Protein AF-A0A1G1Z174-F1 (afdb_monomer_lite)

Radius of gyration: 40.94 Å; chains: 1; bounding box: 89×93×145 Å

Sequence (845 aa):
MRTKINNAKGFTMIELLIVLGILALVSTMIVLIINPTQLVAQARDATRISDLRRIDTAIQLNKNSLDETLTDNTAANIVYVSLPDTNSILTDNCGTNGEYPLPTLTTGWQYRCVTSSANLRKIDGNGWIPIVFTSVTTNPLLSLPVDPINTAAGGYYIYTQSGLATALQSNKYISEIASTDGGNQDDYFETAPIVWIAGGGGGTARYWIGGTGTWNATDTTHWSASSGGAPGASVPTSLDNVFVDTNSGFGAGGTLSIPVNVSSRDFTSSVGAAYVIDMTSGWVDIWGSLKYESGITQVNNQTEFDFNATRPVTIDFGGNAGGIAYIYLFGYQGTYTLLSDVYLTKDLYSENGTLDLNGFNWTSVDFDFDAWVDVPNRQPIIYLRGGTVNVKFFDIHPESKTGLHPIIYAGTSLIKLSNTSGLPVSPYMSGADGTYYNLWIAETGTSNSNIFINGDNTYNNVRVAGGLTVTWDYGGTTYLDSLTLEGSPGNLVTFNAGVNTFNRDLMDNYTIIGSELVSNGGFTGNANGWALGTGWVYNNNALDHGGSINGDATQTVAVQDGKMYLISIEGVAYTSGNYVAVIPGIGYSYYSGTGVKRMIETVTGGNTQLQVRAYNFTGTFVGTIDNVSVKEVKVNPHTFVKSSGTVSVSYVDLTHNHATGGAAFYASQSIDGGDNDGWIFDSGSAHWDKVNDVEADPGDGNATYVYTSSLTEQKDAYQLTNHTTETGTINLVTVHAWGKGDGCAKVYLRLVTSEYGGSSTSCGGDTAWNIHPQESTNNKPGTFDLWDWAAIDNLQVGVGIYKNGAVEMKITKVYVVVTYNTSQTLILYPNGVGDYTNISSQFPP

Structure (mmCIF, N/CA/C/O backbone):
data_AF-A0A1G1Z174-F1
#
_entry.id   AF-A0A1G1Z174-F1
#
loop_
_atom_site.group_PDB
_atom_site.id
_atom_site.type_symbol
_atom_site.label_atom_id
_atom_site.label_alt_id
_atom_site.label_comp_id
_atom_site.label_asym_id
_atom_site.label_entity_id
_atom_site.label_seq_id
_atom_site.pdbx_PDB_ins_code
_atom_site.Cartn_x
_atom_site.Cartn_y
_atom_site.Cartn_z
_atom_site.occupancy
_atom_site.B_iso_or_equiv
_atom_site.auth_seq_id
_atom_site.auth_comp_id
_atom_site.auth_asym_id
_atom_site.auth_atom_id
_atom_site.pdbx_PDB_model_num
ATOM 1 N N . MET A 1 1 ? -40.658 -56.954 -73.533 1.00 42.38 1 MET A N 1
ATOM 2 C CA . MET A 1 1 ? -39.784 -56.320 -72.521 1.00 42.38 1 MET A CA 1
ATOM 3 C C . MET A 1 1 ? -38.750 -55.468 -73.244 1.00 42.38 1 MET A C 1
ATOM 5 O O . MET A 1 1 ? -37.962 -56.029 -73.989 1.00 42.38 1 MET A O 1
ATOM 9 N N . ARG A 1 2 ? -38.785 -54.136 -73.108 1.00 41.28 2 ARG A N 1
ATOM 10 C CA . ARG A 1 2 ? -37.704 -53.249 -73.579 1.00 41.28 2 ARG A CA 1
ATOM 11 C C . ARG A 1 2 ? -36.912 -52.795 -72.357 1.00 41.28 2 ARG A C 1
ATOM 13 O O . ARG A 1 2 ? -37.441 -52.074 -71.518 1.00 41.28 2 ARG A O 1
ATOM 20 N N . THR A 1 3 ? -35.684 -53.274 -72.243 1.00 49.69 3 THR A N 1
ATOM 21 C CA . THR A 1 3 ? -34.762 -52.987 -71.143 1.00 49.69 3 THR A CA 1
ATOM 22 C C . THR A 1 3 ? -34.191 -51.576 -71.321 1.00 49.69 3 THR A C 1
ATOM 24 O O . THR A 1 3 ? -33.627 -51.269 -72.369 1.00 49.69 3 THR A O 1
ATOM 27 N N . LYS A 1 4 ? -34.369 -50.699 -70.323 1.00 51.53 4 LYS A N 1
ATOM 28 C CA . LYS A 1 4 ? -33.725 -49.376 -70.263 1.00 51.53 4 LYS A CA 1
ATOM 29 C C . LYS A 1 4 ? -32.222 -49.567 -70.032 1.00 51.53 4 LYS A C 1
ATOM 31 O O . LYS A 1 4 ? -31.834 -50.075 -68.986 1.00 51.53 4 LYS A O 1
ATOM 36 N N . ILE A 1 5 ? -31.392 -49.141 -70.983 1.00 59.59 5 ILE A N 1
ATOM 37 C CA . ILE A 1 5 ? -29.954 -48.950 -70.767 1.00 59.59 5 ILE A CA 1
ATOM 38 C C . ILE A 1 5 ? -29.789 -47.560 -70.143 1.00 59.59 5 ILE A C 1
ATOM 40 O O . ILE A 1 5 ? -30.125 -46.553 -70.765 1.00 59.59 5 ILE A O 1
ATOM 44 N N . ASN A 1 6 ? -29.337 -47.506 -68.890 1.00 57.69 6 ASN A N 1
ATOM 45 C CA . ASN A 1 6 ? -28.990 -46.252 -68.227 1.00 57.69 6 ASN A CA 1
ATOM 46 C C . ASN A 1 6 ? -27.697 -45.712 -68.856 1.00 57.69 6 ASN A C 1
ATOM 48 O O . ASN A 1 6 ? -26.645 -46.333 -68.726 1.00 57.69 6 ASN A O 1
ATOM 52 N N . ASN A 1 7 ? -27.773 -44.563 -69.533 1.00 60.09 7 ASN A N 1
ATOM 53 C CA . ASN A 1 7 ? -26.592 -43.832 -69.992 1.00 60.09 7 ASN A CA 1
ATOM 54 C C . ASN A 1 7 ? -25.784 -43.380 -68.768 1.00 60.09 7 ASN A C 1
ATOM 56 O O . ASN A 1 7 ? -26.170 -42.428 -68.086 1.00 60.09 7 ASN A O 1
ATOM 60 N N . ALA A 1 8 ? -24.669 -44.056 -68.490 1.00 62.75 8 ALA A N 1
ATOM 61 C CA . ALA A 1 8 ? -23.659 -43.552 -67.573 1.00 62.75 8 ALA A CA 1
ATOM 62 C C . ALA A 1 8 ? -23.089 -42.260 -68.178 1.00 62.75 8 ALA A C 1
ATOM 64 O O . ALA A 1 8 ? -22.399 -42.290 -69.196 1.00 62.75 8 ALA A O 1
ATOM 65 N N . LYS A 1 9 ? -23.452 -41.113 -67.598 1.00 64.56 9 LYS A N 1
ATOM 66 C CA . LYS A 1 9 ? -22.912 -39.805 -67.977 1.00 64.56 9 LYS A CA 1
ATOM 67 C C . LYS A 1 9 ? -21.433 -39.772 -67.579 1.00 64.56 9 LYS A C 1
ATOM 69 O O . LYS A 1 9 ? -21.120 -39.559 -66.413 1.00 64.56 9 LYS A O 1
ATOM 74 N N . GLY A 1 10 ? -20.543 -40.058 -68.524 1.00 69.00 10 GLY A N 1
ATOM 75 C CA . GLY A 1 10 ? -19.107 -39.835 -68.360 1.00 69.00 10 GLY A CA 1
ATOM 76 C C . GLY A 1 10 ? -18.783 -38.346 -68.477 1.00 69.00 10 GLY A C 1
ATOM 77 O O . GLY A 1 10 ? -19.408 -37.647 -69.274 1.00 69.00 10 GLY A O 1
ATOM 78 N N . PHE A 1 11 ? -17.823 -37.872 -67.682 1.00 70.31 11 PHE A N 1
ATOM 79 C CA . PHE A 1 11 ? -17.304 -36.508 -67.781 1.00 70.31 11 PHE A CA 1
ATOM 80 C C . PHE A 1 11 ? -16.663 -36.280 -69.151 1.00 70.31 11 PHE A C 1
ATOM 82 O O . PHE A 1 11 ? -15.944 -37.140 -69.668 1.00 70.31 11 PHE A O 1
ATOM 89 N N . THR A 1 12 ? -16.911 -35.117 -69.743 1.00 84.94 12 THR A N 1
ATOM 90 C CA . THR A 1 12 ? -16.244 -34.715 -70.981 1.00 84.94 12 THR A CA 1
ATOM 91 C C . THR A 1 12 ? -14.789 -34.333 -70.693 1.00 84.94 12 THR A C 1
ATOM 93 O O . THR A 1 12 ? -14.452 -33.831 -69.620 1.00 84.94 12 THR A O 1
ATOM 96 N N . MET A 1 13 ? -13.898 -34.542 -71.668 1.00 81.44 13 MET A N 1
ATOM 97 C CA . MET A 1 13 ? -12.480 -34.160 -71.545 1.00 81.44 13 MET A CA 1
ATOM 98 C C . MET A 1 13 ? -12.294 -32.666 -71.232 1.00 81.44 13 MET A C 1
ATOM 100 O O . MET A 1 13 ? -11.347 -32.294 -70.543 1.00 81.44 13 MET A O 1
ATOM 104 N N . ILE A 1 14 ? -13.212 -31.813 -71.701 1.00 87.69 14 ILE A N 1
ATOM 105 C CA . ILE A 1 14 ? -13.163 -30.374 -71.437 1.00 87.69 14 ILE A CA 1
ATOM 106 C C . ILE A 1 14 ? -13.586 -30.021 -70.008 1.00 87.69 14 ILE A C 1
ATOM 108 O O . ILE A 1 14 ? -12.951 -29.170 -69.393 1.00 87.69 14 ILE A O 1
ATOM 112 N N . GLU A 1 15 ? -14.578 -30.711 -69.435 1.00 86.50 15 GLU A N 1
ATOM 113 C CA . GLU A 1 15 ? -14.941 -30.544 -68.021 1.00 86.50 15 GLU A CA 1
ATOM 114 C C . GLU A 1 15 ? -13.778 -30.944 -67.107 1.00 86.50 15 GLU A C 1
ATOM 116 O O . GLU A 1 15 ? -13.471 -30.221 -66.162 1.00 86.50 15 GLU A O 1
ATOM 121 N N . LEU A 1 16 ? -13.069 -32.034 -67.422 1.00 88.62 16 LEU A N 1
ATOM 122 C CA . LEU A 1 16 ? -11.899 -32.458 -66.648 1.00 88.62 16 LEU A CA 1
ATOM 123 C C . LEU A 1 16 ? -10.767 -31.416 -66.700 1.00 88.62 16 LEU A C 1
ATOM 125 O O . LEU A 1 16 ? -10.164 -31.109 -65.674 1.00 88.62 16 LEU A O 1
ATOM 129 N N . LEU A 1 17 ? -10.501 -30.838 -67.875 1.00 88.25 17 LEU A N 1
ATOM 130 C CA . LEU A 1 17 ? -9.477 -29.801 -68.043 1.00 88.25 17 LEU A CA 1
ATOM 131 C C . LEU A 1 17 ? -9.823 -28.507 -67.298 1.00 88.25 17 LEU A C 1
ATOM 133 O O . LEU A 1 17 ? -8.950 -27.925 -66.657 1.00 88.25 17 LEU A O 1
ATOM 137 N N . ILE A 1 18 ? -11.086 -28.078 -67.343 1.00 91.94 18 ILE A N 1
ATOM 138 C CA . ILE A 1 18 ? -11.544 -26.888 -66.614 1.00 91.94 18 ILE A CA 1
ATOM 139 C C . ILE A 1 18 ? -11.430 -27.116 -65.104 1.00 91.94 18 ILE A C 1
ATOM 141 O O . ILE A 1 18 ? -10.914 -26.252 -64.397 1.00 91.94 18 ILE A O 1
ATOM 145 N N . VAL A 1 19 ? -11.844 -28.285 -64.605 1.00 93.12 19 VAL A N 1
ATOM 146 C CA . VAL A 1 19 ? -11.750 -28.621 -63.175 1.00 93.12 19 VAL A CA 1
ATOM 147 C C . VAL A 1 19 ? -10.296 -28.637 -62.708 1.00 93.12 19 VAL A C 1
ATOM 149 O O . VAL A 1 19 ? -9.988 -28.041 -61.680 1.00 93.12 19 VAL A O 1
ATOM 152 N N . LEU A 1 20 ? -9.382 -29.245 -63.468 1.00 91.00 20 LEU A N 1
ATOM 153 C CA . LEU A 1 20 ? -7.957 -29.249 -63.126 1.00 91.00 20 LEU A CA 1
ATOM 154 C C . LEU A 1 20 ? -7.339 -27.844 -63.179 1.00 91.00 20 LEU A C 1
ATOM 156 O O . LEU A 1 20 ? -6.530 -27.508 -62.316 1.00 91.00 20 LEU A O 1
ATOM 160 N N . GLY A 1 21 ? -7.752 -27.006 -64.134 1.00 92.69 21 GLY A N 1
ATOM 161 C CA . GLY A 1 21 ? -7.325 -25.607 -64.211 1.00 92.69 21 GLY A CA 1
ATOM 162 C C . GLY A 1 21 ? -7.786 -24.779 -63.008 1.00 92.69 21 GLY A C 1
ATOM 163 O O . GLY A 1 21 ? -6.991 -24.044 -62.424 1.00 92.69 21 GLY A O 1
ATOM 164 N N . ILE A 1 22 ? -9.046 -24.942 -62.591 1.00 93.50 22 ILE A N 1
ATOM 165 C CA . ILE A 1 22 ? -9.590 -24.274 -61.399 1.00 93.50 22 ILE A CA 1
ATOM 166 C C . ILE A 1 22 ? -8.895 -24.787 -60.135 1.00 93.50 22 ILE A C 1
ATOM 168 O O . ILE A 1 22 ? -8.503 -23.980 -59.299 1.00 93.50 22 ILE A O 1
ATOM 172 N N . LEU A 1 23 ? -8.693 -26.102 -59.997 1.00 91.19 23 LEU A N 1
ATOM 173 C CA . LEU A 1 23 ? -8.004 -26.680 -58.839 1.00 91.19 23 LEU A CA 1
ATOM 174 C C . LEU A 1 23 ? -6.558 -26.190 -58.729 1.00 91.19 23 LEU A C 1
ATOM 176 O O . LEU A 1 23 ? -6.138 -25.824 -57.637 1.00 91.19 23 LEU A O 1
ATOM 180 N N . ALA A 1 24 ? -5.816 -26.109 -59.838 1.00 90.44 24 ALA A N 1
ATOM 181 C CA . ALA A 1 24 ? -4.460 -25.562 -59.834 1.00 90.44 24 ALA A CA 1
ATOM 182 C C . ALA A 1 24 ? -4.442 -24.095 -59.373 1.00 90.44 24 ALA A C 1
ATOM 184 O O . ALA A 1 24 ? -3.633 -23.723 -58.523 1.00 90.44 24 ALA A O 1
ATOM 185 N N . LEU A 1 25 ? -5.376 -23.277 -59.869 1.00 90.50 25 LEU A N 1
ATOM 186 C CA . LEU A 1 25 ? -5.491 -21.870 -59.488 1.00 90.50 25 LEU A CA 1
ATOM 187 C C . LEU A 1 25 ? -5.859 -21.714 -58.006 1.00 90.50 25 LEU A C 1
ATOM 189 O O . LEU A 1 25 ? -5.171 -21.005 -57.271 1.00 90.50 25 LEU A O 1
ATOM 193 N N . VAL A 1 26 ? -6.878 -22.437 -57.540 1.00 89.38 26 VAL A N 1
ATOM 194 C CA . VAL A 1 26 ? -7.309 -22.416 -56.135 1.00 89.38 26 VAL A CA 1
ATOM 195 C C . VAL A 1 26 ? -6.194 -22.917 -55.213 1.00 89.38 26 VAL A C 1
ATOM 197 O O . VAL A 1 26 ? -5.922 -22.279 -54.201 1.00 89.38 26 VAL A O 1
ATOM 200 N N . SER A 1 27 ? -5.475 -23.984 -55.574 1.00 84.06 27 SER A N 1
ATOM 201 C CA . SER A 1 27 ? -4.330 -24.467 -54.793 1.00 84.06 27 SER A CA 1
ATOM 202 C C . SER A 1 27 ? -3.202 -23.436 -54.701 1.00 84.06 27 SER A C 1
ATOM 204 O O . SER A 1 27 ? -2.651 -23.252 -53.618 1.00 84.06 27 SER A O 1
ATOM 206 N N . THR A 1 28 ? -2.882 -22.716 -55.784 1.00 83.69 28 THR A N 1
ATOM 207 C CA . THR A 1 28 ? -1.868 -21.644 -55.722 1.00 83.69 28 THR A CA 1
ATOM 208 C C . THR A 1 28 ? -2.313 -20.463 -54.858 1.00 83.69 28 THR A C 1
ATOM 210 O O . THR A 1 28 ? -1.513 -19.957 -54.072 1.00 83.69 28 THR A O 1
ATOM 213 N N . MET A 1 29 ? -3.592 -20.068 -54.922 1.00 79.56 29 MET A N 1
ATOM 214 C CA . MET A 1 29 ? -4.142 -19.014 -54.061 1.00 79.56 29 MET A CA 1
ATOM 215 C C . MET A 1 29 ? -4.128 -19.419 -52.584 1.00 79.56 29 MET A C 1
ATOM 217 O O . MET A 1 29 ? -3.751 -18.615 -51.737 1.00 79.56 29 MET A O 1
ATOM 221 N N . ILE A 1 30 ? -4.481 -20.668 -52.268 1.00 80.06 30 ILE A N 1
ATOM 222 C CA . ILE A 1 30 ? -4.476 -21.176 -50.890 1.00 80.06 30 ILE A CA 1
ATOM 223 C C . ILE A 1 30 ? -3.061 -21.153 -50.298 1.00 80.06 30 ILE A C 1
ATOM 225 O O . ILE A 1 30 ? -2.890 -20.713 -49.165 1.00 80.06 30 ILE A O 1
ATOM 229 N N . VAL A 1 31 ? -2.034 -21.565 -51.050 1.00 72.81 31 VAL A N 1
ATOM 230 C CA . VAL A 1 31 ? -0.638 -21.542 -50.569 1.00 72.81 31 VAL A CA 1
ATOM 231 C C . VAL A 1 31 ? -0.146 -20.111 -50.314 1.00 72.81 31 VAL A C 1
ATOM 233 O O . VAL A 1 31 ? 0.561 -19.880 -49.334 1.00 72.81 31 VAL A O 1
ATOM 236 N N . LEU A 1 32 ? -0.554 -19.147 -51.147 1.00 68.44 32 LEU A N 1
ATOM 237 C CA . LEU A 1 32 ? -0.238 -17.726 -50.953 1.00 68.44 32 LEU A CA 1
ATOM 238 C C . LEU A 1 32 ? -0.945 -17.130 -49.725 1.00 68.44 32 LEU A C 1
ATOM 240 O O . LEU A 1 32 ? -0.342 -16.337 -49.009 1.00 68.44 32 LEU A O 1
ATOM 244 N N . ILE A 1 33 ? -2.194 -17.529 -49.463 1.00 69.25 33 ILE A N 1
ATOM 245 C CA . ILE A 1 33 ? -2.977 -17.064 -48.306 1.00 69.25 33 ILE A CA 1
ATOM 246 C C . ILE A 1 33 ? -2.462 -17.680 -46.995 1.00 69.25 33 ILE A C 1
ATOM 248 O O . ILE A 1 33 ? -2.413 -16.998 -45.976 1.00 69.25 33 ILE A O 1
ATOM 252 N N . ILE A 1 34 ? -2.075 -18.960 -47.006 1.00 70.31 34 ILE A N 1
ATOM 253 C CA . ILE A 1 34 ? -1.697 -19.708 -45.793 1.00 70.31 34 ILE A CA 1
ATOM 254 C C . ILE A 1 34 ? -0.239 -19.463 -45.367 1.00 70.31 34 ILE A C 1
ATOM 256 O O . ILE A 1 34 ? 0.099 -19.752 -44.223 1.00 70.31 34 ILE A O 1
ATOM 260 N N . ASN A 1 35 ? 0.617 -18.921 -46.243 1.00 78.00 35 ASN A N 1
ATOM 261 C CA . ASN A 1 35 ? 2.030 -18.609 -45.979 1.00 78.00 35 ASN A CA 1
ATOM 262 C C . ASN A 1 35 ? 2.719 -19.646 -45.051 1.00 78.00 35 ASN A C 1
ATOM 264 O O . ASN A 1 35 ? 3.028 -19.355 -43.892 1.00 78.00 35 ASN A O 1
ATOM 268 N N . PRO A 1 36 ? 2.924 -20.893 -45.523 1.00 82.19 36 PRO A N 1
ATOM 269 C CA . PRO A 1 36 ? 3.311 -22.025 -44.675 1.00 82.19 36 PRO A CA 1
ATOM 270 C C . PRO A 1 36 ? 4.632 -21.815 -43.922 1.00 82.19 36 PRO A C 1
ATOM 272 O O . PRO A 1 36 ? 4.828 -22.392 -42.854 1.00 82.19 36 PRO A O 1
ATOM 275 N N . THR A 1 37 ? 5.526 -20.966 -44.435 1.00 82.88 37 THR A N 1
ATOM 276 C CA . THR A 1 37 ? 6.770 -20.596 -43.749 1.00 82.88 37 THR A CA 1
ATOM 277 C C . THR A 1 37 ? 6.498 -19.810 -42.466 1.00 82.88 37 THR A C 1
ATOM 279 O O . THR A 1 37 ? 7.139 -20.079 -41.452 1.00 82.88 37 THR A O 1
ATOM 282 N N . GLN A 1 38 ? 5.507 -18.912 -42.468 1.00 87.94 38 GLN A N 1
ATOM 283 C CA . GLN A 1 38 ? 5.085 -18.167 -41.280 1.00 87.94 38 GLN A CA 1
ATOM 284 C C . GLN A 1 38 ? 4.401 -19.067 -40.250 1.00 87.94 38 GLN A C 1
ATOM 286 O O . GLN A 1 38 ? 4.653 -18.905 -39.063 1.00 87.94 38 GLN A O 1
ATOM 291 N N . LEU A 1 39 ? 3.600 -20.055 -40.666 1.00 88.69 39 LEU A N 1
ATOM 292 C CA . LEU A 1 39 ? 2.980 -21.000 -39.724 1.00 88.69 39 LEU A CA 1
ATOM 293 C C . LEU A 1 39 ? 4.011 -21.886 -39.014 1.00 88.69 39 LEU A C 1
ATOM 295 O O . LEU A 1 39 ? 3.916 -22.106 -37.808 1.00 88.69 39 LEU A O 1
ATOM 299 N N . VAL A 1 40 ? 5.021 -22.371 -39.744 1.00 90.50 40 VAL A N 1
ATOM 300 C CA . VAL A 1 40 ? 6.120 -23.136 -39.136 1.00 90.50 40 VAL A CA 1
ATOM 301 C C . VAL A 1 40 ? 6.952 -22.244 -38.210 1.00 90.50 40 VAL A C 1
ATOM 303 O O . VAL A 1 40 ? 7.316 -22.684 -37.121 1.00 90.50 40 VAL A O 1
ATOM 306 N N . ALA A 1 41 ? 7.213 -20.991 -38.599 1.00 90.50 41 ALA A N 1
ATOM 307 C CA . ALA A 1 41 ? 7.888 -20.022 -37.736 1.00 90.50 41 ALA A CA 1
ATOM 308 C C . ALA A 1 41 ? 7.087 -19.746 -36.451 1.00 90.50 41 ALA A C 1
ATOM 310 O O . ALA A 1 41 ? 7.658 -19.796 -35.369 1.00 90.50 41 ALA A O 1
ATOM 311 N N . GLN A 1 42 ? 5.763 -19.583 -36.546 1.00 93.12 42 GLN A N 1
ATOM 312 C CA . GLN A 1 42 ? 4.883 -19.386 -35.390 1.00 93.12 42 GLN A CA 1
ATOM 313 C C . GLN A 1 42 ? 4.922 -20.565 -34.411 1.00 93.12 42 GLN A C 1
ATOM 315 O O . GLN A 1 42 ? 5.010 -20.359 -33.205 1.00 93.12 42 GLN A O 1
ATOM 320 N N . ALA A 1 43 ? 4.889 -21.806 -34.908 1.00 93.56 43 ALA A N 1
ATOM 321 C CA . ALA A 1 43 ? 4.976 -22.987 -34.047 1.00 93.56 43 ALA A CA 1
ATOM 322 C C . ALA A 1 43 ? 6.322 -23.067 -33.301 1.00 93.56 43 ALA A C 1
ATOM 324 O O . ALA A 1 43 ? 6.365 -23.459 -32.130 1.00 93.56 43 ALA A O 1
ATOM 325 N N . ARG A 1 44 ? 7.419 -22.673 -33.964 1.00 94.44 44 ARG A N 1
ATOM 326 C CA . ARG A 1 44 ? 8.742 -22.590 -33.332 1.00 94.44 44 ARG A CA 1
ATOM 327 C C . ARG A 1 44 ? 8.779 -21.482 -32.287 1.00 94.44 44 ARG A C 1
ATOM 329 O O . ARG A 1 44 ? 9.096 -21.784 -31.145 1.00 94.44 44 ARG A O 1
ATOM 336 N N . ASP A 1 45 ? 8.379 -20.262 -32.633 1.00 95.38 45 ASP A N 1
ATOM 337 C CA . ASP A 1 45 ? 8.368 -19.112 -31.718 1.00 95.38 45 ASP A CA 1
ATOM 338 C C . ASP A 1 45 ? 7.512 -19.373 -30.468 1.00 95.38 45 ASP A C 1
ATOM 340 O O . ASP A 1 45 ? 7.948 -19.100 -29.352 1.00 95.38 45 ASP A O 1
ATOM 344 N N . ALA A 1 46 ? 6.344 -20.009 -30.615 1.00 94.31 46 ALA A N 1
ATOM 345 C CA . ALA A 1 46 ? 5.522 -20.430 -29.479 1.00 94.31 46 ALA A CA 1
ATOM 346 C C . ALA A 1 46 ? 6.267 -21.393 -28.533 1.00 94.31 46 ALA A C 1
ATOM 348 O O . ALA A 1 46 ? 6.142 -21.295 -27.310 1.00 94.31 46 ALA A O 1
ATOM 349 N N . THR A 1 47 ? 7.065 -22.307 -29.097 1.00 96.19 47 THR A N 1
ATOM 350 C CA . THR A 1 47 ? 7.916 -23.224 -28.324 1.00 96.19 47 THR A CA 1
ATOM 351 C C . THR A 1 47 ? 9.036 -22.456 -27.619 1.00 96.19 47 THR A C 1
ATOM 353 O O . THR A 1 47 ? 9.220 -22.644 -26.420 1.00 96.19 47 THR A O 1
ATOM 356 N N . ARG A 1 48 ? 9.707 -21.525 -28.316 1.00 96.38 48 ARG A N 1
ATOM 357 C CA . ARG A 1 48 ? 10.760 -20.658 -27.752 1.00 96.38 48 ARG A CA 1
ATOM 358 C C . ARG A 1 48 ? 10.278 -19.878 -26.534 1.00 96.38 48 ARG A C 1
ATOM 360 O O . ARG A 1 48 ? 10.897 -19.936 -25.476 1.00 96.38 48 ARG A O 1
ATOM 367 N N . ILE A 1 49 ? 9.139 -19.201 -26.667 1.00 92.06 49 ILE A N 1
ATOM 368 C CA . ILE A 1 49 ? 8.535 -18.399 -25.595 1.00 92.06 49 ILE A CA 1
ATOM 369 C C . ILE A 1 49 ? 8.164 -19.289 -24.400 1.00 92.06 49 ILE A C 1
ATOM 371 O O . ILE A 1 49 ? 8.442 -18.944 -23.250 1.00 92.06 49 ILE A O 1
ATOM 375 N N . SER A 1 50 ? 7.555 -20.454 -24.654 1.00 94.12 50 SER A N 1
ATOM 376 C CA . SER A 1 50 ? 7.208 -21.403 -23.590 1.00 94.12 50 SER A CA 1
ATOM 377 C C . SER A 1 50 ? 8.443 -21.942 -22.867 1.00 94.12 50 SER A C 1
ATOM 379 O O . SER A 1 50 ? 8.391 -22.138 -21.653 1.00 94.12 50 SER A O 1
ATOM 381 N N . ASP A 1 51 ? 9.523 -22.224 -23.592 1.00 96.12 51 ASP A N 1
ATOM 382 C CA . ASP A 1 51 ? 10.768 -22.726 -23.017 1.00 96.12 51 ASP A CA 1
ATOM 383 C C . ASP A 1 51 ? 11.430 -21.664 -22.133 1.00 96.12 51 ASP A C 1
ATOM 385 O O . ASP A 1 51 ? 11.773 -21.958 -20.986 1.00 96.12 51 ASP A O 1
ATOM 389 N N . LEU A 1 52 ? 11.530 -20.418 -22.612 1.00 94.50 52 LEU A N 1
ATOM 390 C CA . LEU A 1 52 ? 12.121 -19.316 -21.848 1.00 94.50 52 LEU A CA 1
ATOM 391 C C . LEU A 1 52 ? 11.344 -19.016 -20.562 1.00 94.50 52 LEU A C 1
ATOM 393 O O . LEU A 1 52 ? 11.958 -18.910 -19.506 1.00 94.50 52 LEU A O 1
ATOM 397 N N . ARG A 1 53 ? 10.004 -18.980 -20.601 1.00 90.12 53 ARG A N 1
ATOM 398 C CA . ARG A 1 53 ? 9.181 -18.775 -19.389 1.00 90.12 53 ARG A CA 1
ATOM 399 C C . ARG A 1 53 ? 9.372 -19.877 -18.344 1.00 90.12 53 ARG A C 1
ATOM 401 O O . ARG A 1 53 ? 9.350 -19.606 -17.143 1.00 90.12 53 ARG A O 1
ATOM 408 N N . ARG A 1 54 ? 9.560 -21.128 -18.783 1.00 91.88 54 ARG A N 1
ATOM 409 C CA . ARG A 1 54 ? 9.838 -22.258 -17.879 1.00 91.88 54 ARG A CA 1
ATOM 410 C C . ARG A 1 54 ? 11.214 -22.146 -17.239 1.00 91.88 54 ARG A C 1
ATOM 412 O O . ARG A 1 54 ? 11.337 -22.433 -16.051 1.00 91.88 54 ARG A O 1
ATOM 419 N N . ILE A 1 55 ? 12.223 -21.739 -18.011 1.00 92.69 55 ILE A N 1
ATOM 420 C CA . ILE A 1 55 ? 13.565 -21.491 -17.478 1.00 92.69 55 ILE A CA 1
ATOM 421 C C . ILE A 1 55 ? 13.518 -20.345 -16.467 1.00 92.69 55 ILE A C 1
ATOM 423 O O . ILE A 1 55 ? 14.010 -20.517 -15.357 1.00 92.69 55 ILE A O 1
ATOM 427 N N . ASP A 1 56 ? 12.893 -19.221 -16.819 1.00 89.25 56 ASP A N 1
ATOM 428 C CA . ASP A 1 56 ? 12.787 -18.050 -15.945 1.00 89.25 56 ASP A CA 1
ATOM 429 C C . ASP A 1 56 ? 12.138 -18.416 -14.603 1.00 89.25 56 ASP A C 1
ATOM 431 O O . ASP A 1 56 ? 12.725 -18.209 -13.544 1.00 89.25 56 ASP A O 1
ATOM 435 N N . THR A 1 57 ? 11.002 -19.118 -14.643 1.00 87.00 57 THR A N 1
ATOM 436 C CA . THR A 1 57 ? 10.332 -19.622 -13.432 1.00 87.00 57 THR A CA 1
ATOM 437 C C . THR A 1 57 ? 11.259 -20.499 -12.583 1.00 87.00 57 THR A C 1
ATOM 439 O O . THR A 1 57 ? 11.304 -20.352 -11.363 1.00 87.00 57 THR A O 1
ATOM 442 N N . ALA A 1 58 ? 12.021 -21.407 -13.203 1.00 88.00 58 ALA A N 1
ATOM 443 C CA . ALA A 1 58 ? 12.954 -22.271 -12.482 1.00 88.00 58 ALA A CA 1
ATOM 444 C C . ALA A 1 58 ? 14.095 -21.484 -11.821 1.00 88.00 58 ALA A C 1
ATOM 446 O O . ALA A 1 58 ? 14.491 -21.814 -10.704 1.00 88.00 58 ALA A O 1
ATOM 447 N N . ILE A 1 59 ? 14.601 -20.440 -12.484 1.00 86.50 59 ILE A N 1
ATOM 448 C CA . ILE A 1 59 ? 15.629 -19.546 -11.937 1.00 86.50 59 ILE A CA 1
ATOM 449 C C . ILE A 1 59 ? 15.071 -18.762 -10.750 1.00 86.50 59 ILE A C 1
ATOM 451 O O . ILE A 1 59 ? 15.716 -18.716 -9.706 1.00 86.50 59 ILE A O 1
ATOM 455 N N . GLN A 1 60 ? 13.869 -18.193 -10.867 1.00 83.81 60 GLN A N 1
ATOM 456 C CA . GLN A 1 60 ? 13.244 -17.438 -9.775 1.00 83.81 60 GLN A CA 1
ATOM 457 C C . GLN A 1 60 ? 12.976 -18.323 -8.551 1.00 83.81 60 GLN A C 1
ATOM 459 O O . GLN A 1 60 ? 13.267 -17.933 -7.423 1.00 83.81 60 GLN A O 1
ATOM 464 N N . LEU A 1 61 ? 12.491 -19.551 -8.756 1.00 81.62 61 LEU A N 1
ATOM 465 C CA . LEU A 1 61 ? 12.313 -20.519 -7.669 1.00 81.62 61 LEU A CA 1
ATOM 466 C C . LEU A 1 61 ? 13.642 -20.911 -7.012 1.00 81.62 61 LEU A C 1
ATOM 468 O O . LEU A 1 61 ? 13.688 -21.090 -5.798 1.00 81.62 61 LEU A O 1
ATOM 472 N N . ASN A 1 62 ? 14.717 -21.027 -7.796 1.00 77.69 62 ASN A N 1
ATOM 473 C CA . ASN A 1 62 ? 16.057 -21.281 -7.273 1.00 77.69 62 ASN A CA 1
ATOM 474 C C . ASN A 1 62 ? 16.553 -20.104 -6.420 1.00 77.69 62 ASN A C 1
ATOM 476 O O . ASN A 1 62 ? 16.951 -20.319 -5.282 1.00 77.69 62 ASN A O 1
ATOM 480 N N . LYS A 1 63 ? 16.426 -18.862 -6.906 1.00 73.56 63 LYS A N 1
ATOM 481 C CA . LYS A 1 63 ? 16.821 -17.647 -6.169 1.00 73.56 63 LYS A CA 1
ATOM 482 C C . LYS A 1 63 ? 16.041 -17.434 -4.866 1.00 73.56 63 LYS A C 1
ATOM 484 O O . LYS A 1 63 ? 16.593 -16.900 -3.914 1.00 73.56 63 LYS A O 1
ATOM 489 N N . ASN A 1 64 ? 14.778 -17.857 -4.820 1.00 72.12 64 ASN A N 1
ATOM 490 C CA . ASN A 1 64 ? 13.892 -17.657 -3.668 1.00 72.12 64 ASN A CA 1
ATOM 491 C C . ASN A 1 64 ? 13.949 -18.789 -2.623 1.00 72.12 64 ASN A C 1
ATOM 493 O O . ASN A 1 64 ? 13.215 -18.752 -1.636 1.00 72.12 64 ASN A O 1
ATOM 497 N N . SER A 1 65 ? 14.767 -19.821 -2.833 1.00 66.94 65 SER A N 1
ATOM 498 C CA . SER A 1 65 ? 14.885 -20.945 -1.902 1.00 66.94 65 SER A CA 1
ATOM 499 C C . SER A 1 65 ? 15.832 -20.607 -0.742 1.00 66.94 65 SER A C 1
ATOM 501 O O . SER A 1 65 ? 16.926 -20.098 -0.956 1.00 66.94 65 SER A O 1
ATOM 503 N N . LEU A 1 66 ? 15.438 -20.945 0.493 1.00 55.62 66 LEU A N 1
ATOM 504 C CA . LEU A 1 66 ? 16.236 -20.763 1.722 1.00 55.62 66 LEU A CA 1
ATOM 505 C C . LEU A 1 66 ? 17.384 -21.788 1.873 1.00 55.62 66 LEU A C 1
ATOM 507 O O . LEU A 1 66 ? 17.948 -21.941 2.954 1.00 55.62 66 LEU A O 1
ATOM 511 N N . ASP A 1 67 ? 17.697 -22.541 0.819 1.00 59.53 67 ASP A N 1
ATOM 512 C CA . ASP A 1 67 ? 18.731 -23.574 0.835 1.00 59.53 67 ASP A CA 1
ATOM 513 C C . ASP A 1 67 ? 20.114 -22.955 0.570 1.00 59.53 67 ASP A C 1
ATOM 515 O O . ASP A 1 67 ? 20.465 -22.618 -0.559 1.00 59.53 67 ASP A O 1
ATOM 519 N N . GLU A 1 68 ? 20.923 -22.830 1.623 1.00 56.28 68 GLU A N 1
ATOM 520 C CA . GLU A 1 68 ? 22.289 -22.288 1.564 1.00 56.28 68 GLU A CA 1
ATOM 521 C C . GLU A 1 68 ? 23.268 -23.151 0.735 1.00 56.28 68 GLU A C 1
ATOM 523 O O . GLU A 1 68 ? 24.401 -22.735 0.491 1.00 56.28 68 GLU A O 1
ATOM 528 N N . THR A 1 69 ? 22.864 -24.346 0.280 1.00 56.25 69 THR A N 1
ATOM 529 C CA . THR A 1 69 ? 23.686 -25.213 -0.587 1.00 56.25 69 THR A CA 1
ATOM 530 C C . THR A 1 69 ? 23.540 -24.916 -2.085 1.00 56.25 69 THR A C 1
ATOM 532 O O . THR A 1 69 ? 24.216 -25.536 -2.916 1.00 56.25 69 THR A O 1
ATOM 535 N N . LEU A 1 70 ? 22.692 -23.949 -2.450 1.00 64.69 70 LEU A N 1
ATOM 536 C CA . LEU A 1 70 ? 22.513 -23.494 -3.825 1.00 64.69 70 LEU A CA 1
ATOM 537 C C . LEU A 1 70 ? 23.777 -22.821 -4.365 1.00 64.69 70 LEU A C 1
ATOM 539 O O . LEU A 1 70 ? 24.296 -21.865 -3.797 1.00 64.69 70 LEU A O 1
ATOM 543 N N . THR A 1 71 ? 24.267 -23.321 -5.500 1.00 61.97 71 THR A N 1
ATOM 544 C CA . THR A 1 71 ? 25.422 -22.753 -6.205 1.00 61.97 71 THR A CA 1
ATOM 545 C C . THR A 1 71 ? 24.975 -22.149 -7.532 1.00 61.97 71 THR A C 1
ATOM 547 O O . THR A 1 71 ? 24.601 -22.859 -8.469 1.00 61.97 71 THR A O 1
ATOM 550 N N . ASP A 1 72 ? 25.019 -20.818 -7.606 1.00 72.75 72 ASP A N 1
ATOM 551 C CA . ASP A 1 72 ? 24.943 -20.060 -8.853 1.00 72.75 72 ASP A CA 1
ATOM 552 C C . ASP A 1 72 ? 26.377 -19.825 -9.355 1.00 72.75 72 ASP A C 1
ATOM 554 O O . ASP A 1 72 ? 27.124 -19.022 -8.796 1.00 72.75 72 ASP A O 1
ATOM 558 N N . ASN A 1 73 ? 26.784 -20.559 -10.395 1.00 72.75 73 ASN A N 1
ATOM 559 C CA . ASN A 1 73 ? 28.119 -20.434 -10.989 1.00 72.75 73 ASN A CA 1
ATOM 560 C C . ASN A 1 73 ? 28.141 -19.440 -12.163 1.00 72.75 73 ASN A C 1
ATOM 562 O O . ASN A 1 73 ? 29.037 -19.489 -13.016 1.00 72.75 73 ASN A O 1
ATOM 566 N N . THR A 1 74 ? 27.144 -18.558 -12.260 1.00 79.88 74 THR A N 1
ATOM 567 C CA . THR A 1 74 ? 27.109 -17.522 -13.290 1.00 79.88 74 THR A CA 1
ATOM 568 C C . THR A 1 74 ? 28.134 -16.431 -13.006 1.00 79.88 74 THR A C 1
ATOM 570 O O . THR A 1 74 ? 28.501 -16.148 -11.870 1.00 79.88 74 THR A O 1
ATOM 573 N N . ALA A 1 75 ? 28.616 -15.798 -14.072 1.00 81.06 75 ALA A N 1
ATOM 574 C CA . ALA A 1 75 ? 29.601 -14.731 -13.990 1.00 81.06 75 ALA A CA 1
ATOM 575 C C . ALA A 1 75 ? 29.036 -13.481 -14.662 1.00 81.06 75 ALA A C 1
ATOM 577 O O . ALA A 1 75 ? 28.337 -13.588 -15.675 1.00 81.06 75 ALA A O 1
ATOM 578 N N . ALA A 1 76 ? 29.367 -12.314 -14.111 1.00 82.62 76 ALA A N 1
ATOM 579 C CA . ALA A 1 76 ? 29.017 -11.034 -14.709 1.00 82.62 76 ALA A CA 1
ATOM 580 C C . ALA A 1 76 ? 29.630 -10.906 -16.113 1.00 82.62 76 ALA A C 1
ATOM 582 O O . ALA A 1 76 ? 30.720 -11.418 -16.378 1.00 82.62 76 ALA A O 1
ATOM 583 N N . ASN A 1 77 ? 28.932 -10.200 -17.003 1.00 85.19 77 ASN A N 1
ATOM 584 C CA . ASN A 1 77 ? 29.352 -9.914 -18.380 1.00 85.19 77 ASN A CA 1
ATOM 585 C C . ASN A 1 77 ? 29.613 -11.158 -19.259 1.00 85.19 77 ASN A C 1
ATOM 587 O O . ASN A 1 77 ? 30.344 -11.083 -20.249 1.00 85.19 77 ASN A O 1
ATOM 591 N N . ILE A 1 78 ? 29.009 -12.304 -18.927 1.00 88.12 78 ILE A N 1
ATOM 592 C CA . ILE A 1 78 ? 29.038 -13.511 -19.759 1.00 88.12 78 ILE A CA 1
ATOM 593 C C . ILE A 1 78 ? 27.660 -13.764 -20.379 1.00 88.12 78 ILE A C 1
ATOM 595 O O . ILE A 1 78 ? 26.649 -13.787 -19.677 1.00 88.12 78 ILE A O 1
ATOM 599 N N . VAL A 1 79 ? 27.644 -14.000 -21.692 1.00 89.88 79 VAL A N 1
ATOM 600 C CA . VAL A 1 79 ? 26.470 -14.398 -22.475 1.00 89.88 79 VAL A CA 1
ATOM 601 C C . VAL A 1 79 ? 26.505 -15.905 -22.698 1.00 89.88 79 VAL A C 1
ATOM 603 O O . VAL A 1 79 ? 27.214 -16.406 -23.571 1.00 89.88 79 VAL A O 1
ATOM 606 N N . TYR A 1 80 ? 25.747 -16.635 -21.888 1.00 92.56 80 TYR A N 1
ATOM 607 C CA . TYR A 1 80 ? 25.569 -18.072 -22.035 1.00 92.56 80 TYR A CA 1
ATOM 608 C C . TYR A 1 80 ? 24.600 -18.350 -23.178 1.00 92.56 80 TYR A C 1
ATOM 610 O O . TYR A 1 80 ? 23.509 -17.782 -23.209 1.00 92.56 80 TYR A O 1
ATOM 618 N N . VAL A 1 81 ? 24.966 -19.224 -24.111 1.00 92.56 81 VAL A N 1
ATOM 619 C CA . VAL A 1 81 ? 24.094 -19.568 -25.242 1.00 92.56 81 VAL A CA 1
ATOM 620 C C . VAL A 1 81 ? 23.885 -21.072 -25.343 1.00 92.56 81 VAL A C 1
ATOM 622 O O . VAL A 1 81 ? 24.766 -21.869 -25.021 1.00 92.56 81 VAL A O 1
ATOM 625 N N . SER A 1 82 ? 22.713 -21.481 -25.826 1.00 94.50 82 SER A N 1
ATOM 626 C CA . SER A 1 82 ? 22.326 -22.891 -25.941 1.00 94.50 82 SER A CA 1
ATOM 627 C C . SER A 1 82 ? 22.995 -23.636 -27.103 1.00 94.50 82 SER A C 1
ATOM 629 O O . SER A 1 82 ? 22.495 -24.674 -27.538 1.00 94.50 82 SER A O 1
ATOM 631 N N . LEU A 1 83 ? 24.116 -23.138 -27.620 1.00 91.00 83 LEU A N 1
ATOM 632 C CA . LEU A 1 83 ? 24.904 -23.790 -28.662 1.00 91.00 83 LEU A CA 1
ATOM 633 C C . LEU A 1 83 ? 26.043 -24.601 -28.019 1.00 91.00 83 LEU A C 1
ATOM 635 O O . LEU A 1 83 ? 26.600 -24.184 -27.002 1.00 91.00 83 LEU A O 1
ATOM 639 N N . PRO A 1 84 ? 26.392 -25.780 -28.561 1.00 88.56 84 PRO A N 1
ATOM 640 C CA . PRO A 1 84 ? 27.599 -26.472 -28.142 1.00 88.56 84 PRO A CA 1
ATOM 641 C C . PRO A 1 84 ? 28.826 -25.761 -28.718 1.00 88.56 84 PRO A C 1
ATOM 643 O O . PRO A 1 84 ? 28.814 -25.321 -29.870 1.00 88.56 84 PRO A O 1
ATOM 646 N N . ASP A 1 85 ? 29.889 -25.709 -27.928 1.00 84.62 85 ASP A N 1
ATOM 647 C CA . ASP A 1 85 ? 31.223 -25.432 -28.441 1.00 84.62 85 ASP A CA 1
ATOM 648 C C . ASP A 1 85 ? 31.699 -26.683 -29.198 1.00 84.62 85 ASP A C 1
ATOM 650 O O . ASP A 1 85 ? 31.777 -27.790 -28.652 1.00 84.62 85 ASP A O 1
ATOM 654 N N . THR A 1 86 ? 31.888 -26.518 -30.503 1.00 76.12 86 THR A N 1
ATOM 655 C CA . THR A 1 86 ? 32.336 -27.554 -31.438 1.00 76.12 86 THR A CA 1
ATOM 656 C C . THR A 1 86 ? 33.805 -27.395 -31.812 1.00 76.12 86 THR A C 1
ATOM 658 O O . THR A 1 86 ? 34.348 -28.228 -32.548 1.00 76.12 86 THR A O 1
ATOM 661 N N . ASN A 1 87 ? 34.462 -26.358 -31.294 1.00 70.06 87 ASN A N 1
ATOM 662 C CA . ASN A 1 87 ? 35.882 -26.144 -31.460 1.00 70.06 87 ASN A CA 1
ATOM 663 C C . ASN A 1 87 ? 36.648 -26.838 -30.307 1.00 70.06 87 ASN A C 1
ATOM 665 O O . ASN A 1 87 ? 36.128 -27.111 -29.231 1.00 70.06 87 ASN A O 1
ATOM 669 N N . SER A 1 88 ? 37.904 -27.224 -30.541 1.00 62.72 88 SER A N 1
ATOM 670 C CA . SER A 1 88 ? 38.751 -27.841 -29.504 1.00 62.72 88 SER A CA 1
ATOM 671 C C . SER A 1 88 ? 39.648 -26.818 -28.797 1.00 62.72 88 SER A C 1
ATOM 673 O O . SER A 1 88 ? 40.680 -27.183 -28.226 1.00 62.72 88 SER A O 1
ATOM 675 N N . ILE A 1 89 ? 39.327 -25.530 -28.913 1.00 63.88 89 ILE A N 1
ATOM 676 C CA . ILE A 1 89 ? 40.125 -24.419 -28.411 1.00 63.88 89 ILE A CA 1
ATOM 677 C C . ILE A 1 89 ? 39.499 -23.987 -27.086 1.00 63.88 89 ILE A C 1
ATOM 679 O O . ILE A 1 89 ? 38.539 -23.237 -27.052 1.00 63.88 89 ILE A O 1
ATOM 683 N N . LEU A 1 90 ? 40.098 -24.405 -25.968 1.00 58.28 90 LEU A N 1
ATOM 684 C CA . LEU A 1 90 ? 39.616 -24.108 -24.604 1.00 58.28 90 LEU A CA 1
ATOM 685 C C . LEU A 1 90 ? 39.461 -22.606 -24.272 1.00 58.28 90 LEU A C 1
ATOM 687 O O . LEU A 1 90 ? 38.948 -22.264 -23.211 1.00 58.28 90 LEU A O 1
ATOM 691 N N . THR A 1 91 ? 39.950 -21.713 -25.133 1.00 57.94 91 THR A N 1
ATOM 692 C CA . THR A 1 91 ? 39.826 -20.255 -25.000 1.00 57.94 91 THR A CA 1
ATOM 693 C C . THR A 1 91 ? 38.772 -19.647 -25.923 1.00 57.94 91 THR A C 1
ATOM 695 O O . THR A 1 91 ? 38.560 -18.440 -25.858 1.00 57.94 91 THR A O 1
ATOM 698 N N . ASP A 1 92 ? 38.156 -20.434 -26.806 1.00 63.72 92 ASP A N 1
ATOM 699 C CA . ASP A 1 92 ? 37.184 -19.959 -27.783 1.00 63.72 92 ASP A CA 1
ATOM 700 C C . ASP A 1 92 ? 35.778 -20.387 -27.380 1.00 63.72 92 ASP A C 1
ATOM 702 O O . ASP A 1 92 ? 35.265 -21.440 -27.732 1.00 63.72 92 ASP A O 1
ATOM 706 N N . ASN A 1 93 ? 35.156 -19.526 -26.590 1.00 73.62 93 ASN A N 1
ATOM 707 C CA . ASN A 1 93 ? 33.831 -19.728 -26.038 1.00 73.62 93 ASN A CA 1
ATOM 708 C C . ASN A 1 93 ? 32.748 -19.361 -27.072 1.00 73.62 93 ASN A C 1
ATOM 710 O O . ASN A 1 93 ? 31.988 -18.417 -26.859 1.00 73.62 93 ASN A O 1
ATOM 714 N N . CYS A 1 94 ? 32.730 -20.064 -28.208 1.00 75.88 94 CYS A N 1
ATOM 715 C CA . CYS A 1 94 ? 31.751 -19.985 -29.302 1.00 75.88 94 CYS A CA 1
ATOM 716 C C . CYS A 1 94 ? 31.504 -18.633 -30.000 1.00 75.88 94 CYS A C 1
ATOM 718 O O . CYS A 1 94 ? 30.635 -18.550 -30.869 1.00 75.88 94 CYS A O 1
ATOM 720 N N . GLY A 1 95 ? 32.276 -17.584 -29.695 1.00 63.50 95 GLY A N 1
ATOM 721 C CA . GLY A 1 95 ? 32.079 -16.257 -30.296 1.00 63.50 95 GLY A CA 1
ATOM 722 C C . GLY A 1 95 ? 33.336 -15.422 -30.553 1.00 63.50 95 GLY A C 1
ATOM 723 O O . GLY A 1 95 ? 33.219 -14.340 -31.121 1.00 63.50 95 GLY A O 1
ATOM 724 N N . THR A 1 96 ? 34.534 -15.883 -30.182 1.00 58.34 96 THR A N 1
ATOM 725 C CA . THR A 1 96 ? 35.761 -15.059 -30.251 1.00 58.34 96 THR A CA 1
ATOM 726 C C . THR A 1 96 ? 36.583 -15.270 -31.521 1.00 58.34 96 THR A C 1
ATOM 728 O O . THR A 1 96 ? 37.217 -14.316 -31.967 1.00 58.34 96 THR A O 1
ATOM 731 N N . ASN A 1 97 ? 36.531 -16.453 -32.154 1.00 58.22 97 ASN A N 1
ATOM 732 C CA . ASN A 1 97 ? 37.196 -16.698 -33.450 1.00 58.22 97 ASN A CA 1
ATOM 733 C C . ASN A 1 97 ? 36.238 -17.037 -34.607 1.00 58.22 97 ASN A C 1
ATOM 735 O O . ASN A 1 97 ? 36.655 -17.628 -35.603 1.00 58.22 97 ASN A O 1
ATOM 739 N N . GLY A 1 98 ? 34.963 -16.646 -34.511 1.00 60.38 98 GLY A N 1
ATOM 740 C CA . GLY A 1 98 ? 34.011 -16.789 -35.618 1.00 60.38 98 GLY A CA 1
ATOM 741 C C . GLY A 1 98 ? 33.476 -18.208 -35.837 1.00 60.38 98 GLY A C 1
ATOM 742 O O . GLY A 1 98 ? 33.119 -18.541 -36.965 1.00 60.38 98 GLY A O 1
ATOM 743 N N . GLU A 1 99 ? 33.400 -19.036 -34.786 1.00 77.06 99 GLU A N 1
ATOM 744 C CA . GLU A 1 99 ? 32.740 -20.353 -34.845 1.00 77.06 99 GLU A CA 1
ATOM 745 C C . GLU A 1 99 ? 31.283 -20.234 -35.318 1.00 77.06 99 GLU A C 1
ATOM 747 O O . GLU A 1 99 ? 30.827 -20.991 -36.177 1.00 77.06 99 GLU A O 1
ATOM 752 N N . TYR A 1 100 ? 30.577 -19.226 -34.807 1.00 82.06 100 TYR A N 1
ATOM 753 C CA . TYR A 1 100 ? 29.215 -18.892 -35.190 1.00 82.06 100 TYR A CA 1
ATOM 754 C C . TYR A 1 100 ? 29.097 -17.398 -35.533 1.00 82.06 100 TYR A C 1
ATOM 756 O O . TYR A 1 100 ? 29.791 -16.573 -34.933 1.00 82.06 100 TYR A O 1
ATOM 764 N N . PRO A 1 101 ? 28.200 -17.014 -36.463 1.00 80.19 101 PRO A N 1
ATOM 765 C CA . PRO A 1 101 ? 27.894 -15.617 -36.770 1.00 80.19 101 PRO A CA 1
ATOM 766 C C . PRO A 1 101 ? 27.005 -14.992 -35.676 1.00 80.19 101 PRO A C 1
ATOM 768 O O . PRO A 1 101 ? 25.849 -14.659 -35.928 1.00 80.19 101 PRO A O 1
ATOM 771 N N . LEU A 1 102 ? 27.516 -14.891 -34.446 1.00 82.75 102 LEU A N 1
ATOM 772 C CA . LEU A 1 102 ? 26.794 -14.306 -33.310 1.00 82.75 102 LEU A CA 1
ATOM 773 C C . LEU A 1 102 ? 26.851 -12.766 -33.337 1.00 82.75 102 LEU A C 1
ATOM 775 O O . LEU A 1 102 ? 27.807 -12.207 -33.883 1.00 82.75 102 LEU A O 1
ATOM 779 N N . PRO A 1 103 ? 25.866 -12.068 -32.733 1.00 80.38 103 PRO A N 1
ATOM 780 C CA . PRO A 1 103 ? 25.881 -10.612 -32.616 1.00 80.38 103 PRO A CA 1
ATOM 781 C C . PRO A 1 103 ? 27.164 -10.075 -31.975 1.00 80.38 103 PRO A C 1
ATOM 783 O O . PRO A 1 103 ? 27.685 -10.661 -31.020 1.00 80.38 103 PRO A O 1
ATOM 786 N N . THR A 1 104 ? 27.641 -8.932 -32.473 1.00 78.94 104 THR A N 1
ATOM 787 C CA . THR A 1 104 ? 28.797 -8.232 -31.904 1.00 78.94 104 THR A CA 1
ATOM 788 C C . THR A 1 104 ? 28.482 -7.757 -30.491 1.00 78.94 104 THR A C 1
ATOM 790 O O . THR A 1 104 ? 27.522 -7.014 -30.277 1.00 78.94 104 THR A O 1
ATOM 793 N N . LEU A 1 105 ? 29.322 -8.162 -29.541 1.00 78.44 105 LEU A N 1
ATOM 794 C CA . LEU A 1 105 ? 29.161 -7.807 -28.139 1.00 78.44 105 LEU A CA 1
ATOM 795 C C . LEU A 1 105 ? 29.631 -6.377 -27.840 1.00 78.44 105 LEU A C 1
ATOM 797 O O . LEU A 1 105 ? 30.620 -5.906 -28.410 1.00 78.44 105 LEU A O 1
ATOM 801 N N . THR A 1 106 ? 28.967 -5.703 -26.901 1.00 76.12 106 THR A N 1
ATOM 802 C CA . THR A 1 106 ? 29.490 -4.479 -26.269 1.00 76.12 106 THR A CA 1
ATOM 803 C C . THR A 1 106 ? 30.804 -4.759 -25.528 1.00 76.12 106 THR A C 1
ATOM 805 O O . THR A 1 106 ? 31.045 -5.858 -25.024 1.00 76.12 106 THR A O 1
ATOM 808 N N . THR A 1 107 ? 31.683 -3.753 -25.448 1.00 76.81 107 THR A N 1
ATOM 809 C CA . THR A 1 107 ? 33.005 -3.876 -24.811 1.00 76.81 107 THR A CA 1
ATOM 810 C C . THR A 1 107 ? 32.902 -4.449 -23.394 1.00 76.81 107 THR A C 1
ATOM 812 O O . THR A 1 107 ? 32.197 -3.902 -22.552 1.00 76.81 107 THR A O 1
ATOM 815 N N . GLY A 1 108 ? 33.644 -5.528 -23.120 1.00 77.06 108 GLY A N 1
ATOM 816 C CA . GLY A 1 108 ? 33.699 -6.182 -21.806 1.00 77.06 108 GLY A CA 1
ATOM 817 C C . GLY A 1 108 ? 32.822 -7.430 -21.665 1.00 77.06 108 GLY A C 1
ATOM 818 O O . GLY A 1 108 ? 33.023 -8.179 -20.711 1.00 77.06 108 GLY A O 1
ATOM 819 N N . TRP A 1 109 ? 31.917 -7.691 -22.613 1.00 84.00 109 TRP A N 1
ATOM 820 C CA . TRP A 1 109 ? 31.113 -8.915 -22.654 1.00 84.00 109 TRP A CA 1
ATOM 821 C C . TRP A 1 109 ? 31.807 -10.044 -23.423 1.00 84.00 109 TRP A C 1
ATOM 823 O O . TRP A 1 109 ? 32.561 -9.801 -24.368 1.00 84.00 109 TRP A O 1
ATOM 833 N N . GLN A 1 110 ? 31.539 -11.293 -23.032 1.00 85.81 110 GLN A N 1
ATOM 834 C CA . GLN A 1 110 ? 32.043 -12.492 -23.713 1.00 85.81 110 GLN A CA 1
ATOM 835 C C . GLN A 1 110 ? 30.956 -13.562 -23.835 1.00 85.81 110 GLN A C 1
ATOM 837 O O . GLN A 1 110 ? 30.150 -13.733 -22.924 1.00 85.81 110 GLN A O 1
ATOM 842 N N . TYR A 1 111 ? 30.960 -14.323 -24.929 1.00 88.00 111 TYR A N 1
ATOM 843 C CA . TYR A 1 111 ? 30.104 -15.504 -25.057 1.00 88.00 111 TYR A CA 1
ATOM 844 C C . TYR A 1 111 ? 30.626 -16.676 -24.217 1.00 88.00 111 TYR A C 1
ATOM 846 O O . TYR A 1 111 ? 31.808 -16.727 -23.863 1.00 88.00 111 TYR A O 1
ATOM 854 N N . ARG A 1 112 ? 29.729 -17.614 -23.885 1.00 88.25 112 ARG A N 1
ATOM 855 C CA . ARG A 1 112 ? 30.043 -18.919 -23.295 1.00 88.25 112 ARG A CA 1
ATOM 856 C C . ARG A 1 112 ? 29.096 -20.008 -23.783 1.00 88.25 112 ARG A C 1
ATOM 858 O O . ARG A 1 112 ? 27.880 -19.874 -23.700 1.00 88.25 112 ARG A O 1
ATOM 865 N N . CYS A 1 113 ? 29.688 -21.111 -24.229 1.00 88.81 113 CYS A N 1
ATOM 866 C CA . CYS A 1 113 ? 28.997 -22.323 -24.646 1.00 88.81 113 CYS A CA 1
ATOM 867 C C . CYS A 1 113 ? 29.463 -23.525 -23.829 1.00 88.81 113 CYS A C 1
ATOM 869 O O . CYS A 1 113 ? 30.502 -23.495 -23.168 1.00 88.81 113 CYS A O 1
ATOM 871 N N . VAL A 1 114 ? 28.693 -24.609 -23.896 1.00 88.56 114 VAL A N 1
ATOM 872 C CA . VAL A 1 114 ? 29.066 -25.878 -23.265 1.00 88.56 114 VAL A CA 1
ATOM 873 C C . VAL A 1 114 ? 30.000 -26.649 -24.189 1.00 88.56 114 VAL A C 1
ATOM 875 O O . VAL A 1 114 ? 29.645 -26.926 -25.331 1.00 88.56 114 VAL A O 1
ATOM 878 N N . THR A 1 115 ? 31.143 -27.087 -23.665 1.00 79.75 115 THR A N 1
ATOM 879 C CA . THR A 1 115 ? 32.195 -27.838 -24.385 1.00 79.75 115 THR A CA 1
ATOM 880 C C . THR A 1 115 ? 31.781 -29.225 -24.889 1.00 79.75 115 THR A C 1
ATOM 882 O O . THR A 1 115 ? 32.534 -29.898 -25.586 1.00 79.75 115 THR A O 1
ATOM 885 N N . SER A 1 116 ? 30.593 -29.706 -24.516 1.00 79.50 116 SER A N 1
ATOM 886 C CA . SER A 1 116 ? 30.059 -30.992 -24.956 1.00 79.50 116 SER A CA 1
ATOM 887 C C . SER A 1 116 ? 28.552 -30.920 -25.155 1.00 79.50 116 SER A C 1
ATOM 889 O O . SER A 1 116 ? 27.800 -30.579 -24.238 1.00 79.50 116 SER A O 1
ATOM 891 N N . SER A 1 117 ? 28.091 -31.352 -26.329 1.00 82.75 117 SER A N 1
ATOM 892 C CA . SER A 1 117 ? 26.664 -31.474 -26.649 1.00 82.75 117 SER A CA 1
ATOM 893 C C . SER A 1 117 ? 25.913 -32.416 -25.698 1.00 82.75 117 SER A C 1
ATOM 895 O O . SER A 1 117 ? 24.714 -32.243 -25.490 1.00 82.75 117 SER A O 1
ATOM 897 N N . ALA A 1 118 ? 26.611 -33.362 -25.058 1.00 85.62 118 ALA A N 1
ATOM 898 C CA . ALA A 1 118 ? 26.033 -34.260 -24.057 1.00 85.62 118 ALA A CA 1
ATOM 899 C C . ALA A 1 118 ? 25.674 -33.551 -22.739 1.00 85.62 118 ALA A C 1
ATOM 901 O O . ALA A 1 118 ? 24.816 -34.027 -21.996 1.00 85.62 118 ALA A O 1
ATOM 902 N N . ASN A 1 119 ? 26.324 -32.424 -22.439 1.00 89.50 119 ASN A N 1
ATOM 903 C CA . ASN A 1 119 ? 26.069 -31.646 -21.230 1.00 89.50 119 ASN A CA 1
ATOM 904 C C . ASN A 1 119 ? 25.032 -30.539 -21.451 1.00 89.50 119 ASN A C 1
ATOM 906 O O . ASN A 1 119 ? 24.429 -30.093 -20.484 1.00 89.50 119 ASN A O 1
ATOM 910 N N . LEU A 1 120 ? 24.767 -30.150 -22.703 1.00 91.31 120 LEU A N 1
ATOM 911 C CA . LEU A 1 120 ? 23.950 -28.990 -23.070 1.00 91.31 120 LEU A CA 1
ATOM 912 C C . LEU A 1 120 ? 22.631 -28.895 -22.285 1.00 91.31 120 LEU A C 1
ATOM 914 O O . LEU A 1 120 ? 22.308 -27.844 -21.748 1.00 91.31 120 LEU A O 1
ATOM 918 N N . ARG A 1 121 ? 21.900 -30.009 -22.162 1.00 94.75 121 ARG A N 1
ATOM 919 C CA . ARG A 1 121 ? 20.568 -30.060 -21.535 1.00 94.75 121 ARG A CA 1
ATOM 920 C C . ARG A 1 121 ? 20.568 -30.399 -20.034 1.00 94.75 121 ARG A C 1
ATOM 922 O O . ARG A 1 121 ? 19.495 -30.605 -19.464 1.00 94.75 121 ARG A O 1
ATOM 929 N N . LYS A 1 122 ? 21.730 -30.524 -19.389 1.00 94.25 122 LYS A N 1
ATOM 930 C CA . LYS A 1 122 ? 21.810 -30.888 -17.965 1.00 94.25 122 LYS A CA 1
ATOM 931 C C . LYS A 1 122 ? 21.322 -29.758 -17.060 1.00 94.25 122 LYS A C 1
ATOM 933 O O . LYS A 1 122 ? 21.416 -28.594 -17.414 1.00 94.25 122 LYS A O 1
ATOM 938 N N . ILE A 1 123 ? 20.824 -30.127 -15.882 1.00 92.31 123 ILE A N 1
ATOM 939 C CA . ILE A 1 123 ? 20.299 -29.211 -14.853 1.00 92.31 123 ILE A CA 1
ATOM 940 C C . ILE A 1 123 ? 21.117 -29.263 -13.547 1.00 92.31 123 ILE A C 1
ATOM 942 O O . ILE A 1 123 ? 20.668 -28.797 -12.505 1.00 92.31 123 ILE A O 1
ATOM 946 N N . ASP A 1 124 ? 22.309 -29.860 -13.601 1.00 89.56 124 ASP A N 1
ATOM 947 C CA . ASP A 1 124 ? 23.209 -30.133 -12.471 1.00 89.56 124 ASP A CA 1
ATOM 948 C C . ASP A 1 124 ? 24.333 -29.086 -12.330 1.00 89.56 124 ASP A C 1
ATOM 950 O O . ASP A 1 124 ? 25.367 -29.362 -11.727 1.00 89.56 124 ASP A O 1
ATOM 954 N N . GLY A 1 125 ? 24.166 -27.906 -12.938 1.00 88.75 125 GLY A N 1
ATOM 955 C CA . GLY A 1 125 ? 25.192 -26.862 -13.019 1.00 88.75 125 GLY A CA 1
ATOM 956 C C . GLY A 1 125 ? 26.187 -27.014 -14.177 1.00 88.75 125 GLY A C 1
ATOM 957 O O . GLY A 1 125 ? 26.917 -26.068 -14.457 1.00 88.75 125 GLY A O 1
ATOM 958 N N . ASN A 1 126 ? 26.196 -28.145 -14.897 1.00 89.81 126 ASN A N 1
ATOM 959 C CA . ASN A 1 126 ? 27.061 -28.350 -16.073 1.00 89.81 126 ASN A CA 1
ATOM 960 C C . ASN A 1 126 ? 26.350 -28.090 -17.415 1.00 89.81 126 ASN A C 1
ATOM 962 O O . ASN A 1 126 ? 26.905 -28.391 -18.475 1.00 89.81 126 ASN A O 1
ATOM 966 N N . GLY A 1 127 ? 25.104 -27.613 -17.373 1.00 92.31 127 GLY A N 1
ATOM 967 C CA . GLY A 1 127 ? 24.304 -27.271 -18.546 1.00 92.31 127 GLY A CA 1
ATOM 968 C C . GLY A 1 127 ? 24.734 -25.974 -19.226 1.00 92.31 127 GLY A C 1
ATOM 969 O O . GLY A 1 127 ? 25.682 -25.316 -18.801 1.00 92.31 127 GLY A O 1
ATOM 970 N N . TRP A 1 128 ? 24.007 -25.575 -20.279 1.00 92.69 128 TRP A N 1
ATOM 971 C CA . TRP A 1 128 ? 24.249 -24.276 -20.928 1.00 92.69 128 TRP A CA 1
ATOM 972 C C . TRP A 1 128 ? 23.919 -23.086 -20.024 1.00 92.69 128 TRP A C 1
ATOM 974 O O . TRP A 1 128 ? 24.476 -22.011 -20.209 1.00 92.69 128 TRP A O 1
ATOM 984 N N . ILE A 1 129 ? 23.103 -23.311 -18.993 1.00 93.38 129 ILE A N 1
ATOM 985 C CA . ILE A 1 129 ? 22.941 -22.418 -17.847 1.00 93.38 129 ILE A CA 1
ATOM 986 C C . ILE A 1 129 ? 23.679 -23.048 -16.655 1.00 93.38 129 ILE A C 1
ATOM 988 O O . ILE A 1 129 ? 23.311 -24.157 -16.251 1.00 93.38 129 ILE A O 1
ATOM 992 N N . PRO A 1 130 ? 24.688 -22.380 -16.065 1.00 91.44 130 PRO A N 1
ATOM 993 C CA . PRO A 1 130 ? 25.511 -22.947 -14.997 1.00 91.44 130 PRO A CA 1
ATOM 994 C C . PRO A 1 130 ? 24.861 -22.774 -13.610 1.00 91.44 130 PRO A C 1
ATOM 996 O O . PRO A 1 130 ? 25.485 -22.287 -12.669 1.00 91.44 130 PRO A O 1
ATOM 999 N N . ILE A 1 131 ? 23.589 -23.161 -13.493 1.00 88.69 131 ILE A N 1
ATOM 1000 C CA . ILE A 1 131 ? 22.812 -23.153 -12.245 1.00 88.69 131 ILE A CA 1
ATOM 1001 C C . ILE A 1 131 ? 22.438 -24.596 -11.901 1.00 88.69 131 ILE A C 1
ATOM 1003 O O . ILE A 1 131 ? 22.047 -25.380 -12.774 1.00 88.69 131 ILE A O 1
ATOM 1007 N N . VAL A 1 132 ? 22.564 -24.959 -10.625 1.00 89.25 132 VAL A N 1
ATOM 1008 C CA . VAL A 1 132 ? 22.123 -26.264 -10.118 1.00 89.25 132 VAL A CA 1
ATOM 1009 C C . VAL A 1 132 ? 20.625 -26.192 -9.810 1.00 89.25 132 VAL A C 1
ATOM 1011 O O . VAL A 1 132 ? 20.227 -25.680 -8.769 1.00 89.25 132 VAL A O 1
ATOM 1014 N N . PHE A 1 133 ? 19.777 -26.704 -10.707 1.00 87.31 133 PHE A N 1
ATOM 1015 C CA . PHE A 1 133 ? 18.317 -26.709 -10.516 1.00 87.31 133 PHE A CA 1
ATOM 1016 C C . PHE A 1 133 ? 17.800 -27.965 -9.791 1.00 87.31 133 PHE A C 1
ATOM 1018 O O . PHE A 1 133 ? 16.634 -28.024 -9.407 1.00 87.31 133 PHE A O 1
ATOM 1025 N N . THR A 1 134 ? 18.636 -28.992 -9.601 1.00 85.88 134 THR A N 1
ATOM 1026 C CA . THR A 1 134 ? 18.251 -30.259 -8.940 1.00 85.88 134 THR A CA 1
ATOM 1027 C C . THR A 1 134 ? 18.016 -30.142 -7.433 1.00 85.88 134 THR A C 1
ATOM 1029 O O . THR A 1 134 ? 17.485 -31.066 -6.828 1.00 85.88 134 THR A O 1
ATOM 1032 N N . SER A 1 135 ? 18.437 -29.040 -6.824 1.00 73.06 135 SER A N 1
ATOM 1033 C CA . SER A 1 135 ? 18.313 -28.741 -5.393 1.00 73.06 135 SER A CA 1
ATOM 1034 C C . SER A 1 135 ? 16.929 -28.217 -4.990 1.00 73.06 135 SER A C 1
ATOM 1036 O O . SER A 1 135 ? 16.570 -28.282 -3.821 1.00 73.06 135 SER A O 1
ATOM 1038 N N . VAL A 1 136 ? 16.120 -27.731 -5.939 1.00 75.44 136 VAL A N 1
ATOM 1039 C CA . VAL A 1 136 ? 14.789 -27.166 -5.661 1.00 75.44 136 VAL A CA 1
ATOM 1040 C C . VAL A 1 136 ? 13.718 -28.249 -5.803 1.00 75.44 136 VAL A C 1
ATOM 1042 O O . VAL A 1 136 ? 13.520 -28.804 -6.885 1.00 75.44 136 VAL A O 1
ATOM 1045 N N . THR A 1 137 ? 12.980 -28.526 -4.726 1.00 72.88 137 THR A N 1
ATOM 1046 C CA . THR A 1 137 ? 11.960 -29.594 -4.675 1.00 72.88 137 THR A CA 1
ATOM 1047 C C . THR A 1 137 ? 10.764 -29.363 -5.610 1.00 72.88 137 THR A C 1
ATOM 1049 O O . THR A 1 137 ? 10.122 -30.328 -6.019 1.00 72.88 137 THR A O 1
ATOM 1052 N N . THR A 1 138 ? 10.484 -28.114 -5.996 1.00 79.44 138 THR A N 1
ATOM 1053 C CA . THR A 1 138 ? 9.393 -27.705 -6.905 1.00 79.44 138 THR A CA 1
ATOM 1054 C C . THR A 1 138 ? 9.873 -27.270 -8.301 1.00 79.44 138 THR A C 1
ATOM 1056 O O . THR A 1 138 ? 9.162 -26.558 -9.009 1.00 79.44 138 THR A O 1
ATOM 1059 N N . ASN A 1 139 ? 11.071 -27.690 -8.730 1.00 80.94 139 ASN A N 1
ATOM 1060 C CA . ASN A 1 139 ? 11.649 -27.307 -10.024 1.00 80.94 139 ASN A CA 1
ATOM 1061 C C . ASN A 1 139 ? 10.783 -27.762 -11.231 1.00 80.94 139 ASN A C 1
ATOM 1063 O O . ASN A 1 139 ? 10.543 -28.963 -11.391 1.00 80.94 139 ASN A O 1
ATOM 1067 N N . PRO A 1 140 ? 10.367 -26.849 -12.136 1.00 85.44 140 PRO A N 1
ATOM 1068 C CA . PRO A 1 140 ? 9.572 -27.193 -13.318 1.00 85.44 140 PRO A CA 1
ATOM 1069 C C . PRO A 1 140 ? 10.386 -27.803 -14.480 1.00 85.44 140 PRO A C 1
ATOM 1071 O O . PRO A 1 140 ? 9.798 -28.208 -15.487 1.00 85.44 140 PRO A O 1
ATOM 1074 N N . LEU A 1 141 ? 11.721 -27.862 -14.391 1.00 90.38 141 LEU A N 1
ATOM 1075 C CA . LEU A 1 141 ? 12.600 -28.367 -15.452 1.00 90.38 141 LEU A CA 1
ATOM 1076 C C . LEU A 1 141 ? 13.002 -29.832 -15.239 1.00 90.38 141 LEU A C 1
ATOM 1078 O O . LEU A 1 141 ? 13.665 -30.175 -14.266 1.00 90.38 141 LEU A O 1
ATOM 1082 N N . LEU A 1 142 ? 12.711 -30.679 -16.231 1.00 89.38 142 LEU A N 1
ATOM 1083 C CA . LEU A 1 142 ? 13.266 -32.041 -16.329 1.00 89.38 142 LEU A CA 1
ATOM 1084 C C . LEU A 1 142 ? 14.610 -32.083 -17.082 1.00 89.38 142 LEU A C 1
ATOM 1086 O O . LEU A 1 142 ? 15.382 -33.029 -16.949 1.00 89.38 142 LEU A O 1
ATOM 1090 N N . SER A 1 143 ? 14.878 -31.063 -17.896 1.00 94.44 143 SER A N 1
ATOM 1091 C CA . SER A 1 143 ? 16.124 -30.831 -18.631 1.00 94.44 143 SER A CA 1
ATOM 1092 C C . SER A 1 143 ? 16.139 -29.382 -19.114 1.00 94.44 143 SER A C 1
ATOM 1094 O O . SER A 1 143 ? 15.061 -28.843 -19.380 1.00 94.44 143 SER A O 1
ATOM 1096 N N . LEU A 1 144 ? 17.311 -28.775 -19.314 1.00 96.06 144 LEU A N 1
ATOM 1097 C CA . LEU A 1 144 ? 17.381 -27.469 -19.967 1.00 96.06 144 LEU A CA 1
ATOM 1098 C C . LEU A 1 144 ? 16.865 -27.588 -21.413 1.00 96.06 144 LEU A C 1
ATOM 1100 O O . LEU A 1 144 ? 17.339 -28.448 -22.171 1.00 96.06 144 LEU A O 1
ATOM 1104 N N . PRO A 1 145 ? 15.886 -26.764 -21.817 1.00 96.44 145 PRO A N 1
ATOM 1105 C CA . PRO A 1 145 ? 15.426 -26.759 -23.191 1.00 96.44 145 PRO A CA 1
ATOM 1106 C C . PRO A 1 145 ? 16.492 -26.122 -24.093 1.00 96.44 145 PRO A C 1
ATOM 1108 O O . PRO A 1 145 ? 17.328 -25.333 -23.647 1.00 96.44 145 PRO A O 1
ATOM 1111 N N . VAL A 1 146 ? 16.466 -26.495 -25.371 1.00 95.19 146 VAL A N 1
ATOM 1112 C CA . VAL A 1 146 ? 17.186 -25.801 -26.445 1.00 95.19 146 VAL A CA 1
ATOM 1113 C C . VAL A 1 146 ? 16.244 -25.649 -27.626 1.00 95.19 146 VAL A C 1
ATOM 1115 O O . VAL A 1 146 ? 15.302 -26.439 -27.752 1.00 95.19 146 VAL A O 1
ATOM 1118 N N . ASP A 1 147 ? 16.519 -24.661 -28.471 1.00 94.62 147 ASP A N 1
ATOM 1119 C CA . ASP A 1 147 ? 15.705 -24.346 -29.641 1.00 94.62 147 ASP A CA 1
ATOM 1120 C C . ASP A 1 147 ? 15.422 -25.592 -30.516 1.00 94.62 147 ASP A C 1
ATOM 1122 O O . ASP A 1 147 ? 16.284 -26.467 -30.642 1.00 94.62 147 ASP A O 1
ATOM 1126 N N . PRO A 1 148 ? 14.244 -25.705 -31.159 1.00 90.00 148 PRO A N 1
ATOM 1127 C CA . PRO A 1 148 ? 13.939 -26.841 -32.031 1.00 90.00 148 PRO A CA 1
ATOM 1128 C C . PRO A 1 148 ? 14.934 -27.076 -33.184 1.00 90.00 148 PRO A C 1
ATOM 1130 O O . PRO A 1 148 ? 15.056 -28.209 -33.650 1.00 90.00 148 PRO A O 1
ATOM 1133 N N . ILE A 1 149 ? 15.625 -26.036 -33.661 1.00 91.38 149 ILE A N 1
ATOM 1134 C CA . ILE A 1 149 ? 16.696 -26.124 -34.665 1.00 91.38 149 ILE A CA 1
ATOM 1135 C C . ILE A 1 149 ? 18.071 -26.067 -33.988 1.00 91.38 149 ILE A C 1
ATOM 1137 O O . ILE A 1 149 ? 18.965 -26.815 -34.376 1.00 91.38 149 ILE A O 1
ATOM 1141 N N . ASN A 1 150 ? 18.231 -25.187 -32.996 1.00 91.75 150 ASN A N 1
ATOM 1142 C CA . ASN A 1 150 ? 19.450 -24.966 -32.211 1.00 91.75 150 ASN A CA 1
ATOM 1143 C C . ASN A 1 150 ? 20.720 -24.805 -33.058 1.00 91.75 150 ASN A C 1
ATOM 1145 O O . ASN A 1 150 ? 21.685 -25.561 -32.938 1.00 91.75 150 ASN A O 1
ATOM 1149 N N . THR A 1 151 ? 20.701 -23.807 -33.939 1.00 88.56 151 THR A N 1
ATOM 1150 C CA . THR A 1 151 ? 21.852 -23.402 -34.760 1.00 88.56 151 THR A CA 1
ATOM 1151 C C . THR A 1 151 ? 21.926 -21.881 -34.800 1.00 88.56 151 THR A C 1
ATOM 1153 O O . THR A 1 151 ? 20.898 -21.219 -34.681 1.00 88.56 151 THR A O 1
ATOM 1156 N N . ALA A 1 152 ? 23.105 -21.308 -35.045 1.00 80.75 152 ALA A N 1
ATOM 1157 C CA . ALA A 1 152 ? 23.270 -19.852 -35.079 1.00 80.75 152 ALA A CA 1
ATOM 1158 C C . ALA A 1 152 ? 22.316 -19.140 -36.064 1.00 80.75 152 ALA A C 1
ATOM 1160 O O . ALA A 1 152 ? 21.782 -18.087 -35.745 1.00 80.75 152 ALA A O 1
ATOM 1161 N N . ALA A 1 153 ? 22.041 -19.740 -37.230 1.00 79.69 153 ALA A N 1
ATOM 1162 C CA . ALA A 1 153 ? 21.092 -19.197 -38.211 1.00 79.69 153 ALA A CA 1
ATOM 1163 C C . ALA A 1 153 ? 19.632 -19.633 -37.970 1.00 79.69 153 ALA A C 1
ATOM 1165 O O . ALA A 1 153 ? 18.696 -18.977 -38.421 1.00 79.69 153 ALA A O 1
ATOM 1166 N N . GLY A 1 154 ? 19.425 -20.775 -37.309 1.00 79.12 154 GLY A N 1
ATOM 1167 C CA . GLY A 1 154 ? 18.106 -21.360 -37.078 1.00 79.12 154 GLY A CA 1
ATOM 1168 C C . GLY A 1 154 ? 17.422 -20.886 -35.799 1.00 79.12 154 GLY A C 1
ATOM 1169 O O . GLY A 1 154 ? 16.199 -20.984 -35.730 1.00 79.12 154 GLY A O 1
ATOM 1170 N N . GLY A 1 155 ? 18.181 -20.348 -34.844 1.00 88.56 155 GLY A N 1
ATOM 1171 C CA . GLY A 1 155 ? 17.739 -19.900 -33.524 1.00 88.56 155 GLY A CA 1
ATOM 1172 C C . GLY A 1 155 ? 18.420 -20.669 -32.391 1.00 88.56 155 GLY A C 1
ATOM 1173 O O . GLY A 1 155 ? 18.810 -21.827 -32.552 1.00 88.56 155 GLY A O 1
ATOM 1174 N N . TYR A 1 156 ? 18.575 -19.997 -31.255 1.00 93.56 156 TYR A N 1
ATOM 1175 C CA . TYR A 1 156 ? 19.163 -20.503 -30.015 1.00 93.56 156 TYR A CA 1
ATOM 1176 C C . TYR A 1 156 ? 18.634 -19.680 -28.829 1.00 93.56 156 TYR A C 1
ATOM 1178 O O . TYR A 1 156 ? 18.027 -18.619 -29.017 1.00 93.56 156 TYR A O 1
ATOM 1186 N N . TYR A 1 157 ? 18.834 -20.181 -27.613 1.00 96.06 157 TYR A N 1
ATOM 1187 C CA . TYR A 1 157 ? 18.488 -19.492 -26.372 1.00 96.06 157 TYR A CA 1
ATOM 1188 C C . TYR A 1 157 ? 19.715 -18.839 -25.761 1.00 96.06 157 TYR A C 1
ATOM 1190 O O . TYR A 1 157 ? 20.840 -19.315 -25.923 1.00 96.06 157 TYR A O 1
ATOM 1198 N N . ILE A 1 158 ? 19.472 -17.736 -25.069 1.00 92.81 158 ILE A N 1
ATOM 1199 C CA . ILE A 1 158 ? 20.493 -16.878 -24.486 1.00 92.81 158 ILE A CA 1
ATOM 1200 C C . ILE A 1 158 ? 20.150 -16.670 -23.023 1.00 92.81 158 ILE A C 1
ATOM 1202 O O . ILE A 1 158 ? 18.981 -16.507 -22.687 1.00 92.81 158 ILE A O 1
ATOM 1206 N N . TYR A 1 159 ? 21.168 -16.666 -22.173 1.00 93.38 159 TYR A N 1
ATOM 1207 C CA . TYR A 1 159 ? 21.064 -16.372 -20.757 1.00 93.38 159 TYR A CA 1
ATOM 1208 C C . TYR A 1 159 ? 22.227 -15.488 -20.305 1.00 93.38 159 TYR A C 1
ATOM 1210 O O . TYR A 1 159 ? 23.389 -15.708 -20.647 1.00 93.38 159 TYR A O 1
ATOM 1218 N N . THR A 1 160 ? 21.908 -14.499 -19.486 1.00 89.31 160 THR A N 1
ATOM 1219 C CA . THR A 1 160 ? 22.851 -13.666 -18.738 1.00 89.31 160 THR A CA 1
ATOM 1220 C C . THR A 1 160 ? 22.339 -13.542 -17.306 1.00 89.31 160 THR A C 1
ATOM 1222 O O . THR A 1 160 ? 21.177 -13.841 -17.046 1.00 89.31 160 THR A O 1
ATOM 1225 N N . GLN A 1 161 ? 23.149 -13.029 -16.376 1.00 82.12 161 GLN A N 1
ATOM 1226 C CA . GLN A 1 161 ? 22.647 -12.710 -15.028 1.00 82.12 161 GLN A CA 1
ATOM 1227 C C . GLN A 1 161 ? 21.450 -11.743 -15.040 1.00 82.12 161 GLN A C 1
ATOM 1229 O O . GLN A 1 161 ? 20.656 -11.748 -14.101 1.00 82.12 161 GLN A O 1
ATOM 1234 N N . SER A 1 162 ? 21.316 -10.943 -16.103 1.00 73.31 162 SER A N 1
ATOM 1235 C CA . SER A 1 162 ? 20.240 -9.970 -16.280 1.00 73.31 162 SER A CA 1
ATOM 1236 C C . SER A 1 162 ? 18.951 -10.580 -16.832 1.00 73.31 162 SER A C 1
ATOM 1238 O O . SER A 1 162 ? 17.889 -10.040 -16.560 1.00 73.31 162 SER A O 1
ATOM 1240 N N . GLY A 1 163 ? 19.008 -11.688 -17.580 1.00 84.12 163 GLY A N 1
ATOM 1241 C CA . GLY A 1 163 ? 17.812 -12.288 -18.176 1.00 84.12 163 GLY A CA 1
ATOM 1242 C C . GLY A 1 163 ? 18.078 -13.258 -19.325 1.00 84.12 163 GLY A C 1
ATOM 1243 O O . GLY A 1 163 ? 19.227 -13.547 -19.679 1.00 84.12 163 GLY A O 1
ATOM 1244 N N . LEU A 1 164 ? 16.985 -13.766 -19.894 1.00 91.69 164 LEU A N 1
ATOM 1245 C CA . LEU A 1 164 ? 16.930 -14.706 -21.010 1.00 91.69 164 LEU A CA 1
ATOM 1246 C C . LEU A 1 164 ? 16.495 -13.998 -22.293 1.00 91.69 164 LEU A C 1
ATOM 1248 O O . LEU A 1 164 ? 15.696 -13.066 -22.242 1.00 91.69 164 LEU A O 1
ATOM 1252 N N . ALA A 1 165 ? 16.964 -14.483 -23.443 1.00 91.94 165 ALA A N 1
ATOM 1253 C CA . ALA A 1 165 ? 16.502 -13.981 -24.732 1.00 91.94 165 ALA A CA 1
ATOM 1254 C C . ALA A 1 165 ? 16.546 -15.021 -25.860 1.00 91.94 165 ALA A C 1
ATOM 1256 O O . ALA A 1 165 ? 17.292 -16.005 -25.801 1.00 91.94 165 ALA A O 1
ATOM 1257 N N . THR A 1 166 ? 15.756 -14.801 -26.913 1.00 93.44 166 THR A N 1
ATOM 1258 C CA . THR A 1 166 ? 15.811 -15.577 -28.162 1.00 93.44 166 THR A CA 1
ATOM 1259 C C . THR A 1 166 ? 15.205 -14.806 -29.333 1.00 93.44 166 THR A C 1
ATOM 1261 O O . THR A 1 166 ? 14.159 -14.187 -29.184 1.00 93.44 166 THR A O 1
ATOM 1264 N N . ALA A 1 167 ? 15.830 -14.857 -30.510 1.00 90.38 167 ALA A N 1
ATOM 1265 C CA . ALA A 1 167 ? 15.283 -14.223 -31.709 1.00 90.38 167 ALA A CA 1
ATOM 1266 C C . ALA A 1 167 ? 13.998 -14.934 -32.169 1.00 90.38 167 ALA A C 1
ATOM 1268 O O . ALA A 1 167 ? 13.956 -16.168 -32.255 1.00 90.38 167 ALA A O 1
ATOM 1269 N N . LEU A 1 168 ? 12.962 -14.177 -32.516 1.00 91.38 168 LEU A N 1
ATOM 1270 C CA . LEU A 1 168 ? 11.722 -14.685 -33.102 1.00 91.38 168 LEU A CA 1
ATOM 1271 C C . LEU A 1 168 ? 11.796 -14.626 -34.632 1.00 91.38 168 LEU A C 1
ATOM 1273 O O . LEU A 1 168 ? 12.557 -13.858 -35.214 1.00 91.38 168 LEU A O 1
ATOM 1277 N N . GLN A 1 169 ? 11.049 -15.495 -35.313 1.00 90.31 169 GLN A N 1
ATOM 1278 C CA . GLN A 1 169 ? 11.130 -15.640 -36.776 1.00 90.31 169 GLN A CA 1
ATOM 1279 C C . GLN A 1 169 ? 9.837 -15.303 -37.506 1.00 90.31 169 GLN A C 1
ATOM 1281 O O . GLN A 1 169 ? 9.849 -15.073 -38.717 1.00 90.31 169 GLN A O 1
ATOM 1286 N N . SER A 1 170 ? 8.707 -15.350 -36.812 1.00 90.69 170 SER A N 1
ATOM 1287 C CA . SER A 1 170 ? 7.412 -15.054 -37.397 1.00 90.69 170 SER A CA 1
ATOM 1288 C C . SER A 1 170 ? 7.053 -13.594 -37.200 1.00 90.69 170 SER A C 1
ATOM 1290 O O . SER A 1 170 ? 7.180 -13.043 -36.109 1.00 90.69 170 SER A O 1
ATOM 1292 N N . ASN A 1 171 ? 6.498 -12.989 -38.247 1.00 85.81 171 ASN A N 1
ATOM 1293 C CA . ASN A 1 171 ? 6.065 -11.596 -38.194 1.00 85.81 171 ASN A CA 1
ATOM 1294 C C . ASN A 1 171 ? 5.035 -11.389 -37.079 1.00 85.81 171 ASN A C 1
ATOM 1296 O O . ASN A 1 171 ? 5.058 -10.357 -36.428 1.00 85.81 171 ASN A O 1
ATOM 1300 N N . LYS A 1 172 ? 4.177 -12.394 -36.843 1.00 86.25 172 LYS A N 1
ATOM 1301 C CA . LYS A 1 172 ? 3.164 -12.377 -35.787 1.00 86.25 172 LYS A CA 1
ATOM 1302 C C . LYS A 1 172 ? 3.793 -12.235 -34.401 1.00 86.25 172 LYS A C 1
ATOM 1304 O O . LYS A 1 172 ? 3.460 -11.304 -33.686 1.00 86.25 172 LYS A O 1
ATOM 1309 N N . TYR A 1 173 ? 4.676 -13.157 -34.013 1.00 84.88 173 TYR A N 1
ATOM 1310 C CA . TYR A 1 173 ? 5.258 -13.133 -32.672 1.00 84.88 173 TYR A CA 1
ATOM 1311 C C . TYR A 1 173 ? 6.246 -11.975 -32.495 1.00 84.88 173 TYR A C 1
ATOM 1313 O O . TYR A 1 173 ? 6.336 -11.437 -31.399 1.00 84.88 173 TYR A O 1
ATOM 1321 N N . ILE A 1 174 ? 6.906 -11.526 -33.564 1.00 81.81 174 ILE A N 1
ATOM 1322 C CA . ILE A 1 174 ? 7.689 -10.283 -33.557 1.00 81.81 174 ILE A CA 1
ATOM 1323 C C . ILE A 1 174 ? 6.783 -9.079 -33.229 1.00 81.81 174 ILE A C 1
ATOM 1325 O O . ILE A 1 174 ? 7.066 -8.323 -32.308 1.00 81.81 174 ILE A O 1
ATOM 1329 N N . SER A 1 175 ? 5.651 -8.928 -33.926 1.00 72.62 175 SER A N 1
ATOM 1330 C CA . SER A 1 175 ? 4.756 -7.773 -33.751 1.00 72.62 175 SER A CA 1
ATOM 1331 C C . SER A 1 175 ? 3.816 -7.838 -32.544 1.00 72.62 175 SER A C 1
ATOM 1333 O O . SER A 1 175 ? 3.192 -6.836 -32.215 1.00 72.62 175 SER A O 1
ATOM 1335 N N . GLU A 1 176 ? 3.605 -9.023 -31.968 1.00 78.56 176 GLU A N 1
ATOM 1336 C CA . GLU A 1 176 ? 2.649 -9.236 -30.871 1.00 78.56 176 GLU A CA 1
ATOM 1337 C C . GLU A 1 176 ? 3.312 -9.638 -29.552 1.00 78.56 176 GLU A C 1
ATOM 1339 O O . GLU A 1 176 ? 2.654 -9.531 -28.526 1.00 78.56 176 GLU A O 1
ATOM 1344 N N . ILE A 1 177 ? 4.547 -10.159 -29.569 1.00 75.62 177 ILE A N 1
ATOM 1345 C CA . ILE A 1 177 ? 5.250 -10.623 -28.364 1.00 75.62 177 ILE A CA 1
ATOM 1346 C C . ILE A 1 177 ? 6.601 -9.928 -28.192 1.00 75.62 177 ILE A C 1
ATOM 1348 O O . ILE A 1 177 ? 6.783 -9.325 -27.144 1.00 75.62 177 ILE A O 1
ATOM 1352 N N . ALA A 1 178 ? 7.515 -9.964 -29.172 1.00 75.25 178 ALA A N 1
ATOM 1353 C CA . ALA A 1 178 ? 8.825 -9.293 -29.059 1.00 75.25 178 ALA A CA 1
ATOM 1354 C C . ALA A 1 178 ? 8.671 -7.782 -28.844 1.00 75.25 178 ALA A C 1
ATOM 1356 O O . ALA A 1 178 ? 9.242 -7.195 -27.940 1.00 75.25 178 ALA A O 1
ATOM 1357 N N . SER A 1 179 ? 7.776 -7.135 -29.592 1.00 62.41 179 SER A N 1
ATOM 1358 C CA . SER A 1 179 ? 7.484 -5.711 -29.388 1.00 62.41 179 SER A CA 1
ATOM 1359 C C . SER A 1 179 ? 6.791 -5.387 -28.053 1.00 62.41 179 SER A C 1
ATOM 1361 O O . SER A 1 179 ? 6.514 -4.215 -27.786 1.00 62.41 179 SER A O 1
ATOM 1363 N N . THR A 1 180 ? 6.431 -6.399 -27.256 1.00 58.84 180 THR A N 1
ATOM 1364 C CA . THR A 1 180 ? 5.692 -6.279 -25.993 1.00 58.84 180 THR A CA 1
ATOM 1365 C C . THR A 1 180 ? 6.248 -7.174 -24.882 1.00 58.84 180 THR A C 1
ATOM 1367 O O . THR A 1 180 ? 5.476 -7.636 -24.042 1.00 58.84 180 THR A O 1
ATOM 1370 N N . ASP A 1 181 ? 7.546 -7.459 -24.849 1.00 60.31 181 ASP A N 1
ATOM 1371 C CA . ASP A 1 181 ? 8.140 -8.379 -23.867 1.00 60.31 181 ASP A CA 1
ATOM 1372 C C . ASP A 1 181 ? 8.955 -7.710 -22.749 1.00 60.31 181 ASP A C 1
ATOM 1374 O O . ASP A 1 181 ? 9.258 -8.366 -21.756 1.00 60.31 181 ASP A O 1
ATOM 1378 N N . GLY A 1 182 ? 9.252 -6.412 -22.854 1.00 54.78 182 GLY A N 1
ATOM 1379 C CA . GLY A 1 182 ? 10.059 -5.684 -21.858 1.00 54.78 182 GLY A CA 1
ATOM 1380 C C . GLY A 1 182 ? 11.510 -5.498 -22.241 1.00 54.78 182 GLY A C 1
ATOM 1381 O O . GLY A 1 182 ? 12.263 -4.869 -21.496 1.00 54.78 182 GLY A O 1
ATOM 1382 N N . GLY A 1 183 ? 11.887 -6.044 -23.387 1.00 64.56 183 GLY A N 1
ATOM 1383 C CA . GLY A 1 183 ? 13.194 -5.949 -23.978 1.00 64.56 183 GLY A CA 1
ATOM 1384 C C . GLY A 1 183 ? 13.413 -4.700 -24.823 1.00 64.56 183 GLY A C 1
ATOM 1385 O O . GLY A 1 183 ? 12.540 -3.840 -24.970 1.00 64.56 183 GLY A O 1
ATOM 1386 N N . ASN A 1 184 ? 14.626 -4.572 -25.354 1.00 67.88 184 ASN A N 1
ATOM 1387 C CA . ASN A 1 184 ? 15.020 -3.444 -26.197 1.00 67.88 184 ASN A CA 1
ATOM 1388 C C . ASN A 1 184 ? 15.281 -3.839 -27.659 1.00 67.88 184 ASN A C 1
ATOM 1390 O O . ASN A 1 184 ? 15.702 -2.987 -28.443 1.00 67.88 184 ASN A O 1
ATOM 1394 N N . GLN A 1 185 ? 15.027 -5.089 -28.046 1.00 74.50 185 GLN A N 1
ATOM 1395 C CA . GLN A 1 185 ? 15.162 -5.583 -29.413 1.00 74.50 185 GLN A CA 1
ATOM 1396 C C . GLN A 1 185 ? 13.794 -5.946 -29.988 1.00 74.50 185 GLN A C 1
ATOM 1398 O O . GLN A 1 185 ? 13.088 -6.807 -29.481 1.00 74.50 185 GLN A O 1
ATOM 1403 N N . ASP A 1 186 ? 13.438 -5.336 -31.118 1.00 74.56 186 ASP A N 1
ATOM 1404 C CA . ASP A 1 186 ? 12.108 -5.525 -31.711 1.00 74.56 186 ASP A CA 1
ATOM 1405 C C . ASP A 1 186 ? 11.885 -6.948 -32.276 1.00 74.56 186 ASP A C 1
ATOM 1407 O O . ASP A 1 186 ? 10.752 -7.305 -32.592 1.00 74.56 186 ASP A O 1
ATOM 1411 N N . ASP A 1 187 ? 12.939 -7.756 -32.440 1.00 82.88 187 ASP A N 1
ATOM 1412 C CA . ASP A 1 187 ? 12.909 -9.105 -33.017 1.00 82.88 187 ASP A CA 1
ATOM 1413 C C . ASP A 1 187 ? 13.298 -10.231 -32.042 1.00 82.88 187 ASP A C 1
ATOM 1415 O O . ASP A 1 187 ? 13.348 -11.396 -32.452 1.00 82.88 187 ASP A O 1
ATOM 1419 N N . TYR A 1 188 ? 13.527 -9.934 -30.759 1.00 86.94 188 TYR A N 1
ATOM 1420 C CA . TYR A 1 188 ? 13.796 -10.946 -29.730 1.00 86.94 188 TYR A CA 1
ATOM 1421 C C . TYR A 1 188 ? 12.621 -11.056 -28.773 1.00 86.94 188 TYR A C 1
ATOM 1423 O O . TYR A 1 188 ? 11.953 -10.076 -28.517 1.00 86.94 188 TYR A O 1
ATOM 1431 N N . PHE A 1 189 ? 12.374 -12.258 -28.250 1.00 87.81 189 PHE A N 1
ATOM 1432 C CA . PHE A 1 189 ? 11.674 -12.410 -26.983 1.00 87.81 189 PHE A CA 1
ATOM 1433 C C . PHE A 1 189 ? 12.700 -12.321 -25.850 1.00 87.81 189 PHE A C 1
ATOM 1435 O O . PHE A 1 189 ? 13.612 -13.153 -25.801 1.00 87.81 189 PHE A O 1
ATOM 1442 N N . GLU A 1 190 ? 12.547 -11.355 -24.959 1.00 85.81 190 GLU A N 1
ATOM 1443 C CA . GLU A 1 190 ? 13.446 -10.986 -23.871 1.00 85.81 190 GLU A CA 1
ATOM 1444 C C . GLU A 1 190 ? 12.707 -11.056 -22.525 1.00 85.81 190 GLU A C 1
ATOM 1446 O O . GLU A 1 190 ? 11.561 -10.637 -22.404 1.00 85.81 190 GLU A O 1
ATOM 1451 N N . THR A 1 191 ? 13.356 -11.577 -21.481 1.00 81.25 191 THR A N 1
ATOM 1452 C CA . THR A 1 191 ? 12.839 -11.467 -20.099 1.00 81.25 191 THR A CA 1
ATOM 1453 C C . THR A 1 191 ? 13.415 -10.259 -19.356 1.00 81.25 191 THR A C 1
ATOM 1455 O O . THR A 1 191 ? 13.012 -9.984 -18.230 1.00 81.25 191 THR A O 1
ATOM 1458 N N . ALA A 1 192 ? 14.389 -9.576 -19.964 1.00 70.69 192 ALA A N 1
ATOM 1459 C CA . ALA A 1 192 ? 14.978 -8.316 -19.526 1.00 70.69 192 ALA A CA 1
ATOM 1460 C C . ALA A 1 192 ? 15.730 -7.664 -20.705 1.00 70.69 192 ALA A C 1
ATOM 1462 O O . ALA A 1 192 ? 16.216 -8.403 -21.567 1.00 70.69 192 ALA A O 1
ATOM 1463 N N . PRO A 1 193 ? 15.905 -6.327 -20.727 1.00 71.06 193 PRO A N 1
ATOM 1464 C CA . PRO A 1 193 ? 16.604 -5.636 -21.811 1.00 71.06 193 PRO A CA 1
ATOM 1465 C C . PRO A 1 193 ? 18.007 -6.182 -22.112 1.00 71.06 193 PRO A C 1
ATOM 1467 O O . PRO A 1 193 ? 18.859 -6.299 -21.221 1.00 71.06 193 PRO A O 1
ATOM 1470 N N . ILE A 1 194 ? 18.293 -6.444 -23.390 1.00 73.00 194 ILE A N 1
ATOM 1471 C CA . ILE A 1 194 ? 19.619 -6.850 -23.858 1.00 73.00 194 ILE A CA 1
ATOM 1472 C C . ILE A 1 194 ? 20.605 -5.668 -23.811 1.00 73.00 194 ILE A C 1
ATOM 1474 O O . ILE A 1 194 ? 20.571 -4.737 -24.612 1.00 73.00 194 ILE A O 1
ATOM 1478 N N . VAL A 1 195 ? 21.565 -5.733 -22.888 1.00 70.81 195 VAL A N 1
ATOM 1479 C CA . VAL A 1 195 ? 22.659 -4.744 -22.750 1.00 70.81 195 VAL A CA 1
ATOM 1480 C C . VAL A 1 195 ? 23.966 -5.162 -23.440 1.00 70.81 195 VAL A C 1
ATOM 1482 O O . VAL A 1 195 ? 24.920 -4.384 -23.520 1.00 70.81 195 VAL A O 1
ATOM 1485 N N . TRP A 1 196 ? 24.024 -6.405 -23.919 1.00 72.50 196 TRP A N 1
ATOM 1486 C CA . TRP A 1 196 ? 25.217 -7.036 -24.486 1.00 72.50 196 TRP A CA 1
ATOM 1487 C C . TRP A 1 196 ? 25.317 -6.903 -26.017 1.00 72.50 196 TRP A C 1
ATOM 1489 O O . TRP A 1 196 ? 26.353 -7.251 -26.574 1.00 72.50 196 TRP A O 1
ATOM 1499 N N . ILE A 1 197 ? 24.293 -6.362 -26.695 1.00 70.06 197 ILE A N 1
ATOM 1500 C CA . ILE A 1 197 ? 24.331 -5.997 -28.124 1.00 70.06 197 ILE A CA 1
ATOM 1501 C C . ILE A 1 197 ? 24.538 -4.485 -28.256 1.00 70.06 197 ILE A C 1
ATOM 1503 O O . ILE A 1 197 ? 23.837 -3.691 -27.629 1.00 70.06 197 ILE A O 1
ATOM 1507 N N . ALA A 1 198 ? 25.488 -4.069 -29.096 1.00 54.31 198 ALA A N 1
ATOM 1508 C CA . ALA A 1 198 ? 25.689 -2.657 -29.409 1.00 54.31 198 ALA A CA 1
ATOM 1509 C C . ALA A 1 198 ? 24.615 -2.148 -30.393 1.00 54.31 198 ALA A C 1
ATOM 1511 O O . ALA A 1 198 ? 24.663 -2.471 -31.577 1.00 54.31 198 ALA A O 1
ATOM 1512 N N . GLY A 1 199 ? 23.692 -1.315 -29.894 1.00 56.44 199 GLY A N 1
ATOM 1513 C CA . GLY A 1 199 ? 22.650 -0.630 -30.670 1.00 56.44 199 GLY A CA 1
ATOM 1514 C C . GLY A 1 199 ? 21.413 -1.496 -30.920 1.00 56.44 199 GLY A C 1
ATOM 1515 O O . GLY A 1 199 ? 21.439 -2.371 -31.777 1.00 56.44 199 GLY A O 1
ATOM 1516 N N . GLY A 1 200 ? 20.319 -1.229 -30.204 1.00 43.66 200 GLY A N 1
ATOM 1517 C CA . GLY A 1 200 ? 19.052 -1.927 -30.410 1.00 43.66 200 GLY A CA 1
ATOM 1518 C C . GLY A 1 200 ? 17.837 -1.122 -29.969 1.00 43.66 200 GLY A C 1
ATOM 1519 O O . GLY A 1 200 ? 17.922 -0.324 -29.037 1.00 43.66 200 GLY A O 1
ATOM 1520 N N . GLY A 1 201 ? 16.751 -1.323 -30.713 1.00 47.47 201 GLY A N 1
ATOM 1521 C CA . GLY A 1 201 ? 15.442 -0.690 -30.568 1.00 47.47 201 GLY A CA 1
ATOM 1522 C C . GLY A 1 201 ? 15.132 0.178 -31.785 1.00 47.47 201 GLY A C 1
ATOM 1523 O O . GLY A 1 201 ? 15.808 1.180 -31.999 1.00 47.47 201 GLY A O 1
ATOM 1524 N N . GLY A 1 202 ? 14.127 -0.182 -32.594 1.00 55.59 202 GLY A N 1
ATOM 1525 C CA . GLY A 1 202 ? 13.787 0.421 -33.896 1.00 55.59 202 GLY A CA 1
ATOM 1526 C C . GLY A 1 202 ? 13.315 1.881 -33.891 1.00 55.59 202 GLY A C 1
ATOM 1527 O O . GLY A 1 202 ? 12.631 2.307 -34.819 1.00 55.59 202 GLY A O 1
ATOM 1528 N N . GLY A 1 203 ? 13.646 2.650 -32.853 1.00 62.22 203 GLY A N 1
ATOM 1529 C CA . GLY A 1 203 ? 13.574 4.105 -32.852 1.00 62.22 203 GLY A CA 1
ATOM 1530 C C . GLY A 1 203 ? 14.851 4.714 -33.427 1.00 62.22 203 GLY A C 1
ATOM 1531 O O . GLY A 1 203 ? 15.945 4.164 -33.290 1.00 62.22 203 GLY A O 1
ATOM 1532 N N . THR A 1 204 ? 14.743 5.867 -34.087 1.00 80.44 204 THR A N 1
ATOM 1533 C CA . THR A 1 204 ? 15.942 6.529 -34.622 1.00 80.44 204 THR A CA 1
ATOM 1534 C C . THR A 1 204 ? 16.748 7.120 -33.465 1.00 80.44 204 THR A C 1
ATOM 1536 O O . THR A 1 204 ? 16.198 7.825 -32.625 1.00 80.44 204 THR A O 1
ATOM 1539 N N . ALA A 1 205 ? 18.054 6.866 -33.414 1.00 83.44 205 ALA A N 1
ATOM 1540 C CA . ALA A 1 205 ? 18.903 7.358 -32.333 1.00 83.44 205 ALA A CA 1
ATOM 1541 C C . ALA A 1 205 ? 19.119 8.883 -32.394 1.00 83.44 205 ALA A C 1
ATOM 1543 O O . ALA A 1 205 ? 19.326 9.462 -33.469 1.00 83.44 205 ALA A O 1
ATOM 1544 N N . ARG A 1 206 ? 19.091 9.533 -31.230 1.00 92.06 206 ARG A N 1
ATOM 1545 C CA . ARG A 1 206 ? 19.411 10.946 -31.010 1.00 92.06 206 ARG A CA 1
ATOM 1546 C C . ARG A 1 206 ? 20.374 11.066 -29.843 1.00 92.06 206 ARG A C 1
ATOM 1548 O O . ARG A 1 206 ? 20.041 10.729 -28.714 1.00 92.06 206 ARG A O 1
ATOM 1555 N N . TYR A 1 207 ? 21.569 11.554 -30.137 1.00 91.31 207 TYR A N 1
ATOM 1556 C CA . TYR A 1 207 ? 22.640 11.726 -29.166 1.00 91.31 207 TYR A CA 1
ATOM 1557 C C . TYR A 1 207 ? 22.738 13.191 -28.771 1.00 91.31 207 TYR A C 1
ATOM 1559 O O . TYR A 1 207 ? 22.873 14.051 -29.648 1.00 91.31 207 TYR A O 1
ATOM 1567 N N . TRP A 1 208 ? 22.690 13.463 -27.469 1.00 94.88 208 TRP A N 1
ATOM 1568 C CA . TRP A 1 208 ? 23.008 14.780 -26.936 1.00 94.88 208 TRP A CA 1
ATOM 1569 C C . TRP A 1 208 ? 24.489 15.087 -27.166 1.00 94.88 208 TRP A C 1
ATOM 1571 O O . TRP A 1 208 ? 25.334 14.210 -26.978 1.00 94.88 208 TRP A O 1
ATOM 1581 N N . ILE A 1 209 ? 24.820 16.318 -27.550 1.00 93.44 209 ILE A N 1
ATOM 1582 C CA . ILE A 1 209 ? 26.193 16.796 -27.770 1.00 93.44 209 ILE A CA 1
ATOM 1583 C C . ILE A 1 209 ? 26.368 18.235 -27.269 1.00 93.44 209 ILE A C 1
ATOM 1585 O O . ILE A 1 209 ? 25.404 18.977 -27.114 1.00 93.44 209 ILE A O 1
ATOM 1589 N N . GLY A 1 210 ? 27.615 18.665 -27.062 1.00 90.56 210 GLY A N 1
ATOM 1590 C CA . GLY A 1 210 ? 27.942 20.060 -26.728 1.00 90.56 210 GLY A CA 1
ATOM 1591 C C . GLY A 1 210 ? 27.907 20.415 -25.235 1.00 90.56 210 GLY A C 1
ATOM 1592 O O . GLY A 1 210 ? 28.133 21.573 -24.897 1.00 90.56 210 GLY A O 1
ATOM 1593 N N . GLY A 1 211 ? 27.695 19.440 -24.347 1.00 91.81 211 GLY A N 1
ATOM 1594 C CA . GLY A 1 211 ? 27.709 19.623 -22.895 1.00 91.81 211 GLY A CA 1
ATOM 1595 C C . GLY A 1 211 ? 26.466 20.332 -22.370 1.00 91.81 211 GLY A C 1
ATOM 1596 O O . GLY A 1 211 ? 25.353 19.993 -22.761 1.00 91.81 211 GLY A O 1
ATOM 1597 N N . THR A 1 212 ? 26.652 21.293 -21.461 1.00 92.88 212 THR A N 1
ATOM 1598 C CA . THR A 1 212 ? 25.549 22.078 -20.885 1.00 92.88 212 THR A CA 1
ATOM 1599 C C . THR A 1 212 ? 24.708 22.735 -21.977 1.00 92.88 212 THR A C 1
ATOM 1601 O O . THR A 1 212 ? 25.249 23.419 -22.847 1.00 92.88 212 THR A O 1
ATOM 1604 N N . GLY A 1 213 ? 23.388 22.581 -21.894 1.00 93.06 213 GLY A N 1
ATOM 1605 C CA . GLY A 1 213 ? 22.467 23.134 -22.880 1.00 93.06 213 GLY A CA 1
ATOM 1606 C C . GLY A 1 213 ? 21.003 22.886 -22.534 1.00 93.06 213 GLY A C 1
ATOM 1607 O O . GLY A 1 213 ? 20.673 22.403 -21.449 1.00 93.06 213 GLY A O 1
ATOM 1608 N N . THR A 1 214 ? 20.121 23.244 -23.463 1.00 93.94 214 THR A N 1
ATOM 1609 C CA . THR A 1 214 ? 18.670 23.212 -23.261 1.00 93.94 214 THR A CA 1
ATOM 1610 C C . THR A 1 214 ? 18.005 22.238 -24.223 1.00 93.94 214 THR A C 1
ATOM 1612 O O . THR A 1 214 ? 18.041 22.439 -25.434 1.00 93.94 214 THR A O 1
ATOM 1615 N N . TRP A 1 215 ? 17.347 21.209 -23.696 1.00 94.38 215 TRP A N 1
ATOM 1616 C CA . TRP A 1 215 ? 16.445 20.378 -24.479 1.00 94.38 215 TRP A CA 1
ATOM 1617 C C . TRP A 1 215 ? 15.073 21.048 -24.519 1.00 94.38 215 TRP A C 1
ATOM 1619 O O . TRP A 1 215 ? 14.339 21.093 -23.537 1.00 94.38 215 TRP A O 1
ATOM 1629 N N . ASN A 1 216 ? 14.734 21.605 -25.678 1.00 90.56 216 ASN A N 1
ATOM 1630 C CA . ASN A 1 216 ? 13.408 22.143 -25.965 1.00 90.56 216 ASN A CA 1
ATOM 1631 C C . ASN A 1 216 ? 12.869 21.563 -27.282 1.00 90.56 216 ASN A C 1
ATOM 1633 O O . ASN A 1 216 ? 13.567 20.833 -27.981 1.00 90.56 216 ASN A O 1
ATOM 1637 N N . ALA A 1 217 ? 11.640 21.929 -27.646 1.00 85.50 217 ALA A N 1
ATOM 1638 C CA . ALA A 1 217 ? 10.945 21.392 -28.817 1.00 85.50 217 ALA A CA 1
ATOM 1639 C C . ALA A 1 217 ? 11.545 21.781 -30.189 1.00 85.50 217 ALA A C 1
ATOM 1641 O O . ALA A 1 217 ? 11.110 21.255 -31.211 1.00 85.50 217 ALA A O 1
ATOM 1642 N N . THR A 1 218 ? 12.499 22.718 -30.253 1.00 87.06 218 THR A N 1
ATOM 1643 C CA . THR A 1 218 ? 12.974 23.307 -31.524 1.00 87.06 218 THR A CA 1
ATOM 1644 C C . THR A 1 218 ? 14.489 23.313 -31.718 1.00 87.06 218 THR A C 1
ATOM 1646 O O . THR A 1 218 ? 14.949 23.448 -32.851 1.00 87.06 218 THR A O 1
ATOM 1649 N N . ASP A 1 219 ? 15.274 23.185 -30.651 1.00 89.50 219 ASP A N 1
ATOM 1650 C CA . ASP A 1 219 ? 16.727 23.310 -30.718 1.00 89.50 219 ASP A CA 1
ATOM 1651 C C . ASP A 1 219 ? 17.388 22.029 -31.235 1.00 89.50 219 ASP A C 1
ATOM 1653 O O . ASP A 1 219 ? 17.461 21.022 -30.538 1.00 89.50 219 ASP A O 1
ATOM 1657 N N . THR A 1 220 ? 17.910 22.080 -32.460 1.00 93.56 220 THR A N 1
ATOM 1658 C CA . THR A 1 220 ? 18.645 20.981 -33.106 1.00 93.56 220 THR A CA 1
ATOM 1659 C C . THR A 1 220 ? 20.162 21.059 -32.900 1.00 93.56 220 THR A C 1
ATOM 1661 O O . THR A 1 220 ? 20.899 20.226 -33.429 1.00 93.56 220 THR A O 1
ATOM 1664 N N . THR A 1 221 ? 20.668 22.083 -32.207 1.00 94.12 221 THR A N 1
ATOM 1665 C CA . THR A 1 221 ? 22.115 22.339 -32.086 1.00 94.12 221 THR A CA 1
ATOM 1666 C C . THR A 1 221 ? 22.812 21.393 -31.112 1.00 94.12 221 THR A C 1
ATOM 1668 O O . THR A 1 221 ? 24.003 21.137 -31.268 1.00 94.12 221 THR A O 1
ATOM 1671 N N . HIS A 1 222 ? 22.062 20.811 -30.176 1.00 94.94 222 HIS A N 1
ATOM 1672 C CA . HIS A 1 222 ? 22.548 19.824 -29.214 1.00 94.94 222 HIS A CA 1
ATOM 1673 C C . HIS A 1 222 ? 22.239 18.369 -29.606 1.00 94.94 222 HIS A C 1
ATOM 1675 O O . HIS A 1 222 ? 22.520 17.464 -28.827 1.00 94.94 222 HIS A O 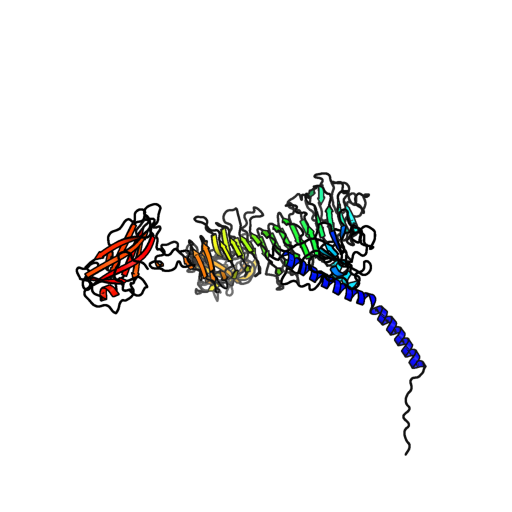1
ATOM 1681 N N . TRP A 1 223 ? 21.707 18.113 -30.810 1.00 96.38 223 TRP A N 1
ATOM 1682 C CA . TRP A 1 223 ? 21.342 16.764 -31.262 1.00 96.38 223 TRP A CA 1
ATOM 1683 C C . TRP A 1 223 ? 22.176 16.285 -32.451 1.00 96.38 223 TRP A C 1
ATOM 1685 O O . TRP A 1 223 ? 22.304 16.977 -33.465 1.00 96.38 223 TRP A O 1
ATOM 1695 N N . SER A 1 224 ? 22.671 15.050 -32.352 1.00 93.38 224 SER A N 1
ATOM 1696 C CA . SER A 1 224 ? 23.401 14.330 -33.400 1.00 93.38 224 SER A CA 1
ATOM 1697 C C . SER A 1 224 ? 22.757 12.968 -33.699 1.00 93.38 224 SER A C 1
ATOM 1699 O O . SER A 1 224 ? 22.149 12.344 -32.831 1.00 93.38 224 SER A O 1
ATOM 1701 N N . ALA A 1 225 ? 22.910 12.481 -34.934 1.00 85.44 225 ALA A N 1
ATOM 1702 C CA . ALA A 1 225 ? 22.470 11.141 -35.346 1.00 85.44 225 ALA A CA 1
ATOM 1703 C C . ALA A 1 225 ? 23.446 10.025 -34.912 1.00 85.44 225 ALA A C 1
ATOM 1705 O O . ALA A 1 225 ? 23.150 8.842 -35.062 1.00 85.44 225 ALA A O 1
ATOM 1706 N N . SER A 1 226 ? 24.614 10.396 -34.383 1.00 85.12 226 SER A N 1
ATOM 1707 C CA . SER A 1 226 ? 25.631 9.482 -33.855 1.00 85.12 226 SER A CA 1
ATOM 1708 C C . SER A 1 226 ? 26.325 10.075 -32.626 1.00 85.12 226 SER A C 1
ATOM 1710 O O . SER A 1 226 ? 26.501 11.294 -32.548 1.00 85.12 226 SER A O 1
ATOM 1712 N N . SER A 1 227 ? 26.784 9.226 -31.705 1.00 86.19 227 SER A N 1
ATOM 1713 C CA . SER A 1 227 ? 27.564 9.632 -30.524 1.00 86.19 227 SER A CA 1
ATOM 1714 C C . SER A 1 227 ? 28.747 10.539 -30.903 1.00 86.19 227 SER A C 1
ATOM 1716 O O . SER A 1 227 ? 29.516 10.203 -31.807 1.00 86.19 227 SER A O 1
ATOM 1718 N N . GLY A 1 228 ? 28.853 11.718 -30.274 1.00 82.81 228 GLY A N 1
ATOM 1719 C CA . GLY A 1 228 ? 29.902 12.720 -30.542 1.00 82.81 228 GLY A CA 1
ATOM 1720 C C . GLY A 1 228 ? 29.927 13.313 -31.962 1.00 82.81 228 GLY A C 1
ATOM 1721 O O . GLY A 1 228 ? 30.917 13.934 -32.350 1.00 82.81 228 GLY A O 1
ATOM 1722 N N . GLY A 1 229 ? 28.882 13.079 -32.762 1.00 85.88 229 GLY A N 1
ATOM 1723 C CA . GLY A 1 229 ? 28.798 13.512 -34.158 1.00 85.88 229 GLY A CA 1
ATOM 1724 C C . GLY A 1 229 ? 28.520 15.008 -34.343 1.00 85.88 229 GLY A C 1
ATOM 1725 O O . GLY A 1 229 ? 28.545 15.800 -33.406 1.00 85.88 229 GLY A O 1
ATOM 1726 N N . ALA A 1 230 ? 28.266 15.405 -35.591 1.00 90.50 230 ALA A N 1
ATOM 1727 C CA . ALA A 1 230 ? 27.942 16.790 -35.924 1.00 90.50 230 ALA A CA 1
ATOM 1728 C C . ALA A 1 230 ? 26.517 17.175 -35.464 1.00 90.50 230 ALA A C 1
ATOM 1730 O O . ALA A 1 230 ? 25.616 16.334 -35.525 1.00 90.50 230 ALA A O 1
ATOM 1731 N N . PRO A 1 231 ? 26.289 18.442 -35.068 1.00 94.62 231 PRO A N 1
ATOM 1732 C CA . PRO A 1 231 ? 24.959 18.933 -34.713 1.00 94.62 231 PRO A CA 1
ATOM 1733 C C . PRO A 1 231 ? 24.024 19.000 -35.923 1.00 94.62 231 PRO A C 1
ATOM 1735 O O . PRO A 1 231 ? 24.475 19.134 -37.065 1.00 94.62 231 PRO A O 1
ATOM 1738 N N . GLY A 1 232 ? 22.716 18.984 -35.663 1.00 90.38 232 GLY A N 1
ATOM 1739 C CA . GLY A 1 232 ? 21.674 19.176 -36.675 1.00 90.38 232 GLY A CA 1
ATOM 1740 C C . GLY A 1 232 ? 20.732 17.989 -36.874 1.00 90.38 232 GLY A C 1
ATOM 1741 O O . GLY A 1 232 ? 19.952 18.001 -37.828 1.00 90.38 232 GLY A O 1
ATOM 1742 N N . ALA A 1 233 ? 20.773 16.974 -36.006 1.00 92.88 233 ALA A N 1
ATOM 1743 C CA . ALA A 1 233 ? 19.702 15.983 -35.967 1.00 92.88 233 ALA A CA 1
ATOM 1744 C C . ALA A 1 233 ? 18.401 16.617 -35.447 1.00 92.88 233 ALA A C 1
ATOM 1746 O O . ALA A 1 233 ? 18.417 17.639 -34.759 1.00 92.88 233 ALA A O 1
ATOM 1747 N N . SER A 1 234 ? 17.257 16.019 -35.789 1.00 93.38 234 SER A N 1
ATOM 1748 C CA . SER A 1 234 ? 15.967 16.508 -35.294 1.00 93.38 234 SER A CA 1
ATOM 1749 C C . SER A 1 234 ? 15.883 16.374 -33.775 1.00 93.38 234 SER A C 1
ATOM 1751 O O . SER A 1 234 ? 16.438 15.429 -33.212 1.00 93.38 234 SER A O 1
ATOM 1753 N N . VAL A 1 235 ? 15.118 17.257 -33.132 1.00 95.31 235 VAL A N 1
ATOM 1754 C CA . VAL A 1 235 ? 14.715 17.066 -31.733 1.00 95.31 235 VAL A CA 1
ATOM 1755 C C . VAL A 1 235 ? 14.007 15.703 -31.597 1.00 95.31 235 VAL A C 1
ATOM 1757 O O . VAL A 1 235 ? 13.252 15.341 -32.510 1.00 95.31 235 VAL A O 1
ATOM 1760 N N . PRO A 1 236 ? 14.275 14.925 -30.531 1.00 95.38 236 PRO A N 1
ATOM 1761 C CA . PRO A 1 236 ? 13.627 13.639 -30.304 1.00 95.38 236 PRO A CA 1
ATOM 1762 C C . PRO A 1 236 ? 12.105 13.749 -30.179 1.00 95.38 236 PRO A C 1
ATOM 1764 O O . PRO A 1 236 ? 11.574 14.732 -29.660 1.00 95.38 236 PRO A O 1
ATOM 1767 N N . THR A 1 237 ? 11.421 12.709 -30.645 1.00 93.19 237 THR A N 1
ATOM 1768 C CA . THR A 1 237 ? 9.981 12.492 -30.472 1.00 93.19 237 THR A CA 1
ATOM 1769 C C . THR A 1 237 ? 9.729 11.188 -29.707 1.00 93.19 237 THR A C 1
ATOM 1771 O O . THR A 1 237 ? 10.663 10.458 -29.379 1.00 93.19 237 THR A O 1
ATOM 1774 N N . SER A 1 238 ? 8.461 10.828 -29.488 1.00 90.62 238 SER A N 1
ATOM 1775 C CA . SER A 1 238 ? 8.054 9.539 -28.900 1.00 90.62 238 SER A CA 1
ATOM 1776 C C . SER A 1 238 ? 8.519 8.294 -29.674 1.00 90.62 238 SER A C 1
ATOM 1778 O O . SER A 1 238 ? 8.394 7.177 -29.178 1.00 90.62 238 SER A O 1
ATOM 1780 N N . LEU A 1 239 ? 9.043 8.464 -30.894 1.00 85.19 239 LEU A N 1
ATOM 1781 C CA . LEU A 1 239 ? 9.574 7.387 -31.733 1.00 85.19 239 LEU A CA 1
ATOM 1782 C C . LEU A 1 239 ? 11.107 7.315 -31.736 1.00 85.19 239 LEU A C 1
ATOM 1784 O O . LEU A 1 239 ? 11.661 6.368 -32.293 1.00 85.19 239 LEU A O 1
ATOM 1788 N N . ASP A 1 240 ? 11.799 8.302 -31.166 1.00 87.75 240 ASP A N 1
ATOM 1789 C CA . ASP A 1 240 ? 13.256 8.413 -31.221 1.00 87.75 240 ASP A CA 1
ATOM 1790 C C . ASP A 1 240 ? 13.892 8.019 -29.884 1.00 87.75 240 ASP A C 1
ATOM 1792 O O . ASP A 1 240 ? 13.407 8.390 -28.815 1.00 87.75 240 ASP A O 1
ATOM 1796 N N . ASN A 1 241 ? 15.009 7.297 -29.946 1.00 86.06 241 ASN A N 1
ATOM 1797 C CA . ASN A 1 241 ? 15.769 6.905 -28.761 1.00 86.06 241 ASN A CA 1
ATOM 1798 C C . ASN A 1 241 ? 16.755 8.012 -28.392 1.00 86.06 241 ASN A C 1
ATOM 1800 O O . ASN A 1 241 ? 17.529 8.457 -29.241 1.00 86.06 241 ASN A O 1
ATOM 1804 N N . VAL A 1 242 ? 16.746 8.433 -27.133 1.00 92.75 242 VAL A N 1
ATOM 1805 C CA . VAL A 1 242 ? 17.593 9.495 -26.597 1.00 92.75 242 VAL A CA 1
ATOM 1806 C C . VAL A 1 242 ? 18.781 8.899 -25.864 1.00 92.75 242 VAL A C 1
ATOM 1808 O O . VAL A 1 242 ? 18.631 8.065 -24.972 1.00 92.75 242 VAL A O 1
ATOM 1811 N N . PHE A 1 243 ? 19.968 9.375 -26.227 1.00 89.31 243 PHE A N 1
ATOM 1812 C CA . PHE A 1 243 ? 21.234 8.972 -25.641 1.00 89.31 243 PHE A CA 1
ATOM 1813 C C . PHE A 1 243 ? 21.987 10.189 -25.114 1.00 89.31 243 PHE A C 1
ATOM 1815 O O . PHE A 1 243 ? 22.270 11.134 -25.854 1.00 89.31 243 PHE A O 1
ATOM 1822 N N . VAL A 1 244 ? 22.349 10.133 -23.838 1.00 90.00 244 VAL A N 1
ATOM 1823 C CA . VAL A 1 244 ? 23.284 11.057 -23.195 1.00 90.00 244 VAL A CA 1
ATOM 1824 C C . VAL A 1 244 ? 24.483 10.223 -22.752 1.00 90.00 244 VAL A C 1
ATOM 1826 O O . VAL A 1 244 ? 24.392 9.462 -21.798 1.00 90.00 244 VAL A O 1
ATOM 1829 N N . ASP A 1 245 ? 25.588 10.273 -23.489 1.00 86.56 245 ASP A N 1
ATOM 1830 C CA . ASP A 1 245 ? 26.716 9.350 -23.328 1.00 86.56 245 ASP A CA 1
ATOM 1831 C C . ASP A 1 245 ? 28.045 10.067 -23.048 1.00 86.56 245 ASP A C 1
ATOM 1833 O O . ASP A 1 245 ? 28.103 11.284 -22.870 1.00 86.56 245 ASP A O 1
ATOM 1837 N N . THR A 1 246 ? 29.142 9.309 -22.975 1.00 86.38 246 THR A N 1
ATOM 1838 C CA . THR A 1 246 ? 30.485 9.836 -22.672 1.00 86.38 246 THR A CA 1
ATOM 1839 C C . THR A 1 246 ? 30.947 10.924 -23.652 1.00 86.38 246 THR A C 1
ATOM 1841 O O . THR A 1 246 ? 31.789 11.751 -23.299 1.00 86.38 246 THR A O 1
ATOM 1844 N N . ASN A 1 247 ? 30.389 10.966 -24.867 1.00 86.38 247 ASN A N 1
ATOM 1845 C CA . ASN A 1 247 ? 30.698 11.957 -25.897 1.00 86.38 247 ASN A CA 1
ATOM 1846 C C . ASN A 1 247 ? 29.694 13.121 -25.930 1.00 86.38 247 ASN A C 1
ATOM 1848 O O . ASN A 1 247 ? 29.825 14.018 -26.767 1.00 86.38 247 ASN A O 1
ATOM 1852 N N . SER A 1 248 ? 28.727 13.158 -25.010 1.00 90.69 248 SER A N 1
ATOM 1853 C CA . SER A 1 248 ? 27.772 14.260 -24.889 1.00 90.69 248 SER A CA 1
ATOM 1854 C C . SER A 1 248 ? 28.398 15.570 -24.413 1.00 90.69 248 SER A C 1
ATOM 1856 O O . SER A 1 248 ? 27.789 16.628 -24.559 1.00 90.69 248 SER A O 1
ATOM 1858 N N . GLY A 1 249 ? 29.635 15.532 -23.909 1.00 87.44 249 GLY A N 1
ATOM 1859 C CA . GLY A 1 249 ? 30.427 16.722 -23.590 1.00 87.44 249 GLY A CA 1
ATOM 1860 C C . GLY A 1 249 ? 30.129 17.341 -22.224 1.00 87.44 249 GLY A C 1
ATOM 1861 O O . GLY A 1 249 ? 30.525 18.480 -21.976 1.00 87.44 249 GLY A O 1
ATOM 1862 N N . PHE A 1 250 ? 29.436 16.625 -21.333 1.00 85.62 250 PHE A N 1
ATOM 1863 C CA . PHE A 1 250 ? 29.237 17.074 -19.958 1.00 85.62 250 PHE A CA 1
ATOM 1864 C C . PHE A 1 250 ? 30.550 16.977 -19.166 1.00 85.62 250 PHE A C 1
ATOM 1866 O O . PHE A 1 250 ? 31.174 15.921 -19.085 1.00 85.62 250 PHE A O 1
ATOM 1873 N N . GLY A 1 251 ? 30.979 18.095 -18.576 1.00 71.06 251 GLY A N 1
ATOM 1874 C CA . GLY A 1 251 ? 31.959 18.087 -17.487 1.00 71.06 251 GLY A CA 1
ATOM 1875 C C . GLY A 1 251 ? 31.285 17.775 -16.147 1.00 71.06 251 GLY A C 1
ATOM 1876 O O . GLY A 1 251 ? 30.058 17.761 -16.063 1.00 71.06 251 GLY A O 1
ATOM 1877 N N . ALA A 1 252 ? 32.072 17.577 -15.084 1.00 69.62 252 ALA A N 1
ATOM 1878 C CA . ALA A 1 252 ? 31.534 17.398 -13.733 1.00 69.62 252 ALA A CA 1
ATOM 1879 C C . ALA A 1 252 ? 30.616 18.579 -13.355 1.00 69.62 252 ALA A C 1
ATOM 1881 O O . ALA A 1 252 ? 31.077 19.721 -13.290 1.00 69.62 252 ALA A O 1
ATOM 1882 N N . GLY A 1 253 ? 29.327 18.303 -13.130 1.00 70.62 253 GLY A N 1
ATOM 1883 C CA . GLY A 1 253 ? 28.322 19.321 -12.802 1.00 70.62 253 GLY A CA 1
ATOM 1884 C C . GLY A 1 253 ? 27.763 20.113 -13.992 1.00 70.62 253 GLY A C 1
ATOM 1885 O O . GLY A 1 253 ? 27.185 21.176 -13.779 1.00 70.62 253 GLY A O 1
ATOM 1886 N N . GLY A 1 254 ? 27.928 19.639 -15.235 1.00 88.00 254 GLY A N 1
ATOM 1887 C CA . GLY A 1 254 ? 27.202 20.194 -16.385 1.00 88.00 254 GLY A CA 1
ATOM 1888 C C . GLY A 1 254 ? 25.680 20.029 -16.246 1.00 88.00 254 GLY A C 1
ATOM 1889 O O . GLY A 1 254 ? 25.225 19.209 -15.453 1.00 88.00 254 GLY A O 1
ATOM 1890 N N . THR A 1 255 ? 24.888 20.804 -16.993 1.00 91.06 255 THR A N 1
ATOM 1891 C CA . THR A 1 255 ? 23.422 20.855 -16.816 1.00 91.06 255 THR A CA 1
ATOM 1892 C C . THR A 1 255 ? 22.674 20.619 -18.124 1.00 91.06 255 THR A C 1
ATOM 1894 O O . THR A 1 255 ? 22.904 21.323 -19.107 1.00 91.06 255 THR A O 1
ATOM 1897 N N . LEU A 1 256 ? 21.752 19.659 -18.119 1.00 92.19 256 LEU A N 1
ATOM 1898 C CA . LEU A 1 256 ? 20.730 19.465 -19.143 1.00 92.19 256 LEU A CA 1
ATOM 1899 C C . LEU A 1 256 ? 19.436 20.140 -18.674 1.00 92.19 256 LEU A C 1
ATOM 1901 O O . LEU A 1 256 ? 18.780 19.647 -17.761 1.00 92.19 256 LEU A O 1
ATOM 1905 N N . SER A 1 257 ? 19.082 21.275 -19.274 1.00 92.50 257 SER A N 1
ATOM 1906 C CA . SER A 1 257 ? 17.887 22.043 -18.902 1.00 92.50 257 SER A CA 1
ATOM 1907 C C . SER A 1 257 ? 16.687 21.674 -19.777 1.00 92.50 257 SER A C 1
ATOM 1909 O O . SER A 1 257 ? 16.801 21.682 -21.003 1.00 92.50 257 SER A O 1
ATOM 1911 N N . ILE A 1 258 ? 15.539 21.388 -19.161 1.00 92.56 258 ILE A N 1
ATOM 1912 C CA . ILE A 1 258 ? 14.275 21.006 -19.812 1.00 92.56 258 ILE A CA 1
ATOM 1913 C C . ILE A 1 258 ? 13.176 21.987 -19.349 1.00 92.56 258 ILE A C 1
ATOM 1915 O O . ILE A 1 258 ? 12.502 21.764 -18.342 1.00 92.56 258 ILE A O 1
ATOM 1919 N N . PRO A 1 259 ? 13.012 23.135 -20.034 1.00 91.44 259 PRO A N 1
ATOM 1920 C CA . PRO A 1 259 ? 12.051 24.172 -19.645 1.00 91.44 259 PRO A CA 1
ATOM 1921 C C . PRO A 1 259 ? 10.638 23.942 -20.206 1.00 91.44 259 PRO A C 1
ATOM 1923 O O . PRO A 1 259 ? 9.703 24.651 -19.839 1.00 91.44 259 PRO A O 1
ATOM 1926 N N . VAL A 1 260 ? 10.481 22.997 -21.131 1.00 92.44 260 VAL A N 1
ATOM 1927 C CA . VAL A 1 260 ? 9.217 22.641 -21.787 1.00 92.44 260 VAL A CA 1
ATOM 1928 C C . VAL A 1 260 ? 9.120 21.128 -21.880 1.00 92.44 260 VAL A C 1
ATOM 1930 O O . VAL A 1 260 ? 10.132 20.446 -21.745 1.00 92.44 260 VAL A O 1
ATOM 1933 N N . ASN A 1 261 ? 7.929 20.617 -22.157 1.00 93.88 261 ASN A N 1
ATOM 1934 C CA . ASN A 1 261 ? 7.712 19.183 -22.297 1.00 93.88 261 ASN A CA 1
ATOM 1935 C C . ASN A 1 261 ? 8.495 18.644 -23.491 1.00 93.88 261 ASN A C 1
ATOM 1937 O O . ASN A 1 261 ? 8.503 19.249 -24.572 1.00 93.88 261 ASN A O 1
ATOM 1941 N N . VAL A 1 262 ? 9.136 17.503 -23.289 1.00 94.81 262 VAL A N 1
ATOM 1942 C CA . VAL A 1 262 ? 9.928 16.808 -24.304 1.00 94.81 262 VAL A CA 1
ATOM 1943 C C . VAL A 1 262 ? 9.592 15.327 -24.283 1.00 94.81 262 VAL A C 1
ATOM 1945 O O . VAL A 1 262 ? 9.115 14.812 -23.278 1.00 94.81 262 VAL A O 1
ATOM 1948 N N . SER A 1 263 ? 9.842 14.628 -25.387 1.00 95.25 263 SER A N 1
ATOM 1949 C CA . SER A 1 263 ? 9.458 13.222 -25.510 1.00 95.25 263 SER A CA 1
ATOM 1950 C C . SER A 1 263 ? 10.606 12.356 -26.007 1.00 95.25 263 SER A C 1
ATOM 1952 O O . SER A 1 263 ? 11.457 12.803 -26.777 1.00 95.25 263 SER A O 1
ATOM 1954 N N . SER A 1 264 ? 10.585 11.090 -25.606 1.00 93.31 264 SER A N 1
ATOM 1955 C CA . SER A 1 264 ? 11.481 10.043 -26.096 1.00 93.31 264 SER A CA 1
ATOM 1956 C C . SER A 1 264 ? 10.736 8.717 -26.231 1.00 93.31 264 SER A C 1
ATOM 1958 O O . SER A 1 264 ? 9.731 8.488 -25.552 1.00 93.31 264 SER A O 1
ATOM 1960 N N . ARG A 1 265 ? 11.232 7.833 -27.104 1.00 89.81 265 ARG A N 1
ATOM 1961 C CA . ARG A 1 265 ? 10.935 6.400 -27.019 1.00 89.81 265 ARG A CA 1
ATOM 1962 C C . ARG A 1 265 ? 11.652 5.855 -25.787 1.00 89.81 265 ARG A C 1
ATOM 1964 O O . ARG A 1 265 ? 11.039 5.764 -24.734 1.00 89.81 265 ARG A O 1
ATOM 1971 N N . ASP A 1 266 ? 12.947 5.585 -25.905 1.00 87.12 266 ASP A N 1
ATOM 1972 C CA . ASP A 1 266 ? 13.804 5.204 -24.783 1.00 87.12 266 ASP A CA 1
ATOM 1973 C C . ASP A 1 266 ? 14.710 6.380 -24.396 1.00 87.12 266 ASP A C 1
ATOM 1975 O O . ASP A 1 266 ? 15.186 7.101 -25.275 1.00 87.12 266 ASP A O 1
ATOM 1979 N N . PHE A 1 267 ? 15.003 6.555 -23.106 1.00 91.38 267 PHE A N 1
ATOM 1980 C CA . PHE A 1 267 ? 15.982 7.536 -22.629 1.00 91.38 267 PHE A CA 1
ATOM 1981 C C . PHE A 1 267 ? 17.088 6.818 -21.859 1.00 91.38 267 PHE A C 1
ATOM 1983 O O . PHE A 1 267 ? 16.891 6.338 -20.747 1.00 91.38 267 PHE A O 1
ATOM 1990 N N . THR A 1 268 ? 18.274 6.757 -22.463 1.00 89.00 268 THR A N 1
ATOM 1991 C CA . THR A 1 268 ? 19.478 6.189 -21.856 1.00 89.00 268 THR A CA 1
ATOM 1992 C C . THR A 1 268 ? 20.519 7.265 -21.557 1.00 89.00 268 THR A C 1
ATOM 1994 O O . THR A 1 268 ? 20.910 8.032 -22.436 1.00 89.00 268 THR A O 1
ATOM 1997 N N . SER A 1 269 ? 21.031 7.266 -20.329 1.00 87.12 269 SER A N 1
ATOM 1998 C CA . SER A 1 269 ? 22.184 8.051 -19.905 1.00 87.12 269 SER A CA 1
ATOM 1999 C C . SER A 1 269 ? 23.329 7.148 -19.440 1.00 87.12 269 SER A C 1
ATOM 2001 O O . SER A 1 269 ? 23.152 6.329 -18.540 1.00 87.12 269 SER A O 1
ATOM 2003 N N . SER A 1 270 ? 24.508 7.321 -20.036 1.00 81.19 270 SER A N 1
ATOM 2004 C CA . SER A 1 270 ? 25.739 6.563 -19.778 1.00 81.19 270 SER A CA 1
ATOM 2005 C C . SER A 1 270 ? 26.987 7.429 -20.031 1.00 81.19 270 SER A C 1
ATOM 2007 O O . SER A 1 270 ? 27.830 7.099 -20.873 1.00 81.19 270 SER A O 1
ATOM 2009 N N . VAL A 1 271 ? 27.066 8.595 -19.390 1.00 73.56 271 VAL A N 1
ATOM 2010 C CA . VAL A 1 271 ? 28.140 9.593 -19.538 1.00 73.56 271 VAL A CA 1
ATOM 2011 C C . VAL A 1 271 ? 29.416 9.178 -18.807 1.00 73.56 271 VAL A C 1
ATOM 2013 O O . VAL A 1 271 ? 30.505 9.636 -19.153 1.00 73.56 271 VAL A O 1
ATOM 2016 N N . GLY A 1 272 ? 29.314 8.308 -17.802 1.00 69.12 272 GLY A N 1
ATOM 2017 C CA . GLY A 1 272 ? 30.408 7.969 -16.898 1.00 69.12 272 GLY A CA 1
ATOM 2018 C C . GLY A 1 272 ? 30.825 9.137 -15.995 1.00 69.12 272 GLY A C 1
ATOM 2019 O O . GLY A 1 272 ? 31.926 9.107 -15.440 1.00 69.12 272 GLY A O 1
ATOM 2020 N N . ALA A 1 273 ? 29.989 10.177 -15.866 1.00 68.12 273 ALA A N 1
ATOM 2021 C CA . ALA A 1 273 ? 30.262 11.376 -15.074 1.00 68.12 273 ALA A CA 1
ATOM 2022 C C . ALA A 1 273 ? 28.970 12.010 -14.530 1.00 68.12 273 ALA A C 1
ATOM 2024 O O . ALA A 1 273 ? 27.942 12.028 -15.197 1.00 68.12 273 ALA A O 1
ATOM 2025 N N . ALA A 1 274 ? 29.043 12.591 -13.328 1.00 80.75 274 ALA A N 1
ATOM 2026 C CA . ALA A 1 274 ? 27.909 13.255 -12.690 1.00 80.75 274 ALA A CA 1
ATOM 2027 C C . ALA A 1 274 ? 27.532 14.569 -13.400 1.00 80.75 274 ALA A C 1
ATOM 2029 O O . ALA A 1 274 ? 28.364 15.478 -13.533 1.00 80.75 274 ALA A O 1
ATOM 2030 N N . TYR A 1 275 ? 26.263 14.688 -13.790 1.00 86.94 275 TYR A N 1
ATOM 2031 C CA . TYR A 1 275 ? 25.665 15.899 -14.351 1.00 86.94 275 TYR A CA 1
ATOM 2032 C C . TYR A 1 275 ? 24.264 16.131 -13.770 1.00 86.94 275 TYR A C 1
ATOM 2034 O O . TYR A 1 275 ? 23.694 15.277 -13.089 1.00 86.94 275 TYR A O 1
ATOM 2042 N N . VAL A 1 276 ? 23.742 17.330 -13.998 1.00 88.81 276 VAL A N 1
ATOM 2043 C CA . VAL A 1 276 ? 22.458 17.788 -13.481 1.00 88.81 276 VAL A CA 1
ATOM 2044 C C . VAL A 1 276 ? 21.411 17.747 -14.585 1.00 88.81 276 VAL A C 1
ATOM 2046 O O . VAL A 1 276 ? 21.662 18.245 -15.682 1.00 88.81 276 VAL A O 1
ATOM 2049 N N . ILE A 1 277 ? 20.230 17.222 -14.281 1.00 89.31 277 ILE A N 1
ATOM 2050 C CA . ILE A 1 277 ? 19.030 17.432 -15.092 1.00 89.31 277 ILE A CA 1
ATOM 2051 C C . ILE A 1 277 ? 18.154 18.448 -14.351 1.00 89.31 277 ILE A C 1
ATOM 2053 O O . ILE A 1 277 ? 17.893 18.313 -13.156 1.00 89.31 277 ILE A O 1
ATOM 2057 N N . ASP A 1 278 ? 17.786 19.515 -15.053 1.00 89.88 278 ASP A N 1
ATOM 2058 C CA . ASP A 1 278 ? 17.070 20.669 -14.512 1.00 89.88 278 ASP A CA 1
ATOM 2059 C C . ASP A 1 278 ? 15.717 20.820 -15.217 1.00 89.88 278 ASP A C 1
ATOM 2061 O O . ASP A 1 278 ? 15.644 21.307 -16.349 1.00 89.88 278 ASP A O 1
ATOM 2065 N N . MET A 1 279 ? 14.650 20.397 -14.536 1.00 88.56 279 MET A N 1
ATOM 2066 C CA . MET A 1 279 ? 13.265 20.465 -15.007 1.00 88.56 279 MET A CA 1
ATOM 2067 C C . MET A 1 279 ? 12.504 21.535 -14.212 1.00 88.56 279 MET A C 1
ATOM 2069 O O . MET A 1 279 ? 11.894 21.262 -13.181 1.00 88.56 279 MET A O 1
ATOM 2073 N N . THR A 1 280 ? 12.606 22.801 -14.624 1.00 74.81 280 THR A N 1
ATOM 2074 C CA . THR A 1 280 ? 11.967 23.927 -13.905 1.00 74.81 280 THR A CA 1
ATOM 2075 C C . THR A 1 280 ? 10.474 24.062 -14.187 1.00 74.81 280 THR A C 1
ATOM 2077 O O . THR A 1 280 ? 9.743 24.522 -13.315 1.00 74.81 280 THR A O 1
ATOM 2080 N N . SER A 1 281 ? 10.035 23.726 -15.402 1.00 81.88 281 SER A N 1
ATOM 2081 C CA . SER A 1 281 ? 8.635 23.874 -15.837 1.00 81.88 281 SER A CA 1
ATOM 2082 C C . SER A 1 281 ? 8.176 22.870 -16.897 1.00 81.88 281 SER A C 1
ATOM 2084 O O . SER A 1 281 ? 7.015 22.919 -17.295 1.00 81.88 281 SER A O 1
ATOM 2086 N N . GLY A 1 282 ? 9.070 22.012 -17.392 1.00 86.75 282 GLY A N 1
ATOM 2087 C CA . GLY A 1 282 ? 8.750 20.954 -18.348 1.00 86.75 282 GLY A CA 1
ATOM 2088 C C . GLY A 1 282 ? 8.863 19.570 -17.718 1.00 86.75 282 GLY A C 1
ATOM 2089 O O . GLY A 1 282 ? 9.518 19.413 -16.690 1.00 86.75 282 GLY A O 1
ATOM 2090 N N . TRP A 1 283 ? 8.266 18.581 -18.373 1.00 91.94 283 TRP A N 1
ATOM 2091 C CA . TRP A 1 283 ? 8.357 17.163 -18.021 1.00 91.94 283 TRP A CA 1
ATOM 2092 C C . TRP A 1 283 ? 8.868 16.323 -19.194 1.00 91.94 283 TRP A C 1
ATOM 2094 O O . TRP A 1 283 ? 8.985 16.811 -20.326 1.00 91.94 283 TRP A O 1
ATOM 2104 N N . VAL A 1 284 ? 9.206 15.061 -18.925 1.00 93.38 284 VAL A N 1
ATOM 2105 C CA . VAL A 1 284 ? 9.675 14.122 -19.952 1.00 93.38 284 VAL A CA 1
ATOM 2106 C C . VAL A 1 284 ? 8.648 13.018 -20.169 1.00 93.38 284 VAL A C 1
ATOM 2108 O O . VAL A 1 284 ? 8.442 12.178 -19.296 1.00 93.38 284 VAL A O 1
ATOM 2111 N N . ASP A 1 285 ? 8.073 12.974 -21.371 1.00 95.25 285 ASP A N 1
ATOM 2112 C CA . ASP A 1 285 ? 7.270 11.846 -21.836 1.00 95.25 285 ASP A CA 1
ATOM 2113 C C . ASP A 1 285 ? 8.181 10.696 -22.284 1.00 95.25 285 ASP A C 1
ATOM 2115 O O . ASP A 1 285 ? 8.976 10.831 -23.226 1.00 95.25 285 ASP A O 1
ATOM 2119 N N . ILE A 1 286 ? 8.032 9.533 -21.659 1.00 93.62 286 ILE A N 1
ATOM 2120 C CA . ILE A 1 286 ? 8.799 8.325 -21.971 1.00 93.62 286 ILE A CA 1
ATOM 2121 C C . ILE A 1 286 ? 7.846 7.241 -22.470 1.00 93.62 286 ILE A C 1
ATOM 2123 O O . ILE A 1 286 ? 6.989 6.743 -21.742 1.00 93.62 286 ILE A O 1
ATOM 2127 N N . TRP A 1 287 ? 7.997 6.856 -23.736 1.00 91.06 287 TRP A N 1
ATOM 2128 C CA . TRP A 1 287 ? 7.148 5.852 -24.398 1.00 91.06 287 TRP A CA 1
ATOM 2129 C C . TRP A 1 287 ? 7.744 4.436 -24.369 1.00 91.06 287 TRP A C 1
ATOM 2131 O O . TRP A 1 287 ? 7.169 3.490 -24.913 1.00 91.06 287 TRP A O 1
ATOM 2141 N N . GLY A 1 288 ? 8.910 4.306 -23.752 1.00 87.00 288 GLY A N 1
ATOM 2142 C CA . GLY A 1 288 ? 9.760 3.131 -23.696 1.00 87.00 288 GLY A CA 1
ATOM 2143 C C . GLY A 1 288 ? 10.461 3.036 -22.340 1.00 87.00 288 GLY A C 1
ATOM 2144 O O . GLY A 1 288 ? 9.864 3.328 -21.304 1.00 87.00 288 GLY A O 1
ATOM 2145 N N . SER A 1 289 ? 11.721 2.618 -22.344 1.00 87.44 289 SER A N 1
ATOM 2146 C CA . SER A 1 289 ? 12.513 2.402 -21.133 1.00 87.44 289 SER A CA 1
ATOM 2147 C C . SER A 1 289 ? 13.328 3.634 -20.736 1.00 87.44 289 SER A C 1
ATOM 2149 O O . SER A 1 289 ? 13.898 4.332 -21.579 1.00 87.44 289 SER A O 1
ATOM 2151 N N . LEU A 1 290 ? 13.447 3.855 -19.427 1.00 91.00 290 LEU A N 1
ATOM 2152 C CA . LEU A 1 290 ? 14.360 4.826 -18.832 1.00 91.00 290 LEU A CA 1
ATOM 2153 C C . LEU A 1 290 ? 15.555 4.097 -18.223 1.00 91.00 290 LEU A C 1
ATOM 2155 O O . LEU A 1 290 ? 15.378 3.172 -17.429 1.00 91.00 290 LEU A O 1
ATOM 2159 N N . LYS A 1 291 ? 16.765 4.547 -18.558 1.00 88.12 291 LYS A N 1
ATOM 2160 C CA . LYS A 1 291 ? 18.000 4.078 -17.939 1.00 88.12 291 LYS A CA 1
ATOM 2161 C C . LYS A 1 291 ? 18.940 5.222 -17.620 1.00 88.12 291 LYS A C 1
ATOM 2163 O O . LYS A 1 291 ? 19.511 5.831 -18.521 1.00 88.12 291 LYS A O 1
ATOM 2168 N N . TYR A 1 292 ? 19.168 5.446 -16.339 1.00 87.12 292 TYR A N 1
ATOM 2169 C CA . TYR A 1 292 ? 20.160 6.370 -15.817 1.00 87.12 292 TYR A CA 1
ATOM 2170 C C . TYR A 1 292 ? 21.357 5.637 -15.228 1.00 87.12 292 TYR A C 1
ATOM 2172 O O . TYR A 1 292 ? 21.279 4.496 -14.785 1.00 87.12 292 TYR A O 1
ATOM 2180 N N . GLU A 1 293 ? 22.486 6.331 -15.211 1.00 79.56 293 GLU A N 1
ATOM 2181 C CA . GLU A 1 293 ? 23.651 5.930 -14.437 1.00 79.56 293 GLU A CA 1
ATOM 2182 C C . GLU A 1 293 ? 23.660 6.630 -13.076 1.00 79.56 293 GLU A C 1
ATOM 2184 O O . GLU A 1 293 ? 23.025 7.670 -12.879 1.00 79.56 293 GLU A O 1
ATOM 2189 N N . SER A 1 294 ? 24.418 6.082 -12.131 1.00 79.81 294 SER A N 1
ATOM 2190 C CA . SER A 1 294 ? 24.636 6.717 -10.833 1.00 79.81 294 SER A CA 1
ATOM 2191 C C . SER A 1 294 ? 25.333 8.074 -10.981 1.00 79.81 294 SER A C 1
ATOM 2193 O O . SER A 1 294 ? 26.291 8.197 -11.746 1.00 79.81 294 SER A O 1
ATOM 2195 N N . GLY A 1 295 ? 24.935 9.060 -10.182 1.00 78.19 295 GLY A N 1
ATOM 2196 C CA . GLY A 1 295 ? 25.525 10.400 -10.153 1.00 78.19 295 GLY A CA 1
ATOM 2197 C C . GLY A 1 295 ? 24.738 11.464 -10.923 1.00 78.19 295 GLY A C 1
ATOM 2198 O O . GLY A 1 295 ? 25.159 12.621 -10.928 1.00 78.19 295 GLY A O 1
ATOM 2199 N N . ILE A 1 296 ? 23.603 11.115 -11.536 1.00 84.69 296 ILE A N 1
ATOM 2200 C CA . ILE A 1 296 ? 22.683 12.098 -12.120 1.00 84.69 296 ILE A CA 1
ATOM 2201 C C . ILE A 1 296 ? 21.913 12.767 -10.987 1.00 84.69 296 ILE A C 1
ATOM 2203 O O . ILE A 1 296 ? 21.214 12.113 -10.216 1.00 84.69 296 ILE A O 1
ATOM 2207 N N . THR A 1 297 ? 22.045 14.087 -10.884 1.00 85.44 297 THR A N 1
ATOM 2208 C CA . THR A 1 297 ? 21.320 14.879 -9.887 1.00 85.44 297 THR A CA 1
ATOM 2209 C C . THR A 1 297 ? 20.150 15.581 -10.555 1.00 85.44 297 THR A C 1
ATOM 2211 O O . THR A 1 297 ? 20.344 16.352 -11.490 1.00 85.44 297 THR A O 1
ATOM 2214 N N . GLN A 1 298 ? 18.940 15.347 -10.062 1.00 82.31 298 GLN A N 1
ATOM 2215 C CA . GLN A 1 298 ? 17.768 16.118 -10.462 1.00 82.31 298 GLN A CA 1
ATOM 2216 C C . GLN A 1 298 ? 17.670 17.346 -9.561 1.00 82.31 298 GLN A C 1
ATOM 2218 O O . GLN A 1 298 ? 17.674 17.222 -8.332 1.00 82.31 298 GLN A O 1
ATOM 2223 N N . VAL A 1 299 ? 17.633 18.534 -10.156 1.00 71.00 299 VAL A N 1
ATOM 2224 C CA . VAL A 1 299 ? 17.411 19.775 -9.408 1.00 71.00 299 VAL A CA 1
ATOM 2225 C C . VAL A 1 299 ? 15.964 20.209 -9.591 1.00 71.00 299 VAL A C 1
ATOM 2227 O O . VAL A 1 299 ? 15.417 20.082 -10.682 1.00 71.00 299 VAL A O 1
ATOM 2230 N N . ASN A 1 300 ? 15.387 20.749 -8.510 1.00 67.19 300 ASN A N 1
ATOM 2231 C CA . ASN A 1 300 ? 14.031 21.304 -8.371 1.00 67.19 300 ASN A CA 1
ATOM 2232 C C . ASN A 1 300 ? 12.967 20.310 -7.873 1.00 67.19 300 ASN A C 1
ATOM 2234 O O . ASN A 1 300 ? 12.867 19.178 -8.325 1.00 67.19 300 ASN A O 1
ATOM 2238 N N . ASN A 1 301 ? 12.079 20.782 -6.991 1.00 67.75 301 ASN A N 1
ATOM 2239 C CA . ASN A 1 301 ? 10.950 20.005 -6.447 1.00 67.75 301 ASN A CA 1
ATOM 2240 C C . ASN A 1 301 ? 9.761 19.896 -7.437 1.00 67.75 301 ASN A C 1
ATOM 2242 O O . ASN A 1 301 ? 8.598 19.887 -7.013 1.00 67.75 301 ASN A O 1
ATOM 2246 N N . GLN A 1 302 ? 10.039 19.905 -8.747 1.00 78.50 302 GLN A N 1
ATOM 2247 C CA . GLN A 1 302 ? 9.042 19.862 -9.831 1.00 78.50 302 GLN A CA 1
ATOM 2248 C C . GLN A 1 302 ? 9.378 18.882 -10.968 1.00 78.50 302 GLN A C 1
ATOM 2250 O O . GLN A 1 302 ? 8.585 18.763 -11.888 1.00 78.50 302 GLN A O 1
ATOM 2255 N N . THR A 1 303 ? 10.501 18.163 -10.907 1.00 87.56 303 THR A N 1
ATOM 2256 C CA . THR A 1 303 ? 10.874 17.149 -11.907 1.00 87.56 303 THR A CA 1
ATOM 2257 C C . THR A 1 303 ? 9.780 16.092 -12.080 1.00 87.56 303 THR A C 1
ATOM 2259 O O . THR A 1 303 ? 9.386 15.455 -11.102 1.00 87.56 303 THR A O 1
ATOM 2262 N N . GLU A 1 304 ? 9.333 15.870 -13.312 1.00 91.75 304 GLU A N 1
ATOM 2263 C CA . GLU A 1 304 ? 8.184 15.019 -13.634 1.00 91.75 304 GLU A CA 1
ATOM 2264 C C . GLU A 1 304 ? 8.492 14.106 -14.828 1.00 91.75 304 GLU A C 1
ATOM 2266 O O . GLU A 1 304 ? 9.059 14.541 -15.838 1.00 91.75 304 GLU A O 1
ATOM 2271 N N . PHE A 1 305 ? 8.136 12.828 -14.681 1.00 93.25 305 PHE A N 1
ATOM 2272 C CA . PHE A 1 305 ? 8.264 11.808 -15.719 1.00 93.25 305 PHE A CA 1
ATOM 2273 C C . PHE A 1 305 ? 6.915 11.153 -16.007 1.00 93.25 305 PHE A C 1
ATOM 2275 O O . PHE A 1 305 ? 6.323 10.532 -15.121 1.00 93.25 305 PHE A O 1
ATOM 2282 N N . ASP A 1 306 ? 6.516 11.205 -17.276 1.00 94.19 306 ASP A N 1
ATOM 2283 C CA . ASP A 1 306 ? 5.256 10.659 -17.765 1.00 94.19 306 ASP A CA 1
ATOM 2284 C C . ASP A 1 306 ? 5.529 9.410 -18.595 1.00 94.19 306 ASP A C 1
ATOM 2286 O O . ASP A 1 306 ? 5.957 9.464 -19.755 1.00 94.19 306 ASP A O 1
ATOM 2290 N N . PHE A 1 307 ? 5.273 8.247 -18.009 1.00 93.88 307 PHE A N 1
ATOM 2291 C CA . PHE A 1 307 ? 5.477 6.979 -18.684 1.00 93.88 307 PHE A CA 1
ATOM 2292 C C . PHE A 1 307 ? 4.224 6.572 -19.464 1.00 93.88 307 PHE A C 1
ATOM 2294 O O . PHE A 1 307 ? 3.194 6.186 -18.908 1.00 93.88 307 PHE A O 1
ATOM 2301 N N . ASN A 1 308 ? 4.342 6.579 -20.788 1.00 91.75 308 ASN A N 1
ATOM 2302 C CA . ASN A 1 308 ? 3.256 6.364 -21.748 1.00 91.75 308 ASN A CA 1
ATOM 2303 C C . ASN A 1 308 ? 3.369 5.025 -22.505 1.00 91.75 308 ASN A C 1
ATOM 2305 O O . ASN A 1 308 ? 2.685 4.803 -23.505 1.00 91.75 308 ASN A O 1
ATOM 2309 N N . ALA A 1 309 ? 4.254 4.129 -22.063 1.00 85.69 309 ALA A N 1
ATOM 2310 C CA . ALA A 1 309 ? 4.503 2.860 -22.738 1.00 85.69 309 ALA A CA 1
ATOM 2311 C C . ALA A 1 309 ? 3.247 1.974 -22.820 1.00 85.69 309 ALA A C 1
ATOM 2313 O O . ALA A 1 309 ? 2.567 1.744 -21.831 1.00 85.69 309 ALA A O 1
ATOM 2314 N N . THR A 1 310 ? 2.968 1.405 -23.993 1.00 82.31 310 THR A N 1
ATOM 2315 C CA . THR A 1 310 ? 1.890 0.408 -24.201 1.00 82.31 310 THR A CA 1
ATOM 2316 C C . THR A 1 310 ? 2.441 -1.013 -24.338 1.00 82.31 310 THR A C 1
ATOM 2318 O O . THR A 1 310 ? 1.818 -1.895 -24.927 1.00 82.31 310 THR A O 1
ATOM 2321 N N . ARG A 1 311 ? 3.680 -1.194 -23.891 1.00 73.88 311 ARG A N 1
ATOM 2322 C CA . ARG A 1 311 ? 4.449 -2.433 -23.883 1.00 73.88 311 ARG A CA 1
ATOM 2323 C C . ARG A 1 311 ? 5.160 -2.525 -22.534 1.00 73.88 311 ARG A C 1
ATOM 2325 O O . ARG A 1 311 ? 5.263 -1.503 -21.852 1.00 73.88 311 ARG A O 1
ATOM 2332 N N . PRO A 1 312 ? 5.676 -3.691 -22.138 1.00 75.31 312 PRO A N 1
ATOM 2333 C CA . PRO A 1 312 ? 6.571 -3.751 -21.009 1.00 75.31 312 PRO A CA 1
ATOM 2334 C C . PRO A 1 312 ? 7.846 -2.949 -21.298 1.00 75.31 312 PRO A C 1
ATOM 2336 O O . PRO A 1 312 ? 8.335 -2.926 -22.430 1.00 75.31 312 PRO A O 1
ATOM 2339 N N . VAL A 1 313 ? 8.335 -2.255 -20.279 1.00 78.56 313 VAL A N 1
ATOM 2340 C CA . VAL A 1 313 ? 9.485 -1.350 -20.285 1.00 78.56 313 VAL A CA 1
ATOM 2341 C C . VAL A 1 313 ? 10.141 -1.372 -18.909 1.00 78.56 313 VAL A C 1
ATOM 2343 O O . VAL A 1 313 ? 9.560 -1.850 -17.931 1.00 78.56 313 VAL A O 1
ATOM 2346 N N . THR A 1 314 ? 11.347 -0.823 -18.816 1.00 85.31 314 THR A N 1
ATOM 2347 C CA . THR A 1 314 ? 12.084 -0.744 -17.554 1.00 85.31 314 THR A CA 1
ATOM 2348 C C . THR A 1 314 ? 12.280 0.687 -17.092 1.00 85.31 314 THR A C 1
ATOM 2350 O O . THR A 1 314 ? 12.508 1.583 -17.907 1.00 85.31 314 THR A O 1
ATOM 2353 N N . ILE A 1 315 ? 12.263 0.880 -15.776 1.00 91.00 315 ILE A N 1
ATOM 2354 C CA . ILE A 1 315 ? 12.597 2.144 -15.124 1.00 91.00 315 ILE A CA 1
ATOM 2355 C C . ILE A 1 315 ? 13.830 1.911 -14.251 1.00 91.00 315 ILE A C 1
ATOM 2357 O O . ILE A 1 315 ? 13.787 1.164 -13.273 1.00 91.00 315 ILE A O 1
ATOM 2361 N N . ASP A 1 316 ? 14.935 2.546 -14.624 1.00 89.94 316 ASP A N 1
ATOM 2362 C CA . ASP A 1 316 ? 16.197 2.518 -13.892 1.00 89.94 316 ASP A CA 1
ATOM 2363 C C . ASP A 1 316 ? 16.679 3.953 -13.679 1.00 89.94 316 ASP A C 1
ATOM 2365 O O . ASP A 1 316 ? 17.134 4.616 -14.613 1.00 89.94 316 ASP A O 1
ATOM 2369 N N . PHE A 1 317 ? 16.581 4.441 -12.443 1.00 88.31 317 PHE A N 1
ATOM 2370 C CA . PHE A 1 317 ? 17.123 5.743 -12.057 1.00 88.31 317 PHE A CA 1
ATOM 2371 C C . PHE A 1 317 ? 18.584 5.645 -11.601 1.00 88.31 317 PHE A C 1
ATOM 2373 O O . PHE A 1 317 ? 19.108 6.616 -11.060 1.00 88.31 317 PHE A O 1
ATOM 2380 N N . GLY A 1 318 ? 19.268 4.513 -11.793 1.00 82.12 318 GLY A N 1
ATOM 2381 C CA . GLY A 1 318 ? 20.696 4.350 -11.510 1.00 82.12 318 GLY A CA 1
ATOM 2382 C C . GLY A 1 318 ? 21.051 4.428 -10.023 1.00 82.12 318 GLY A C 1
ATOM 2383 O O . GLY A 1 318 ? 22.181 4.779 -9.680 1.00 82.12 318 GLY A O 1
ATOM 2384 N N . GLY A 1 319 ? 20.083 4.171 -9.135 1.00 77.38 319 GLY A N 1
ATOM 2385 C CA . GLY A 1 319 ? 20.234 4.330 -7.683 1.00 77.38 319 GLY A CA 1
ATOM 2386 C C . GLY A 1 319 ? 20.368 5.787 -7.220 1.00 77.38 319 GLY A C 1
ATOM 2387 O O . GLY A 1 319 ? 20.828 6.036 -6.105 1.00 77.38 319 GLY A O 1
ATOM 2388 N N . ASN A 1 320 ? 20.007 6.759 -8.066 1.00 79.31 320 ASN A N 1
ATOM 2389 C CA . ASN A 1 320 ? 20.037 8.172 -7.701 1.00 79.31 320 ASN A CA 1
ATOM 2390 C C . ASN A 1 320 ? 18.928 8.488 -6.686 1.00 79.31 320 ASN A C 1
ATOM 2392 O O . ASN A 1 320 ? 17.748 8.238 -6.930 1.00 79.31 320 ASN A O 1
ATOM 2396 N N . ALA A 1 321 ? 19.314 9.055 -5.543 1.00 67.50 321 ALA A N 1
ATOM 2397 C CA . ALA A 1 321 ? 18.382 9.432 -4.490 1.00 67.50 321 ALA A CA 1
ATOM 2398 C C . ALA A 1 321 ? 17.892 10.879 -4.666 1.00 67.50 321 ALA A C 1
ATOM 2400 O O . ALA A 1 321 ? 18.682 11.821 -4.600 1.00 67.50 321 ALA A O 1
ATOM 2401 N N . GLY A 1 322 ? 16.573 11.047 -4.796 1.00 70.88 322 GLY A N 1
ATOM 2402 C CA . GLY A 1 322 ? 15.874 12.326 -4.656 1.00 70.88 322 GLY A CA 1
ATOM 2403 C C . GLY A 1 322 ? 15.879 13.237 -5.891 1.00 70.88 322 GLY A C 1
ATOM 2404 O O . GLY A 1 322 ? 16.460 12.937 -6.929 1.00 70.88 322 GLY A O 1
ATOM 2405 N N . GLY A 1 323 ? 15.172 14.366 -5.773 1.00 77.00 323 GLY A N 1
ATOM 2406 C CA . GLY A 1 323 ? 15.059 15.396 -6.816 1.00 77.00 323 GLY A CA 1
ATOM 2407 C C . GLY A 1 323 ? 14.014 15.121 -7.905 1.00 77.00 323 GLY A C 1
ATOM 2408 O O . GLY A 1 323 ? 13.708 16.017 -8.687 1.00 77.00 323 GLY A O 1
ATOM 2409 N N . ILE A 1 324 ? 13.423 13.924 -7.933 1.00 87.25 324 ILE A N 1
ATOM 2410 C CA . ILE A 1 324 ? 12.243 13.619 -8.750 1.00 87.25 324 ILE A CA 1
ATOM 2411 C C . ILE A 1 324 ? 11.005 14.005 -7.938 1.00 87.25 324 ILE A C 1
ATOM 2413 O O . ILE A 1 324 ? 10.895 13.634 -6.769 1.00 87.25 324 ILE A O 1
ATOM 2417 N N . ALA A 1 325 ? 10.101 14.802 -8.499 1.00 89.50 325 ALA A N 1
ATOM 2418 C CA . ALA A 1 325 ? 8.868 15.195 -7.827 1.00 89.50 325 ALA A CA 1
ATOM 2419 C C . ALA A 1 325 ? 7.759 14.188 -8.102 1.00 89.50 325 ALA A C 1
ATOM 2421 O O . ALA A 1 325 ? 7.248 13.610 -7.147 1.00 89.50 325 ALA A O 1
ATOM 2422 N N . TYR A 1 326 ? 7.453 13.951 -9.375 1.00 91.25 326 TYR A N 1
ATOM 2423 C CA . TYR A 1 326 ? 6.308 13.152 -9.793 1.00 91.25 326 TYR A CA 1
ATOM 2424 C C . TYR A 1 326 ? 6.699 12.050 -10.772 1.00 91.25 326 TYR A C 1
ATOM 2426 O O . TYR A 1 326 ? 7.577 12.235 -11.622 1.00 91.25 326 TYR A O 1
ATOM 2434 N N . ILE A 1 327 ? 6.008 10.918 -10.666 1.00 93.62 327 ILE A N 1
ATOM 2435 C CA . ILE A 1 327 ? 5.940 9.909 -11.723 1.00 93.62 327 ILE A CA 1
ATOM 2436 C C . ILE A 1 327 ? 4.470 9.665 -12.042 1.00 93.62 327 ILE A C 1
ATOM 2438 O O . ILE A 1 327 ? 3.693 9.348 -11.141 1.00 93.62 327 ILE A O 1
ATOM 2442 N N . TYR A 1 328 ? 4.127 9.746 -13.324 1.00 93.00 328 TYR A N 1
ATOM 2443 C CA . TYR A 1 328 ? 2.823 9.348 -13.832 1.00 93.00 328 TYR A CA 1
ATOM 2444 C C . TYR A 1 328 ? 2.939 8.105 -14.711 1.00 93.00 328 TYR A C 1
ATOM 2446 O O . TYR A 1 328 ? 3.792 8.021 -15.599 1.00 93.00 328 TYR A O 1
ATOM 2454 N N . LEU A 1 329 ? 2.058 7.133 -14.483 1.00 92.00 329 LEU A N 1
ATOM 2455 C CA . LEU A 1 329 ? 1.943 5.916 -15.287 1.00 92.00 329 LEU A CA 1
ATOM 2456 C C . LEU A 1 329 ? 0.620 5.948 -16.070 1.00 92.00 329 LEU A C 1
ATOM 2458 O O . LEU A 1 329 ? -0.437 5.572 -15.555 1.00 92.00 329 LEU A O 1
ATOM 2462 N N . PHE A 1 330 ? 0.680 6.410 -17.323 1.00 85.56 330 PHE A N 1
ATOM 2463 C CA . PHE A 1 330 ? -0.496 6.613 -18.185 1.00 85.56 330 PHE A CA 1
ATOM 2464 C C . PHE A 1 330 ? -0.674 5.544 -19.269 1.00 85.56 330 PHE A C 1
ATOM 2466 O O . PHE A 1 330 ? -1.743 5.440 -19.881 1.00 85.56 330 PHE A O 1
ATOM 2473 N N . GLY A 1 331 ? 0.362 4.751 -19.537 1.00 80.88 331 GLY A N 1
ATOM 2474 C CA . GLY A 1 331 ? 0.386 3.791 -20.632 1.00 80.88 331 GLY A CA 1
ATOM 2475 C C . GLY A 1 331 ? -0.634 2.666 -20.472 1.00 80.88 331 GLY A C 1
ATOM 2476 O O . GLY A 1 331 ? -0.556 1.820 -19.580 1.00 80.88 331 GLY A O 1
ATOM 2477 N N . TYR A 1 332 ? -1.606 2.626 -21.383 1.00 73.00 332 TYR A N 1
ATOM 2478 C CA . TYR A 1 332 ? -2.607 1.565 -21.410 1.00 73.00 332 TYR A CA 1
ATOM 2479 C C . TYR A 1 332 ? -1.938 0.218 -21.723 1.00 73.00 332 TYR A C 1
ATOM 2481 O O . TYR A 1 332 ? -1.300 0.076 -22.765 1.00 73.00 332 TYR A O 1
ATOM 2489 N N . GLN A 1 333 ? -2.087 -0.764 -20.824 1.00 71.25 333 GLN A N 1
ATOM 2490 C CA . GLN A 1 333 ? -1.418 -2.080 -20.878 1.00 71.25 333 GLN A CA 1
ATOM 2491 C C . GLN A 1 333 ? 0.120 -2.041 -20.804 1.00 71.25 333 GLN A C 1
ATOM 2493 O O . GLN A 1 333 ? 0.761 -3.075 -20.990 1.00 71.25 333 GLN A O 1
ATOM 2498 N N . GLY A 1 334 ? 0.719 -0.882 -20.513 1.00 73.19 334 GLY A N 1
ATOM 2499 C CA . GLY A 1 334 ? 2.145 -0.791 -20.219 1.00 73.19 334 GLY A CA 1
ATOM 2500 C C . GLY A 1 334 ? 2.501 -1.612 -18.990 1.00 73.19 334 GLY A C 1
ATOM 2501 O O . GLY A 1 334 ? 1.713 -1.675 -18.049 1.00 73.19 334 GLY A O 1
ATOM 2502 N N . THR A 1 335 ? 3.686 -2.215 -18.986 1.00 83.44 335 THR A N 1
ATOM 2503 C CA . THR A 1 335 ? 4.255 -2.828 -17.779 1.00 83.44 335 THR A CA 1
ATOM 2504 C C . THR A 1 335 ? 5.557 -2.117 -17.453 1.00 83.44 335 THR A C 1
ATOM 2506 O O . THR A 1 335 ? 6.444 -2.051 -18.291 1.00 83.44 335 THR A O 1
ATOM 2509 N N . TYR A 1 336 ? 5.684 -1.589 -16.247 1.00 90.19 336 TYR A N 1
ATOM 2510 C CA . TYR A 1 336 ? 6.817 -0.796 -15.797 1.00 90.19 336 TYR A CA 1
ATOM 2511 C C . TYR A 1 336 ? 7.584 -1.592 -14.750 1.00 90.19 336 TYR A C 1
ATOM 2513 O O . TYR A 1 336 ? 7.143 -1.701 -13.607 1.00 90.19 336 TYR A O 1
ATOM 2521 N N . THR A 1 337 ? 8.714 -2.173 -15.144 1.00 88.81 337 THR A N 1
ATOM 2522 C CA . THR A 1 337 ? 9.548 -2.986 -14.251 1.00 88.81 337 THR A CA 1
ATOM 2523 C C . THR A 1 337 ? 10.698 -2.153 -13.703 1.00 88.81 337 THR A C 1
ATOM 2525 O O . THR A 1 337 ? 11.503 -1.616 -14.469 1.00 88.81 337 THR A O 1
ATOM 2528 N N . LEU A 1 338 ? 10.813 -2.064 -12.380 1.00 90.25 338 LEU A N 1
ATOM 2529 C CA . LEU A 1 338 ? 11.931 -1.364 -11.754 1.00 90.25 338 LEU A CA 1
ATOM 2530 C C . LEU A 1 338 ? 13.228 -2.172 -11.849 1.00 90.25 338 LEU A C 1
ATOM 2532 O O . LEU A 1 338 ? 13.238 -3.396 -11.694 1.00 90.25 338 LEU A O 1
ATOM 2536 N N . LEU A 1 339 ? 14.337 -1.469 -12.074 1.00 85.69 339 LEU A N 1
ATOM 2537 C CA . LEU A 1 339 ? 15.697 -2.019 -11.996 1.00 85.69 339 LEU A CA 1
ATOM 2538 C C . LEU A 1 339 ? 16.564 -1.322 -10.936 1.00 85.69 339 LEU A C 1
ATOM 2540 O O . LEU A 1 339 ? 17.726 -1.684 -10.750 1.00 85.69 339 LEU A O 1
ATOM 2544 N N . SER A 1 340 ? 16.004 -0.333 -10.240 1.00 87.62 340 SER A N 1
ATOM 2545 C CA . SER A 1 340 ? 16.637 0.366 -9.129 1.00 87.62 340 SER A CA 1
ATOM 2546 C C . SER A 1 340 ? 15.587 0.842 -8.131 1.00 87.62 340 SER A C 1
ATOM 2548 O O . SER A 1 340 ? 14.413 0.979 -8.476 1.00 87.62 340 SER A O 1
ATOM 2550 N N . ASP A 1 341 ? 16.029 1.185 -6.922 1.00 91.75 341 ASP A N 1
ATOM 2551 C CA . ASP A 1 341 ? 15.194 1.904 -5.959 1.00 91.75 341 ASP A CA 1
ATOM 2552 C C . ASP A 1 341 ? 14.733 3.257 -6.538 1.00 91.75 341 ASP A C 1
ATOM 2554 O O . ASP A 1 341 ? 15.456 3.895 -7.316 1.00 91.75 341 ASP A O 1
ATOM 2558 N N . VAL A 1 342 ? 13.528 3.687 -6.154 1.00 92.31 342 VAL A N 1
ATOM 2559 C CA . VAL A 1 342 ? 12.896 4.942 -6.593 1.00 92.31 342 VAL A CA 1
ATOM 2560 C C . VAL A 1 342 ? 12.672 5.856 -5.393 1.00 92.31 342 VAL A C 1
ATOM 2562 O O . VAL A 1 342 ? 12.148 5.430 -4.363 1.00 92.31 342 VAL A O 1
ATOM 2565 N N . TYR A 1 343 ? 13.032 7.133 -5.544 1.00 91.06 343 TYR A N 1
ATOM 2566 C CA . TYR A 1 343 ? 12.881 8.157 -4.511 1.00 91.06 343 TYR A CA 1
ATOM 2567 C C . TYR A 1 343 ? 12.209 9.406 -5.080 1.00 91.06 343 TYR A C 1
ATOM 2569 O O . TYR A 1 343 ? 12.838 10.181 -5.806 1.00 91.06 343 TYR A O 1
ATOM 2577 N N . LEU A 1 344 ? 10.952 9.622 -4.705 1.00 90.69 344 LEU A N 1
ATOM 2578 C CA . LEU A 1 344 ? 10.170 10.799 -5.053 1.00 90.69 344 LEU A CA 1
ATOM 2579 C C . LEU A 1 344 ? 10.062 11.750 -3.865 1.00 90.69 344 LEU A C 1
ATOM 2581 O O . LEU A 1 344 ? 9.903 11.352 -2.713 1.00 90.69 344 LEU A O 1
ATOM 2585 N N . THR A 1 345 ? 10.135 13.039 -4.171 1.00 88.81 345 THR A N 1
ATOM 2586 C CA . THR A 1 345 ? 9.889 14.132 -3.223 1.00 88.81 345 THR A CA 1
ATOM 2587 C C . THR A 1 345 ? 8.403 14.462 -3.092 1.00 88.81 345 THR A C 1
ATOM 2589 O O . THR A 1 345 ? 8.027 15.171 -2.158 1.00 88.81 345 THR A O 1
ATOM 2592 N N . LYS A 1 346 ? 7.576 13.963 -4.021 1.00 90.19 346 LYS A N 1
ATOM 2593 C CA . LYS A 1 346 ? 6.115 14.026 -3.999 1.00 90.19 346 LYS A CA 1
ATOM 2594 C C . LYS A 1 346 ? 5.545 12.669 -4.413 1.00 90.19 346 LYS A C 1
ATOM 2596 O O . LYS A 1 346 ? 5.863 11.694 -3.744 1.00 90.19 346 LYS A O 1
ATOM 2601 N N . ASP A 1 347 ? 4.771 12.568 -5.483 1.00 91.25 347 ASP A N 1
ATOM 2602 C CA . ASP A 1 347 ? 3.754 11.523 -5.603 1.00 91.25 347 ASP A CA 1
ATOM 2603 C C . ASP A 1 347 ? 3.996 10.590 -6.794 1.00 91.25 347 ASP A C 1
ATOM 2605 O O . ASP A 1 347 ? 4.553 10.985 -7.825 1.00 91.25 347 ASP A O 1
ATOM 2609 N N . LEU A 1 348 ? 3.540 9.349 -6.644 1.00 93.56 348 LEU A N 1
ATOM 2610 C CA . LEU A 1 348 ? 3.236 8.455 -7.755 1.00 93.56 348 LEU A CA 1
ATOM 2611 C C . LEU A 1 348 ? 1.748 8.562 -8.072 1.00 93.56 348 LEU A C 1
ATOM 2613 O O . LEU A 1 348 ? 0.949 8.419 -7.154 1.00 93.56 348 LEU A O 1
ATOM 2617 N N . TYR A 1 349 ? 1.409 8.683 -9.353 1.00 90.81 349 TYR A N 1
ATOM 2618 C CA . TYR A 1 349 ? 0.042 8.517 -9.838 1.00 90.81 349 TYR A CA 1
ATOM 2619 C C . TYR A 1 349 ? -0.012 7.455 -10.937 1.00 90.81 349 TYR A C 1
ATOM 2621 O O . TYR A 1 349 ? 0.760 7.489 -11.903 1.00 90.81 349 TYR A O 1
ATOM 2629 N N . SER A 1 350 ? -0.946 6.515 -10.827 1.00 88.06 350 SER A N 1
ATOM 2630 C CA . SER A 1 350 ? -1.187 5.516 -11.868 1.00 88.06 350 SER A CA 1
ATOM 2631 C C . SER A 1 350 ? -2.671 5.277 -12.089 1.00 88.06 350 SER A C 1
ATOM 2633 O O . SER A 1 350 ? -3.386 4.806 -11.213 1.00 88.06 350 SER A O 1
ATOM 2635 N N . GLU A 1 351 ? -3.111 5.525 -13.321 1.00 77.56 351 GLU A N 1
ATOM 2636 C CA . GLU A 1 351 ? -4.496 5.281 -13.732 1.00 77.56 351 GLU A CA 1
ATOM 2637 C C . GLU A 1 351 ? -4.641 3.986 -14.543 1.00 77.56 351 GLU A C 1
ATOM 2639 O O . GLU A 1 351 ? -5.755 3.520 -14.779 1.00 77.56 351 GLU A O 1
ATOM 2644 N N . ASN A 1 352 ? -3.531 3.437 -15.052 1.00 78.38 352 ASN A N 1
ATOM 2645 C CA . ASN A 1 352 ? -3.480 2.273 -15.938 1.00 78.38 352 ASN A CA 1
ATOM 2646 C C . ASN A 1 352 ? -2.115 1.584 -15.909 1.00 78.38 352 ASN A C 1
ATOM 2648 O O . ASN A 1 352 ? -1.112 2.141 -15.468 1.00 78.38 352 ASN A O 1
ATOM 2652 N N . GLY A 1 353 ? -2.086 0.393 -16.507 1.00 82.75 353 GLY A N 1
ATOM 2653 C CA . GLY A 1 353 ? -0.864 -0.369 -16.708 1.00 82.75 353 GLY A CA 1
ATOM 2654 C C . GLY A 1 353 ? -0.520 -1.228 -15.498 1.00 82.75 353 GLY A C 1
ATOM 2655 O O . GLY A 1 353 ? -1.327 -1.424 -14.592 1.00 82.75 353 GLY A O 1
ATOM 2656 N N . THR A 1 354 ? 0.674 -1.797 -15.530 1.00 86.88 354 THR A N 1
ATOM 2657 C CA . THR A 1 354 ? 1.204 -2.677 -14.496 1.00 86.88 354 THR A CA 1
ATOM 2658 C C . THR A 1 354 ? 2.487 -2.071 -13.949 1.00 86.88 354 THR A C 1
ATOM 2660 O O . THR A 1 354 ? 3.420 -1.871 -14.716 1.00 86.88 354 THR A O 1
ATOM 2663 N N . LEU A 1 355 ? 2.577 -1.821 -12.647 1.00 93.25 355 LEU A N 1
ATOM 2664 C CA . LEU A 1 355 ? 3.839 -1.503 -11.977 1.00 93.25 355 LEU A CA 1
ATOM 2665 C C . LEU A 1 355 ? 4.403 -2.773 -11.330 1.00 93.25 355 LEU A C 1
ATOM 2667 O O . LEU A 1 355 ? 3.738 -3.386 -10.497 1.00 93.25 355 LEU A O 1
ATOM 2671 N N . ASP A 1 356 ? 5.626 -3.166 -11.681 1.00 90.75 356 ASP A N 1
ATOM 2672 C CA . ASP A 1 356 ? 6.361 -4.244 -11.011 1.00 90.75 356 ASP A CA 1
ATOM 2673 C C . ASP A 1 356 ? 7.591 -3.681 -10.304 1.00 90.75 356 ASP A C 1
ATOM 2675 O O . ASP A 1 356 ? 8.567 -3.276 -10.941 1.00 90.75 356 ASP A O 1
ATOM 2679 N N . LEU A 1 357 ? 7.557 -3.681 -8.968 1.00 91.50 357 LEU A N 1
ATOM 2680 C CA . LEU A 1 357 ? 8.680 -3.211 -8.161 1.00 91.50 357 LEU A CA 1
ATOM 2681 C C . LEU A 1 357 ? 9.907 -4.113 -8.296 1.00 91.50 357 LEU A C 1
ATOM 2683 O O . LEU A 1 357 ? 10.999 -3.690 -7.936 1.00 91.50 357 LEU A O 1
ATOM 2687 N N . ASN A 1 358 ? 9.752 -5.353 -8.776 1.00 88.44 358 ASN A N 1
ATOM 2688 C CA . ASN A 1 358 ? 10.859 -6.277 -9.036 1.00 88.44 358 ASN A CA 1
ATOM 2689 C C . ASN A 1 358 ? 11.804 -6.481 -7.825 1.00 88.44 358 ASN A C 1
ATOM 2691 O O . ASN A 1 358 ? 12.986 -6.776 -7.972 1.00 88.44 358 ASN A O 1
ATOM 2695 N N . GLY A 1 359 ? 11.278 -6.307 -6.607 1.00 84.19 359 GLY A N 1
ATOM 2696 C CA . GLY A 1 359 ? 12.031 -6.408 -5.352 1.00 84.19 359 GLY A CA 1
ATOM 2697 C C . GLY A 1 359 ? 12.766 -5.134 -4.914 1.00 84.19 359 GLY A C 1
ATOM 2698 O O . GLY A 1 359 ? 13.357 -5.146 -3.838 1.00 84.19 359 GLY A O 1
ATOM 2699 N N . PHE A 1 360 ? 12.710 -4.051 -5.690 1.00 89.69 360 PHE A N 1
ATOM 2700 C CA . PHE A 1 360 ? 13.281 -2.750 -5.333 1.00 89.69 360 PHE A CA 1
ATOM 2701 C C . PHE A 1 360 ? 12.371 -1.948 -4.400 1.00 89.69 360 PHE A C 1
ATOM 2703 O O . PHE A 1 360 ? 11.165 -2.191 -4.301 1.00 89.69 360 PHE A O 1
ATOM 2710 N N . ASN A 1 361 ? 12.964 -0.982 -3.701 1.00 94.12 361 ASN A N 1
ATOM 2711 C CA . ASN A 1 361 ? 12.247 -0.109 -2.784 1.00 94.12 361 ASN A CA 1
ATOM 2712 C C . ASN A 1 361 ? 11.646 1.093 -3.511 1.00 94.12 361 ASN A C 1
ATOM 2714 O O . ASN A 1 361 ? 12.256 1.685 -4.402 1.00 94.12 361 ASN A O 1
ATOM 2718 N N . TRP A 1 362 ? 10.472 1.503 -3.047 1.00 94.69 362 TRP A N 1
ATOM 2719 C CA . TRP A 1 362 ? 9.809 2.727 -3.461 1.00 94.69 362 TRP A CA 1
ATOM 2720 C C . TRP A 1 362 ? 9.712 3.684 -2.280 1.00 94.69 362 TRP A C 1
ATOM 2722 O O . TRP A 1 362 ? 9.282 3.292 -1.198 1.00 94.69 362 TRP A O 1
ATOM 2732 N N . THR A 1 363 ? 10.083 4.946 -2.468 1.00 93.75 363 THR A N 1
ATOM 2733 C CA . THR A 1 363 ? 9.827 6.013 -1.497 1.00 93.75 363 THR A CA 1
ATOM 2734 C C . THR A 1 363 ? 9.142 7.185 -2.182 1.00 93.75 363 THR A C 1
ATOM 2736 O O . THR A 1 363 ? 9.678 7.713 -3.150 1.00 93.75 363 THR A O 1
ATOM 2739 N N . SER A 1 364 ? 7.992 7.612 -1.667 1.00 92.06 364 SER A N 1
ATOM 2740 C CA . SER A 1 364 ? 7.255 8.791 -2.141 1.00 92.06 364 SER A CA 1
ATOM 2741 C C . SER A 1 364 ? 6.447 9.420 -1.001 1.00 92.06 364 SER A C 1
ATOM 2743 O O . SER A 1 364 ? 6.450 8.937 0.133 1.00 92.06 364 SER A O 1
ATOM 2745 N N . VAL A 1 365 ? 5.804 10.550 -1.259 1.00 91.00 365 VAL A N 1
ATOM 2746 C CA . VAL A 1 365 ? 4.791 11.137 -0.378 1.00 91.00 365 VAL A CA 1
ATOM 2747 C C . VAL A 1 365 ? 3.506 10.354 -0.530 1.00 91.00 365 VAL A C 1
ATOM 2749 O O . VAL A 1 365 ? 3.084 9.724 0.438 1.00 91.00 365 VAL A O 1
ATOM 2752 N N . ASP A 1 366 ? 2.971 10.329 -1.743 1.00 90.12 366 ASP A N 1
ATOM 2753 C CA . ASP A 1 366 ? 1.802 9.536 -2.094 1.00 90.12 366 ASP A CA 1
ATOM 2754 C C . ASP A 1 366 ? 2.159 8.361 -3.011 1.00 90.12 366 ASP A C 1
ATOM 2756 O O . ASP A 1 366 ? 3.092 8.437 -3.826 1.00 90.12 366 ASP A O 1
ATOM 2760 N N . PHE A 1 367 ? 1.436 7.262 -2.847 1.00 92.88 367 PHE A N 1
ATOM 2761 C CA . PHE A 1 367 ? 1.458 6.090 -3.711 1.00 92.88 367 PHE A CA 1
ATOM 2762 C C . PHE A 1 367 ? 0.023 5.826 -4.141 1.00 92.88 367 PHE A C 1
ATOM 2764 O O . PHE A 1 367 ? -0.668 4.996 -3.548 1.00 92.88 367 PHE A O 1
ATOM 2771 N N . ASP A 1 368 ? -0.396 6.593 -5.146 1.00 89.44 368 ASP A N 1
ATOM 2772 C CA . ASP A 1 368 ? -1.786 6.724 -5.558 1.00 8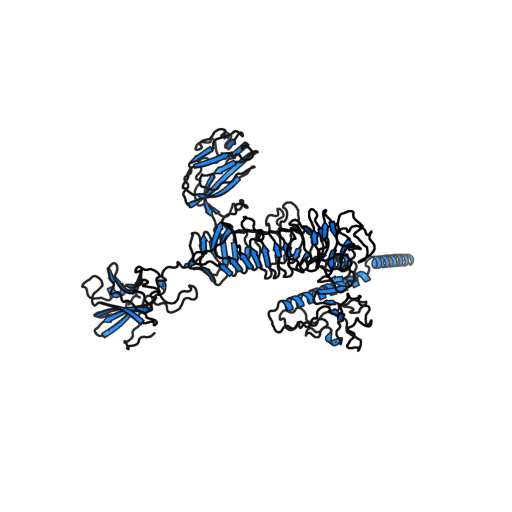9.44 368 ASP A CA 1
ATOM 2773 C C . ASP A 1 368 ? -2.061 5.928 -6.839 1.00 89.44 368 ASP A C 1
ATOM 2775 O O . ASP A 1 368 ? -1.439 6.108 -7.897 1.00 89.44 368 ASP A O 1
ATOM 2779 N N . PHE A 1 369 ? -3.023 5.021 -6.717 1.00 85.38 369 PHE A N 1
ATOM 2780 C CA . PHE A 1 369 ? -3.617 4.272 -7.807 1.00 85.38 369 PHE A CA 1
ATOM 2781 C C . PHE A 1 369 ? -5.107 4.603 -7.901 1.00 85.38 369 PHE A C 1
ATOM 2783 O O . PHE A 1 369 ? -5.970 3.817 -7.487 1.00 85.38 369 PHE A O 1
ATOM 2790 N N . ASP A 1 370 ? -5.398 5.766 -8.484 1.00 73.31 370 ASP A N 1
ATOM 2791 C CA . ASP A 1 370 ? -6.751 6.220 -8.782 1.00 73.31 370 ASP A CA 1
ATOM 2792 C C . ASP A 1 370 ? -7.200 5.807 -10.195 1.00 73.31 370 ASP A C 1
ATOM 2794 O O . ASP A 1 370 ? -6.618 6.173 -11.220 1.00 73.31 370 ASP A O 1
ATOM 2798 N N . ALA A 1 371 ? -8.311 5.077 -10.273 1.00 57.25 371 ALA A N 1
ATOM 2799 C CA . ALA A 1 371 ? -9.047 4.916 -11.517 1.00 57.25 371 ALA A CA 1
ATOM 2800 C C . ALA A 1 371 ? -10.042 6.079 -11.645 1.00 57.25 371 ALA A C 1
ATOM 2802 O O . ALA A 1 371 ? -11.222 5.907 -11.332 1.00 57.25 371 ALA A O 1
ATOM 2803 N N . TRP A 1 372 ? -9.576 7.241 -12.133 1.00 54.19 372 TRP A N 1
ATOM 2804 C CA . TRP A 1 372 ? -10.411 8.441 -12.296 1.00 54.19 372 TRP A CA 1
ATOM 2805 C C . TRP A 1 372 ? -11.814 8.107 -12.832 1.00 54.19 372 TRP A C 1
ATOM 2807 O O . TRP A 1 372 ? -11.992 7.451 -13.867 1.00 54.19 372 TRP A O 1
ATOM 2817 N N . VAL A 1 373 ? -12.804 8.617 -12.102 1.00 49.19 373 VAL A N 1
ATOM 2818 C CA . VAL A 1 373 ? -14.181 8.121 -11.918 1.00 49.19 373 VAL A CA 1
ATOM 2819 C C . VAL A 1 373 ? -15.063 8.021 -13.182 1.00 49.19 373 VAL A C 1
ATOM 2821 O O . VAL A 1 373 ? -16.215 7.593 -13.096 1.00 49.19 373 VAL A O 1
ATOM 2824 N N . ASP A 1 374 ? -14.568 8.367 -14.371 1.00 53.47 374 ASP A N 1
ATOM 2825 C CA . ASP A 1 374 ? -15.386 8.491 -15.587 1.00 53.47 374 ASP A CA 1
ATOM 2826 C C . ASP A 1 374 ? -14.815 7.771 -16.833 1.00 53.47 374 ASP A C 1
ATOM 2828 O O . ASP A 1 374 ? -15.366 7.926 -17.929 1.00 53.47 374 ASP A O 1
ATOM 2832 N N . VAL A 1 375 ? -13.762 6.945 -16.704 1.00 53.75 375 VAL A N 1
ATOM 2833 C CA . VAL A 1 375 ? -13.181 6.213 -17.853 1.00 53.75 375 VAL A CA 1
ATOM 2834 C C . VAL A 1 375 ? -13.394 4.690 -17.744 1.00 53.75 375 VAL A C 1
ATOM 2836 O O . VAL A 1 375 ? -12.804 4.046 -16.879 1.00 53.75 375 VAL A O 1
ATOM 2839 N N . PRO A 1 376 ? -14.201 4.067 -18.630 1.00 56.66 376 PRO A N 1
ATOM 2840 C CA . PRO A 1 376 ? -14.405 2.616 -18.645 1.00 56.66 376 PRO A CA 1
ATOM 2841 C C . PRO A 1 376 ? -13.105 1.822 -18.864 1.00 56.66 376 PRO A C 1
ATOM 2843 O O . PRO A 1 376 ? -12.284 2.204 -19.696 1.00 56.66 376 PRO A O 1
ATOM 2846 N N . ASN A 1 377 ? -12.985 0.654 -18.218 1.00 63.69 377 ASN A N 1
ATOM 2847 C CA . ASN A 1 377 ? -11.940 -0.365 -18.441 1.00 63.69 377 ASN A CA 1
ATOM 2848 C C . ASN A 1 377 ? -10.510 0.002 -17.997 1.00 63.69 377 ASN A C 1
ATOM 2850 O O . ASN A 1 377 ? -9.544 -0.477 -18.602 1.00 63.69 377 ASN A O 1
ATOM 2854 N N . ARG A 1 378 ? -10.365 0.822 -16.953 1.00 71.81 378 ARG A N 1
ATOM 2855 C CA . ARG A 1 378 ? -9.076 1.083 -16.303 1.00 71.81 378 ARG A CA 1
ATOM 2856 C C . ARG A 1 378 ? -8.944 0.234 -15.041 1.00 71.81 378 ARG A C 1
ATOM 2858 O O . ARG A 1 378 ? -9.783 0.321 -14.153 1.00 71.81 378 ARG A O 1
ATOM 2865 N N . GLN A 1 379 ? -7.929 -0.624 -14.998 1.00 77.88 379 GLN A N 1
ATOM 2866 C CA . GLN A 1 379 ? -7.633 -1.479 -13.850 1.00 77.88 379 GLN A CA 1
ATOM 2867 C C . GLN A 1 379 ? -6.112 -1.616 -13.724 1.00 77.88 379 GLN A C 1
ATOM 2869 O O . GLN A 1 379 ? -5.528 -2.472 -14.396 1.00 77.88 379 GLN A O 1
ATOM 2874 N N . PRO A 1 380 ? -5.449 -0.750 -12.943 1.00 84.75 380 PRO A N 1
ATOM 2875 C CA . PRO A 1 380 ? -4.014 -0.857 -12.771 1.00 84.75 380 PRO A CA 1
ATOM 2876 C C . PRO A 1 380 ? -3.651 -2.107 -11.956 1.00 84.75 380 PRO A C 1
ATOM 2878 O O . PRO A 1 380 ? -4.426 -2.578 -11.119 1.00 84.75 380 PRO A O 1
ATOM 2881 N N . ILE A 1 381 ? -2.472 -2.663 -12.229 1.00 85.00 381 ILE A N 1
ATOM 2882 C CA . ILE A 1 381 ? -1.942 -3.864 -11.573 1.00 85.00 381 ILE A CA 1
ATOM 2883 C C . ILE A 1 381 ? -0.622 -3.513 -10.885 1.00 85.00 381 ILE A C 1
ATOM 2885 O O . ILE A 1 381 ? 0.219 -2.831 -11.462 1.00 85.00 381 ILE A O 1
ATOM 2889 N N . ILE A 1 382 ? -0.409 -4.005 -9.668 1.00 90.69 382 ILE A N 1
ATOM 2890 C CA . ILE A 1 382 ? 0.785 -3.703 -8.874 1.00 90.69 382 ILE A CA 1
ATOM 2891 C C . ILE A 1 382 ? 1.404 -5.003 -8.365 1.00 90.69 382 ILE A C 1
ATOM 2893 O O . ILE A 1 382 ? 0.750 -5.779 -7.670 1.00 90.69 382 ILE A O 1
ATOM 2897 N N . TYR A 1 383 ? 2.683 -5.228 -8.659 1.00 89.81 383 TYR A N 1
ATOM 2898 C CA . TYR A 1 383 ? 3.491 -6.289 -8.060 1.00 89.81 383 TYR A CA 1
ATOM 2899 C C . TYR A 1 383 ? 4.486 -5.679 -7.069 1.00 89.81 383 TYR A C 1
ATOM 2901 O O . TYR A 1 383 ? 5.491 -5.093 -7.467 1.00 89.81 383 TYR A O 1
ATOM 2909 N N . LEU A 1 384 ? 4.233 -5.852 -5.767 1.00 89.50 384 LEU A N 1
ATOM 2910 C CA . LEU A 1 384 ? 5.114 -5.333 -4.710 1.00 89.50 384 LEU A CA 1
ATOM 2911 C C . LEU A 1 384 ? 6.348 -6.222 -4.469 1.00 89.50 384 LEU A C 1
ATOM 2913 O O . LEU A 1 384 ? 7.388 -5.748 -4.009 1.00 89.50 384 LEU A O 1
ATOM 2917 N N . ARG A 1 385 ? 6.258 -7.513 -4.823 1.00 88.88 385 ARG A N 1
ATOM 2918 C CA . ARG A 1 385 ? 7.351 -8.499 -4.709 1.00 88.88 385 ARG A CA 1
ATOM 2919 C C . ARG A 1 385 ? 7.914 -8.545 -3.278 1.00 88.88 385 ARG A C 1
ATOM 2921 O O . ARG A 1 385 ? 7.155 -8.776 -2.349 1.00 88.88 385 ARG A O 1
ATOM 2928 N N . GLY A 1 386 ? 9.226 -8.397 -3.097 1.00 82.31 386 GLY A N 1
ATOM 2929 C CA . GLY A 1 386 ? 9.881 -8.304 -1.786 1.00 82.31 386 GLY A CA 1
ATOM 2930 C C . GLY A 1 386 ? 10.312 -6.883 -1.403 1.00 82.31 386 GLY A C 1
ATOM 2931 O O . GLY A 1 386 ? 11.053 -6.731 -0.436 1.00 82.31 386 GLY A O 1
ATOM 2932 N N . GLY A 1 387 ? 9.904 -5.863 -2.167 1.00 85.12 387 GLY A N 1
ATOM 2933 C CA . GLY A 1 387 ? 10.330 -4.477 -1.963 1.00 85.12 387 GLY A CA 1
ATOM 2934 C C . GLY A 1 387 ? 9.652 -3.799 -0.769 1.00 85.12 387 GLY A C 1
ATOM 2935 O O . GLY A 1 387 ? 8.603 -4.243 -0.289 1.00 85.12 387 GLY A O 1
ATOM 2936 N N . THR A 1 388 ? 10.240 -2.697 -0.296 1.00 95.25 388 THR A N 1
ATOM 2937 C CA . THR A 1 388 ? 9.607 -1.803 0.688 1.00 95.25 388 THR A CA 1
ATOM 2938 C C . THR A 1 388 ? 8.984 -0.594 -0.005 1.00 95.25 388 THR A C 1
ATOM 2940 O O . THR A 1 388 ? 9.687 0.140 -0.693 1.00 95.25 388 THR A O 1
ATOM 2943 N N . VAL A 1 389 ? 7.695 -0.346 0.229 1.00 96.50 389 VAL A N 1
ATOM 2944 C CA . VAL A 1 389 ? 6.994 0.891 -0.147 1.00 96.50 389 VAL A CA 1
ATOM 2945 C C . VAL A 1 389 ? 6.942 1.799 1.077 1.00 96.50 389 VAL A C 1
ATOM 2947 O O . VAL A 1 389 ? 6.179 1.547 2.004 1.00 96.50 389 VAL A O 1
ATOM 2950 N N . ASN A 1 390 ? 7.791 2.823 1.116 1.00 94.31 390 ASN A N 1
ATOM 2951 C CA . ASN A 1 390 ? 7.889 3.784 2.209 1.00 94.31 390 ASN A CA 1
ATOM 2952 C C . ASN A 1 390 ? 7.215 5.105 1.832 1.00 94.31 390 ASN A C 1
ATOM 2954 O O . ASN A 1 390 ? 7.765 5.886 1.054 1.00 94.31 390 ASN A O 1
ATOM 2958 N N . VAL A 1 391 ? 6.031 5.347 2.378 1.00 93.00 391 VAL A N 1
ATOM 2959 C CA . VAL A 1 391 ? 5.136 6.409 1.913 1.00 93.00 391 VAL A CA 1
ATOM 2960 C C . VAL A 1 391 ? 4.465 7.112 3.075 1.00 93.00 391 VAL A C 1
ATOM 2962 O O . VAL A 1 391 ? 4.449 6.598 4.194 1.00 93.00 391 VAL A O 1
ATOM 2965 N N . LYS A 1 392 ? 3.901 8.288 2.818 1.00 88.56 392 LYS A N 1
ATOM 2966 C CA . LYS A 1 392 ? 3.033 8.960 3.780 1.00 88.56 392 LYS A CA 1
ATOM 2967 C C . LYS A 1 392 ? 1.568 8.599 3.557 1.00 88.56 392 LYS A C 1
ATOM 2969 O O . LYS A 1 392 ? 0.851 8.371 4.528 1.00 88.56 392 LYS A O 1
ATOM 2974 N N . PHE A 1 393 ? 1.160 8.542 2.299 1.00 88.56 393 PHE A N 1
ATOM 2975 C CA . PHE A 1 393 ? -0.173 8.155 1.865 1.00 88.56 393 PHE A CA 1
ATOM 2976 C C . PHE A 1 393 ? -0.056 6.915 0.978 1.00 88.56 393 PHE A C 1
ATOM 2978 O O . PHE A 1 393 ? 0.888 6.794 0.192 1.00 88.56 393 PHE A O 1
ATOM 2985 N N . PHE A 1 394 ? -0.946 5.950 1.195 1.00 90.88 394 PHE A N 1
ATOM 2986 C CA . PHE A 1 394 ? -1.037 4.740 0.386 1.00 90.88 394 PHE A CA 1
ATOM 2987 C C . PHE A 1 394 ? -2.481 4.584 -0.068 1.00 90.88 394 PHE A C 1
ATOM 2989 O O . PHE A 1 394 ? -3.325 4.109 0.701 1.00 90.88 394 PHE A O 1
ATOM 2996 N N . ASP A 1 395 ? -2.742 4.978 -1.310 1.00 86.62 395 ASP A N 1
ATOM 2997 C CA . ASP A 1 395 ? -4.093 5.217 -1.789 1.00 86.62 395 ASP A CA 1
ATOM 2998 C C . ASP A 1 395 ? -4.445 4.307 -2.944 1.00 86.62 395 ASP A C 1
ATOM 3000 O O . ASP A 1 395 ? -4.001 4.449 -4.080 1.00 86.62 395 ASP A O 1
ATOM 3004 N N . ILE A 1 396 ? -5.286 3.334 -2.618 1.00 84.25 396 ILE A N 1
ATOM 3005 C CA . ILE A 1 396 ? -5.940 2.469 -3.578 1.00 84.25 396 ILE A CA 1
ATOM 3006 C C . ILE A 1 396 ? -7.415 2.841 -3.522 1.00 84.25 396 ILE A C 1
ATOM 3008 O O . ILE A 1 396 ? -8.087 2.609 -2.512 1.00 84.25 396 ILE A O 1
ATOM 3012 N N . HIS A 1 397 ? -7.916 3.474 -4.581 1.00 72.06 397 HIS A N 1
ATOM 3013 C CA . HIS A 1 397 ? -9.301 3.927 -4.625 1.00 72.06 397 HIS A CA 1
ATOM 3014 C C . HIS A 1 397 ? -10.239 2.781 -5.042 1.00 72.06 397 HIS A C 1
ATOM 3016 O O . HIS A 1 397 ? -10.130 2.263 -6.159 1.00 72.06 397 HIS A O 1
ATOM 3022 N N . PRO A 1 398 ? -11.198 2.373 -4.186 1.00 55.34 398 PRO A N 1
ATOM 3023 C CA . PRO A 1 398 ? -12.169 1.346 -4.547 1.00 55.34 398 PRO A CA 1
ATOM 3024 C C . PRO A 1 398 ? -13.289 1.897 -5.449 1.00 55.34 398 PRO A C 1
ATOM 3026 O O . PRO A 1 398 ? -13.927 1.148 -6.177 1.00 55.34 398 PRO A O 1
ATOM 3029 N N . GLU A 1 399 ? -13.559 3.198 -5.471 1.00 55.16 399 GLU A N 1
ATOM 3030 C CA . GLU A 1 399 ? -14.783 3.734 -6.083 1.00 55.16 399 GLU A CA 1
ATOM 3031 C C . GLU A 1 399 ? -14.671 4.031 -7.588 1.00 55.16 399 GLU A C 1
ATOM 3033 O O . GLU A 1 399 ? -14.949 5.142 -8.039 1.00 55.16 399 GLU A O 1
ATOM 3038 N N . SER A 1 400 ? -14.352 3.034 -8.421 1.00 53.38 400 SER A N 1
ATOM 3039 C CA . SER A 1 400 ? -14.678 3.188 -9.843 1.00 53.38 400 SER A CA 1
ATOM 3040 C C . SER A 1 400 ? -16.184 2.958 -10.032 1.00 53.38 400 SER A C 1
ATOM 3042 O O . SER A 1 400 ? -16.719 1.900 -9.693 1.00 53.38 400 SER A O 1
ATOM 3044 N N . LYS A 1 401 ? -16.899 3.901 -10.669 1.00 48.66 401 LYS A N 1
ATOM 3045 C CA . LYS A 1 401 ? -18.306 3.707 -11.113 1.00 48.66 401 LYS A CA 1
ATOM 3046 C C . LYS A 1 401 ? -18.488 2.490 -12.038 1.00 48.66 401 LYS A C 1
ATOM 3048 O O . LYS A 1 401 ? -19.611 2.146 -12.403 1.00 48.66 401 LYS A O 1
ATOM 3053 N N . THR A 1 402 ? -17.384 1.874 -12.460 1.00 51.97 402 THR A N 1
ATOM 3054 C CA . THR A 1 402 ? -17.320 0.726 -13.363 1.00 51.97 402 THR A CA 1
ATOM 3055 C C . THR A 1 402 ? -17.238 -0.619 -12.632 1.00 51.97 402 THR A C 1
ATOM 3057 O O . THR A 1 402 ? -17.422 -1.650 -13.276 1.00 51.97 402 THR A O 1
ATOM 3060 N N . GLY A 1 403 ? -17.003 -0.623 -11.310 1.00 58.09 403 GLY A N 1
ATOM 3061 C CA . GLY A 1 403 ? -16.872 -1.839 -10.495 1.00 58.09 403 GLY A CA 1
ATOM 3062 C C . GLY A 1 403 ? -15.547 -2.594 -10.674 1.00 58.09 403 GLY A C 1
ATOM 3063 O O . GLY A 1 403 ? -15.456 -3.759 -10.295 1.00 58.09 403 GLY A O 1
ATOM 3064 N N . LEU A 1 404 ? -14.539 -1.967 -11.289 1.00 64.31 404 LEU A N 1
ATOM 3065 C CA . LEU A 1 404 ? -13.171 -2.488 -11.389 1.00 64.31 404 LEU A CA 1
ATOM 3066 C C . LEU A 1 404 ? -12.274 -1.772 -10.371 1.00 64.31 404 LEU A C 1
ATOM 3068 O O . LEU A 1 404 ? -12.308 -0.545 -10.297 1.00 64.31 404 LEU A O 1
ATOM 3072 N N . HIS A 1 405 ? -11.474 -2.533 -9.624 1.00 71.69 405 HIS A N 1
ATOM 3073 C CA . HIS A 1 405 ? -10.552 -2.035 -8.594 1.00 71.69 405 HIS A CA 1
ATOM 3074 C C . HIS A 1 405 ? -9.104 -2.388 -8.957 1.00 71.69 405 HIS A C 1
ATOM 3076 O O . HIS A 1 405 ? -8.903 -3.441 -9.579 1.00 71.69 405 HIS A O 1
ATOM 3082 N N . PRO A 1 406 ? -8.101 -1.575 -8.572 1.00 80.69 406 PRO A N 1
ATOM 3083 C CA . PRO A 1 406 ? -6.692 -1.933 -8.730 1.00 80.69 406 PRO A CA 1
ATOM 3084 C C . PRO A 1 406 ? -6.385 -3.345 -8.202 1.00 80.69 406 PRO A C 1
ATOM 3086 O O . PRO A 1 406 ? -6.902 -3.755 -7.164 1.00 80.69 406 PRO A O 1
ATOM 3089 N N . ILE A 1 407 ? -5.550 -4.107 -8.915 1.00 81.88 407 ILE A N 1
ATOM 3090 C CA . ILE A 1 407 ? -5.141 -5.460 -8.500 1.00 81.88 407 ILE A CA 1
ATOM 3091 C C . ILE A 1 407 ? -3.755 -5.392 -7.870 1.00 81.88 407 ILE A C 1
ATOM 3093 O O . ILE A 1 407 ? -2.812 -4.912 -8.495 1.00 81.88 407 ILE A O 1
ATOM 3097 N N . ILE A 1 408 ? -3.608 -5.951 -6.669 1.00 86.88 408 ILE A N 1
ATOM 3098 C CA . ILE A 1 408 ? -2.350 -5.918 -5.919 1.00 86.88 408 ILE A CA 1
ATOM 3099 C C . ILE A 1 408 ? -1.852 -7.336 -5.653 1.00 86.88 408 ILE A C 1
ATOM 3101 O O . ILE A 1 408 ? -2.565 -8.185 -5.120 1.00 86.88 408 ILE A O 1
ATOM 3105 N N . TYR A 1 409 ? -0.588 -7.575 -5.990 1.00 87.75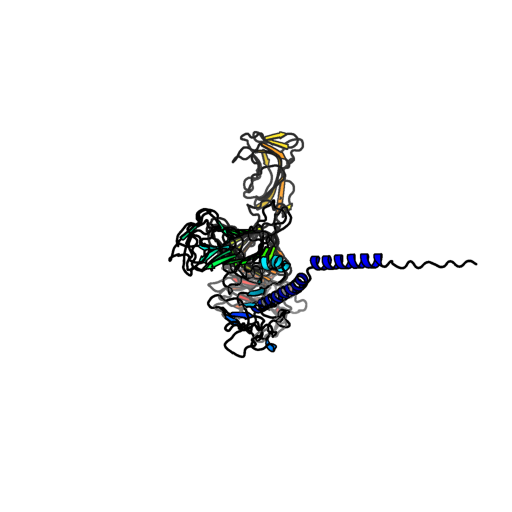 409 TYR A N 1
ATOM 3106 C CA . TYR A 1 409 ? 0.155 -8.785 -5.669 1.00 87.75 409 TYR A CA 1
ATOM 3107 C C . TYR A 1 409 ? 1.255 -8.451 -4.659 1.00 87.75 409 TYR A C 1
ATOM 3109 O O . TYR A 1 409 ? 2.342 -7.990 -5.021 1.00 87.75 409 TYR A O 1
ATOM 3117 N N . ALA A 1 410 ? 0.969 -8.702 -3.381 1.00 88.00 410 ALA A N 1
ATOM 3118 C CA . ALA A 1 410 ? 1.828 -8.283 -2.276 1.00 88.00 410 ALA A CA 1
ATOM 3119 C C . ALA A 1 410 ? 3.182 -9.005 -2.194 1.00 88.00 410 ALA A C 1
ATOM 3121 O O . ALA A 1 410 ? 4.159 -8.416 -1.749 1.00 88.00 410 ALA A O 1
ATOM 3122 N N . GLY A 1 411 ? 3.274 -10.272 -2.612 1.00 90.38 411 GLY A N 1
ATOM 3123 C CA . GLY A 1 411 ? 4.501 -11.054 -2.426 1.00 90.38 411 GLY A CA 1
ATOM 3124 C C . GLY A 1 411 ? 4.891 -11.147 -0.944 1.00 90.38 411 GLY A C 1
ATOM 3125 O O . GLY A 1 411 ? 4.079 -11.568 -0.127 1.00 90.38 411 GLY A O 1
ATOM 3126 N N . THR A 1 412 ? 6.120 -10.749 -0.611 1.00 91.56 412 THR A N 1
ATOM 3127 C CA . THR A 1 412 ? 6.640 -10.654 0.765 1.00 91.56 412 THR A CA 1
ATOM 3128 C C . THR A 1 412 ? 6.981 -9.208 1.150 1.00 91.56 412 THR A C 1
ATOM 3130 O O . THR A 1 412 ? 7.917 -8.973 1.918 1.00 91.56 412 THR A O 1
ATOM 3133 N N . SER A 1 413 ? 6.283 -8.232 0.566 1.00 94.56 413 SER A N 1
ATOM 3134 C CA . SER A 1 413 ? 6.609 -6.809 0.664 1.00 94.56 413 SER A CA 1
ATOM 3135 C C . SER A 1 413 ? 6.395 -6.205 2.056 1.00 94.56 413 SER A C 1
ATOM 3137 O O . SER A 1 413 ? 5.739 -6.776 2.935 1.00 94.56 413 SER A O 1
ATOM 3139 N N . LEU A 1 414 ? 6.917 -4.991 2.238 1.00 96.75 414 LEU A N 1
ATOM 3140 C CA . LEU A 1 414 ? 6.630 -4.137 3.388 1.00 96.75 414 LEU A CA 1
ATOM 3141 C C . LEU A 1 414 ? 6.035 -2.810 2.914 1.00 96.75 414 LEU A C 1
ATOM 3143 O O . LEU A 1 414 ? 6.699 -2.062 2.205 1.00 96.75 414 LEU A O 1
ATOM 3147 N N . ILE A 1 415 ? 4.822 -2.486 3.349 1.00 96.56 415 ILE A N 1
ATOM 3148 C CA . ILE A 1 415 ? 4.286 -1.124 3.277 1.00 96.56 415 ILE A CA 1
ATOM 3149 C C . ILE A 1 415 ? 4.652 -0.433 4.585 1.00 96.56 415 ILE A C 1
ATOM 3151 O O . ILE A 1 415 ? 4.315 -0.915 5.665 1.00 96.56 415 ILE A O 1
ATOM 3155 N N . LYS A 1 416 ? 5.367 0.683 4.502 1.00 94.88 416 LYS A N 1
ATOM 3156 C CA . LYS A 1 416 ? 5.786 1.482 5.647 1.00 94.88 416 LYS A CA 1
ATOM 3157 C C . LYS A 1 416 ? 5.162 2.869 5.551 1.00 94.88 416 LYS A C 1
ATOM 3159 O O . LYS A 1 416 ? 5.536 3.641 4.675 1.00 94.88 416 LYS A O 1
ATOM 3164 N N . LEU A 1 417 ? 4.268 3.190 6.483 1.00 92.00 417 LEU A N 1
ATOM 3165 C CA . LEU A 1 417 ? 3.701 4.530 6.621 1.00 92.00 417 LEU A CA 1
ATOM 3166 C C . LEU A 1 417 ? 4.626 5.384 7.496 1.00 92.00 417 LEU A C 1
ATOM 3168 O O . LEU A 1 417 ? 4.855 5.054 8.665 1.00 92.00 417 LEU A O 1
ATOM 3172 N N . SER A 1 418 ? 5.193 6.450 6.931 1.00 86.06 418 SER A N 1
ATOM 3173 C CA . SER A 1 418 ? 6.035 7.415 7.647 1.00 86.06 418 SER A CA 1
ATOM 3174 C C . SER A 1 418 ? 6.035 8.802 6.993 1.00 86.06 418 SER A C 1
ATOM 3176 O O . SER A 1 418 ? 5.703 8.955 5.820 1.00 86.06 418 SER A O 1
ATOM 3178 N N . ASN A 1 419 ? 6.439 9.830 7.741 1.00 77.56 419 ASN A N 1
ATOM 3179 C CA . ASN A 1 419 ? 6.459 11.208 7.263 1.00 77.56 419 ASN A CA 1
ATOM 3180 C C . ASN A 1 419 ? 7.576 11.451 6.243 1.00 77.56 419 ASN A C 1
ATOM 3182 O O . ASN A 1 419 ? 8.667 11.911 6.583 1.00 77.56 419 ASN A O 1
ATOM 3186 N N . THR A 1 420 ? 7.293 11.190 4.973 1.00 72.06 420 THR A N 1
ATOM 3187 C CA . THR A 1 420 ? 8.231 11.445 3.872 1.00 72.06 420 THR A CA 1
ATOM 3188 C C . THR A 1 420 ? 8.225 12.906 3.395 1.00 72.06 420 THR A C 1
ATOM 3190 O O . THR A 1 420 ? 9.184 13.330 2.756 1.00 72.06 420 THR A O 1
ATOM 3193 N N . SER A 1 421 ? 7.204 13.712 3.740 1.00 71.88 421 SER A N 1
ATOM 3194 C CA . SER A 1 421 ? 7.027 15.094 3.239 1.00 71.88 421 SER A CA 1
ATOM 3195 C C . SER A 1 421 ? 7.301 16.218 4.245 1.00 71.88 421 SER A C 1
ATOM 3197 O O . SER A 1 421 ? 7.406 17.379 3.849 1.00 71.88 421 SER A O 1
ATOM 3199 N N . GLY A 1 422 ? 7.351 15.928 5.550 1.00 66.00 422 GLY A N 1
ATOM 3200 C CA . GLY A 1 422 ? 7.442 16.948 6.607 1.00 66.00 422 GLY A CA 1
ATOM 3201 C C . GLY A 1 422 ? 6.193 17.839 6.757 1.00 66.00 422 GLY A C 1
ATOM 3202 O O . GLY A 1 422 ? 6.189 18.746 7.589 1.00 66.00 422 GLY A O 1
ATOM 3203 N N . LEU A 1 423 ? 5.128 17.596 5.978 1.00 68.00 423 LEU A N 1
ATOM 3204 C CA . LEU A 1 423 ? 3.853 18.321 6.058 1.00 68.00 423 LEU A CA 1
ATOM 3205 C C . LEU A 1 423 ? 3.058 17.935 7.326 1.00 68.00 423 LEU A C 1
ATOM 3207 O O . LEU A 1 423 ? 3.093 16.770 7.721 1.00 68.00 423 LEU A O 1
ATOM 3211 N N . PRO A 1 424 ? 2.272 18.843 7.936 1.00 66.19 424 PRO A N 1
ATOM 3212 C CA . PRO A 1 424 ? 1.489 18.565 9.146 1.00 66.19 424 PRO A CA 1
ATOM 3213 C C . PRO A 1 424 ? 0.128 17.907 8.833 1.00 66.19 424 PRO A C 1
ATOM 3215 O O . PRO A 1 424 ? -0.901 18.312 9.366 1.00 66.19 424 PRO A O 1
ATOM 3218 N N . VAL A 1 425 ? 0.108 16.938 7.917 1.00 69.88 425 VAL A N 1
ATOM 3219 C CA . VAL A 1 425 ? -1.075 16.127 7.578 1.00 69.88 425 VAL A CA 1
ATOM 3220 C C . VAL A 1 425 ? -0.814 14.698 8.039 1.00 69.88 425 VAL A C 1
ATOM 3222 O O . VAL A 1 425 ? 0.306 14.212 7.872 1.00 69.88 425 VAL A O 1
ATOM 3225 N N . SER A 1 426 ? -1.815 14.051 8.631 1.00 71.94 426 SER A N 1
ATOM 3226 C CA . SER A 1 426 ? -1.692 12.697 9.173 1.00 71.94 426 SER A CA 1
ATOM 3227 C C . SER A 1 426 ? -1.609 11.655 8.056 1.00 71.94 426 SER A C 1
ATOM 3229 O O . SER A 1 426 ? -2.422 11.736 7.138 1.00 71.94 426 SER A O 1
ATOM 3231 N N . PRO A 1 427 ? -0.669 10.693 8.121 1.00 78.44 427 PRO A N 1
ATOM 3232 C CA . PRO A 1 427 ? -0.640 9.545 7.215 1.00 78.44 427 PRO A CA 1
ATOM 3233 C C . PRO A 1 427 ? -1.984 8.807 7.175 1.00 78.44 427 PRO A C 1
ATOM 3235 O O . PRO A 1 427 ? -2.674 8.725 8.195 1.00 78.44 427 PRO A O 1
ATOM 3238 N N . TYR A 1 428 ? -2.328 8.223 6.031 1.00 83.69 428 TYR A N 1
ATOM 3239 C CA . TYR A 1 428 ? -3.455 7.298 5.923 1.00 83.69 428 TYR A CA 1
ATOM 3240 C C . TYR A 1 428 ? -3.202 6.223 4.863 1.00 83.69 428 TYR A C 1
ATOM 3242 O O . TYR A 1 428 ? -2.288 6.341 4.046 1.00 83.69 428 TYR A O 1
ATOM 3250 N N . MET A 1 429 ? -3.998 5.158 4.926 1.00 87.75 429 MET A N 1
ATOM 3251 C CA . MET A 1 429 ? -4.028 4.088 3.936 1.00 87.75 429 MET A CA 1
ATOM 3252 C C . MET A 1 429 ? -5.474 3.794 3.537 1.00 87.75 429 MET A C 1
ATOM 3254 O O . MET A 1 429 ? -6.296 3.464 4.396 1.00 87.75 429 MET A O 1
ATOM 3258 N N . SER A 1 430 ? -5.765 3.862 2.239 1.00 84.31 430 SER A N 1
ATOM 3259 C CA . SER A 1 430 ? -6.966 3.286 1.628 1.00 84.31 430 SER A CA 1
ATOM 3260 C C . SER A 1 430 ? -6.580 1.989 0.927 1.00 84.31 430 SER A C 1
ATOM 3262 O O . SER A 1 430 ? -5.961 2.019 -0.132 1.00 84.31 430 SER A O 1
ATOM 3264 N N . GLY A 1 431 ? -6.897 0.843 1.532 1.00 76.00 431 GLY A N 1
ATOM 3265 C CA . GLY A 1 431 ? -6.455 -0.456 1.020 1.00 76.00 431 GLY A CA 1
ATOM 3266 C C . GLY A 1 431 ? -7.393 -1.125 0.005 1.00 76.00 431 GLY A C 1
ATOM 3267 O O . GLY A 1 431 ? -7.037 -2.160 -0.550 1.00 76.00 431 GLY A O 1
ATOM 3268 N N . ALA A 1 432 ? -8.577 -0.552 -0.252 1.00 76.25 432 ALA A N 1
ATOM 3269 C CA . ALA A 1 432 ? -9.581 -1.089 -1.185 1.00 76.25 432 ALA A CA 1
ATOM 3270 C C . ALA A 1 432 ? -9.836 -2.605 -1.030 1.00 76.25 432 ALA A C 1
ATOM 3272 O O . ALA A 1 432 ? -9.879 -3.337 -2.020 1.00 76.25 432 ALA A O 1
ATOM 3273 N N . ASP A 1 433 ? -9.964 -3.073 0.213 1.00 83.44 433 ASP A N 1
ATOM 3274 C CA . ASP A 1 433 ? -10.211 -4.480 0.563 1.00 83.44 433 ASP A CA 1
ATOM 3275 C C . ASP A 1 433 ? -9.110 -5.441 0.051 1.00 83.44 433 ASP A C 1
ATOM 3277 O O . ASP A 1 433 ? -9.350 -6.580 -0.368 1.00 83.44 433 ASP A O 1
ATOM 3281 N N . GLY A 1 434 ? -7.867 -4.950 0.024 1.00 84.31 434 GLY A N 1
ATOM 3282 C CA . GLY A 1 434 ? -6.715 -5.616 -0.574 1.00 84.31 434 GLY A CA 1
ATOM 3283 C C . GLY A 1 434 ? -6.051 -6.678 0.310 1.00 84.31 434 GLY A C 1
ATOM 3284 O O . GLY A 1 434 ? -6.177 -6.711 1.535 1.00 84.31 434 GLY A O 1
ATOM 3285 N N . THR A 1 435 ? -5.264 -7.553 -0.324 1.00 90.75 435 THR A N 1
ATOM 3286 C CA . THR A 1 435 ? -4.345 -8.468 0.374 1.00 90.75 435 THR A CA 1
ATOM 3287 C C . THR A 1 435 ? -2.923 -7.929 0.313 1.00 90.75 435 THR A C 1
ATOM 3289 O O . THR A 1 435 ? -2.331 -7.824 -0.762 1.00 90.75 435 THR A O 1
ATOM 3292 N N . TYR A 1 436 ? -2.362 -7.654 1.482 1.00 93.75 436 TYR A N 1
ATOM 3293 C CA . TYR A 1 436 ? -1.026 -7.122 1.703 1.00 93.75 436 TYR A CA 1
ATOM 3294 C C . TYR A 1 436 ? -0.190 -8.096 2.537 1.00 93.75 436 TYR A C 1
ATOM 3296 O O . TYR A 1 436 ? -0.713 -9.003 3.182 1.00 93.75 436 TYR A O 1
ATOM 3304 N N . TYR A 1 437 ? 1.134 -7.926 2.526 1.00 94.81 437 TYR A N 1
ATOM 3305 C CA . TYR A 1 437 ? 2.021 -8.761 3.331 1.00 94.81 437 TYR A CA 1
ATOM 3306 C C . TYR A 1 437 ? 2.297 -8.109 4.688 1.00 94.81 437 TYR A C 1
ATOM 3308 O O . TYR A 1 437 ? 1.554 -8.350 5.635 1.00 94.81 437 TYR A O 1
ATOM 3316 N N . ASN A 1 438 ? 3.306 -7.247 4.809 1.00 97.06 438 ASN A N 1
ATOM 3317 C CA . ASN A 1 438 ? 3.572 -6.544 6.066 1.00 97.06 438 ASN A CA 1
ATOM 3318 C C . ASN A 1 438 ? 3.188 -5.064 5.968 1.00 97.06 438 ASN A C 1
ATOM 3320 O O . ASN A 1 438 ? 3.555 -4.396 5.002 1.00 97.06 438 ASN A O 1
ATOM 3324 N N . LEU A 1 439 ? 2.526 -4.546 7.002 1.00 96.69 439 LEU A N 1
ATOM 3325 C CA . LEU A 1 439 ? 2.291 -3.121 7.223 1.00 96.69 439 LEU A CA 1
ATOM 3326 C C . LEU A 1 439 ? 3.087 -2.666 8.450 1.00 96.69 439 LEU A C 1
ATOM 3328 O O . LEU A 1 439 ? 2.999 -3.278 9.513 1.00 96.69 439 LEU A O 1
ATOM 3332 N N . TRP A 1 440 ? 3.843 -1.577 8.328 1.00 95.69 440 TRP A N 1
ATOM 3333 C CA . TRP A 1 440 ? 4.511 -0.924 9.449 1.00 95.69 440 TRP A CA 1
ATOM 3334 C C . TRP A 1 440 ? 4.158 0.558 9.514 1.00 95.69 440 TRP A C 1
ATOM 3336 O O . TRP A 1 440 ? 4.558 1.358 8.673 1.00 95.69 440 TRP A O 1
ATOM 3346 N N . ILE A 1 441 ? 3.445 0.930 10.566 1.00 92.88 441 ILE A N 1
ATOM 3347 C CA . ILE A 1 441 ? 3.100 2.305 10.891 1.00 92.88 441 ILE A CA 1
ATOM 3348 C C . ILE A 1 441 ? 4.224 2.862 11.768 1.00 92.88 441 ILE A C 1
ATOM 3350 O O . ILE A 1 441 ? 4.313 2.567 12.962 1.00 92.88 441 ILE A O 1
ATOM 3354 N N . ALA A 1 442 ? 5.131 3.604 11.136 1.00 87.94 442 ALA A N 1
ATOM 3355 C CA . ALA A 1 442 ? 6.425 4.007 11.683 1.00 87.94 442 ALA A CA 1
ATOM 3356 C C . ALA A 1 442 ? 6.572 5.531 11.817 1.00 87.94 442 ALA A C 1
ATOM 3358 O O . ALA A 1 442 ? 7.696 6.028 11.860 1.00 87.94 442 ALA A O 1
ATOM 3359 N N . GLU A 1 443 ? 5.461 6.269 11.807 1.00 77.00 443 GLU A N 1
ATOM 3360 C CA . GLU A 1 443 ? 5.439 7.732 11.834 1.00 77.00 443 GLU A CA 1
ATOM 3361 C C . GLU A 1 443 ? 6.304 8.294 12.971 1.00 77.00 443 GLU A C 1
ATOM 3363 O O . GLU A 1 443 ? 6.148 7.935 14.136 1.00 77.00 443 GLU A O 1
ATOM 3368 N N . THR A 1 444 ? 7.220 9.207 12.643 1.00 61.84 444 THR A N 1
ATOM 3369 C CA . THR A 1 444 ? 8.041 9.911 13.633 1.00 61.84 444 THR A CA 1
ATOM 3370 C C . THR A 1 444 ? 7.983 11.407 13.363 1.00 61.84 444 THR A C 1
ATOM 3372 O O . THR A 1 444 ? 8.597 11.893 12.416 1.00 61.84 444 THR A O 1
ATOM 3375 N N . GLY A 1 445 ? 7.278 12.147 14.221 1.00 53.84 445 GLY A N 1
ATOM 3376 C CA . GLY A 1 445 ? 7.288 13.609 14.218 1.00 53.84 445 GLY A CA 1
ATOM 3377 C C . GLY A 1 445 ? 6.061 14.262 13.582 1.00 53.84 445 GLY A C 1
ATOM 3378 O O . GLY A 1 445 ? 6.052 14.600 12.405 1.00 53.84 445 GLY A O 1
ATOM 3379 N N . THR A 1 446 ? 5.045 14.531 14.401 1.00 49.31 446 THR A N 1
ATOM 3380 C CA . THR A 1 446 ? 4.504 15.863 14.745 1.00 49.31 446 THR A CA 1
ATOM 3381 C C . THR A 1 446 ? 3.262 15.675 15.627 1.00 49.31 446 THR A C 1
ATOM 3383 O O . THR A 1 446 ? 2.669 14.603 15.678 1.00 49.31 446 THR A O 1
ATOM 3386 N N . SER A 1 447 ? 2.912 16.702 16.399 1.00 47.03 447 SER A N 1
ATOM 3387 C CA . SER A 1 447 ? 1.779 16.718 17.334 1.00 47.03 447 SER A CA 1
ATOM 3388 C C . SER A 1 447 ? 0.449 16.340 16.666 1.00 47.03 447 SER A C 1
ATOM 3390 O O . SER A 1 447 ? 0.008 17.035 15.756 1.00 47.03 447 SER A O 1
ATOM 3392 N N . ASN A 1 448 ? -0.211 15.309 17.203 1.00 50.69 448 ASN A N 1
ATOM 3393 C CA . ASN A 1 448 ? -1.618 14.944 16.982 1.00 50.69 448 ASN A CA 1
ATOM 3394 C C . ASN A 1 448 ? -2.013 14.486 15.569 1.00 50.69 448 ASN A C 1
ATOM 3396 O O . ASN A 1 448 ? -3.009 14.967 15.032 1.00 50.69 448 ASN A O 1
ATOM 3400 N N . SER A 1 449 ? -1.294 13.529 14.982 1.00 62.00 449 SER A N 1
ATOM 3401 C CA . SER A 1 449 ? -1.757 12.891 13.748 1.00 62.00 449 SER A CA 1
ATOM 3402 C C . SER A 1 449 ? -2.392 11.537 14.024 1.00 62.00 449 SER A C 1
ATOM 3404 O O . SER A 1 449 ? -1.691 10.555 14.239 1.00 62.00 449 SER A O 1
ATOM 3406 N N . ASN A 1 450 ? -3.721 11.503 14.040 1.00 76.69 450 ASN A N 1
ATOM 3407 C CA . ASN A 1 450 ? -4.472 10.258 14.008 1.00 76.69 450 ASN A CA 1
ATOM 3408 C C . ASN A 1 450 ? -4.265 9.595 12.635 1.00 76.69 450 ASN A C 1
ATOM 3410 O O . ASN A 1 450 ? -4.653 10.174 11.622 1.00 76.69 450 ASN A O 1
ATOM 3414 N N . ILE A 1 451 ? -3.617 8.433 12.597 1.00 85.88 451 ILE A N 1
ATOM 3415 C CA . ILE A 1 451 ? -3.322 7.692 11.365 1.00 85.88 451 ILE A CA 1
ATOM 3416 C C . ILE A 1 451 ? -4.539 6.851 11.015 1.00 85.88 451 ILE A C 1
ATOM 3418 O O . ILE A 1 451 ? -4.984 6.067 11.848 1.00 85.88 451 ILE A O 1
ATOM 3422 N N . PHE A 1 452 ? -5.068 6.996 9.803 1.00 84.50 452 PHE A N 1
ATOM 3423 C CA . PHE A 1 452 ? -6.304 6.319 9.419 1.00 84.50 452 PHE A CA 1
ATOM 3424 C C . PHE A 1 452 ? -6.065 5.150 8.466 1.00 84.50 452 PHE A C 1
ATOM 3426 O O . PHE A 1 452 ? -5.362 5.316 7.471 1.00 84.50 452 PHE A O 1
ATOM 3433 N N . ILE A 1 453 ? -6.667 3.994 8.743 1.00 87.38 453 ILE A N 1
ATOM 3434 C CA . ILE A 1 453 ? -6.608 2.807 7.882 1.00 87.38 453 ILE A CA 1
ATOM 3435 C C . ILE A 1 453 ? -8.031 2.410 7.483 1.00 87.38 453 ILE A C 1
ATOM 3437 O O . ILE A 1 453 ? -8.904 2.298 8.340 1.00 87.38 453 ILE A O 1
ATOM 3441 N N . ASN A 1 454 ? -8.245 2.216 6.182 1.00 83.19 454 ASN A N 1
ATOM 3442 C CA . ASN A 1 454 ? -9.549 1.959 5.572 1.00 83.19 454 ASN A CA 1
ATOM 3443 C C . ASN A 1 454 ? -9.592 0.677 4.750 1.00 83.19 454 ASN A C 1
ATOM 3445 O O . ASN A 1 454 ? -8.636 0.382 4.021 1.00 83.19 454 ASN A O 1
ATOM 3449 N N . GLY A 1 455 ? -10.762 0.037 4.747 1.00 80.75 455 GLY A N 1
ATOM 3450 C CA . GLY A 1 455 ? -11.079 -1.122 3.920 1.00 80.75 455 GLY A CA 1
ATOM 3451 C C . GLY A 1 455 ? -10.854 -2.448 4.640 1.00 80.75 455 GLY A C 1
ATOM 3452 O O . GLY A 1 455 ? -10.084 -2.545 5.601 1.00 80.75 455 GLY A O 1
ATOM 3453 N N . ASP A 1 456 ? -11.503 -3.485 4.123 1.00 87.38 456 ASP A N 1
ATOM 3454 C CA . ASP A 1 456 ? -11.453 -4.850 4.634 1.00 87.38 456 ASP A CA 1
ATOM 3455 C C . ASP A 1 456 ? -10.153 -5.545 4.201 1.00 87.38 456 ASP A C 1
ATOM 3457 O O . ASP A 1 456 ? -10.110 -6.373 3.287 1.00 87.38 456 ASP A O 1
ATOM 3461 N N . ASN A 1 457 ? -9.045 -5.159 4.829 1.00 90.62 457 ASN A N 1
ATOM 3462 C CA . ASN A 1 457 ? -7.709 -5.542 4.388 1.00 90.62 457 ASN A CA 1
ATOM 3463 C C . ASN A 1 457 ? -7.208 -6.839 5.040 1.00 90.62 457 ASN A C 1
ATOM 3465 O O . ASN A 1 457 ? -7.491 -7.156 6.197 1.00 90.62 457 ASN A O 1
ATOM 3469 N N . THR A 1 458 ? -6.376 -7.579 4.307 1.00 94.38 458 THR A N 1
ATOM 3470 C CA . THR A 1 458 ? -5.663 -8.760 4.820 1.00 94.38 458 THR A CA 1
ATOM 3471 C C . THR A 1 458 ? -4.166 -8.489 4.922 1.00 94.38 458 THR A C 1
ATOM 3473 O O . THR A 1 458 ? -3.569 -8.008 3.963 1.00 94.38 458 THR A O 1
ATOM 3476 N N . TYR A 1 459 ? -3.546 -8.854 6.046 1.00 96.25 459 TYR A N 1
ATOM 3477 C CA . TYR A 1 459 ? -2.111 -8.717 6.302 1.00 96.25 459 TYR A CA 1
ATOM 3478 C C . TYR A 1 459 ? -1.500 -10.011 6.855 1.00 96.25 459 TYR A C 1
ATOM 3480 O O . TYR A 1 459 ? -2.135 -10.783 7.568 1.00 96.25 459 TYR A O 1
ATOM 3488 N N . ASN A 1 460 ? -0.212 -10.220 6.602 1.00 94.62 460 ASN A N 1
ATOM 3489 C CA . ASN A 1 460 ? 0.608 -11.147 7.380 1.00 94.62 460 ASN A CA 1
ATOM 3490 C C . ASN A 1 460 ? 0.956 -10.540 8.751 1.00 94.62 460 ASN A C 1
ATOM 3492 O O . ASN A 1 460 ? 0.723 -11.155 9.788 1.00 94.62 460 ASN A O 1
ATOM 3496 N N . ASN A 1 461 ? 1.477 -9.313 8.779 1.00 94.75 461 ASN A N 1
ATOM 3497 C CA . ASN A 1 461 ? 1.778 -8.611 10.029 1.00 94.75 461 ASN A CA 1
ATOM 3498 C C . ASN A 1 461 ? 1.382 -7.140 9.946 1.00 94.75 461 ASN A C 1
ATOM 3500 O O . ASN A 1 461 ? 1.696 -6.470 8.960 1.00 94.75 461 ASN A O 1
ATOM 3504 N N . VAL A 1 462 ? 0.792 -6.630 11.024 1.00 96.69 462 VAL A N 1
ATOM 3505 C CA . VAL A 1 462 ? 0.623 -5.194 11.260 1.00 96.69 462 VAL A CA 1
ATOM 3506 C C . VAL A 1 462 ? 1.509 -4.785 12.431 1.00 96.69 462 VAL A C 1
ATOM 3508 O O . VAL A 1 462 ? 1.363 -5.290 13.542 1.00 96.69 462 VAL A O 1
ATOM 3511 N N . ARG A 1 463 ? 2.430 -3.850 12.200 1.00 95.06 463 ARG A N 1
ATOM 3512 C CA . ARG A 1 463 ? 3.330 -3.296 13.216 1.00 95.06 463 ARG A CA 1
ATOM 3513 C C . ARG A 1 463 ? 3.053 -1.813 13.422 1.00 95.06 463 ARG A C 1
ATOM 3515 O O . ARG A 1 463 ? 2.987 -1.074 12.446 1.00 95.06 463 ARG A O 1
ATOM 3522 N N . VAL A 1 464 ? 2.977 -1.356 14.668 1.00 93.56 464 VAL A N 1
ATOM 3523 C CA . VAL A 1 464 ? 2.743 0.058 15.008 1.00 93.56 464 VAL A CA 1
ATOM 3524 C C . VAL A 1 464 ? 3.764 0.531 16.034 1.00 93.56 464 VAL A C 1
ATOM 3526 O O . VAL A 1 464 ? 3.927 -0.098 17.079 1.00 93.56 464 VAL A O 1
ATOM 3529 N N . ALA A 1 465 ? 4.443 1.639 15.737 1.00 91.00 465 ALA A N 1
ATOM 3530 C CA . ALA A 1 465 ? 5.383 2.265 16.660 1.00 91.00 465 ALA A CA 1
ATOM 3531 C C . ALA A 1 465 ? 4.672 2.867 17.891 1.00 91.00 465 ALA A C 1
ATOM 3533 O O . ALA A 1 465 ? 3.542 3.349 17.804 1.00 91.00 465 ALA A O 1
ATOM 3534 N N . GLY A 1 466 ? 5.344 2.858 19.045 1.00 89.38 466 GLY A N 1
ATOM 3535 C CA . GLY A 1 466 ? 4.813 3.388 20.305 1.00 89.38 466 GLY A CA 1
ATOM 3536 C C . GLY A 1 466 ? 4.530 4.889 20.267 1.00 89.38 466 GLY A C 1
ATOM 3537 O O . GLY A 1 466 ? 5.302 5.653 19.686 1.00 89.38 466 GLY A O 1
ATOM 3538 N N . GLY A 1 467 ? 3.469 5.330 20.948 1.00 87.00 467 GLY A N 1
ATOM 3539 C CA . GLY A 1 467 ? 3.076 6.743 21.016 1.00 87.00 467 GLY A CA 1
ATOM 3540 C C . GLY A 1 467 ? 2.194 7.217 19.862 1.00 87.00 467 GLY A C 1
ATOM 3541 O O . GLY A 1 467 ? 1.842 8.396 19.814 1.00 87.00 467 GLY A O 1
ATOM 3542 N N . LEU A 1 468 ? 1.854 6.330 18.924 1.00 88.19 468 LEU A N 1
ATOM 3543 C CA . LEU A 1 468 ? 0.997 6.649 17.787 1.00 88.19 468 LEU A CA 1
ATOM 3544 C C . LEU A 1 468 ? -0.477 6.421 18.105 1.00 88.19 468 LEU A C 1
ATOM 3546 O O . LEU A 1 468 ? -0.833 5.516 18.856 1.00 88.19 468 LEU A O 1
ATOM 3550 N N . THR A 1 469 ? -1.331 7.230 17.480 1.00 88.75 469 THR A N 1
ATOM 3551 C CA . THR A 1 469 ? -2.775 7.001 17.418 1.00 88.75 469 THR A CA 1
ATOM 3552 C C . THR A 1 469 ? -3.122 6.470 16.038 1.00 88.75 469 THR A C 1
ATOM 3554 O O . THR A 1 469 ? -2.899 7.163 15.047 1.00 88.75 469 THR A O 1
ATOM 3557 N N . VAL A 1 470 ? -3.647 5.249 15.984 1.00 90.31 470 VAL A N 1
ATOM 3558 C CA . VAL A 1 470 ? -4.117 4.592 14.763 1.00 90.31 470 VAL A CA 1
ATOM 3559 C C . VAL A 1 470 ? -5.611 4.344 14.899 1.00 90.31 470 VAL A C 1
ATOM 3561 O O . VAL A 1 470 ? -6.066 3.785 15.898 1.00 90.31 470 VAL A O 1
ATOM 3564 N N . THR A 1 471 ? -6.363 4.773 13.893 1.00 88.69 471 THR A N 1
ATOM 3565 C CA . THR A 1 471 ? -7.806 4.597 13.810 1.00 88.69 471 THR A CA 1
ATOM 3566 C C . THR A 1 471 ? -8.162 3.795 12.568 1.00 88.69 471 THR A C 1
ATOM 3568 O O . THR A 1 471 ? -7.763 4.147 11.460 1.00 88.69 471 THR A O 1
ATOM 3571 N N . TRP A 1 472 ? -8.938 2.741 12.767 1.00 89.25 472 TRP A N 1
ATOM 3572 C CA . TRP A 1 472 ? -9.523 1.929 11.708 1.00 89.25 472 TRP A CA 1
ATOM 3573 C C . TRP A 1 472 ? -10.960 2.367 11.435 1.00 89.25 472 TRP A C 1
ATOM 3575 O O . TRP A 1 472 ? -11.605 2.981 12.288 1.00 89.25 472 TRP A O 1
ATOM 3585 N N . ASP A 1 473 ? -11.482 2.058 10.260 1.00 84.44 473 ASP A N 1
ATOM 3586 C CA . ASP A 1 473 ? -12.875 2.316 9.919 1.00 84.44 473 ASP A CA 1
ATOM 3587 C C . ASP A 1 473 ? -13.856 1.519 10.787 1.00 84.44 473 ASP A C 1
ATOM 3589 O O . ASP A 1 473 ? -13.701 0.322 11.037 1.00 84.44 473 ASP A O 1
ATOM 3593 N N . TYR A 1 474 ? -14.920 2.186 11.240 1.00 84.38 474 TYR A N 1
ATOM 3594 C CA . TYR A 1 474 ? -16.029 1.494 11.898 1.00 84.38 474 TYR A CA 1
ATOM 3595 C C . TYR A 1 474 ? -16.634 0.425 10.992 1.00 84.38 474 TYR A C 1
ATOM 3597 O O . TYR A 1 474 ? -16.918 0.689 9.826 1.00 84.38 474 TYR A O 1
ATOM 3605 N N . GLY A 1 475 ? -16.902 -0.753 11.558 1.00 84.00 475 GLY A N 1
ATOM 3606 C CA . GLY A 1 475 ? -17.505 -1.896 10.872 1.00 84.00 475 GLY A CA 1
ATOM 3607 C C . GLY A 1 475 ? -16.625 -2.589 9.829 1.00 84.00 475 GLY A C 1
ATOM 3608 O O . GLY A 1 475 ? -17.077 -3.593 9.283 1.00 84.00 475 GLY A O 1
ATOM 3609 N N . GLY A 1 476 ? -15.410 -2.093 9.574 1.00 87.12 476 GLY A N 1
ATOM 3610 C CA . GLY A 1 476 ? -14.430 -2.763 8.724 1.00 87.12 476 GLY A CA 1
ATOM 3611 C C . GLY A 1 476 ? -13.863 -4.025 9.377 1.00 87.12 476 GLY A C 1
ATOM 3612 O O . GLY A 1 476 ? -14.026 -4.259 10.583 1.00 87.12 476 GLY A O 1
ATOM 3613 N N . THR A 1 477 ? -13.199 -4.851 8.576 1.00 91.88 477 THR A N 1
ATOM 3614 C CA . THR A 1 477 ? -12.598 -6.118 8.998 1.00 91.88 477 THR A CA 1
ATOM 3615 C C . THR A 1 477 ? -11.144 -6.229 8.559 1.00 91.88 477 THR A C 1
ATOM 3617 O O . THR A 1 477 ? -10.843 -6.310 7.374 1.00 91.88 477 THR A O 1
ATOM 3620 N N . THR A 1 478 ? -10.236 -6.373 9.520 1.00 95.25 478 THR A N 1
ATOM 3621 C CA . THR A 1 478 ? -8.829 -6.684 9.269 1.00 95.25 478 THR A CA 1
ATOM 3622 C C . THR A 1 478 ? -8.527 -8.149 9.549 1.00 95.25 478 THR A C 1
ATOM 3624 O O . THR A 1 478 ? -8.661 -8.632 10.677 1.00 95.25 478 THR A O 1
ATOM 3627 N N . TYR A 1 479 ? -8.030 -8.857 8.538 1.00 96.12 479 TYR A N 1
ATOM 3628 C CA . TYR A 1 479 ? -7.500 -10.213 8.688 1.00 96.12 479 TYR A CA 1
ATOM 3629 C C . TYR A 1 479 ? -5.992 -10.145 8.913 1.00 96.12 479 TYR A C 1
ATOM 3631 O O . TYR A 1 479 ? -5.285 -9.506 8.135 1.00 96.12 479 TYR A O 1
ATOM 3639 N N . LEU A 1 480 ? -5.479 -10.805 9.954 1.00 95.50 480 LEU A N 1
ATOM 3640 C CA . LEU A 1 480 ? -4.047 -10.786 10.259 1.00 95.50 480 LEU A CA 1
ATOM 3641 C C . LEU A 1 480 ? -3.500 -12.137 10.724 1.00 95.50 480 LEU A C 1
ATOM 3643 O O . LEU A 1 480 ? -4.202 -12.923 11.366 1.00 95.50 480 LEU A O 1
ATOM 3647 N N . ASP A 1 481 ? -2.220 -12.394 10.439 1.00 91.50 481 ASP A N 1
ATOM 3648 C CA . ASP A 1 481 ? -1.476 -13.471 11.101 1.00 91.50 481 ASP A CA 1
ATOM 3649 C C . ASP A 1 481 ? -0.777 -12.980 12.380 1.00 91.50 481 ASP A C 1
ATOM 3651 O O . ASP A 1 481 ? -0.760 -13.692 13.382 1.00 91.50 481 ASP A O 1
ATOM 3655 N N . SER A 1 482 ? -0.270 -11.749 12.406 1.00 90.00 482 SER A N 1
ATOM 3656 C CA . SER A 1 482 ? 0.367 -11.165 13.591 1.00 90.00 482 SER A CA 1
ATOM 3657 C C . SER A 1 482 ? 0.089 -9.666 13.741 1.00 90.00 482 SER A C 1
ATOM 3659 O O . SER A 1 482 ? -0.171 -8.956 12.769 1.00 90.00 482 SER A O 1
ATOM 3661 N N . LEU A 1 483 ? 0.110 -9.199 14.992 1.00 94.25 483 LEU A N 1
ATOM 3662 C CA . LEU A 1 483 ? -0.062 -7.799 15.375 1.00 94.25 483 LEU A CA 1
ATOM 3663 C C . LEU A 1 483 ? 1.032 -7.437 16.382 1.00 94.25 483 LEU A C 1
ATOM 3665 O O . LEU A 1 483 ? 1.138 -8.059 17.437 1.00 94.25 483 LEU A O 1
ATOM 3669 N N . THR A 1 484 ? 1.848 -6.440 16.053 1.00 92.56 484 THR A N 1
ATOM 3670 C CA . THR A 1 484 ? 2.971 -5.978 16.878 1.00 92.56 484 THR A CA 1
ATOM 3671 C C . THR A 1 484 ? 2.779 -4.510 17.244 1.00 92.56 484 THR A C 1
ATOM 3673 O O . THR A 1 484 ? 2.956 -3.632 16.403 1.00 92.56 484 THR A O 1
ATOM 3676 N N . LEU A 1 485 ? 2.452 -4.222 18.502 1.00 91.56 485 LEU A N 1
ATOM 3677 C CA . LEU A 1 485 ? 2.276 -2.853 18.999 1.00 91.56 485 LEU A CA 1
ATOM 3678 C C . LEU A 1 485 ? 3.422 -2.497 19.950 1.00 91.56 485 LEU A C 1
ATOM 3680 O O . LEU A 1 485 ? 3.628 -3.165 20.960 1.00 91.56 485 LEU A O 1
ATOM 3684 N N . GLU A 1 486 ? 4.183 -1.454 19.625 1.00 89.50 486 GLU A N 1
ATOM 3685 C CA . GLU A 1 486 ? 5.424 -1.092 20.329 1.00 89.50 486 GLU A CA 1
ATOM 3686 C C . GLU A 1 486 ? 5.197 -0.080 21.458 1.00 89.50 486 GLU A C 1
ATOM 3688 O O . GLU A 1 486 ? 5.986 0.847 21.656 1.00 89.50 486 GLU A O 1
ATOM 3693 N N . GLY A 1 487 ? 4.091 -0.232 22.186 1.00 85.12 487 GLY A N 1
ATOM 3694 C CA . GLY A 1 487 ? 3.787 0.605 23.338 1.00 85.12 487 GLY A CA 1
ATOM 3695 C C . GLY A 1 487 ? 4.779 0.388 24.483 1.00 85.12 487 GLY A C 1
ATOM 3696 O O . GLY A 1 487 ? 5.361 -0.686 24.648 1.00 85.12 487 GLY A O 1
ATOM 3697 N N . SER A 1 488 ? 4.953 1.409 25.319 1.00 84.75 488 SER A N 1
ATOM 3698 C CA . SER A 1 488 ? 5.728 1.312 26.560 1.00 84.75 488 SER A CA 1
ATOM 3699 C C . SER A 1 488 ? 5.087 2.143 27.677 1.00 84.75 488 SER A C 1
ATOM 3701 O O . SER A 1 488 ? 4.243 2.998 27.392 1.00 84.75 488 SER A O 1
ATOM 3703 N N . PRO A 1 489 ? 5.494 1.981 28.953 1.00 81.88 489 PRO A N 1
ATOM 3704 C CA . PRO A 1 489 ? 5.018 2.845 30.031 1.00 81.88 489 PRO A CA 1
ATOM 3705 C C . PRO A 1 489 ? 5.207 4.331 29.690 1.00 81.88 489 PRO A C 1
ATOM 3707 O O . PRO A 1 489 ? 6.323 4.775 29.423 1.00 81.88 489 PRO A O 1
ATOM 3710 N N . GLY A 1 490 ? 4.112 5.096 29.673 1.00 80.62 490 GLY A N 1
ATOM 3711 C CA . GLY A 1 490 ? 4.112 6.522 29.317 1.00 80.62 490 GLY A CA 1
ATOM 3712 C C . GLY A 1 490 ? 4.170 6.840 27.815 1.00 80.62 490 GLY A C 1
ATOM 3713 O O . GLY A 1 490 ? 4.193 8.015 27.466 1.00 80.62 490 GLY A O 1
ATOM 3714 N N . ASN A 1 491 ? 4.174 5.829 26.942 1.00 85.75 491 ASN A N 1
ATOM 3715 C CA . ASN A 1 491 ? 4.175 5.968 25.483 1.00 85.75 491 ASN A CA 1
ATOM 3716 C C . ASN A 1 491 ? 3.297 4.872 24.852 1.00 85.75 491 ASN A C 1
ATOM 3718 O O . ASN A 1 491 ? 3.791 3.967 24.176 1.00 85.75 491 ASN A O 1
ATOM 3722 N N . LEU A 1 492 ? 2.000 4.904 25.170 1.00 87.31 492 LEU A N 1
ATOM 3723 C CA . LEU A 1 492 ? 1.032 3.907 24.706 1.00 87.31 492 LEU A CA 1
ATOM 3724 C C . LEU A 1 492 ? 0.811 4.015 23.193 1.00 87.31 492 LEU A C 1
ATOM 3726 O O . LEU A 1 492 ? 0.949 5.095 22.620 1.00 87.31 492 LEU A O 1
ATOM 3730 N N . VAL A 1 493 ? 0.429 2.911 22.557 1.00 91.12 493 VAL A N 1
ATOM 3731 C CA . VAL A 1 493 ? -0.219 2.969 21.238 1.00 91.12 493 VAL A CA 1
ATOM 3732 C C . VAL A 1 493 ? -1.714 3.169 21.470 1.00 91.12 493 VAL A C 1
ATOM 3734 O O . VAL A 1 493 ? -2.320 2.366 22.170 1.00 91.12 493 VAL A O 1
ATOM 3737 N N . THR A 1 494 ? -2.318 4.206 20.896 1.00 90.94 494 THR A N 1
ATOM 3738 C CA . THR A 1 494 ? -3.781 4.346 20.868 1.00 90.94 494 THR A CA 1
ATOM 3739 C C . THR A 1 494 ? -4.302 3.650 19.612 1.00 90.94 494 THR A C 1
ATOM 3741 O O . THR A 1 494 ? -3.881 3.994 18.508 1.00 90.94 494 THR A O 1
ATOM 3744 N N . PHE A 1 495 ? -5.187 2.671 19.766 1.00 88.31 495 PHE A N 1
ATOM 3745 C CA . PHE A 1 495 ? -5.621 1.770 18.700 1.00 88.31 495 PHE A CA 1
ATOM 3746 C C . PHE A 1 495 ? -7.150 1.644 18.715 1.00 88.31 495 PHE A C 1
ATOM 3748 O O . PHE A 1 495 ? -7.726 0.903 19.511 1.00 88.31 495 PHE A O 1
ATOM 3755 N N . ASN A 1 496 ? -7.817 2.423 17.865 1.00 88.88 496 ASN A N 1
ATOM 3756 C CA . ASN A 1 496 ? -9.262 2.648 17.943 1.00 88.88 496 ASN A CA 1
ATOM 3757 C C . ASN A 1 496 ? -9.971 2.370 16.612 1.00 88.88 496 ASN A C 1
ATOM 3759 O O . ASN A 1 496 ? -9.331 2.317 15.564 1.00 88.88 496 ASN A O 1
ATOM 3763 N N . ALA A 1 497 ? -11.302 2.302 16.643 1.00 86.31 497 ALA A N 1
ATOM 3764 C CA . ALA A 1 497 ? -12.139 2.478 15.456 1.00 86.31 497 ALA A CA 1
ATOM 3765 C C . ALA A 1 497 ? -12.788 3.875 15.421 1.00 86.31 497 ALA A C 1
ATOM 3767 O O . ALA A 1 497 ? -13.084 4.461 16.469 1.00 86.31 497 ALA A O 1
ATOM 3768 N N . GLY A 1 498 ? -13.000 4.420 14.221 1.00 78.75 498 GLY A N 1
ATOM 3769 C CA . GLY A 1 498 ? -13.460 5.790 13.999 1.00 78.75 498 GLY A CA 1
ATOM 3770 C C . GLY A 1 498 ? -13.909 6.076 12.563 1.00 78.75 498 GLY A C 1
ATOM 3771 O O . GLY A 1 498 ? -13.866 5.220 11.684 1.00 78.75 498 GLY A O 1
ATOM 3772 N N . VAL A 1 499 ? -14.332 7.320 12.317 1.00 68.25 499 VAL A N 1
ATOM 3773 C CA . VAL A 1 499 ? -14.651 7.840 10.975 1.00 68.25 499 VAL A CA 1
ATOM 3774 C C . VAL A 1 499 ? -13.570 8.832 10.557 1.00 68.25 499 VAL A C 1
ATOM 3776 O O . VAL A 1 499 ? -13.201 9.713 11.336 1.00 68.25 499 VAL A O 1
ATOM 3779 N N . ASN A 1 500 ? -13.090 8.737 9.318 1.00 61.66 500 ASN A N 1
ATOM 3780 C CA . ASN A 1 500 ? -12.215 9.754 8.743 1.00 61.66 500 ASN A CA 1
ATOM 3781 C C . ASN A 1 500 ? -13.037 10.955 8.276 1.00 61.66 500 ASN A C 1
ATOM 3783 O O . ASN A 1 500 ? -14.037 10.821 7.573 1.00 61.66 500 ASN A O 1
ATOM 3787 N N . THR A 1 501 ? -12.587 12.151 8.645 1.00 51.84 501 THR A N 1
ATOM 3788 C CA . THR A 1 501 ? -13.202 13.426 8.263 1.00 51.84 501 THR A CA 1
ATOM 3789 C C . THR A 1 501 ? -13.268 13.646 6.747 1.00 51.84 501 THR A C 1
ATOM 3791 O O . THR A 1 501 ? -14.103 14.436 6.303 1.00 51.84 501 THR A O 1
ATOM 3794 N N . PHE A 1 502 ? -12.442 12.948 5.959 1.00 46.56 502 PHE A N 1
ATOM 3795 C CA . PHE A 1 502 ? -12.412 13.035 4.496 1.00 46.56 502 PHE A CA 1
ATOM 3796 C C . PHE A 1 502 ? -13.407 12.110 3.787 1.00 46.56 502 PHE A C 1
ATOM 3798 O O . PHE A 1 502 ? -13.884 12.479 2.717 1.00 46.56 502 PHE A O 1
ATOM 3805 N N . ASN A 1 503 ? -13.781 10.970 4.381 1.00 45.53 503 ASN A N 1
ATOM 3806 C CA . ASN A 1 503 ? -14.671 9.993 3.748 1.00 45.53 503 ASN A CA 1
ATOM 3807 C C . ASN A 1 503 ? -15.949 9.813 4.582 1.00 45.53 503 ASN A C 1
ATOM 3809 O O . ASN A 1 503 ? -16.103 8.891 5.381 1.00 45.53 503 ASN A O 1
ATOM 3813 N N . ARG A 1 504 ? -16.851 10.793 4.459 1.00 51.06 504 ARG A N 1
ATOM 3814 C CA . ARG A 1 504 ? -18.049 10.939 5.306 1.00 51.06 504 ARG A CA 1
ATOM 3815 C C . ARG A 1 504 ? -19.242 10.072 4.880 1.00 51.06 504 ARG A C 1
ATOM 3817 O O . ARG A 1 504 ? -20.313 10.207 5.471 1.00 51.06 504 ARG A O 1
ATOM 3824 N N . ASP A 1 505 ? -19.046 9.179 3.912 1.00 45.69 505 ASP A N 1
ATOM 3825 C CA . ASP A 1 505 ? -20.096 8.333 3.336 1.00 45.69 505 ASP A CA 1
ATOM 3826 C C . ASP A 1 505 ? -20.055 6.863 3.810 1.00 45.69 505 ASP A C 1
ATOM 3828 O O . ASP A 1 505 ? -20.758 6.018 3.263 1.00 45.69 505 ASP A O 1
ATOM 3832 N N . LEU A 1 506 ? -19.364 6.551 4.916 1.00 51.72 506 LEU A N 1
ATOM 3833 C CA . LEU A 1 506 ? -19.485 5.255 5.619 1.00 51.72 506 LEU A CA 1
ATOM 3834 C C . LEU A 1 506 ? -20.778 5.177 6.464 1.00 51.72 506 LEU A C 1
ATOM 3836 O O . LEU A 1 506 ? -20.778 4.920 7.668 1.00 51.72 506 LEU A O 1
ATOM 3840 N N . MET A 1 507 ? -21.911 5.456 5.817 1.00 55.91 507 MET A N 1
ATOM 3841 C CA . MET A 1 507 ? -23.217 5.729 6.427 1.00 55.91 507 MET A CA 1
ATOM 3842 C C . MET A 1 507 ? -24.051 4.505 6.821 1.00 55.91 507 MET A C 1
ATOM 3844 O O . MET A 1 507 ? -25.246 4.687 7.062 1.00 55.91 507 MET A O 1
ATOM 3848 N N . ASP A 1 508 ? -23.476 3.304 6.929 1.00 61.84 508 ASP A N 1
ATOM 3849 C CA . ASP A 1 508 ? -24.251 2.089 7.239 1.00 61.84 508 ASP A CA 1
ATOM 3850 C C . ASP A 1 508 ? -23.651 1.196 8.353 1.00 61.84 508 ASP A C 1
ATOM 3852 O O . ASP A 1 508 ? -24.307 0.255 8.799 1.00 61.84 508 ASP A O 1
ATOM 3856 N N . ASN A 1 509 ? -22.470 1.517 8.901 1.00 75.06 509 ASN A N 1
ATOM 3857 C CA . ASN A 1 509 ? -21.797 0.697 9.928 1.00 75.06 509 ASN A CA 1
ATOM 3858 C C . ASN A 1 509 ? -22.227 1.039 11.367 1.00 75.06 509 ASN A C 1
ATOM 3860 O O . ASN A 1 509 ? -21.410 1.255 12.265 1.00 75.06 509 ASN A O 1
ATOM 3864 N N . TYR A 1 510 ? -23.537 1.094 11.597 1.00 80.88 510 TYR A N 1
ATOM 3865 C CA . TYR A 1 510 ? -24.123 1.324 12.915 1.00 80.88 510 TYR A CA 1
ATOM 3866 C C . TYR A 1 510 ? -25.428 0.559 13.104 1.00 80.88 510 TYR A C 1
ATOM 3868 O O . TYR A 1 510 ? -26.137 0.206 12.164 1.00 80.88 510 TYR A O 1
ATOM 3876 N N . THR A 1 511 ? -25.796 0.386 14.365 1.00 85.62 511 THR A N 1
ATOM 3877 C CA . THR A 1 511 ? -27.091 -0.130 14.791 1.00 85.62 511 THR A CA 1
ATOM 3878 C C . THR A 1 511 ? -27.868 0.972 15.506 1.00 85.62 511 THR A C 1
ATOM 3880 O O . THR A 1 511 ? -27.364 1.610 16.429 1.00 85.62 511 THR A O 1
ATOM 3883 N N . ILE A 1 512 ? -29.121 1.197 15.106 1.00 89.19 512 ILE A N 1
ATOM 3884 C CA . ILE A 1 512 ? -30.031 2.100 15.825 1.00 89.19 512 ILE A CA 1
ATOM 3885 C C . ILE A 1 512 ? -30.475 1.420 17.119 1.00 89.19 512 ILE A C 1
ATOM 3887 O O . ILE A 1 512 ? -31.079 0.349 17.078 1.00 89.19 512 ILE A O 1
ATOM 3891 N N . ILE A 1 513 ? -30.208 2.061 18.257 1.00 93.25 513 ILE A N 1
ATOM 3892 C CA . ILE A 1 513 ? -30.559 1.546 19.591 1.00 93.25 513 ILE A CA 1
ATOM 3893 C C . ILE A 1 513 ? -31.607 2.408 20.306 1.00 93.25 513 ILE A C 1
ATOM 3895 O O . ILE A 1 513 ? -32.261 1.932 21.232 1.00 93.25 513 ILE A O 1
ATOM 3899 N N . GLY A 1 514 ? -31.797 3.655 19.866 1.00 92.06 514 GLY A N 1
ATOM 3900 C CA . GLY A 1 514 ? -32.789 4.580 20.412 1.00 92.06 514 GLY A CA 1
ATOM 3901 C C . GLY A 1 514 ? -33.997 4.803 19.502 1.00 92.06 514 GLY A C 1
ATOM 3902 O O . GLY A 1 514 ? -33.956 4.583 18.290 1.00 92.06 514 GLY A O 1
ATOM 3903 N N . SER A 1 515 ? -35.087 5.295 20.092 1.00 93.88 515 SER A N 1
ATOM 3904 C CA . SER A 1 515 ? -36.231 5.825 19.344 1.00 93.88 515 SER A CA 1
ATOM 3905 C C . SER A 1 515 ? -35.921 7.194 18.726 1.00 93.88 515 SER A C 1
ATOM 3907 O O . SER A 1 515 ? -34.952 7.849 19.100 1.00 93.88 515 SER A O 1
ATOM 3909 N N . GLU A 1 516 ? -36.778 7.647 17.807 1.00 95.00 516 GLU A N 1
ATOM 3910 C CA . GLU A 1 516 ? -36.731 9.014 17.273 1.00 95.00 516 GLU A CA 1
ATOM 3911 C C . GLU A 1 516 ? -36.825 10.052 18.399 1.00 95.00 516 GLU A C 1
ATOM 3913 O O . GLU A 1 516 ? -37.746 9.992 19.220 1.00 95.00 516 GLU A O 1
ATOM 3918 N N . LEU A 1 517 ? -35.878 10.993 18.424 1.00 93.06 517 LEU A N 1
ATOM 3919 C CA . LEU A 1 517 ? -35.851 12.099 19.382 1.00 93.06 517 LEU A CA 1
ATOM 3920 C C . LEU A 1 517 ? -36.475 13.376 18.819 1.00 93.06 517 LEU A C 1
ATOM 3922 O O . LEU A 1 517 ? -36.868 14.247 19.598 1.00 93.06 517 LEU A O 1
ATOM 3926 N N . VAL A 1 518 ? -36.574 13.499 17.491 1.00 94.25 518 VAL A N 1
ATOM 3927 C CA . VAL A 1 518 ? -37.165 14.666 16.837 1.00 94.25 518 VAL A CA 1
ATOM 3928 C C . VAL A 1 518 ? -38.683 14.532 16.769 1.00 94.25 518 VAL A C 1
ATOM 3930 O O . VAL A 1 518 ? -39.235 13.577 16.223 1.00 94.25 518 VAL A O 1
ATOM 3933 N N . SER A 1 519 ? -39.393 15.541 17.266 1.00 93.94 519 SER A N 1
ATOM 3934 C CA . SER A 1 519 ? -40.839 15.646 17.083 1.00 93.94 519 SER A CA 1
ATOM 3935 C C . SER A 1 519 ? -41.164 16.348 15.762 1.00 93.94 519 SER A C 1
ATOM 3937 O O . SER A 1 519 ? -40.650 17.431 15.483 1.00 93.94 519 SER A O 1
ATOM 3939 N N . ASN A 1 520 ? -42.025 15.734 14.944 1.00 93.50 520 ASN A N 1
ATOM 3940 C CA . ASN A 1 520 ? -42.494 16.297 13.671 1.00 93.50 520 ASN A CA 1
ATOM 3941 C C . ASN A 1 520 ? -41.355 16.750 12.726 1.00 93.50 520 ASN A C 1
ATOM 3943 O O . ASN A 1 520 ? -41.382 17.846 12.172 1.00 93.50 520 ASN A O 1
ATOM 3947 N N . GLY A 1 521 ? -40.324 15.915 12.575 1.00 93.56 521 GLY A N 1
ATOM 3948 C CA . GLY A 1 521 ? -39.170 16.202 11.716 1.00 93.56 521 GLY A CA 1
ATOM 3949 C C . GLY A 1 521 ? -39.439 16.110 10.211 1.00 93.56 521 GLY A C 1
ATOM 3950 O O . GLY A 1 521 ? -38.724 16.732 9.437 1.00 93.56 521 GLY A O 1
ATOM 3951 N N . GLY A 1 522 ? -40.489 15.385 9.811 1.00 93.50 522 GLY A N 1
ATOM 3952 C CA . GLY A 1 522 ? -41.018 15.358 8.438 1.00 93.50 522 GLY A CA 1
ATOM 3953 C C . GLY A 1 522 ? -42.070 16.443 8.158 1.00 93.50 522 GLY A C 1
ATOM 3954 O O . GLY A 1 522 ? -42.918 16.269 7.286 1.00 93.50 522 GLY A O 1
ATOM 3955 N N . PHE A 1 523 ? -42.154 17.445 9.047 1.00 95.62 523 PHE A N 1
ATOM 3956 C CA . PHE A 1 523 ? -43.037 18.619 9.005 1.00 95.62 523 PHE A CA 1
ATOM 3957 C C . PHE A 1 523 ? -44.476 18.361 8.522 1.00 95.62 523 PHE A C 1
ATOM 3959 O O . PHE A 1 523 ? -45.097 19.198 7.874 1.00 95.62 523 PHE A O 1
ATOM 3966 N N . THR A 1 524 ? -45.061 17.204 8.831 1.00 92.94 524 THR A N 1
ATOM 3967 C CA . THR A 1 524 ? -46.306 16.770 8.195 1.00 92.94 524 THR A CA 1
ATOM 3968 C C . THR A 1 524 ? -47.491 17.599 8.695 1.00 92.94 524 THR A C 1
ATOM 3970 O O . THR A 1 524 ? -47.901 17.537 9.855 1.00 92.94 524 THR A O 1
ATOM 3973 N N . GLY A 1 525 ? -48.075 18.386 7.795 1.00 93.81 525 GLY A N 1
ATOM 3974 C CA . GLY A 1 525 ? -49.231 19.246 8.025 1.00 93.81 525 GLY A CA 1
ATOM 3975 C C . GLY A 1 525 ? -48.934 20.553 8.768 1.00 93.81 525 GLY A C 1
ATOM 3976 O O . GLY A 1 525 ? -49.779 21.448 8.737 1.00 93.81 525 GLY A O 1
ATOM 3977 N N . ASN A 1 526 ? -47.785 20.687 9.441 1.00 93.56 526 ASN A N 1
ATOM 3978 C CA . ASN A 1 526 ? -47.367 21.880 10.192 1.00 93.56 526 ASN A CA 1
ATOM 3979 C C . ASN A 1 526 ? -45.890 21.774 10.635 1.00 93.56 526 ASN A C 1
ATOM 3981 O O . ASN A 1 526 ? -45.290 20.710 10.546 1.00 93.56 526 ASN A O 1
ATOM 3985 N N . ALA A 1 527 ? -45.342 22.849 11.214 1.00 93.62 527 ALA A N 1
ATOM 3986 C CA . ALA A 1 527 ? -44.035 22.868 11.888 1.00 93.62 527 ALA A CA 1
ATOM 3987 C C . ALA A 1 527 ? -44.147 22.946 13.429 1.00 93.62 527 ALA A C 1
ATOM 3989 O O . ALA A 1 527 ? -43.300 23.538 14.097 1.00 93.62 527 ALA A O 1
ATOM 3990 N N . ASN A 1 528 ? -45.208 22.389 14.027 1.00 92.81 528 ASN A N 1
ATOM 3991 C CA . ASN A 1 528 ? -45.353 22.388 15.486 1.00 92.81 528 ASN A CA 1
ATOM 3992 C C . ASN A 1 528 ? -44.211 21.590 16.132 1.00 92.81 528 ASN A C 1
ATOM 3994 O O . ASN A 1 528 ? -43.776 20.575 15.591 1.00 92.81 528 ASN A O 1
ATOM 3998 N N . GLY A 1 529 ? -43.751 22.049 17.299 1.00 89.38 529 GLY A N 1
ATOM 3999 C CA . GLY A 1 529 ? -42.577 21.490 17.981 1.00 89.38 529 GLY A CA 1
ATOM 4000 C C . GLY A 1 529 ? -41.248 22.106 17.535 1.00 89.38 529 GLY A C 1
ATOM 4001 O O . GLY A 1 529 ? -40.220 21.796 18.130 1.00 89.38 529 GLY A O 1
ATOM 4002 N N . TRP A 1 530 ? -41.264 23.000 16.541 1.00 95.06 530 TRP A N 1
ATOM 4003 C CA . TRP A 1 530 ? -40.094 23.737 16.073 1.00 95.06 530 TRP A CA 1
ATOM 4004 C C . TRP A 1 530 ? -40.248 25.238 16.316 1.00 95.06 530 TRP A C 1
ATOM 4006 O O . TRP A 1 530 ? -41.284 25.835 16.016 1.00 95.06 530 TRP A O 1
ATOM 4016 N N . ALA A 1 531 ? -39.198 25.867 16.838 1.00 94.25 531 ALA A N 1
ATOM 4017 C CA . ALA A 1 531 ? -39.079 27.317 16.895 1.00 94.25 531 ALA A CA 1
ATOM 4018 C C . ALA A 1 531 ? -38.348 27.794 15.637 1.00 94.25 531 ALA A C 1
ATOM 4020 O O . ALA A 1 531 ? -37.128 27.666 15.538 1.00 94.25 531 ALA A O 1
ATOM 4021 N N . LEU A 1 532 ? -39.105 28.305 14.664 1.00 92.75 532 LEU A N 1
ATOM 4022 C CA . LEU A 1 532 ? -38.560 28.782 13.395 1.00 92.75 532 LEU A CA 1
ATOM 4023 C C . LEU A 1 532 ? -37.901 30.152 13.579 1.00 92.75 532 LEU A C 1
ATOM 4025 O O . LEU A 1 532 ? -38.567 31.136 13.910 1.00 92.75 532 LEU A O 1
ATOM 4029 N N . GLY A 1 533 ? -36.586 30.206 13.367 1.00 88.12 533 GLY A N 1
ATOM 4030 C CA . GLY A 1 533 ? -35.841 31.455 13.283 1.00 88.12 533 GLY A CA 1
ATOM 4031 C C . GLY A 1 533 ? -36.232 32.278 12.056 1.00 88.12 533 GLY A C 1
ATOM 4032 O O . GLY A 1 533 ? -36.952 31.814 11.169 1.00 88.12 533 GLY A O 1
ATOM 4033 N N . THR A 1 534 ? -35.756 33.525 12.003 1.00 87.31 534 THR A N 1
ATOM 4034 C CA . THR A 1 534 ? -36.006 34.443 10.880 1.00 87.31 534 THR A CA 1
ATOM 4035 C C . THR A 1 534 ? -35.796 33.732 9.544 1.00 87.31 534 THR A C 1
ATOM 4037 O O . THR A 1 534 ? -34.833 32.998 9.412 1.00 87.31 534 THR A O 1
ATOM 4040 N N . GLY A 1 535 ? -36.716 33.922 8.595 1.00 87.06 535 GLY A N 1
ATOM 4041 C CA . GLY A 1 535 ? -36.666 33.444 7.208 1.00 87.06 535 GLY A CA 1
ATOM 4042 C C . GLY A 1 535 ? -36.628 31.931 6.958 1.00 87.06 535 GLY A C 1
ATOM 4043 O O . GLY A 1 535 ? -36.490 31.535 5.800 1.00 87.06 535 GLY A O 1
ATOM 4044 N N . TRP A 1 536 ? -36.863 31.116 7.990 1.00 91.25 536 TRP A N 1
ATOM 4045 C CA . TRP A 1 536 ? -37.456 29.787 7.834 1.00 91.25 536 TRP A CA 1
ATOM 4046 C C . TRP A 1 536 ? -38.979 29.903 7.764 1.00 91.25 536 TRP A C 1
ATOM 4048 O O . TRP A 1 536 ? -39.600 30.554 8.608 1.00 91.25 536 TRP A O 1
ATOM 4058 N N . VAL A 1 537 ? -39.593 29.260 6.773 1.00 92.94 537 VAL A N 1
ATOM 4059 C CA . VAL A 1 537 ? -41.049 29.249 6.597 1.00 92.94 537 VAL A CA 1
ATOM 4060 C C . VAL A 1 537 ? -41.522 27.823 6.378 1.00 92.94 537 VAL A C 1
ATOM 4062 O O . VAL A 1 537 ? -40.995 27.107 5.537 1.00 92.94 537 VAL A O 1
ATOM 4065 N N . TYR A 1 538 ? -42.550 27.418 7.116 1.00 95.50 538 TYR A N 1
ATOM 4066 C CA . TYR A 1 538 ? -43.252 26.177 6.821 1.00 95.50 538 TYR A CA 1
ATOM 4067 C C . TYR A 1 538 ? -44.016 26.292 5.498 1.00 95.50 538 TYR A C 1
ATOM 4069 O O . TYR A 1 538 ? -44.858 27.183 5.349 1.00 95.50 538 TYR A O 1
ATOM 4077 N N . ASN A 1 539 ? -43.771 25.367 4.573 1.00 94.56 539 ASN A N 1
ATOM 4078 C CA . ASN A 1 539 ? -44.476 25.290 3.303 1.00 94.56 539 ASN A CA 1
ATOM 4079 C C . ASN A 1 539 ? -44.629 23.831 2.855 1.00 94.56 539 ASN A C 1
ATOM 4081 O O . ASN A 1 539 ? -43.652 23.104 2.746 1.00 94.56 539 ASN A O 1
ATOM 4085 N N . ASN A 1 540 ? -45.869 23.414 2.583 1.00 93.00 540 ASN A N 1
ATOM 4086 C CA . ASN A 1 540 ? -46.214 22.110 2.004 1.00 93.00 540 ASN A CA 1
ATOM 4087 C C . ASN A 1 540 ? -45.459 20.901 2.605 1.00 93.00 540 ASN A C 1
ATOM 4089 O O . ASN A 1 540 ? -44.783 20.168 1.890 1.00 93.00 540 ASN A O 1
ATOM 4093 N N . ASN A 1 541 ? -45.618 20.678 3.911 1.00 95.31 541 ASN A N 1
ATOM 4094 C CA . ASN A 1 541 ? -44.962 19.601 4.657 1.00 95.31 541 ASN A CA 1
ATOM 4095 C C . ASN A 1 541 ? -43.424 19.675 4.709 1.00 95.31 541 ASN A C 1
ATOM 4097 O O . ASN A 1 541 ? -42.789 18.659 4.933 1.00 95.31 541 ASN A O 1
ATOM 4101 N N . ALA A 1 542 ? -42.828 20.853 4.515 1.00 96.12 542 ALA A N 1
ATOM 4102 C CA . ALA A 1 542 ? -41.383 21.060 4.568 1.00 96.12 542 ALA A CA 1
ATOM 4103 C C . ALA A 1 542 ? -41.039 22.458 5.122 1.00 96.12 542 ALA A C 1
ATOM 4105 O O . ALA A 1 542 ? -41.934 23.282 5.363 1.00 96.12 542 ALA A O 1
ATOM 4106 N N . LEU A 1 543 ? -39.748 22.741 5.329 1.00 94.56 543 LEU A N 1
ATOM 4107 C CA . LEU A 1 543 ? -39.263 24.086 5.660 1.00 94.56 543 LEU A CA 1
ATOM 4108 C C . LEU A 1 543 ? -38.501 24.702 4.486 1.00 94.56 543 LEU A C 1
ATOM 4110 O O . LEU A 1 543 ? -37.461 24.195 4.069 1.00 94.56 543 LEU A O 1
ATOM 4114 N N . ASP A 1 544 ? -38.985 25.846 4.017 1.00 93.31 544 ASP A N 1
ATOM 4115 C CA . ASP A 1 544 ? -38.333 26.668 3.004 1.00 93.31 544 ASP A CA 1
ATOM 4116 C C . ASP A 1 544 ? -37.443 27.731 3.652 1.00 93.31 544 ASP A C 1
ATOM 4118 O O . ASP A 1 544 ? -37.780 28.310 4.692 1.00 93.31 544 ASP A O 1
ATOM 4122 N N . HIS A 1 545 ? -36.334 28.049 2.983 1.00 90.94 545 HIS A N 1
ATOM 4123 C CA . HIS A 1 545 ? -35.439 29.136 3.360 1.00 90.94 545 HIS A CA 1
ATOM 4124 C C . HIS A 1 545 ? -35.100 30.034 2.163 1.00 90.94 545 HIS A C 1
ATOM 4126 O O . HIS A 1 545 ? -34.656 29.569 1.115 1.00 90.94 545 HIS A O 1
ATOM 4132 N N . GLY A 1 546 ? -35.297 31.347 2.329 1.00 83.94 546 GLY A N 1
ATOM 4133 C CA . GLY A 1 546 ? -35.274 32.336 1.239 1.00 83.94 546 GLY A CA 1
ATOM 4134 C C . GLY A 1 546 ? -33.963 33.108 1.027 1.00 83.94 546 GLY A C 1
ATOM 4135 O O . GLY A 1 546 ? -33.985 34.151 0.380 1.00 83.94 546 GLY A O 1
ATOM 4136 N N . GLY A 1 547 ? -32.833 32.666 1.587 1.00 73.25 547 GLY A N 1
ATOM 4137 C CA . GLY A 1 547 ? -31.520 33.282 1.322 1.00 73.25 547 GLY A CA 1
ATOM 4138 C C . GLY A 1 547 ? -31.169 34.556 2.108 1.00 73.25 547 GLY A C 1
ATOM 4139 O O . GLY A 1 547 ? -30.160 35.194 1.801 1.00 73.25 547 GLY A O 1
ATOM 4140 N N . SER A 1 548 ? -31.938 34.930 3.138 1.00 66.00 548 SER A N 1
ATOM 4141 C CA . SER A 1 548 ? -31.637 36.062 4.040 1.00 66.00 548 SER A CA 1
ATOM 4142 C C . SER A 1 548 ? -30.829 35.659 5.289 1.00 66.00 548 SER A C 1
ATOM 4144 O O . SER A 1 548 ? -30.791 34.491 5.661 1.00 66.00 548 SER A O 1
ATOM 4146 N N . ILE A 1 549 ? -30.172 36.621 5.955 1.00 61.38 549 ILE A N 1
ATOM 4147 C CA . ILE A 1 549 ? -29.417 36.383 7.204 1.00 61.38 549 ILE A CA 1
ATOM 4148 C C . ILE A 1 549 ? -30.410 36.022 8.315 1.00 61.38 549 ILE A C 1
ATOM 4150 O O . ILE A 1 549 ? -31.230 36.857 8.697 1.00 61.38 549 ILE A O 1
ATOM 4154 N N . ASN A 1 550 ? -30.349 34.791 8.812 1.00 65.94 550 ASN A N 1
ATOM 4155 C CA . ASN A 1 550 ? -31.486 34.157 9.466 1.00 65.94 550 ASN A CA 1
ATOM 4156 C C . ASN A 1 550 ? -31.085 33.375 10.722 1.00 65.94 550 ASN A C 1
ATOM 4158 O O . ASN A 1 550 ? -29.959 32.897 10.838 1.00 65.94 550 ASN A O 1
ATOM 4162 N N . GLY A 1 551 ? -32.017 33.295 11.675 1.00 79.31 551 GLY A N 1
ATOM 4163 C CA . GLY A 1 551 ? -31.862 32.505 12.898 1.00 79.31 551 GLY A CA 1
ATOM 4164 C C . GLY A 1 551 ? -32.103 31.018 12.643 1.00 79.31 551 GLY A C 1
ATOM 4165 O O . GLY A 1 551 ? -32.670 30.643 11.620 1.00 79.31 551 GLY A O 1
ATOM 4166 N N . ASP A 1 552 ? -31.702 30.171 13.585 1.00 88.88 552 ASP A N 1
ATOM 4167 C CA . ASP A 1 552 ? -31.847 28.719 13.460 1.00 88.88 552 ASP A CA 1
ATOM 4168 C C . ASP A 1 552 ? -33.316 28.281 13.615 1.00 88.88 552 ASP A C 1
ATOM 4170 O O . ASP A 1 552 ? -34.050 28.827 14.445 1.00 88.88 552 ASP A O 1
ATOM 4174 N N . ALA A 1 553 ? -33.744 27.266 12.859 1.00 92.00 553 ALA A N 1
ATOM 4175 C CA . ALA A 1 553 ? -34.932 26.493 13.214 1.00 92.00 553 ALA A CA 1
ATOM 4176 C C . ALA A 1 553 ? -34.527 25.492 14.303 1.00 92.00 553 ALA A C 1
ATOM 4178 O O . ALA A 1 553 ? -33.632 24.679 14.090 1.00 92.00 553 ALA A O 1
ATOM 4179 N N . THR A 1 554 ? -35.130 25.568 15.489 1.00 93.38 554 THR A N 1
ATOM 4180 C CA . THR A 1 554 ? -34.647 24.810 16.657 1.00 93.38 554 THR A CA 1
ATOM 4181 C C . THR A 1 554 ? -35.708 23.921 17.283 1.00 93.38 554 THR A C 1
ATOM 4183 O O . THR A 1 554 ? -36.900 24.233 17.258 1.00 93.38 554 THR A O 1
ATOM 4186 N N . GLN A 1 555 ? -35.256 22.825 17.887 1.00 93.88 555 GLN A N 1
ATOM 4187 C CA . GLN A 1 555 ? -36.062 21.935 18.712 1.00 93.88 555 GLN A CA 1
ATOM 4188 C C . GLN A 1 555 ? -35.214 21.386 19.863 1.00 93.88 555 GLN A C 1
ATOM 4190 O O . GLN A 1 555 ? -34.023 21.133 19.707 1.00 93.88 555 GLN A O 1
ATOM 4195 N N . THR A 1 556 ? -35.816 21.188 21.033 1.00 91.00 556 THR A N 1
ATOM 4196 C CA . THR A 1 556 ? -35.147 20.501 22.142 1.00 91.00 556 THR A CA 1
ATOM 4197 C C . THR A 1 556 ? -35.274 18.987 21.976 1.00 91.00 556 THR A C 1
ATOM 4199 O O . THR A 1 556 ? -36.384 18.465 21.924 1.00 91.00 556 THR A O 1
ATOM 4202 N N . VAL A 1 557 ? -34.138 18.296 21.935 1.00 90.44 557 VAL A N 1
ATOM 4203 C CA . VAL A 1 557 ? -33.977 16.840 21.887 1.00 90.44 557 VAL A CA 1
ATOM 4204 C C . VAL A 1 557 ? -33.196 16.366 23.117 1.00 90.44 557 VAL A C 1
ATOM 4206 O O . VAL A 1 557 ? -32.224 16.988 23.538 1.00 90.44 557 VAL A O 1
ATOM 4209 N N . ALA A 1 558 ? -33.615 15.265 23.735 1.00 88.06 558 ALA A N 1
ATOM 4210 C CA . ALA A 1 558 ? -32.978 14.754 24.948 1.00 88.06 558 ALA A CA 1
ATOM 4211 C C . ALA A 1 558 ? -31.796 13.833 24.606 1.00 88.06 558 ALA A C 1
ATOM 4213 O O . ALA A 1 558 ? -31.966 12.619 24.527 1.00 88.06 558 ALA A O 1
ATOM 4214 N N . VAL A 1 559 ? -30.609 14.409 24.406 1.00 87.25 559 VAL A N 1
ATOM 4215 C CA . VAL A 1 559 ? -29.362 13.647 24.229 1.00 87.25 559 VAL A CA 1
ATOM 4216 C C . VAL A 1 559 ? -28.542 13.595 25.521 1.00 87.25 559 VAL A C 1
ATOM 4218 O O . VAL A 1 559 ? -28.730 14.404 26.429 1.00 87.25 559 VAL A O 1
ATOM 4221 N N . GLN A 1 560 ? -27.642 12.619 25.610 1.00 86.56 560 GLN A N 1
ATOM 4222 C CA . GLN A 1 560 ? -26.825 12.341 26.794 1.00 86.56 560 GLN A CA 1
ATOM 4223 C C . GLN A 1 560 ? -25.340 12.425 26.449 1.00 86.56 560 GLN A C 1
ATOM 4225 O O . GLN A 1 560 ? -24.938 11.993 25.372 1.00 86.56 560 GLN A O 1
ATOM 4230 N N . ASP A 1 561 ? -24.544 12.958 27.374 1.00 85.62 561 ASP A N 1
ATOM 4231 C CA . ASP A 1 561 ? -23.088 13.050 27.246 1.00 85.62 561 ASP A CA 1
ATOM 4232 C C . ASP A 1 561 ? -22.449 11.660 27.085 1.00 85.62 561 ASP A C 1
ATOM 4234 O O . ASP A 1 561 ? -22.854 10.709 27.758 1.00 85.62 561 ASP A O 1
ATOM 4238 N N . GLY A 1 562 ? -21.491 11.529 26.165 1.00 78.56 562 GLY A N 1
ATOM 4239 C CA . GLY A 1 562 ? -20.804 10.266 25.867 1.00 78.56 562 GLY A CA 1
ATOM 4240 C C . GLY A 1 562 ? -21.603 9.257 25.029 1.00 78.56 562 GLY A C 1
ATOM 4241 O O . GLY A 1 562 ? -21.090 8.184 24.723 1.00 78.56 562 GLY A O 1
ATOM 4242 N N . LYS A 1 563 ? -22.845 9.569 24.635 1.00 83.00 563 LYS A N 1
ATOM 4243 C CA . LYS A 1 563 ? -23.643 8.738 23.717 1.00 83.00 563 LYS A CA 1
ATOM 4244 C C . LYS A 1 563 ? -23.494 9.206 22.270 1.00 83.00 563 LYS A C 1
ATOM 4246 O O . LYS A 1 563 ? -23.323 10.398 22.017 1.00 83.00 563 LYS A O 1
ATOM 4251 N N . MET A 1 564 ? -23.620 8.274 21.326 1.00 85.00 564 MET A N 1
ATOM 4252 C CA . MET A 1 564 ? -23.591 8.558 19.890 1.00 85.00 564 MET A CA 1
ATOM 4253 C C . MET A 1 564 ? -24.994 8.687 19.305 1.00 85.00 564 MET A C 1
ATOM 4255 O O . MET A 1 564 ? -25.901 7.922 19.644 1.00 85.00 564 MET A O 1
ATOM 4259 N N . TYR A 1 565 ? -25.161 9.644 18.392 1.00 86.19 565 TYR A N 1
ATOM 4260 C CA . TYR A 1 565 ? -26.432 9.880 17.711 1.00 86.19 565 TYR A CA 1
ATOM 4261 C C . TYR A 1 565 ? -26.237 10.021 16.207 1.00 86.19 565 TYR A C 1
ATOM 4263 O O . TYR A 1 565 ? -25.346 10.732 15.748 1.00 86.19 565 TYR A O 1
ATOM 4271 N N . LEU A 1 566 ? -27.126 9.380 15.450 1.00 87.75 566 LEU A N 1
ATOM 4272 C CA . LEU A 1 566 ? -27.312 9.616 14.028 1.00 87.75 566 LEU A CA 1
ATOM 4273 C C . LEU A 1 566 ? -28.211 10.834 13.856 1.00 87.75 566 LEU A C 1
ATOM 4275 O O . LEU A 1 566 ? -29.382 10.789 14.234 1.00 87.75 566 LEU A O 1
ATOM 4279 N N . ILE A 1 567 ? -27.677 11.889 13.252 1.00 88.75 567 ILE A N 1
ATOM 4280 C CA . ILE A 1 567 ? -28.437 13.058 12.815 1.00 88.75 567 ILE A CA 1
ATOM 4281 C C . ILE A 1 567 ? -28.625 12.942 11.309 1.00 88.75 567 ILE A C 1
ATOM 4283 O O . ILE A 1 567 ? -27.655 12.747 10.577 1.00 88.75 567 ILE A O 1
ATOM 4287 N N . SER A 1 568 ? -29.859 13.081 10.835 1.00 89.81 568 SER A N 1
ATOM 4288 C CA . SER A 1 568 ? -30.159 13.130 9.407 1.00 89.81 568 SER A CA 1
ATOM 4289 C C . SER A 1 568 ? -31.079 14.288 9.044 1.00 89.81 568 SER A C 1
ATOM 4291 O O . SER A 1 568 ? -31.860 14.757 9.870 1.00 89.81 568 SER A O 1
ATOM 4293 N N . ILE A 1 569 ? -30.922 14.784 7.819 1.00 91.94 569 ILE A N 1
ATOM 4294 C CA . ILE A 1 569 ? -31.692 15.883 7.233 1.00 91.94 569 ILE A CA 1
ATOM 4295 C C . ILE A 1 569 ? -31.760 15.691 5.719 1.00 91.94 569 ILE A C 1
ATOM 4297 O O . ILE A 1 569 ? -30.766 15.317 5.098 1.00 91.94 569 ILE A O 1
ATOM 4301 N N . GLU A 1 570 ? -32.907 15.952 5.105 1.00 94.06 570 GLU A N 1
ATOM 4302 C CA . GLU A 1 570 ? -33.080 15.853 3.659 1.00 94.06 570 GLU A CA 1
ATOM 4303 C C . GLU A 1 570 ? -33.152 17.235 3.014 1.00 94.06 570 GLU A C 1
ATOM 4305 O O . GLU A 1 570 ? -33.988 18.059 3.378 1.00 94.06 570 GLU A O 1
ATOM 4310 N N . GLY A 1 571 ? -32.299 17.484 2.017 1.00 92.69 571 GLY A N 1
ATOM 4311 C CA . GLY A 1 571 ? -32.487 18.598 1.091 1.00 92.69 571 GLY A CA 1
ATOM 4312 C C . GLY A 1 571 ? -33.465 18.195 -0.009 1.00 92.69 571 GLY A C 1
ATOM 4313 O O . GLY A 1 571 ? -33.104 17.431 -0.903 1.00 92.69 571 GLY A O 1
ATOM 4314 N N . VAL A 1 572 ? -34.692 18.706 0.023 1.00 94.19 572 VAL A N 1
ATOM 4315 C CA . VAL A 1 572 ? -35.732 18.355 -0.962 1.00 94.19 572 VAL A CA 1
ATOM 4316 C C . VAL A 1 572 ? -35.583 19.186 -2.234 1.00 94.19 572 VAL A C 1
ATOM 4318 O O . VAL A 1 572 ? -35.667 18.666 -3.346 1.00 94.19 572 VAL A O 1
ATOM 4321 N N . ALA A 1 573 ? -35.319 20.482 -2.077 1.00 92.81 573 ALA A N 1
ATOM 4322 C CA . ALA A 1 573 ? -35.059 21.393 -3.183 1.00 92.81 573 ALA A CA 1
ATOM 4323 C C . ALA A 1 573 ? -33.832 22.246 -2.871 1.00 92.81 573 ALA A C 1
ATOM 4325 O O . ALA A 1 573 ? -33.679 22.755 -1.762 1.00 92.81 573 ALA A O 1
ATOM 4326 N N . TYR A 1 574 ? -32.961 22.422 -3.859 1.00 92.12 574 TYR A N 1
ATOM 4327 C CA . TYR A 1 574 ? -31.702 23.135 -3.694 1.00 92.12 574 TYR A CA 1
ATOM 4328 C C . TYR A 1 574 ? -31.525 24.177 -4.792 1.00 92.12 574 TYR A C 1
ATOM 4330 O O . TYR A 1 574 ? -31.646 23.859 -5.974 1.00 92.12 574 TYR A O 1
ATOM 4338 N N . THR A 1 575 ? -31.211 25.412 -4.400 1.00 91.69 575 THR A N 1
ATOM 4339 C CA . THR A 1 575 ? -30.825 26.479 -5.334 1.00 91.69 575 THR A CA 1
ATOM 4340 C C . THR A 1 575 ? -29.383 26.924 -5.099 1.00 91.69 575 THR A C 1
ATOM 4342 O O . THR A 1 575 ? -28.607 26.993 -6.049 1.00 91.69 575 THR A O 1
ATOM 4345 N N . SER A 1 576 ? -29.005 27.226 -3.852 1.00 87.50 576 SER A N 1
ATOM 4346 C CA . SER A 1 576 ? -27.651 27.685 -3.505 1.00 87.50 576 SER A CA 1
ATOM 4347 C C . SER A 1 576 ? -27.363 27.582 -2.003 1.00 87.50 576 SER A C 1
ATOM 4349 O O . SER A 1 576 ? -28.281 27.426 -1.200 1.00 87.50 576 SER A O 1
ATOM 4351 N N . GLY A 1 577 ? -26.095 27.751 -1.610 1.00 86.88 577 GLY A N 1
ATOM 4352 C CA . GLY A 1 577 ? -25.650 27.829 -0.210 1.00 86.88 577 GLY A CA 1
ATOM 4353 C C . GLY A 1 577 ? -25.544 26.467 0.484 1.00 86.88 577 GLY A C 1
ATOM 4354 O O . GLY A 1 577 ? -25.515 25.439 -0.191 1.00 86.88 577 GLY A O 1
ATOM 4355 N N . ASN A 1 578 ? -25.465 26.464 1.821 1.00 87.31 578 ASN A N 1
ATOM 4356 C CA . ASN A 1 578 ? -25.293 25.245 2.623 1.00 87.31 578 ASN A CA 1
ATOM 4357 C C . ASN A 1 578 ? -26.241 25.169 3.828 1.00 87.31 578 ASN A C 1
ATOM 4359 O O . ASN A 1 578 ? -26.484 26.176 4.500 1.00 87.31 578 ASN A O 1
ATOM 4363 N N . TYR A 1 579 ? -26.688 23.958 4.155 1.00 88.00 579 TYR A N 1
ATOM 4364 C CA . TYR A 1 579 ? -27.537 23.658 5.312 1.00 88.00 579 TYR A CA 1
ATOM 4365 C C . TYR A 1 579 ? -26.896 22.600 6.220 1.00 88.00 579 TYR A C 1
ATOM 4367 O O . TYR A 1 579 ? -26.035 21.833 5.787 1.00 88.00 579 TYR A O 1
ATOM 4375 N N . VAL A 1 580 ? -27.298 22.574 7.492 1.00 88.12 580 VAL A N 1
ATOM 4376 C CA . VAL A 1 580 ? -26.836 21.591 8.483 1.00 88.12 580 VAL A CA 1
ATOM 4377 C C . VAL A 1 580 ? -27.880 21.386 9.582 1.00 88.12 580 VAL A C 1
ATOM 4379 O O . VAL A 1 580 ? -28.579 22.327 9.952 1.00 88.12 580 VAL A O 1
ATOM 4382 N N . ALA A 1 581 ? -27.957 20.171 10.124 1.00 88.69 581 ALA A N 1
ATOM 4383 C CA . ALA A 1 581 ? -28.606 19.874 11.397 1.00 88.69 581 ALA A CA 1
ATOM 4384 C C . ALA A 1 581 ? -27.508 19.612 12.439 1.00 88.69 581 ALA A C 1
ATOM 4386 O O . ALA A 1 581 ? -26.669 18.738 12.237 1.00 88.69 581 ALA A O 1
ATOM 4387 N N . VAL A 1 582 ? -27.469 20.402 13.511 1.00 86.06 582 VAL A N 1
ATOM 4388 C CA . VAL A 1 582 ? -26.404 20.372 14.522 1.00 86.06 582 VAL A CA 1
ATOM 4389 C C . VAL A 1 582 ? -26.986 20.423 15.925 1.00 86.06 582 VAL A C 1
ATOM 4391 O O . VAL A 1 582 ? -27.938 21.150 16.189 1.00 86.06 582 VAL A O 1
ATOM 4394 N N . ILE A 1 583 ? -26.379 19.685 16.847 1.00 84.12 583 ILE A N 1
ATOM 4395 C CA . ILE A 1 583 ? -26.573 19.867 18.286 1.00 84.12 583 ILE A CA 1
ATOM 4396 C C . ILE A 1 583 ? -25.264 20.478 18.811 1.00 84.12 583 ILE A C 1
ATOM 4398 O O . ILE A 1 583 ? -24.204 19.901 18.574 1.00 84.12 583 ILE A O 1
ATOM 4402 N N . PRO A 1 584 ? -25.269 21.658 19.457 1.00 78.81 584 PRO A N 1
ATOM 4403 C CA . PRO A 1 584 ? -24.045 22.273 19.970 1.00 78.81 584 PRO A CA 1
ATOM 4404 C C . PRO A 1 584 ? -23.245 21.304 20.852 1.00 78.81 584 PRO A C 1
ATOM 4406 O O . PRO A 1 584 ? -23.824 20.619 21.684 1.00 78.81 584 PRO A O 1
ATOM 4409 N N . GLY A 1 585 ? -21.922 21.234 20.695 1.00 67.38 585 GLY A N 1
ATOM 4410 C CA . GLY A 1 585 ? -21.094 20.229 21.389 1.00 67.38 585 GLY A CA 1
ATOM 4411 C C . GLY A 1 585 ? -20.994 18.875 20.670 1.00 67.38 585 GLY A C 1
ATOM 4412 O O . GLY A 1 585 ? -20.311 17.975 21.152 1.00 67.38 585 GLY A O 1
ATOM 4413 N N . ILE A 1 586 ? -21.626 18.742 19.504 1.00 71.31 586 ILE A N 1
ATOM 4414 C CA . ILE A 1 586 ? -21.381 17.682 18.522 1.00 71.31 586 ILE A CA 1
ATOM 4415 C C . ILE A 1 586 ? -20.573 18.281 17.355 1.00 71.31 586 ILE A C 1
ATOM 4417 O O . ILE A 1 586 ? -20.727 19.470 17.040 1.00 71.31 586 ILE A O 1
ATOM 4421 N N . GLY A 1 587 ? -19.725 17.477 16.701 1.00 66.31 587 GLY A N 1
ATOM 4422 C CA . GLY A 1 587 ? -19.196 17.801 15.372 1.00 66.31 587 GLY A CA 1
ATOM 4423 C C . GLY A 1 587 ? -20.326 18.145 14.392 1.00 66.31 587 GLY A C 1
ATOM 4424 O O . GLY A 1 587 ? -21.486 17.811 14.615 1.00 66.31 587 GLY A O 1
ATOM 4425 N N . TYR A 1 588 ? -20.037 18.870 13.315 1.00 72.94 588 TYR A N 1
ATOM 4426 C CA . TYR A 1 588 ? -21.046 19.197 12.305 1.00 72.94 588 TYR A CA 1
ATOM 4427 C C . TYR A 1 588 ? -20.419 19.299 10.928 1.00 72.94 588 TYR A C 1
ATOM 4429 O O . TYR A 1 588 ? -19.213 19.501 10.775 1.00 72.94 588 TYR A O 1
ATOM 4437 N N . SER A 1 589 ? -21.246 19.193 9.896 1.00 73.56 589 SER A N 1
ATOM 4438 C CA . SER A 1 589 ? -20.781 19.399 8.535 1.00 73.56 589 SER A CA 1
ATOM 4439 C C . SER A 1 589 ? -21.846 20.016 7.661 1.00 73.56 589 SER A C 1
ATOM 4441 O O . SER A 1 589 ? -23.036 19.746 7.797 1.00 73.56 589 SER A O 1
ATOM 4443 N N . TYR A 1 590 ? -21.383 20.854 6.749 1.00 83.88 590 TYR A N 1
ATOM 4444 C CA . TYR A 1 590 ? -22.235 21.579 5.831 1.00 83.88 590 TYR A CA 1
ATOM 4445 C C . TYR A 1 590 ? -22.565 20.717 4.622 1.00 83.88 590 TYR A C 1
ATOM 4447 O O . TYR A 1 590 ? -21.682 20.088 4.040 1.00 83.88 590 TYR A O 1
ATOM 4455 N N . TYR A 1 591 ? -23.836 20.719 4.240 1.00 85.31 591 TYR A N 1
ATOM 4456 C CA . TYR A 1 591 ? -24.320 20.002 3.073 1.00 85.31 591 TYR A CA 1
ATOM 4457 C C . TYR A 1 591 ? -24.804 20.972 2.001 1.00 85.31 591 TYR A C 1
ATOM 4459 O O . TYR A 1 591 ? -25.357 22.034 2.298 1.00 85.31 591 TYR A O 1
ATOM 4467 N N . SER A 1 592 ? -24.632 20.564 0.748 1.00 87.06 592 SER A N 1
ATOM 4468 C CA . SER A 1 592 ? -25.205 21.204 -0.433 1.00 87.06 592 SER A CA 1
ATOM 4469 C C . SER A 1 592 ? -25.916 20.158 -1.296 1.00 87.06 592 SER A C 1
ATOM 4471 O O . SER A 1 592 ? -25.741 18.949 -1.109 1.00 87.06 592 SER A O 1
ATOM 4473 N N . GLY A 1 593 ? -26.760 20.621 -2.219 1.00 88.81 593 GLY A N 1
ATOM 4474 C CA . GLY A 1 593 ? -27.554 19.752 -3.083 1.00 88.81 593 GLY A CA 1
ATOM 4475 C C . GLY A 1 593 ? -28.738 19.083 -2.378 1.00 88.81 593 GLY A C 1
ATOM 4476 O O . GLY A 1 593 ? -29.049 19.356 -1.214 1.00 88.81 593 GLY A O 1
ATOM 4477 N N . THR A 1 594 ? -29.416 18.214 -3.123 1.00 91.69 594 THR A N 1
ATOM 4478 C CA . THR A 1 594 ? -30.588 17.459 -2.666 1.00 91.69 594 THR A CA 1
ATOM 4479 C C . THR A 1 594 ? -30.215 16.092 -2.071 1.00 91.69 594 THR A C 1
ATOM 4481 O O . THR A 1 594 ? -29.077 15.629 -2.206 1.00 91.69 594 THR A O 1
ATOM 4484 N N . GLY A 1 595 ? -31.189 15.430 -1.443 1.00 90.69 595 GLY A N 1
ATOM 4485 C CA . GLY A 1 595 ? -31.084 14.081 -0.880 1.00 90.69 595 GLY A CA 1
ATOM 4486 C C . GLY A 1 595 ? -30.860 14.053 0.632 1.00 90.69 595 GLY A C 1
ATOM 4487 O O . GLY A 1 595 ? -30.626 15.084 1.265 1.00 90.69 595 GLY A O 1
ATOM 4488 N N . VAL A 1 596 ? -30.940 12.850 1.207 1.00 89.44 596 VAL A N 1
ATOM 4489 C CA . VAL A 1 596 ? -30.723 12.610 2.640 1.00 89.44 596 VAL A CA 1
ATOM 4490 C C . VAL A 1 596 ? -29.242 12.742 2.964 1.00 89.44 596 VAL A C 1
ATOM 4492 O O . VAL A 1 596 ? -28.391 12.130 2.322 1.00 89.44 596 VAL A O 1
ATOM 4495 N N . LYS A 1 597 ? -28.943 13.536 3.985 1.00 87.69 597 LYS A N 1
ATOM 4496 C CA . LYS A 1 597 ? -27.611 13.749 4.540 1.00 87.69 597 LYS A CA 1
ATOM 4497 C C . LYS A 1 597 ? -27.610 13.237 5.965 1.00 87.69 597 LYS A C 1
ATOM 4499 O O . LYS A 1 597 ? -28.578 13.455 6.691 1.00 87.69 597 LYS A O 1
ATOM 4504 N N . ARG A 1 598 ? -26.550 12.541 6.361 1.00 84.25 598 ARG A N 1
ATOM 4505 C CA . ARG A 1 598 ? -26.423 11.933 7.686 1.00 84.25 598 ARG A CA 1
ATOM 4506 C C . ARG A 1 598 ? -25.077 12.264 8.315 1.00 84.25 598 ARG A C 1
ATOM 4508 O O . ARG A 1 598 ? -24.129 12.641 7.633 1.00 84.25 598 ARG A O 1
ATOM 4515 N N . MET A 1 599 ? -25.005 12.118 9.624 1.00 81.06 599 MET A N 1
ATOM 4516 C CA . MET A 1 599 ? -23.766 12.154 10.385 1.00 81.06 599 MET A CA 1
ATOM 4517 C C . MET A 1 599 ? -23.957 11.406 11.698 1.00 81.06 599 MET A C 1
ATOM 4519 O O . MET A 1 599 ? -25.058 11.410 12.250 1.00 81.06 599 MET A O 1
ATOM 4523 N N . ILE A 1 600 ? -22.892 10.782 12.186 1.00 80.44 600 ILE A N 1
ATOM 4524 C CA . ILE A 1 600 ? -22.859 10.102 13.479 1.00 80.44 600 ILE A CA 1
ATOM 4525 C C . ILE A 1 600 ? -21.740 10.724 14.279 1.00 80.44 600 ILE A C 1
ATOM 4527 O O . ILE A 1 600 ? -20.625 10.827 13.780 1.00 80.44 600 ILE A O 1
ATOM 4531 N N . GLU A 1 601 ? -22.053 11.137 15.496 1.00 78.19 601 GLU A N 1
ATOM 4532 C CA . GLU A 1 601 ? -21.081 11.762 16.379 1.00 78.19 601 GLU A CA 1
ATOM 4533 C C . GLU A 1 601 ? -21.422 11.505 17.844 1.00 78.19 601 GLU A C 1
ATOM 4535 O O . GLU A 1 601 ? -22.590 11.317 18.215 1.00 78.19 601 GLU A O 1
ATOM 4540 N N . THR A 1 602 ? -20.388 11.547 18.679 1.00 80.38 602 THR A N 1
ATOM 4541 C CA . THR A 1 602 ? -20.515 11.469 20.135 1.00 80.38 602 THR A CA 1
ATOM 4542 C C . THR A 1 602 ? -20.881 12.837 20.698 1.00 80.38 602 THR A C 1
ATOM 4544 O O . THR A 1 602 ? -20.261 13.854 20.388 1.00 80.38 602 THR A O 1
ATOM 4547 N N . VAL A 1 603 ? -21.890 12.877 21.564 1.00 80.38 603 VAL A N 1
ATOM 4548 C CA . VAL A 1 603 ? -22.266 14.099 22.280 1.00 80.38 603 VAL A CA 1
ATOM 4549 C C . VAL A 1 603 ? -21.219 14.425 23.330 1.00 80.38 603 VAL A C 1
ATOM 4551 O O . VAL A 1 603 ? -20.950 13.599 24.202 1.00 80.38 603 VAL A O 1
ATOM 4554 N N . THR A 1 604 ? -20.707 15.657 23.293 1.00 79.81 604 THR A N 1
ATOM 4555 C CA . THR A 1 604 ? -19.900 16.225 24.377 1.00 79.81 604 THR A CA 1
ATOM 4556 C C . THR A 1 604 ? -20.615 17.420 25.014 1.00 79.81 604 THR A C 1
ATOM 4558 O O . THR A 1 604 ? -21.083 18.339 24.337 1.00 79.81 604 THR A O 1
ATOM 4561 N N . GLY A 1 605 ? -20.740 17.417 26.340 1.00 70.94 605 GLY A N 1
ATOM 4562 C CA . GLY A 1 605 ? -21.266 18.537 27.122 1.00 70.94 605 GLY A CA 1
ATOM 4563 C C . GLY A 1 605 ? -22.790 18.601 27.296 1.00 70.94 605 GLY A C 1
ATOM 4564 O O . GLY A 1 605 ? -23.303 19.671 27.613 1.00 70.94 605 GLY A O 1
ATOM 4565 N N . GLY A 1 606 ? -23.527 17.496 27.125 1.00 64.81 606 GLY A N 1
ATOM 4566 C CA . GLY A 1 606 ? -24.939 17.375 27.548 1.00 64.81 606 GLY A CA 1
ATOM 4567 C C . GLY A 1 606 ? -25.948 18.368 26.934 1.00 64.81 606 GLY A C 1
ATOM 4568 O O . GLY A 1 606 ? -27.013 18.596 27.511 1.00 64.81 606 GLY A O 1
ATOM 4569 N N . ASN A 1 607 ? -25.637 18.991 25.793 1.00 72.19 607 ASN A N 1
ATOM 4570 C CA . ASN A 1 607 ? -26.521 19.955 25.127 1.00 72.19 607 ASN A CA 1
ATOM 4571 C C . ASN A 1 607 ? -27.751 19.283 24.521 1.00 72.19 607 ASN A C 1
ATOM 4573 O O . ASN A 1 607 ? -27.627 18.305 23.806 1.00 72.19 607 ASN A O 1
ATOM 4577 N N . THR A 1 608 ? -28.931 19.872 24.709 1.00 81.12 608 THR A N 1
ATOM 4578 C CA . THR A 1 608 ? -30.210 19.292 24.263 1.00 81.12 608 THR A CA 1
ATOM 4579 C C . THR A 1 608 ? -30.868 20.045 23.110 1.00 81.12 608 THR A C 1
ATOM 4581 O O . THR A 1 608 ? -32.003 19.757 22.759 1.00 81.12 608 THR A O 1
ATOM 4584 N N . GLN A 1 609 ? -30.231 21.052 22.511 1.00 86.69 609 GLN A N 1
ATOM 4585 C CA . GLN A 1 609 ? -30.874 21.852 21.463 1.00 86.69 609 GLN A CA 1
ATOM 4586 C C . GLN A 1 609 ? -30.400 21.434 20.070 1.00 86.69 609 GLN A C 1
ATOM 4588 O O . GLN A 1 609 ? -29.272 21.724 19.693 1.00 86.69 609 GLN A O 1
ATOM 4593 N N . LEU A 1 610 ? -31.281 20.814 19.287 1.00 87.69 610 LEU A N 1
ATOM 4594 C CA . LEU A 1 610 ? -31.094 20.625 17.853 1.00 87.69 610 LEU A CA 1
ATOM 4595 C C . LEU A 1 610 ? -31.353 21.948 17.131 1.00 87.69 610 LEU A C 1
ATOM 4597 O O . LEU A 1 610 ? -32.371 22.610 17.351 1.00 87.69 610 LEU A O 1
ATOM 4601 N N . GLN A 1 611 ? -30.431 22.320 16.257 1.00 89.75 611 GLN A N 1
ATOM 4602 C CA . GLN A 1 611 ? -30.466 23.520 15.438 1.00 89.75 611 GLN A CA 1
ATOM 4603 C C . GLN A 1 611 ? -30.337 23.110 13.976 1.00 89.75 611 GLN A C 1
ATOM 4605 O O . GLN A 1 611 ? -29.354 22.493 13.572 1.00 89.75 611 GLN A O 1
ATOM 4610 N N . VAL A 1 612 ? -31.321 23.474 13.167 1.00 89.25 612 VAL A N 1
ATOM 4611 C CA . VAL A 1 612 ? -31.232 23.398 11.717 1.00 89.25 612 VAL A CA 1
ATOM 4612 C C . VAL A 1 612 ? -30.870 24.781 11.200 1.00 89.25 612 VAL A C 1
ATOM 4614 O O . VAL A 1 612 ? -31.626 25.747 11.355 1.00 89.25 612 VAL A O 1
ATOM 4617 N N . ARG A 1 613 ? -29.663 24.880 10.643 1.00 87.00 613 ARG A N 1
ATOM 4618 C CA . ARG A 1 613 ? -29.006 26.144 10.319 1.00 87.00 613 ARG A CA 1
ATOM 4619 C C . ARG A 1 613 ? -28.751 26.262 8.825 1.00 87.00 613 ARG A C 1
ATOM 4621 O O . ARG A 1 613 ? -28.192 25.367 8.195 1.00 87.00 613 ARG A O 1
ATOM 4628 N N . ALA A 1 614 ? -29.089 27.430 8.290 1.00 81.56 614 ALA A N 1
ATOM 4629 C CA . ALA A 1 614 ? -28.572 27.930 7.026 1.00 81.56 614 ALA A CA 1
ATOM 4630 C C . ALA A 1 614 ? -27.248 28.651 7.320 1.00 81.56 614 ALA A C 1
ATOM 4632 O O . ALA A 1 614 ? -27.239 29.630 8.068 1.00 81.56 614 ALA A O 1
ATOM 4633 N N . TYR A 1 615 ? -26.124 28.160 6.795 1.00 70.94 615 TYR A N 1
ATOM 4634 C CA . TYR A 1 615 ? -24.796 28.682 7.150 1.00 70.94 615 TYR A CA 1
ATOM 4635 C C . TYR A 1 615 ? -24.136 29.475 6.019 1.00 70.94 615 TYR A C 1
ATOM 4637 O O . TYR A 1 615 ? -24.439 29.268 4.846 1.00 70.94 615 TYR A O 1
ATOM 4645 N N . ASN A 1 616 ? -23.223 30.387 6.378 1.00 57.03 616 ASN A N 1
ATOM 4646 C CA . ASN A 1 616 ? -22.689 31.407 5.480 1.00 57.03 616 ASN A CA 1
ATOM 4647 C C . ASN A 1 616 ? -21.148 31.432 5.478 1.00 57.03 616 ASN A C 1
ATOM 4649 O O . ASN A 1 616 ? -20.532 32.052 6.341 1.00 57.03 616 ASN A O 1
ATOM 4653 N N . PHE A 1 617 ? -20.536 30.781 4.485 1.00 51.62 617 PHE A N 1
ATOM 4654 C CA . PHE A 1 617 ? -19.145 31.047 4.069 1.00 51.62 617 PHE A CA 1
ATOM 4655 C C . PHE A 1 617 ? -19.047 31.405 2.575 1.00 51.62 617 PHE A C 1
ATOM 4657 O O . PHE A 1 617 ? -18.156 32.151 2.187 1.00 51.62 617 PHE A O 1
ATOM 4664 N N . THR A 1 618 ? -19.984 30.935 1.742 1.00 49.16 618 THR A N 1
ATOM 4665 C CA . THR A 1 618 ? -20.009 31.154 0.280 1.00 49.16 618 THR A CA 1
ATOM 4666 C C . THR A 1 618 ? -21.343 31.713 -0.246 1.00 49.16 618 THR A C 1
ATOM 4668 O O . THR A 1 618 ? -21.478 31.955 -1.443 1.00 49.16 618 THR A O 1
ATOM 4671 N N . GLY A 1 619 ? -22.325 31.942 0.635 1.00 57.59 619 GLY A N 1
ATOM 4672 C CA . GLY A 1 619 ? -23.682 32.385 0.304 1.00 57.59 619 GLY A CA 1
ATOM 4673 C C . GLY A 1 619 ? -24.737 31.722 1.195 1.00 57.59 619 GLY A C 1
ATOM 4674 O O . GLY A 1 619 ? -24.559 30.594 1.655 1.00 57.59 619 GLY A O 1
ATOM 4675 N N . THR A 1 620 ? -25.840 32.424 1.450 1.00 71.44 620 THR A N 1
ATOM 4676 C CA . THR A 1 620 ? -26.951 31.934 2.275 1.00 71.44 620 THR A CA 1
ATOM 4677 C C . THR A 1 620 ? -27.688 30.775 1.595 1.00 71.44 620 THR A C 1
ATOM 4679 O O . THR A 1 620 ? -27.952 30.836 0.394 1.00 71.44 620 THR A O 1
ATOM 4682 N N . PHE A 1 621 ? -28.066 29.739 2.354 1.00 86.25 621 PHE A N 1
ATOM 4683 C CA . PHE A 1 621 ? -28.904 28.648 1.843 1.00 86.25 621 PHE A CA 1
ATOM 4684 C C . PHE A 1 621 ? -30.220 29.170 1.254 1.00 86.25 621 PHE A C 1
ATOM 4686 O O . PHE A 1 621 ? -30.937 29.942 1.898 1.00 86.25 621 PHE A O 1
ATOM 4693 N N . VAL A 1 622 ? -30.530 28.726 0.038 1.00 90.06 622 VAL A N 1
ATOM 4694 C CA . VAL A 1 622 ? -31.824 28.903 -0.624 1.00 90.06 622 VAL A CA 1
ATOM 4695 C C . VAL A 1 622 ? -32.292 27.527 -1.067 1.00 90.06 622 VAL A C 1
ATOM 4697 O O . VAL A 1 622 ? -31.670 26.900 -1.932 1.00 90.06 622 VAL A O 1
ATOM 4700 N N . GLY A 1 623 ? -33.373 27.053 -0.464 1.00 92.50 623 GLY A N 1
ATOM 4701 C CA . GLY A 1 623 ? -33.878 25.709 -0.701 1.00 92.50 623 GLY A CA 1
ATOM 4702 C C . GLY A 1 623 ? -34.921 25.277 0.319 1.00 92.50 623 GLY A C 1
ATOM 4703 O O . GLY A 1 623 ? -35.352 26.066 1.160 1.00 92.50 623 GLY A O 1
ATOM 4704 N N . THR A 1 624 ? -35.292 24.007 0.223 1.00 94.44 624 THR A N 1
ATOM 4705 C CA . THR A 1 624 ? -36.309 23.344 1.038 1.00 94.44 624 THR A CA 1
ATOM 4706 C C . THR A 1 624 ? -35.682 22.141 1.724 1.00 94.44 624 THR A C 1
ATOM 4708 O O . THR A 1 624 ? -34.989 21.356 1.070 1.00 94.44 624 THR A O 1
ATOM 4711 N N . ILE A 1 625 ? -35.943 21.985 3.018 1.00 94.44 625 ILE A N 1
ATOM 4712 C CA . ILE A 1 625 ? -35.512 20.834 3.815 1.00 94.44 625 ILE A CA 1
ATOM 4713 C C . ILE A 1 625 ? -36.709 20.070 4.380 1.00 94.44 625 ILE A C 1
ATOM 4715 O O . ILE A 1 625 ? -37.760 20.656 4.650 1.00 94.44 625 ILE A O 1
ATOM 4719 N N . ASP A 1 626 ? -36.514 18.779 4.611 1.00 95.25 626 ASP A N 1
ATOM 4720 C CA . ASP A 1 626 ? -37.484 17.892 5.248 1.00 95.25 626 ASP A CA 1
ATOM 4721 C C . ASP A 1 626 ? -36.765 16.765 6.019 1.00 95.25 626 ASP A C 1
ATOM 4723 O O . ASP A 1 626 ? -35.530 16.710 6.057 1.00 95.25 626 ASP A O 1
ATOM 4727 N N . ASN A 1 627 ? -37.538 15.882 6.652 1.00 94.69 627 ASN A N 1
ATOM 4728 C CA . ASN A 1 627 ? -37.103 14.621 7.254 1.00 94.69 627 ASN A CA 1
ATOM 4729 C C . ASN A 1 627 ? -35.902 14.761 8.198 1.00 94.69 627 ASN A C 1
ATOM 4731 O O . ASN A 1 627 ? -34.940 13.993 8.139 1.00 94.69 627 ASN A O 1
ATOM 4735 N N . VAL A 1 628 ? -35.968 15.745 9.099 1.00 95.00 628 VAL A N 1
ATOM 4736 C CA . VAL A 1 628 ? -34.964 15.906 10.154 1.00 95.00 628 VAL A CA 1
ATOM 4737 C C . VAL A 1 628 ? -35.168 14.825 11.217 1.00 95.00 628 VAL A C 1
ATOM 4739 O O . VAL A 1 628 ? -36.263 14.685 11.754 1.00 95.00 628 VAL A O 1
ATOM 4742 N N . SER A 1 629 ? -34.130 14.062 11.540 1.00 93.44 629 SER A N 1
ATOM 4743 C CA . SER A 1 629 ? -34.210 12.938 12.481 1.00 93.44 629 SER A CA 1
ATOM 4744 C C . SER A 1 629 ? -32.952 12.845 13.336 1.00 93.44 629 SER A C 1
ATOM 4746 O O . SER A 1 629 ? -31.849 13.121 12.859 1.00 93.44 629 SER A O 1
ATOM 4748 N N . VAL A 1 630 ? -33.126 12.464 14.604 1.00 92.38 630 VAL A N 1
ATOM 4749 C CA . VAL A 1 630 ? -32.046 12.201 15.562 1.00 92.38 630 VAL A CA 1
ATOM 4750 C C . VAL A 1 630 ? -32.363 10.915 16.317 1.00 92.38 630 VAL A C 1
ATOM 4752 O O . VAL A 1 630 ? -33.389 10.824 16.992 1.00 92.38 630 VAL A O 1
ATOM 4755 N N . LYS A 1 631 ? -31.475 9.921 16.240 1.00 92.12 631 LYS A N 1
ATOM 4756 C CA . LYS A 1 631 ? -31.632 8.625 16.926 1.00 92.12 631 LYS A CA 1
ATOM 4757 C C . LYS A 1 631 ? -30.339 8.216 17.609 1.00 92.12 631 LYS A C 1
ATOM 4759 O O . LYS A 1 631 ? -29.269 8.414 17.043 1.00 92.12 631 LYS A O 1
ATOM 4764 N N . GLU A 1 632 ? -30.431 7.631 18.803 1.00 91.00 632 GLU A N 1
ATOM 4765 C CA . GLU A 1 632 ? -29.263 7.029 19.461 1.00 91.00 632 GLU A CA 1
ATOM 4766 C C . GLU A 1 632 ? -28.804 5.813 18.652 1.00 91.00 632 GLU A C 1
ATOM 4768 O O . GLU A 1 632 ? -29.616 4.957 18.272 1.00 91.00 632 GLU A O 1
ATOM 4773 N N . VAL A 1 633 ? -27.503 5.743 18.392 1.00 88.19 633 VAL A N 1
ATOM 4774 C CA . VAL A 1 633 ? -26.879 4.656 17.639 1.00 88.19 633 VAL A CA 1
ATOM 4775 C C . VAL A 1 633 ? -25.702 4.078 18.408 1.00 88.19 633 VAL A C 1
ATOM 4777 O O . VAL A 1 633 ? -25.065 4.755 19.213 1.00 88.19 633 VAL A O 1
ATOM 4780 N N . LYS A 1 634 ? -25.407 2.813 18.129 1.00 86.00 634 LYS A N 1
ATOM 4781 C CA . LYS A 1 634 ? -24.139 2.172 18.456 1.00 86.00 634 LYS A CA 1
ATOM 4782 C C . LYS A 1 634 ? -23.403 1.929 17.140 1.00 86.00 634 LYS A C 1
ATOM 4784 O O . LYS A 1 634 ? -23.982 1.320 16.245 1.00 86.00 634 LYS A O 1
ATOM 4789 N N . VAL A 1 635 ? -22.179 2.425 16.997 1.00 81.38 635 VAL A N 1
ATOM 4790 C CA . VAL A 1 635 ? -21.324 2.094 15.844 1.00 81.38 635 VAL A CA 1
ATOM 4791 C C . VAL A 1 635 ? -20.854 0.651 15.952 1.00 81.38 635 VAL A C 1
ATOM 4793 O O . VAL A 1 635 ? -20.708 0.125 17.056 1.00 81.38 635 VAL A O 1
ATOM 4796 N N . ASN A 1 636 ? -20.652 0.002 14.814 1.00 85.19 636 ASN A N 1
ATOM 4797 C CA . ASN A 1 636 ? -20.077 -1.332 14.811 1.00 85.19 636 ASN A CA 1
ATOM 4798 C C . ASN A 1 636 ? -18.557 -1.198 15.036 1.00 85.19 636 ASN A C 1
ATOM 4800 O O . ASN A 1 636 ? -17.923 -0.409 14.326 1.00 85.19 636 ASN A O 1
ATOM 4804 N N . PRO A 1 637 ? -17.966 -1.918 16.006 1.00 89.00 637 PRO A N 1
ATOM 4805 C CA . PRO A 1 637 ? -16.520 -1.901 16.214 1.00 89.00 637 PRO A CA 1
ATOM 4806 C C . PRO A 1 637 ? -15.779 -2.420 14.972 1.00 89.00 637 PRO A C 1
ATOM 4808 O O . PRO A 1 637 ? -16.346 -3.168 14.170 1.00 89.00 637 PRO A O 1
ATOM 4811 N N . HIS A 1 638 ? -14.513 -2.032 14.805 1.00 91.50 638 HIS A N 1
ATOM 4812 C CA . HIS A 1 638 ? -13.666 -2.622 13.762 1.00 91.50 638 HIS A CA 1
ATOM 4813 C C . HIS A 1 638 ? -13.289 -4.050 14.162 1.00 91.50 638 HIS A C 1
ATOM 4815 O O . HIS A 1 638 ? -12.925 -4.288 15.313 1.00 91.50 638 HIS A O 1
ATOM 4821 N N . THR A 1 639 ? -13.369 -5.005 13.238 1.00 94.44 639 THR A N 1
ATOM 4822 C CA . THR A 1 639 ? -13.168 -6.428 13.535 1.00 94.44 639 THR A CA 1
ATOM 4823 C C . THR A 1 639 ? -11.770 -6.902 13.149 1.00 94.44 639 THR A C 1
ATOM 4825 O O . THR A 1 639 ? -11.398 -6.867 11.986 1.00 94.44 639 THR A O 1
ATOM 4828 N N . PHE A 1 640 ? -11.014 -7.440 14.103 1.00 96.31 640 PHE A N 1
ATOM 4829 C CA . PHE A 1 640 ? -9.749 -8.136 13.881 1.00 96.31 640 PHE A CA 1
ATOM 4830 C C . PHE A 1 640 ? -9.966 -9.648 13.881 1.00 96.31 640 PHE A C 1
ATOM 4832 O O . PHE A 1 640 ? -10.513 -10.211 14.832 1.00 96.31 640 PHE A O 1
ATOM 4839 N N . VAL A 1 641 ? -9.513 -10.321 12.823 1.00 97.12 641 VAL A N 1
ATOM 4840 C CA . VAL A 1 641 ? -9.716 -11.761 12.623 1.00 97.12 641 VAL A CA 1
ATOM 4841 C C . VAL A 1 641 ? -8.380 -12.490 12.540 1.00 97.12 641 VAL A C 1
ATOM 4843 O O . VAL A 1 641 ? -7.554 -12.193 11.675 1.00 97.12 641 VAL A O 1
ATOM 4846 N N . LYS A 1 642 ? -8.208 -13.522 13.377 1.00 92.56 642 LYS A N 1
ATOM 4847 C CA . LYS A 1 642 ? -7.132 -14.519 13.235 1.00 92.56 642 LYS A CA 1
ATOM 4848 C C . LYS A 1 642 ? -7.684 -15.938 13.383 1.00 92.56 642 LYS A C 1
ATOM 4850 O O . LYS A 1 642 ? -8.455 -16.249 14.289 1.00 92.56 642 LYS A O 1
ATOM 4855 N N . SER A 1 643 ? -7.289 -16.828 12.474 1.00 91.50 643 SER A N 1
ATOM 4856 C CA . SER A 1 643 ? -7.879 -18.170 12.346 1.00 91.50 643 SER A CA 1
ATOM 4857 C C . SER A 1 643 ? -7.547 -19.126 13.498 1.00 91.50 643 SER A C 1
ATOM 4859 O O . SER A 1 643 ? -8.372 -19.971 13.830 1.00 91.50 643 SER A O 1
ATOM 4861 N N . SER A 1 644 ? -6.356 -19.023 14.095 1.00 85.06 644 SER A N 1
ATOM 4862 C CA . SER A 1 644 ? -5.897 -19.856 15.217 1.00 85.06 644 SER A CA 1
ATOM 4863 C C . SER A 1 644 ? -4.667 -19.245 15.894 1.00 85.06 644 SER A C 1
ATOM 4865 O O . SER A 1 644 ? -4.000 -18.400 15.298 1.00 85.06 644 SER A O 1
ATOM 4867 N N . GLY A 1 645 ? -4.342 -19.693 17.108 1.00 83.56 645 GLY A N 1
ATOM 4868 C CA . GLY A 1 645 ? -3.163 -19.248 17.858 1.00 83.56 645 GLY A CA 1
ATOM 4869 C C . GLY A 1 645 ? -3.472 -18.099 18.813 1.00 83.56 645 GLY A C 1
ATOM 4870 O O . GLY A 1 645 ? -4.575 -18.022 19.350 1.00 83.56 645 GLY A O 1
ATOM 4871 N N . THR A 1 646 ? -2.502 -17.211 19.017 1.00 84.19 646 THR A N 1
ATOM 4872 C CA . THR A 1 646 ? -2.614 -16.112 19.981 1.00 84.19 646 THR A CA 1
ATOM 4873 C C . THR A 1 646 ? -2.127 -14.802 19.370 1.00 84.19 646 THR A C 1
ATOM 4875 O O . THR A 1 646 ? -1.133 -14.791 18.642 1.00 84.19 646 THR A O 1
ATOM 4878 N N . VAL A 1 647 ? -2.816 -13.704 19.681 1.00 85.50 647 VAL A N 1
ATOM 4879 C CA . VAL A 1 647 ? -2.359 -12.324 19.488 1.00 85.50 647 VAL A CA 1
ATOM 4880 C C . VAL A 1 647 ? -2.194 -11.704 20.866 1.00 85.50 647 VAL A C 1
ATOM 4882 O O . VAL A 1 647 ? -3.159 -11.618 21.618 1.00 85.50 647 VAL A O 1
ATOM 4885 N N . SER A 1 648 ? -0.984 -11.268 21.202 1.00 85.31 648 SER A N 1
ATOM 4886 C CA . SER A 1 648 ? -0.694 -10.632 22.488 1.00 85.31 648 SER A CA 1
ATOM 4887 C C . SER A 1 648 ? -0.096 -9.256 22.249 1.00 85.31 648 SER A C 1
ATOM 4889 O O . SER A 1 648 ? 0.941 -9.131 21.598 1.00 85.31 648 SER A O 1
ATOM 4891 N N . VAL A 1 649 ? -0.742 -8.230 22.795 1.00 86.56 649 VAL A N 1
ATOM 4892 C CA . VAL A 1 649 ? -0.266 -6.845 22.767 1.00 86.56 649 VAL A CA 1
ATOM 4893 C C . VAL A 1 649 ? -0.104 -6.317 24.190 1.00 86.56 649 VAL A C 1
ATOM 4895 O O . VAL A 1 649 ? -0.663 -6.857 25.151 1.00 86.56 649 VAL A O 1
ATOM 4898 N N . SER A 1 650 ? 0.696 -5.266 24.342 1.00 85.50 650 SER A N 1
ATOM 4899 C CA . SER A 1 650 ? 0.933 -4.632 25.636 1.00 85.50 650 SER A CA 1
ATOM 4900 C C . SER A 1 650 ? 1.064 -3.125 25.507 1.00 85.50 650 SER A C 1
ATOM 4902 O O . SER A 1 650 ? 1.561 -2.653 24.484 1.00 85.50 650 SER A O 1
ATOM 4904 N N . TYR A 1 651 ? 0.688 -2.388 26.556 1.00 86.31 651 TYR A N 1
ATOM 4905 C CA . TYR A 1 651 ? 0.780 -0.923 26.596 1.00 86.31 651 TYR A CA 1
ATOM 4906 C C . TYR A 1 651 ? -0.013 -0.239 25.471 1.00 86.31 651 TYR A C 1
ATOM 4908 O O . TYR A 1 651 ? 0.488 0.656 24.783 1.00 86.31 651 TYR A O 1
ATOM 4916 N N . VAL A 1 652 ? -1.263 -0.665 25.298 1.00 89.12 652 VAL A N 1
ATOM 4917 C CA . VAL A 1 652 ? -2.183 -0.153 24.276 1.00 89.12 652 VAL A CA 1
ATOM 4918 C C . VAL A 1 652 ? -3.378 0.513 24.952 1.00 89.12 652 VAL A C 1
ATOM 4920 O O . VAL A 1 652 ? -3.815 0.073 26.011 1.00 89.12 652 VAL A O 1
ATOM 4923 N N . ASP A 1 653 ? -3.900 1.575 24.358 1.00 90.31 653 ASP A N 1
ATOM 4924 C CA . ASP A 1 653 ? -5.221 2.123 24.659 1.00 90.31 653 ASP A CA 1
ATOM 4925 C C . ASP A 1 653 ? -6.177 1.687 23.543 1.00 90.31 653 ASP A C 1
ATOM 4927 O O . ASP A 1 653 ? -6.010 2.107 22.397 1.00 90.31 653 ASP A O 1
ATOM 4931 N N . LEU A 1 654 ? -7.096 0.771 23.859 1.00 89.94 654 LEU A N 1
ATOM 4932 C CA . LEU A 1 654 ? -8.004 0.127 22.907 1.00 89.94 654 LEU A CA 1
ATOM 4933 C C . LEU A 1 654 ? -9.428 0.645 23.115 1.00 89.94 654 LEU A C 1
ATOM 4935 O O . LEU A 1 654 ? -9.930 0.620 24.238 1.00 89.94 654 LEU A O 1
ATOM 4939 N N . THR A 1 655 ? -10.110 1.057 22.045 1.00 88.06 655 THR A N 1
ATOM 4940 C CA . THR A 1 655 ? -11.542 1.417 22.083 1.00 88.06 655 THR A CA 1
ATOM 4941 C C . THR A 1 655 ? -12.255 1.051 20.774 1.00 88.06 655 THR A C 1
ATOM 4943 O O . THR A 1 655 ? -11.769 1.400 19.697 1.00 88.06 655 THR A O 1
ATOM 4946 N N . HIS A 1 656 ? -13.450 0.454 20.855 1.00 87.69 656 HIS A N 1
ATOM 4947 C CA . HIS A 1 656 ? -14.287 0.066 19.702 1.00 87.69 656 HIS A CA 1
ATOM 4948 C C . HIS A 1 656 ? -13.653 -0.983 18.766 1.00 87.69 656 HIS A C 1
ATOM 4950 O O . HIS A 1 656 ? -13.756 -0.866 17.542 1.00 87.69 656 HIS A O 1
ATOM 4956 N N . ASN A 1 657 ? -13.012 -2.017 19.318 1.00 91.69 657 ASN A N 1
ATOM 4957 C CA . ASN A 1 657 ? -12.382 -3.086 18.536 1.00 91.69 657 ASN A CA 1
ATOM 4958 C C . ASN A 1 657 ? -12.966 -4.466 18.863 1.00 91.69 657 ASN A C 1
ATOM 4960 O O . ASN A 1 657 ? -12.835 -4.950 19.980 1.00 91.69 657 ASN A O 1
ATOM 4964 N N . HIS A 1 658 ? -13.495 -5.161 17.866 1.00 92.69 658 HIS A N 1
ATOM 4965 C CA . HIS A 1 658 ? -13.911 -6.549 17.994 1.00 92.69 658 HIS A CA 1
ATOM 4966 C C . HIS A 1 658 ? -12.757 -7.485 17.638 1.00 92.69 658 HIS A C 1
ATOM 4968 O O . HIS A 1 658 ? -12.105 -7.295 16.617 1.00 92.69 658 HIS A O 1
ATOM 4974 N N . ALA A 1 659 ? -12.502 -8.517 18.435 1.00 94.06 659 ALA A N 1
ATOM 4975 C CA . ALA A 1 659 ? -11.580 -9.596 18.098 1.00 94.06 659 ALA A CA 1
ATOM 4976 C C . ALA A 1 659 ? -12.335 -10.917 17.929 1.00 94.06 659 ALA A C 1
ATOM 4978 O O . ALA A 1 659 ? -13.152 -11.305 18.765 1.00 94.06 659 ALA A O 1
ATOM 4979 N N . THR A 1 660 ? -12.057 -11.630 16.839 1.00 94.00 660 THR A N 1
ATOM 4980 C CA . THR A 1 660 ? -12.756 -12.875 16.511 1.00 94.00 660 THR A CA 1
ATOM 4981 C C . THR A 1 660 ? -11.889 -13.847 15.709 1.00 94.00 660 THR A C 1
ATOM 4983 O O . THR A 1 660 ? -10.719 -13.603 15.401 1.00 94.00 660 THR A O 1
ATOM 4986 N N . GLY A 1 661 ? -12.476 -14.993 15.373 1.00 90.12 661 GLY A N 1
ATOM 4987 C CA . GLY A 1 661 ? -11.811 -16.126 14.744 1.00 90.12 661 GLY A CA 1
ATOM 4988 C C . GLY A 1 661 ? -11.555 -17.260 15.735 1.00 90.12 661 GLY A C 1
ATOM 4989 O O . GLY A 1 661 ? -12.299 -17.440 16.696 1.00 90.12 661 GLY A O 1
ATOM 4990 N N . GLY A 1 662 ? -10.536 -18.075 15.464 1.00 80.50 662 GLY A N 1
ATOM 4991 C CA . GLY A 1 662 ? -10.147 -19.198 16.327 1.00 80.50 662 GLY A CA 1
ATOM 4992 C C . GLY A 1 662 ? -8.930 -18.909 17.209 1.00 80.50 662 GLY A C 1
ATOM 4993 O O . GLY A 1 662 ? -8.451 -19.817 17.886 1.00 80.50 662 GLY A O 1
ATOM 4994 N N . ALA A 1 663 ? -8.395 -17.686 17.165 1.00 85.44 663 ALA A N 1
ATOM 4995 C CA . ALA A 1 663 ? -7.287 -17.243 18.004 1.00 85.44 663 ALA A CA 1
ATOM 4996 C C . ALA A 1 663 ? -7.767 -16.530 19.277 1.00 85.44 663 ALA A C 1
ATOM 4998 O O . ALA A 1 663 ? -8.851 -15.950 19.296 1.00 85.44 663 ALA A O 1
ATOM 4999 N N . ALA A 1 664 ? -6.932 -16.530 20.316 1.00 84.44 664 ALA A N 1
ATOM 5000 C CA . ALA A 1 664 ? -7.136 -15.724 21.519 1.00 84.44 664 ALA A CA 1
ATOM 5001 C C . ALA A 1 664 ? -6.411 -14.372 21.402 1.00 84.44 664 ALA A C 1
ATOM 5003 O O . ALA A 1 664 ? -5.271 -14.323 20.937 1.00 84.44 664 ALA A O 1
ATOM 5004 N N . PHE A 1 665 ? -7.059 -13.286 21.829 1.00 88.56 665 PHE A N 1
ATOM 5005 C CA . PHE A 1 665 ? -6.538 -11.919 21.745 1.00 88.56 665 PHE A CA 1
ATOM 5006 C C . PHE A 1 665 ? -6.361 -11.331 23.148 1.00 88.56 665 PHE A C 1
ATOM 5008 O O . PHE A 1 665 ? -7.336 -11.168 23.877 1.00 88.56 665 PHE A O 1
ATOM 5015 N N . TYR A 1 666 ? -5.124 -11.003 23.519 1.00 83.12 666 TYR A N 1
ATOM 5016 C CA . TYR A 1 666 ? -4.749 -10.502 24.842 1.00 83.12 666 TYR A CA 1
ATOM 5017 C C . TYR A 1 666 ? -4.180 -9.087 24.761 1.00 83.12 666 TYR A C 1
ATOM 5019 O O . TYR A 1 666 ? -3.316 -8.806 23.928 1.00 83.12 666 TYR A O 1
ATOM 5027 N N . ALA A 1 667 ? -4.610 -8.223 25.676 1.00 84.50 667 ALA A N 1
ATOM 5028 C CA . ALA A 1 667 ? -4.107 -6.870 25.873 1.00 84.50 667 ALA A CA 1
ATOM 5029 C C . ALA A 1 667 ? -3.641 -6.699 27.329 1.00 84.50 667 ALA A C 1
ATOM 5031 O O . ALA A 1 667 ? -4.420 -6.398 28.233 1.00 84.50 667 ALA A O 1
ATOM 5032 N N . SER A 1 668 ? -2.345 -6.897 27.569 1.00 79.06 668 SER A N 1
ATOM 5033 C CA . SER A 1 668 ? -1.745 -6.792 28.907 1.00 79.06 668 SER A CA 1
ATOM 5034 C C . SER A 1 668 ? -1.278 -5.365 29.197 1.00 79.06 668 SER A C 1
ATOM 5036 O O . SER A 1 668 ? -0.877 -4.640 28.284 1.00 79.06 668 SER A O 1
ATOM 5038 N N . GLN A 1 669 ? -1.326 -4.917 30.457 1.00 79.69 669 GLN A N 1
ATOM 5039 C CA . GLN A 1 669 ? -0.857 -3.568 30.841 1.00 79.69 669 GLN A CA 1
ATOM 5040 C C . GLN A 1 669 ? -1.433 -2.452 29.938 1.00 79.69 669 GLN A C 1
ATOM 5042 O O . GLN A 1 669 ? -0.742 -1.497 29.579 1.00 79.69 669 GLN A O 1
ATOM 5047 N N . SER A 1 670 ? -2.688 -2.632 29.528 1.00 84.25 670 SER A N 1
ATOM 5048 C CA . SER A 1 670 ? -3.388 -1.839 28.516 1.00 84.25 670 SER A CA 1
ATOM 5049 C C . SER A 1 670 ? -4.636 -1.186 29.119 1.00 84.25 670 SER A C 1
ATOM 5051 O O . SER A 1 670 ? -5.102 -1.591 30.187 1.00 84.25 670 SER A O 1
ATOM 5053 N N . ILE A 1 671 ? -5.147 -0.148 28.462 1.00 85.38 671 ILE A N 1
ATOM 5054 C CA . ILE A 1 671 ? -6.364 0.570 28.848 1.00 85.38 671 ILE A CA 1
ATOM 5055 C C . ILE A 1 671 ? -7.524 0.027 28.012 1.00 85.38 671 ILE A C 1
ATOM 5057 O O . ILE A 1 671 ? -7.441 -0.010 26.786 1.00 85.38 671 ILE A O 1
ATOM 5061 N N . ASP A 1 672 ? -8.595 -0.387 28.689 1.00 87.88 672 ASP A N 1
ATOM 5062 C CA . ASP A 1 672 ? -9.878 -0.702 28.062 1.00 87.88 672 ASP A CA 1
ATOM 5063 C C . ASP A 1 672 ? -10.742 0.566 28.039 1.00 87.88 672 ASP A C 1
ATOM 5065 O O . ASP A 1 672 ? -11.345 0.945 29.049 1.00 87.88 672 ASP A O 1
ATOM 5069 N N . GLY A 1 673 ? -10.764 1.248 26.893 1.00 82.31 673 GLY A N 1
ATOM 5070 C CA . GLY A 1 673 ? -11.616 2.411 26.642 1.00 82.31 673 GLY A CA 1
ATOM 5071 C C . GLY A 1 673 ? -13.089 2.058 26.395 1.00 82.31 673 GLY A C 1
ATOM 5072 O O . GLY A 1 673 ? -13.930 2.958 26.333 1.00 82.31 673 GLY A O 1
ATOM 5073 N N . GLY A 1 674 ? -13.419 0.764 26.305 1.00 81.00 674 GLY A N 1
ATOM 5074 C CA . GLY A 1 674 ? -14.764 0.243 26.091 1.00 81.00 674 GLY A CA 1
ATOM 5075 C C . GLY A 1 674 ? -15.029 -0.254 24.665 1.00 81.00 674 GLY A C 1
ATOM 5076 O O . GLY A 1 674 ? -14.380 0.137 23.697 1.00 81.00 674 GLY A O 1
ATOM 5077 N N . ASP A 1 675 ? -16.037 -1.125 24.556 1.00 82.12 675 ASP A N 1
ATOM 5078 C CA . ASP A 1 675 ? -16.494 -1.759 23.306 1.00 82.12 675 ASP A CA 1
ATOM 5079 C C . ASP A 1 675 ? -15.399 -2.564 22.578 1.00 82.12 675 ASP A C 1
ATOM 5081 O O . ASP A 1 675 ? -15.277 -2.510 21.358 1.00 82.12 675 ASP A O 1
ATOM 5085 N N . ASN A 1 676 ? -14.588 -3.297 23.351 1.00 89.06 676 ASN A N 1
ATOM 5086 C CA . ASN A 1 676 ? -13.488 -4.129 22.861 1.00 89.06 676 ASN A CA 1
ATOM 5087 C C . ASN A 1 676 ? -13.802 -5.639 22.926 1.00 89.06 676 ASN A C 1
ATOM 5089 O O . ASN A 1 676 ? -13.062 -6.421 23.526 1.00 89.06 676 ASN A O 1
ATOM 5093 N N . ASP A 1 677 ? -14.959 -6.067 22.427 1.00 88.50 677 ASP A N 1
ATOM 5094 C CA . ASP A 1 677 ? -15.421 -7.446 22.592 1.00 88.50 677 ASP A CA 1
ATOM 5095 C C . ASP A 1 677 ? -14.490 -8.477 21.921 1.00 88.50 677 ASP A C 1
ATOM 5097 O O . ASP A 1 677 ? -13.986 -8.282 20.823 1.00 88.50 677 ASP A O 1
ATOM 5101 N N . GLY A 1 678 ? -14.232 -9.597 22.602 1.00 87.19 678 GLY A N 1
ATOM 5102 C CA . GLY A 1 678 ? -13.280 -10.623 22.150 1.00 87.19 678 GLY A CA 1
ATOM 5103 C C . GLY A 1 678 ? -11.820 -10.383 22.558 1.00 87.19 678 GLY A C 1
ATOM 5104 O O . GLY A 1 678 ? -11.024 -11.320 22.496 1.00 87.19 678 GLY A O 1
ATOM 5105 N N . TRP A 1 679 ? -11.473 -9.185 23.043 1.00 87.88 679 TRP A N 1
ATOM 5106 C CA . TRP A 1 679 ? -10.184 -8.921 23.687 1.00 87.88 679 TRP A CA 1
ATOM 5107 C C . TRP A 1 679 ? -10.209 -9.286 25.173 1.00 87.88 679 TRP A C 1
ATOM 5109 O O . TRP A 1 679 ? -11.169 -9.006 25.893 1.00 87.88 679 TRP A O 1
ATOM 5119 N N . ILE A 1 680 ? -9.120 -9.887 25.647 1.00 82.75 680 ILE A N 1
ATOM 5120 C CA . ILE A 1 680 ? -8.896 -10.233 27.051 1.00 82.75 680 ILE A CA 1
ATOM 5121 C C . ILE A 1 680 ? -7.914 -9.218 27.634 1.00 82.75 680 ILE A C 1
ATOM 5123 O O . ILE A 1 680 ? -6.749 -9.177 27.237 1.00 82.75 680 ILE A O 1
ATOM 5127 N N . PHE A 1 681 ? -8.380 -8.384 28.564 1.00 78.06 681 PHE A N 1
ATOM 5128 C CA . PHE A 1 681 ? -7.534 -7.413 29.253 1.00 78.06 681 PHE A CA 1
ATOM 5129 C C . PHE A 1 681 ? -7.012 -7.988 30.561 1.00 78.06 681 PHE A C 1
ATOM 5131 O O . PHE A 1 681 ? -7.761 -8.147 31.528 1.00 78.06 681 PHE A O 1
ATOM 5138 N N . ASP A 1 682 ? -5.700 -8.185 30.623 1.00 64.44 682 ASP A N 1
ATOM 5139 C CA . ASP A 1 682 ? -5.026 -8.455 31.882 1.00 64.44 682 ASP A CA 1
ATOM 5140 C C . ASP A 1 682 ? -4.758 -7.102 32.532 1.00 64.44 682 ASP A C 1
ATOM 5142 O O . ASP A 1 682 ? -3.749 -6.429 32.276 1.00 64.44 682 ASP A O 1
ATOM 5146 N N . SER A 1 683 ? -5.730 -6.644 33.329 1.00 46.34 683 SER A N 1
ATOM 5147 C CA . SER A 1 683 ? -5.534 -5.478 34.187 1.00 46.34 683 SER A CA 1
ATOM 5148 C C . SER A 1 683 ? -4.247 -5.720 34.975 1.00 46.34 683 SER A C 1
ATOM 5150 O O . SER A 1 683 ? -4.118 -6.772 35.591 1.00 46.34 683 SER A O 1
ATOM 5152 N N . GLY A 1 684 ? -3.289 -4.791 34.954 1.00 47.91 684 GLY A N 1
ATOM 5153 C CA . GLY A 1 684 ? -2.032 -4.881 35.715 1.00 47.91 684 GLY A CA 1
ATOM 5154 C C . GLY A 1 684 ? -2.226 -4.813 37.239 1.00 47.91 684 GLY A C 1
ATOM 5155 O O . GLY A 1 684 ? -1.510 -4.093 37.934 1.00 47.91 684 GLY A O 1
ATOM 5156 N N . SER A 1 685 ? -3.235 -5.508 37.754 1.00 45.22 685 SER A N 1
ATOM 5157 C CA . SER A 1 685 ? -3.572 -5.700 39.149 1.00 45.22 685 SER A CA 1
ATOM 5158 C C . SER A 1 685 ? -3.185 -7.121 39.562 1.00 45.22 685 SER A C 1
ATOM 5160 O O . SER A 1 685 ? -3.018 -8.004 38.732 1.00 45.22 685 SER A O 1
ATOM 5162 N N . ALA A 1 686 ? -2.947 -7.304 40.857 1.00 53.31 686 ALA A N 1
ATOM 5163 C CA . ALA A 1 686 ? -2.507 -8.562 41.447 1.00 53.31 686 ALA A CA 1
ATOM 5164 C C . ALA A 1 686 ? -3.263 -9.788 40.893 1.00 53.31 686 ALA A C 1
ATOM 5166 O O . ALA A 1 686 ? -4.490 -9.841 40.955 1.00 53.31 686 ALA A O 1
ATOM 5167 N N . HIS A 1 687 ? -2.518 -10.780 40.400 1.00 62.28 687 HIS A N 1
ATOM 5168 C CA . HIS A 1 687 ? -3.055 -12.028 39.845 1.00 62.28 687 HIS A CA 1
ATOM 5169 C C . HIS A 1 687 ? -3.428 -12.999 40.971 1.00 62.28 687 HIS A C 1
ATOM 5171 O O . HIS A 1 687 ? -2.684 -13.929 41.274 1.00 62.28 687 HIS A O 1
ATOM 5177 N N . TRP A 1 688 ? -4.529 -12.723 41.678 1.00 64.44 688 TRP A N 1
ATOM 5178 C CA . TRP A 1 688 ? -4.994 -13.511 42.833 1.00 64.44 688 TRP A CA 1
ATOM 5179 C C . TRP A 1 688 ? -5.437 -14.934 42.471 1.00 64.44 688 TRP A C 1
ATOM 5181 O O . TRP A 1 688 ? -5.432 -15.828 43.310 1.00 64.44 688 TRP A O 1
ATOM 5191 N N . ASP A 1 689 ? -5.749 -15.173 41.205 1.00 60.31 689 ASP A N 1
ATOM 5192 C CA . ASP A 1 689 ? -6.147 -16.461 40.646 1.00 60.31 689 ASP A CA 1
ATOM 5193 C C . ASP A 1 689 ? -5.018 -17.510 40.615 1.00 60.31 689 ASP A C 1
ATOM 5195 O O . ASP A 1 689 ? -5.297 -18.690 40.417 1.00 60.31 689 ASP A O 1
ATOM 5199 N N . LYS A 1 690 ? -3.760 -17.121 40.878 1.00 65.81 690 LYS A N 1
ATOM 5200 C CA . LYS A 1 690 ? -2.574 -18.003 40.802 1.00 65.81 690 LYS A CA 1
ATOM 5201 C C . LYS A 1 690 ? -2.191 -18.720 42.098 1.00 65.81 690 LYS A C 1
ATOM 5203 O O . LYS A 1 690 ? -1.150 -19.377 42.162 1.00 65.81 690 LYS A O 1
ATOM 5208 N N . VAL A 1 691 ? -2.991 -18.608 43.160 1.00 70.31 691 VAL A N 1
ATOM 5209 C CA . VAL A 1 691 ? -2.742 -19.354 44.406 1.00 70.31 691 VAL A CA 1
ATOM 5210 C C . VAL A 1 691 ? -2.963 -20.856 44.189 1.00 70.31 691 VAL A C 1
ATOM 5212 O O . VAL A 1 691 ? -4.056 -21.272 43.820 1.00 70.31 691 VAL A O 1
ATOM 5215 N N . ASN A 1 692 ? -1.953 -21.671 44.523 1.00 66.56 692 ASN A N 1
ATOM 5216 C CA . ASN A 1 692 ? -1.914 -23.132 44.340 1.00 66.56 692 ASN A CA 1
ATOM 5217 C C . ASN A 1 692 ? -1.946 -23.614 42.882 1.00 66.56 692 ASN A C 1
ATOM 5219 O O . ASN A 1 692 ? -2.261 -24.780 42.642 1.00 66.56 692 ASN A O 1
ATOM 5223 N N . ASP A 1 693 ? -1.582 -22.760 41.926 1.00 64.62 693 ASP A N 1
ATOM 5224 C CA . ASP A 1 693 ? -1.424 -23.192 40.540 1.00 64.62 693 ASP A CA 1
ATOM 5225 C C . ASP A 1 693 ? -0.183 -24.094 40.382 1.00 64.62 693 ASP A C 1
ATOM 5227 O O . ASP A 1 693 ? 0.885 -23.823 40.946 1.00 64.62 693 ASP A O 1
ATOM 5231 N N . VAL A 1 694 ? -0.337 -25.201 39.653 1.00 59.81 694 VAL A N 1
ATOM 5232 C CA . VAL A 1 694 ? 0.709 -26.218 39.439 1.00 59.81 694 VAL A CA 1
ATOM 5233 C C . VAL A 1 694 ? 1.475 -26.011 38.132 1.00 59.81 694 VAL A C 1
ATOM 5235 O O . VAL A 1 694 ? 2.581 -26.542 38.003 1.00 59.81 694 VAL A O 1
ATOM 5238 N N . GLU A 1 695 ? 0.949 -25.213 37.198 1.00 56.34 695 GLU A N 1
ATOM 5239 C CA . GLU A 1 695 ? 1.588 -24.901 35.915 1.00 56.34 695 GLU A CA 1
ATOM 5240 C C . GLU A 1 695 ? 1.681 -23.380 35.717 1.00 56.34 695 GLU A C 1
ATOM 5242 O O . GLU A 1 695 ? 0.778 -22.633 36.071 1.00 56.34 695 GLU A O 1
ATOM 5247 N N . ALA A 1 696 ? 2.802 -22.891 35.175 1.00 55.09 696 ALA A N 1
ATOM 5248 C CA . ALA A 1 696 ? 2.850 -21.517 34.680 1.00 55.09 696 ALA A CA 1
ATOM 5249 C C . ALA A 1 696 ? 2.016 -21.482 33.397 1.00 55.09 696 ALA A C 1
ATOM 5251 O O . ALA A 1 696 ? 2.390 -22.162 32.439 1.00 55.09 696 ALA A O 1
ATOM 5252 N N . ASP A 1 697 ? 0.895 -20.758 33.394 1.00 53.97 697 ASP A N 1
ATOM 5253 C CA . ASP A 1 697 ? 0.018 -20.684 32.228 1.00 53.97 697 ASP A CA 1
ATOM 5254 C C . ASP A 1 697 ? 0.796 -20.043 31.059 1.00 53.97 697 ASP A C 1
ATOM 5256 O O . ASP A 1 697 ? 1.237 -18.893 31.151 1.00 53.97 697 ASP A O 1
ATOM 5260 N N . PRO A 1 698 ? 1.037 -20.768 29.953 1.00 40.62 698 PRO A N 1
ATOM 5261 C CA . PRO A 1 698 ? 1.813 -20.241 28.835 1.00 40.62 698 PRO A CA 1
ATOM 5262 C C . PRO A 1 698 ? 1.147 -19.046 28.130 1.00 40.62 698 PRO A C 1
ATOM 5264 O O . PRO A 1 698 ? 1.782 -18.445 27.262 1.00 40.62 698 PRO A O 1
ATOM 5267 N N . GLY A 1 699 ? -0.118 -18.734 28.449 1.00 44.72 699 GLY A N 1
ATOM 5268 C CA . GLY A 1 699 ? -0.933 -17.727 27.766 1.00 44.72 699 GLY A CA 1
ATOM 5269 C C . GLY A 1 699 ? -1.070 -16.369 28.456 1.00 44.72 699 GLY A C 1
ATOM 5270 O O . GLY A 1 699 ? -1.456 -15.417 27.785 1.00 44.72 699 GLY A O 1
ATOM 5271 N N . ASP A 1 700 ? -0.744 -16.244 29.744 1.00 44.12 700 ASP A N 1
ATOM 5272 C CA . ASP A 1 700 ? -0.979 -15.009 30.515 1.00 44.12 700 ASP A CA 1
ATOM 5273 C C . ASP A 1 700 ? 0.310 -14.310 30.991 1.00 44.12 700 ASP A C 1
ATOM 5275 O O . ASP A 1 700 ? 0.268 -13.264 31.637 1.00 44.12 700 ASP A O 1
ATOM 5279 N N . GLY A 1 701 ? 1.477 -14.886 30.679 1.00 46.62 701 GLY A N 1
ATOM 5280 C CA . GLY A 1 701 ? 2.781 -14.339 31.061 1.00 46.62 701 GLY A CA 1
ATOM 5281 C C . GLY A 1 701 ? 3.037 -14.303 32.573 1.00 46.62 701 GLY A C 1
ATOM 5282 O O . GLY A 1 701 ? 4.037 -13.715 33.004 1.00 46.62 701 GLY A O 1
ATOM 5283 N N . ASN A 1 702 ? 2.183 -14.934 33.384 1.00 51.88 702 ASN A N 1
ATOM 5284 C CA . ASN A 1 702 ? 2.272 -14.880 34.831 1.00 51.88 702 ASN A CA 1
ATOM 5285 C C . ASN A 1 702 ? 3.039 -16.085 35.365 1.00 51.88 702 ASN A C 1
ATOM 5287 O O . ASN A 1 702 ? 2.811 -17.246 35.037 1.00 51.88 702 ASN A O 1
ATOM 5291 N N . ALA A 1 703 ? 3.985 -15.806 36.251 1.00 57.91 703 ALA A N 1
ATOM 5292 C CA . ALA A 1 703 ? 4.585 -16.853 37.056 1.00 57.91 703 ALA A CA 1
ATOM 5293 C C . ALA A 1 703 ? 3.552 -17.408 38.060 1.00 57.91 703 ALA A C 1
ATOM 5295 O O . ALA A 1 703 ? 2.611 -16.709 38.418 1.00 57.91 703 ALA A O 1
ATOM 5296 N N . THR A 1 704 ? 3.755 -18.637 38.555 1.00 67.94 704 THR A N 1
ATOM 5297 C CA . THR A 1 704 ? 2.846 -19.406 39.446 1.00 67.94 704 THR A CA 1
ATOM 5298 C C . THR A 1 704 ? 2.662 -18.823 40.860 1.00 67.94 704 THR A C 1
ATOM 5300 O O . THR A 1 704 ? 2.581 -19.549 41.854 1.00 67.94 704 THR A O 1
ATOM 5303 N N . TYR A 1 705 ? 2.708 -17.503 41.010 1.00 70.31 705 TYR A N 1
ATOM 5304 C CA . TYR A 1 705 ? 2.633 -16.815 42.285 1.00 70.31 705 TYR A CA 1
ATOM 5305 C C . TYR A 1 705 ? 1.779 -15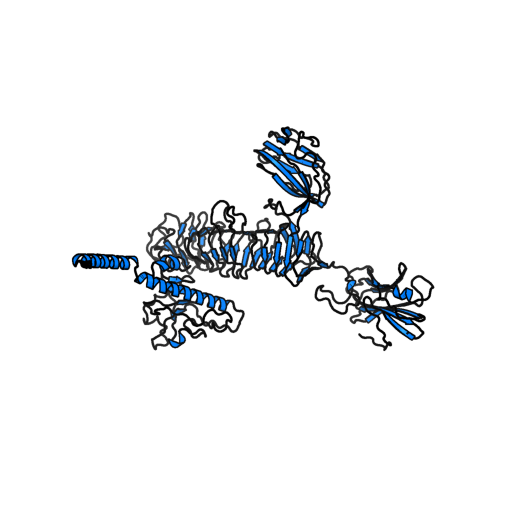.556 42.195 1.00 70.31 705 TYR A C 1
ATOM 5307 O O . TYR A 1 705 ? 1.820 -14.814 41.218 1.00 70.31 705 TYR A O 1
ATOM 5315 N N . VAL A 1 706 ? 1.087 -15.260 43.287 1.00 71.81 706 VAL A N 1
ATOM 5316 C CA . VAL A 1 706 ? 0.396 -13.992 43.490 1.00 71.81 706 VAL A CA 1
ATOM 5317 C C . VAL A 1 706 ? 1.375 -12.943 44.005 1.00 71.81 706 VAL A C 1
ATOM 5319 O O . VAL A 1 706 ? 2.260 -13.242 44.816 1.00 71.81 706 VAL A O 1
ATOM 5322 N N . TYR A 1 707 ? 1.224 -11.706 43.539 1.00 74.06 707 TYR A N 1
ATOM 5323 C CA . TYR A 1 707 ? 1.999 -10.551 43.989 1.00 74.06 707 TYR A CA 1
ATOM 5324 C C . TYR A 1 707 ? 1.154 -9.277 43.894 1.00 74.06 707 TYR A C 1
ATOM 5326 O O . TYR A 1 707 ? 0.142 -9.245 43.203 1.00 74.06 707 TYR A O 1
ATOM 5334 N N . THR A 1 708 ? 1.569 -8.210 44.577 1.00 66.50 708 THR A N 1
ATOM 5335 C CA . THR A 1 708 ? 0.954 -6.886 44.435 1.00 66.50 708 THR A CA 1
ATOM 5336 C C . THR A 1 708 ? 2.017 -5.798 44.478 1.00 66.50 708 THR A C 1
ATOM 5338 O O . THR A 1 708 ? 2.961 -5.863 45.269 1.00 66.50 708 THR A O 1
ATOM 5341 N N . SER A 1 709 ? 1.838 -4.770 43.652 1.00 70.00 709 SER A N 1
ATOM 5342 C CA . SER A 1 709 ? 2.656 -3.554 43.656 1.00 70.00 709 SER A CA 1
ATOM 5343 C C . SER A 1 709 ? 2.151 -2.501 44.659 1.00 70.00 709 SER A C 1
ATOM 5345 O O . SER A 1 709 ? 2.798 -1.468 44.853 1.00 70.00 709 SER A O 1
ATOM 5347 N N . SER A 1 710 ? 1.018 -2.762 45.326 1.00 66.56 710 SER A N 1
ATOM 5348 C CA . SER A 1 710 ? 0.386 -1.868 46.300 1.00 66.56 710 SER A CA 1
ATOM 5349 C C . SER A 1 710 ? 1.248 -1.659 47.551 1.00 66.56 710 SER A C 1
ATOM 5351 O O . SER A 1 710 ? 1.735 -2.617 48.149 1.00 66.56 710 SER A O 1
ATOM 5353 N N . LEU A 1 711 ? 1.383 -0.401 47.992 1.00 70.56 711 LEU A N 1
ATOM 5354 C CA . LEU A 1 711 ? 2.019 -0.033 49.271 1.00 70.56 711 LEU A CA 1
ATOM 5355 C C . LEU A 1 711 ? 1.097 -0.257 50.485 1.00 70.56 711 LEU A C 1
ATOM 5357 O O . LEU A 1 711 ? 1.544 -0.170 51.627 1.00 70.56 711 LEU A O 1
ATOM 5361 N N . THR A 1 712 ? -0.190 -0.518 50.247 1.00 67.94 712 THR A N 1
ATOM 5362 C CA . THR A 1 712 ? -1.180 -0.892 51.264 1.00 67.94 712 THR A CA 1
ATOM 5363 C C . THR A 1 712 ? -1.565 -2.359 51.122 1.00 67.94 712 THR A C 1
ATOM 5365 O O . THR A 1 712 ? -1.537 -2.900 50.016 1.00 67.94 712 THR A O 1
ATOM 5368 N N . GLU A 1 713 ? -1.922 -3.000 52.239 1.00 73.44 713 GLU A N 1
ATOM 5369 C CA . GLU A 1 713 ? -2.344 -4.405 52.271 1.00 73.44 713 GLU A CA 1
ATOM 5370 C C . GLU A 1 713 ? -3.538 -4.645 51.349 1.00 73.44 713 GLU A C 1
ATOM 5372 O O . GLU A 1 713 ? -4.623 -4.105 51.562 1.00 73.44 713 GLU A O 1
ATOM 5377 N N . GLN A 1 714 ? -3.312 -5.474 50.334 1.00 72.12 714 GLN A N 1
ATOM 5378 C CA . GLN A 1 714 ? -4.347 -6.070 49.505 1.00 72.12 714 GLN A CA 1
ATOM 5379 C C . GLN A 1 714 ? -4.507 -7.523 49.939 1.00 72.12 714 GLN A C 1
ATOM 5381 O O . GLN A 1 714 ? -3.526 -8.163 50.320 1.00 72.12 714 GLN A O 1
ATOM 5386 N N . LYS A 1 715 ? -5.729 -8.044 49.916 1.00 71.62 715 LYS A N 1
ATOM 5387 C CA . LYS A 1 715 ? -6.014 -9.393 50.403 1.00 71.62 715 LYS A CA 1
ATOM 5388 C C . LYS A 1 715 ? -7.102 -10.065 49.585 1.00 71.62 715 LYS A C 1
ATOM 5390 O O . LYS A 1 715 ? -8.047 -9.389 49.181 1.00 71.62 715 LYS A O 1
ATOM 5395 N N . ASP A 1 716 ? -6.983 -11.377 49.416 1.00 69.69 716 ASP A N 1
ATOM 5396 C CA . ASP A 1 716 ? -8.027 -12.203 48.812 1.00 69.69 716 ASP A CA 1
ATOM 5397 C C . ASP A 1 716 ? -8.175 -13.577 49.492 1.00 69.69 716 ASP A C 1
ATOM 5399 O O . ASP A 1 716 ? -7.235 -14.100 50.109 1.00 69.69 716 ASP A O 1
ATOM 5403 N N . ALA A 1 717 ? -9.403 -14.104 49.470 1.00 70.00 717 ALA A N 1
ATOM 5404 C CA . ALA A 1 717 ? -9.833 -15.302 50.180 1.00 70.00 717 ALA A CA 1
ATOM 5405 C C . ALA A 1 717 ? -10.373 -16.361 49.216 1.00 70.00 717 ALA A C 1
ATOM 5407 O O . ALA A 1 717 ? -11.238 -16.097 48.387 1.00 70.00 717 ALA A O 1
ATOM 5408 N N . TYR A 1 718 ? -9.942 -17.593 49.426 1.00 75.31 718 TYR A N 1
ATOM 5409 C CA . TYR A 1 718 ? -10.197 -18.738 48.573 1.00 75.31 718 TYR A CA 1
ATOM 5410 C C . TYR A 1 718 ? -11.053 -19.761 49.311 1.00 75.31 718 TYR A C 1
ATOM 5412 O O . TYR A 1 718 ? -10.869 -20.013 50.506 1.00 75.31 718 TYR A O 1
ATOM 5420 N N . GLN A 1 719 ? -11.994 -20.362 48.587 1.00 75.12 719 GLN A N 1
ATOM 5421 C CA . GLN A 1 719 ? -12.777 -21.485 49.093 1.00 75.12 719 GLN A CA 1
ATOM 5422 C C . GLN A 1 719 ? -11.896 -22.730 49.203 1.00 75.12 719 GLN A C 1
ATOM 5424 O O . GLN A 1 719 ? -11.100 -23.015 48.307 1.00 75.12 719 GLN A O 1
ATOM 5429 N N . LEU A 1 720 ? -12.057 -23.483 50.288 1.00 72.69 720 LEU A N 1
ATOM 5430 C CA . LEU A 1 720 ? -11.468 -24.812 50.416 1.00 72.69 720 LEU A CA 1
ATOM 5431 C C . LEU A 1 720 ? -12.397 -25.854 49.788 1.00 72.69 720 LEU A C 1
ATOM 5433 O O . LEU A 1 720 ? -13.621 -25.723 49.827 1.00 72.69 720 LEU A O 1
ATOM 5437 N N . THR A 1 721 ? -11.822 -26.903 49.207 1.00 64.62 721 THR A N 1
ATOM 5438 C CA . THR A 1 721 ? -12.608 -28.018 48.671 1.00 64.62 721 THR A CA 1
ATOM 5439 C C . THR A 1 721 ? -13.347 -28.746 49.795 1.00 64.62 721 THR A C 1
ATOM 5441 O O . THR A 1 721 ? -12.773 -29.050 50.839 1.00 64.62 721 THR A O 1
ATOM 5444 N N . ASN A 1 722 ? -14.626 -29.040 49.554 1.00 59.31 722 ASN A N 1
ATOM 5445 C CA . ASN A 1 722 ? -15.542 -29.704 50.483 1.00 59.31 722 ASN A CA 1
ATOM 5446 C C . ASN A 1 722 ? -14.990 -31.072 50.943 1.00 59.31 722 ASN A C 1
ATOM 5448 O O . ASN A 1 722 ? -14.557 -31.868 50.105 1.00 59.31 722 ASN A O 1
ATOM 5452 N N . HIS A 1 723 ? -15.039 -31.383 52.241 1.00 63.06 723 HIS A N 1
ATOM 5453 C CA . HIS A 1 723 ? -14.419 -32.590 52.811 1.00 63.06 723 HIS A CA 1
ATOM 5454 C C . HIS A 1 723 ? -15.471 -33.462 53.518 1.00 63.06 723 HIS A C 1
ATOM 5456 O O . HIS A 1 723 ? -15.466 -33.689 54.721 1.00 63.06 723 HIS A O 1
ATOM 5462 N N . THR A 1 724 ? -16.397 -34.012 52.732 1.00 55.50 724 THR A N 1
ATOM 5463 C CA . THR A 1 724 ? -17.613 -34.685 53.244 1.00 55.50 724 THR A CA 1
ATOM 5464 C C . THR A 1 724 ? -17.420 -36.049 53.937 1.00 55.50 724 THR A C 1
ATOM 5466 O O . THR A 1 724 ? -18.405 -36.745 54.183 1.00 55.50 724 THR A O 1
ATOM 5469 N N . THR A 1 725 ? -16.194 -36.471 54.262 1.00 61.31 725 THR A N 1
ATOM 5470 C CA . THR A 1 725 ? -15.924 -37.836 54.761 1.00 61.31 725 THR A CA 1
ATOM 5471 C C . THR A 1 725 ? -15.315 -37.924 56.157 1.00 61.31 725 THR A C 1
ATOM 5473 O O . THR A 1 725 ? -15.225 -39.035 56.680 1.00 61.31 725 THR A O 1
ATOM 5476 N N . GLU A 1 726 ? -14.935 -36.806 56.786 1.00 69.25 726 GLU A N 1
ATOM 5477 C CA . GLU A 1 726 ? -14.159 -36.839 58.033 1.00 69.25 726 GLU A CA 1
ATOM 5478 C C . GLU A 1 726 ? -14.969 -36.707 59.320 1.00 69.25 726 GLU A C 1
ATOM 5480 O O . GLU A 1 726 ? -15.964 -35.990 59.402 1.00 69.25 726 GLU A O 1
ATOM 5485 N N . THR A 1 727 ? -14.541 -37.442 60.355 1.00 76.19 727 THR A N 1
ATOM 5486 C CA . THR A 1 727 ? -15.207 -37.470 61.666 1.00 76.19 727 THR A CA 1
ATOM 5487 C C . THR A 1 727 ? -14.191 -37.495 62.811 1.00 76.19 727 THR A C 1
ATOM 5489 O O . THR 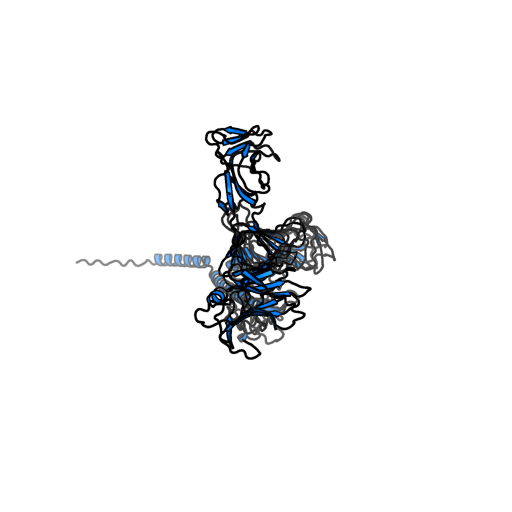A 1 727 ? -13.121 -38.092 62.713 1.00 76.19 727 THR A O 1
ATOM 5492 N N . GLY A 1 728 ? -14.514 -36.848 63.934 1.00 83.25 728 GLY A N 1
ATOM 5493 C CA . GLY A 1 728 ? -13.624 -36.749 65.099 1.00 83.25 728 GLY A CA 1
ATOM 5494 C C . GLY A 1 728 ? -13.655 -35.373 65.761 1.00 83.25 728 GLY A C 1
ATOM 5495 O O . GLY A 1 728 ? -14.368 -34.482 65.304 1.00 83.25 728 GLY A O 1
ATOM 5496 N N . THR A 1 729 ? -12.886 -35.198 66.838 1.00 87.69 729 THR A N 1
ATOM 5497 C CA . THR A 1 729 ? -12.773 -33.908 67.544 1.00 87.69 729 THR A CA 1
ATOM 5498 C C . THR A 1 729 ? -11.597 -33.113 66.992 1.00 87.69 729 THR A C 1
ATOM 5500 O O . THR A 1 729 ? -10.457 -33.570 67.086 1.00 87.69 729 THR A O 1
ATOM 5503 N N . ILE A 1 730 ? -11.857 -31.917 66.460 1.00 87.94 730 ILE A N 1
ATOM 5504 C CA . ILE A 1 730 ? -10.822 -31.003 65.965 1.00 87.94 730 ILE A CA 1
ATOM 5505 C C . ILE A 1 730 ? -10.115 -30.343 67.156 1.00 87.94 730 ILE A C 1
ATOM 5507 O O . ILE A 1 730 ? -10.753 -29.804 68.060 1.00 87.94 730 ILE A O 1
ATOM 5511 N N . ASN A 1 731 ? -8.785 -30.401 67.165 1.00 87.06 731 ASN A N 1
ATOM 5512 C CA . ASN A 1 731 ? -7.931 -29.876 68.230 1.00 87.06 731 ASN A CA 1
ATOM 5513 C C . ASN A 1 731 ? -7.250 -28.555 67.848 1.00 87.06 731 ASN A C 1
ATOM 5515 O O . ASN A 1 731 ? -7.060 -27.700 68.713 1.00 87.06 731 ASN A O 1
ATOM 5519 N N . LEU A 1 732 ? -6.856 -28.401 66.582 1.00 88.12 732 LEU A N 1
ATOM 5520 C CA . LEU A 1 732 ? -6.109 -27.242 66.098 1.00 88.12 732 LEU A CA 1
ATOM 5521 C C . LEU A 1 732 ? -6.344 -27.055 64.601 1.00 88.12 732 LEU A C 1
ATOM 5523 O O . LEU A 1 732 ? -6.300 -28.028 63.851 1.00 88.12 732 LEU A O 1
ATOM 5527 N N . VAL A 1 733 ? -6.541 -25.814 64.171 1.00 87.25 733 VAL A N 1
ATOM 5528 C CA . VAL A 1 733 ? -6.547 -25.433 62.756 1.00 87.25 733 VAL A CA 1
ATOM 5529 C C . VAL A 1 733 ? -5.399 -24.466 62.523 1.00 87.25 733 VAL A C 1
ATOM 5531 O O . VAL A 1 733 ? -5.299 -23.450 63.215 1.00 87.25 733 VAL A O 1
ATOM 5534 N N . THR A 1 734 ? -4.542 -24.784 61.558 1.00 85.75 734 THR A N 1
ATOM 5535 C CA . THR A 1 734 ? -3.360 -23.996 61.214 1.00 85.75 734 THR A CA 1
ATOM 5536 C C . THR A 1 734 ? -3.382 -23.615 59.740 1.00 85.75 734 THR A C 1
ATOM 5538 O O . THR A 1 734 ? -3.610 -24.464 58.890 1.00 85.75 734 THR A O 1
ATOM 5541 N N . VAL A 1 735 ? -3.116 -22.353 59.418 1.00 85.94 735 VAL A N 1
ATOM 5542 C CA . VAL A 1 735 ? -2.949 -21.870 58.043 1.00 85.94 735 VAL A CA 1
ATOM 5543 C C . VAL A 1 735 ? -1.476 -21.687 57.744 1.00 85.94 735 VAL A C 1
ATOM 5545 O O . VAL A 1 735 ? -0.749 -21.130 58.567 1.00 85.94 735 VAL A O 1
ATOM 5548 N N . HIS A 1 736 ? -1.064 -22.104 56.555 1.00 84.56 736 HIS A N 1
ATOM 5549 C CA . HIS A 1 736 ? 0.273 -21.885 56.027 1.00 84.56 736 HIS A CA 1
ATOM 5550 C C . HIS A 1 736 ? 0.198 -21.200 54.668 1.00 84.56 736 HIS A C 1
ATOM 5552 O O . HIS A 1 736 ? -0.651 -21.542 53.845 1.00 84.56 736 HIS A O 1
ATOM 5558 N N . ALA A 1 737 ? 1.131 -20.286 54.419 1.00 83.12 737 ALA A N 1
ATOM 5559 C CA . ALA A 1 737 ? 1.434 -19.791 53.085 1.00 83.12 737 ALA A CA 1
ATOM 5560 C C . ALA A 1 737 ? 2.886 -20.106 52.712 1.00 83.12 737 ALA A C 1
ATOM 5562 O O . ALA A 1 737 ? 3.769 -20.174 53.569 1.00 83.12 737 ALA A O 1
ATOM 5563 N N . TRP A 1 738 ? 3.115 -20.307 51.420 1.00 81.38 738 TRP A N 1
ATOM 5564 C CA . TRP A 1 738 ? 4.422 -20.557 50.836 1.00 81.38 738 TRP A CA 1
ATOM 5565 C C . TRP A 1 738 ? 4.833 -19.340 50.006 1.00 81.38 738 TRP A C 1
ATOM 5567 O O . TRP A 1 738 ? 4.234 -19.064 48.961 1.00 81.38 738 TRP A O 1
ATOM 5577 N N . GLY A 1 739 ? 5.851 -18.613 50.467 1.00 79.44 739 GLY A N 1
ATOM 5578 C CA . GLY A 1 739 ? 6.206 -17.290 49.959 1.00 79.44 739 GLY A CA 1
ATOM 5579 C C . GLY A 1 739 ? 7.709 -17.017 49.861 1.00 79.44 739 GLY A C 1
ATOM 5580 O O . GLY A 1 739 ? 8.523 -17.790 50.366 1.00 79.44 739 GLY A O 1
ATOM 5581 N N . LYS A 1 740 ? 8.071 -15.922 49.179 1.00 79.38 740 LYS A N 1
ATOM 5582 C CA . LYS A 1 740 ? 9.424 -15.328 49.158 1.00 79.38 740 LYS A CA 1
ATOM 5583 C C . LYS A 1 740 ? 9.379 -13.824 48.845 1.00 79.38 740 LYS A C 1
ATOM 5585 O O . LYS A 1 740 ? 8.417 -13.361 48.228 1.00 79.38 740 LYS A O 1
ATOM 5590 N N . GLY A 1 741 ? 10.437 -13.084 49.185 1.00 76.25 741 GLY A N 1
ATOM 5591 C CA . GLY A 1 741 ? 10.580 -11.642 48.914 1.00 76.25 741 GLY A CA 1
ATOM 5592 C C . GLY A 1 741 ? 10.847 -10.800 50.168 1.00 76.25 741 GLY A C 1
ATOM 5593 O O . GLY A 1 741 ? 11.071 -11.361 51.234 1.00 76.25 741 GLY A O 1
ATOM 5594 N N . ASP A 1 742 ? 10.818 -9.466 50.013 1.00 69.12 742 ASP A N 1
ATOM 5595 C CA . ASP A 1 742 ? 11.071 -8.467 51.082 1.00 69.12 742 ASP A CA 1
ATOM 5596 C C . ASP A 1 742 ? 9.798 -7.763 51.604 1.00 69.12 742 ASP A C 1
ATOM 5598 O O . ASP A 1 742 ? 9.861 -6.866 52.450 1.00 69.12 742 ASP A O 1
ATOM 5602 N N . GLY A 1 743 ? 8.627 -8.120 51.070 1.00 69.31 743 GLY A N 1
ATOM 5603 C CA . GLY A 1 743 ? 7.352 -7.525 51.468 1.00 69.31 743 GLY A CA 1
ATOM 5604 C C . GLY A 1 743 ? 6.747 -8.145 52.732 1.00 69.31 743 GLY A C 1
ATOM 5605 O O . GLY A 1 743 ? 7.289 -9.064 53.349 1.00 69.31 743 GLY A O 1
ATOM 5606 N N . CYS A 1 744 ? 5.583 -7.636 53.130 1.00 72.56 744 CYS A N 1
ATOM 5607 C CA . CYS A 1 744 ? 4.846 -8.167 54.274 1.00 72.56 744 CYS A CA 1
ATOM 5608 C C . CYS A 1 744 ? 3.697 -9.055 53.802 1.00 72.56 744 CYS A C 1
ATOM 5610 O O . CYS A 1 744 ? 2.966 -8.683 52.882 1.00 72.56 744 CYS A O 1
ATOM 5612 N N . ALA A 1 745 ? 3.516 -10.193 54.475 1.00 77.81 745 ALA A N 1
ATOM 5613 C CA . ALA A 1 745 ? 2.421 -11.119 54.221 1.00 77.81 745 ALA A CA 1
ATOM 5614 C C . ALA A 1 745 ? 1.633 -11.447 55.498 1.00 77.81 745 ALA A C 1
ATOM 5616 O O . ALA A 1 745 ? 2.180 -11.474 56.609 1.00 77.81 745 ALA A O 1
ATOM 5617 N N . LYS A 1 746 ? 0.343 -11.735 55.317 1.00 82.88 746 LYS A N 1
ATOM 5618 C CA . LYS A 1 746 ? -0.580 -12.265 56.326 1.00 82.88 746 LYS A CA 1
ATOM 5619 C C . LYS A 1 746 ? -1.350 -13.449 55.765 1.00 82.88 746 LYS A C 1
ATOM 5621 O O . LYS A 1 746 ? -1.666 -13.483 54.580 1.00 82.88 746 LYS A O 1
ATOM 5626 N N . VAL A 1 747 ? -1.686 -14.386 56.641 1.00 85.50 747 VAL A N 1
ATOM 5627 C CA . VAL A 1 747 ? -2.696 -15.412 56.377 1.00 85.50 747 VAL A CA 1
ATOM 5628 C C . VAL A 1 747 ? -3.918 -15.138 57.234 1.00 85.50 747 VAL A C 1
ATOM 5630 O O . VAL A 1 747 ? -3.814 -14.581 58.334 1.00 85.50 747 VAL A O 1
ATOM 5633 N N . TYR A 1 748 ? -5.082 -15.522 56.727 1.00 78.44 748 TYR A N 1
ATOM 5634 C CA . TYR A 1 748 ? -6.325 -15.361 57.461 1.00 78.44 748 TYR A CA 1
ATOM 5635 C C . TYR A 1 748 ? -7.316 -16.481 57.183 1.00 78.44 748 TYR A C 1
ATOM 5637 O O . TYR A 1 748 ? -7.275 -17.162 56.157 1.00 78.44 748 TYR A O 1
ATOM 5645 N N . LEU A 1 749 ? -8.218 -16.644 58.146 1.00 83.44 749 LEU A N 1
ATOM 5646 C CA . LEU A 1 749 ? -9.361 -17.540 58.079 1.00 83.44 749 LEU A CA 1
ATOM 5647 C C . LEU A 1 749 ? -10.635 -16.710 58.012 1.00 83.44 749 LEU A C 1
ATOM 5649 O O . LEU A 1 749 ? -10.794 -15.750 58.774 1.00 83.44 749 LEU A O 1
ATOM 5653 N N . ARG A 1 750 ? -11.562 -17.104 57.142 1.00 77.31 750 ARG A N 1
ATOM 5654 C CA . ARG A 1 750 ? -12.861 -16.449 57.012 1.00 77.31 750 ARG A CA 1
ATOM 5655 C C . ARG A 1 750 ? -13.993 -17.467 57.083 1.00 77.31 750 ARG A C 1
ATOM 5657 O O . ARG A 1 750 ? -14.034 -18.431 56.328 1.00 77.31 750 ARG A O 1
ATOM 5664 N N . LEU A 1 751 ? -14.923 -17.213 58.002 1.00 78.31 751 LEU A N 1
ATOM 5665 C CA . LEU A 1 751 ? -16.175 -17.947 58.162 1.00 78.31 751 LEU A CA 1
ATOM 5666 C C . LEU A 1 751 ? -17.329 -16.967 57.966 1.00 78.31 751 LEU A C 1
ATOM 5668 O O . LEU A 1 751 ? -17.584 -16.122 58.826 1.00 78.31 751 LEU A O 1
ATOM 5672 N N . VAL A 1 752 ? -18.037 -17.081 56.843 1.00 67.25 752 VAL A N 1
ATOM 5673 C CA . VAL A 1 752 ? -19.199 -16.239 56.508 1.00 67.25 752 VAL A CA 1
ATOM 5674 C C . VAL A 1 752 ? -18.850 -14.731 56.549 1.00 67.25 752 VAL A C 1
ATOM 5676 O O . VAL A 1 752 ? -18.278 -14.205 55.591 1.00 67.25 752 VAL A O 1
ATOM 5679 N N . THR A 1 753 ? -19.152 -14.019 57.641 1.00 56.25 753 THR A N 1
ATOM 5680 C CA . THR A 1 753 ? -18.855 -12.583 57.832 1.00 56.25 753 THR A CA 1
ATOM 5681 C C . THR A 1 753 ? -17.730 -12.297 58.830 1.00 56.25 753 THR A C 1
ATOM 5683 O O . THR A 1 753 ? -17.350 -11.138 58.984 1.00 56.25 753 THR A O 1
ATOM 5686 N N . SER A 1 754 ? -17.208 -13.313 59.520 1.00 65.88 754 SER A N 1
ATOM 5687 C CA . SER A 1 754 ? -16.156 -13.158 60.529 1.00 65.88 754 SER A CA 1
ATOM 5688 C C . SER A 1 754 ? -14.799 -13.525 59.937 1.00 65.88 754 SER A C 1
ATOM 5690 O O . SER A 1 754 ? -14.607 -14.637 59.443 1.00 65.88 754 SER A O 1
ATOM 5692 N N . GLU A 1 755 ? -13.852 -12.593 60.004 1.00 72.06 755 GLU A N 1
ATOM 5693 C CA . GLU A 1 755 ? -12.468 -12.783 59.570 1.00 72.06 755 GLU A CA 1
ATOM 5694 C C . GLU A 1 755 ? -11.546 -12.766 60.790 1.00 72.06 755 GLU A C 1
ATOM 5696 O O . GLU A 1 755 ? -11.667 -11.906 61.665 1.00 72.06 755 GLU A O 1
ATOM 5701 N N . TYR A 1 756 ? -10.621 -13.717 60.845 1.00 78.75 756 TYR A N 1
ATOM 5702 C CA . TYR A 1 756 ? -9.529 -13.720 61.806 1.00 78.75 756 TYR A CA 1
ATOM 5703 C C . TYR A 1 756 ? -8.218 -13.644 61.035 1.00 78.75 756 TYR A C 1
ATOM 5705 O O . TYR A 1 756 ? -7.774 -14.623 60.431 1.00 78.75 756 TYR A O 1
ATOM 5713 N N . GLY A 1 757 ? -7.634 -12.448 61.028 1.00 68.44 757 GLY A N 1
ATOM 5714 C CA . GLY A 1 757 ? -6.279 -12.231 60.547 1.00 68.44 757 GLY A CA 1
ATOM 5715 C C . GLY A 1 757 ? -5.295 -12.579 61.647 1.00 68.44 757 GLY A C 1
ATOM 5716 O O . GLY A 1 757 ? -5.449 -12.110 62.777 1.00 68.44 757 GLY A O 1
ATOM 5717 N N . GLY A 1 758 ? -4.295 -13.391 61.330 1.00 69.62 758 GLY A N 1
ATOM 5718 C CA . GLY A 1 758 ? -3.194 -13.549 62.263 1.00 69.62 758 GLY A CA 1
ATOM 5719 C C . GLY A 1 758 ? -2.110 -12.489 62.082 1.00 69.62 758 GLY A C 1
ATOM 5720 O O . GLY A 1 758 ? -2.288 -11.458 61.425 1.00 69.62 758 GLY A O 1
ATOM 5721 N N . SER A 1 759 ? -0.986 -12.724 62.735 1.00 68.69 759 SER A N 1
ATOM 5722 C CA . SER A 1 759 ? 0.162 -11.835 62.808 1.00 68.69 759 SER A CA 1
ATOM 5723 C C . SER A 1 759 ? 0.797 -11.640 61.432 1.00 68.69 759 SER A C 1
ATOM 5725 O O . SER A 1 759 ? 1.066 -12.584 60.689 1.00 68.69 759 SER A O 1
ATOM 5727 N N . SER A 1 760 ? 1.105 -10.384 61.097 1.00 66.19 760 SER A N 1
ATOM 5728 C CA . SER A 1 760 ? 1.982 -10.082 59.964 1.00 66.19 760 SER A CA 1
ATOM 5729 C C . SER A 1 760 ? 3.352 -10.685 60.201 1.00 66.19 760 SER A C 1
ATOM 5731 O O . SER A 1 760 ? 3.998 -10.355 61.198 1.00 66.19 760 SER A O 1
ATOM 5733 N N . THR A 1 761 ? 3.820 -11.494 59.256 1.00 66.25 761 THR A N 1
ATOM 5734 C CA . THR A 1 761 ? 5.222 -11.909 59.231 1.00 66.25 761 THR A CA 1
ATOM 5735 C C . THR A 1 761 ? 5.920 -11.108 58.139 1.00 66.25 761 THR A C 1
ATOM 5737 O O . THR A 1 761 ? 5.516 -11.139 56.975 1.00 66.25 761 THR A O 1
ATOM 5740 N N . SER A 1 762 ? 6.944 -10.341 58.513 1.00 63.31 762 SER A N 1
ATOM 5741 C CA . SER A 1 762 ? 7.871 -9.766 57.539 1.00 63.31 762 SER A CA 1
ATOM 5742 C C . SER A 1 762 ? 8.722 -10.904 56.983 1.00 63.31 762 SER A C 1
ATOM 5744 O O . SER A 1 762 ? 9.472 -11.518 57.746 1.00 63.31 762 SER A O 1
ATOM 5746 N N . CYS A 1 763 ? 8.618 -11.188 55.687 1.00 61.78 763 CYS A N 1
ATOM 5747 C CA . CYS A 1 763 ? 9.579 -12.060 55.020 1.00 61.78 763 CYS A CA 1
ATOM 5748 C C . CYS A 1 763 ? 10.760 -11.152 54.678 1.00 61.78 763 CYS A C 1
ATOM 5750 O O . CYS A 1 763 ? 10.650 -10.299 53.809 1.00 61.78 763 CYS A O 1
ATOM 5752 N N . GLY A 1 764 ? 11.823 -11.182 55.478 1.00 57.25 764 GLY A N 1
ATOM 5753 C CA . GLY A 1 764 ? 13.001 -10.359 55.224 1.00 57.25 764 GLY A CA 1
ATOM 5754 C C . GLY A 1 764 ? 13.978 -11.119 54.340 1.00 57.25 764 GLY A C 1
ATOM 5755 O O . GLY A 1 764 ? 14.511 -12.126 54.787 1.00 57.25 764 GLY A O 1
ATOM 5756 N N . GLY A 1 765 ? 14.262 -10.637 53.132 1.00 65.19 765 GLY A N 1
ATOM 5757 C CA . GLY A 1 765 ? 15.395 -11.088 52.320 1.00 65.19 765 GLY A CA 1
ATOM 5758 C C . GLY A 1 765 ? 15.289 -12.490 51.737 1.00 65.19 765 GLY A C 1
ATOM 5759 O O . GLY A 1 765 ? 16.304 -13.010 51.267 1.00 65.19 765 GLY A O 1
ATOM 5760 N N . ASP A 1 766 ? 14.117 -13.126 51.776 1.00 70.56 766 ASP A N 1
ATOM 5761 C CA . ASP A 1 766 ? 13.982 -14.523 51.376 1.00 70.56 766 ASP A CA 1
ATOM 5762 C C . ASP A 1 766 ? 14.203 -14.668 49.866 1.00 70.56 766 ASP A C 1
ATOM 5764 O O . ASP A 1 766 ? 13.349 -14.363 49.032 1.00 70.56 766 ASP A O 1
ATOM 5768 N N . THR A 1 767 ? 15.393 -15.151 49.511 1.00 71.25 767 THR A N 1
ATOM 5769 C CA . THR A 1 767 ? 15.774 -15.486 48.130 1.00 71.25 767 THR A CA 1
ATOM 5770 C C . THR A 1 767 ? 15.260 -16.866 47.711 1.00 71.25 767 THR A C 1
ATOM 5772 O O . THR A 1 767 ? 15.154 -17.152 46.515 1.00 71.25 767 THR A O 1
ATOM 5775 N N . ALA A 1 768 ? 14.889 -17.701 48.687 1.00 76.75 768 ALA A N 1
ATOM 5776 C CA . ALA A 1 768 ? 14.309 -19.024 48.509 1.00 76.75 768 ALA A CA 1
ATOM 5777 C C . ALA A 1 768 ? 12.837 -19.056 48.946 1.00 76.75 768 ALA A C 1
ATOM 5779 O O . ALA A 1 768 ? 12.368 -18.235 49.724 1.00 76.75 768 ALA A O 1
ATOM 5780 N N . TRP A 1 769 ? 12.117 -20.024 48.398 1.00 77.19 769 TRP A N 1
ATOM 5781 C CA . TRP A 1 769 ? 10.713 -20.314 48.655 1.00 77.19 769 TRP A CA 1
ATOM 5782 C C . TRP A 1 769 ? 10.562 -21.012 50.022 1.00 77.19 769 TRP A C 1
ATOM 5784 O O . TRP A 1 769 ? 11.012 -22.147 50.154 1.00 77.19 769 TRP A O 1
ATOM 5794 N N . ASN A 1 770 ? 9.906 -20.373 50.997 1.00 75.50 770 ASN A N 1
ATOM 5795 C CA . ASN A 1 770 ? 9.772 -20.856 52.383 1.00 75.50 770 ASN A CA 1
ATOM 5796 C C . ASN A 1 770 ? 8.321 -20.775 52.904 1.00 75.50 770 ASN A C 1
ATOM 5798 O O . ASN A 1 770 ? 7.469 -20.106 52.318 1.00 75.50 770 ASN A O 1
ATOM 5802 N N . ILE A 1 771 ? 8.039 -21.434 54.036 1.00 76.94 771 ILE A N 1
ATOM 5803 C CA . ILE A 1 771 ? 6.732 -21.371 54.717 1.00 76.94 771 ILE A CA 1
ATOM 5804 C C . ILE A 1 771 ? 6.666 -20.118 55.596 1.00 76.94 771 ILE A C 1
ATOM 5806 O O . ILE A 1 771 ? 7.223 -20.102 56.692 1.00 76.94 771 ILE A O 1
ATOM 5810 N N . HIS A 1 772 ? 5.946 -19.100 55.131 1.00 71.31 772 HIS A N 1
ATOM 5811 C CA . HIS A 1 772 ? 5.670 -17.845 55.831 1.00 71.31 772 HIS A CA 1
ATOM 5812 C C . HIS A 1 772 ? 4.440 -17.161 55.201 1.00 71.31 772 HIS A C 1
ATOM 5814 O O . HIS A 1 772 ? 4.347 -17.132 53.971 1.00 71.31 772 HIS A O 1
ATOM 5820 N N . PRO A 1 773 ? 3.547 -16.502 55.968 1.00 69.75 773 PRO A N 1
ATOM 5821 C CA . PRO A 1 773 ? 3.282 -16.597 57.413 1.00 69.75 773 PRO A CA 1
ATOM 5822 C C . PRO A 1 773 ? 2.511 -17.879 57.804 1.00 69.75 773 PRO A C 1
ATOM 5824 O O . PRO A 1 773 ? 1.948 -18.564 56.949 1.00 69.75 773 PRO A O 1
ATOM 5827 N N . GLN A 1 774 ? 2.470 -18.191 59.107 1.00 78.62 774 GLN A N 1
ATOM 5828 C CA . GLN A 1 774 ? 1.724 -19.321 59.679 1.00 78.62 774 GLN A CA 1
ATOM 5829 C C . GLN A 1 774 ? 0.895 -18.870 60.878 1.00 78.62 774 GLN A C 1
ATOM 5831 O O . GLN A 1 774 ? 1.412 -18.177 61.750 1.00 78.62 774 GLN A O 1
ATOM 5836 N N . GLU A 1 775 ? -0.353 -19.332 60.970 1.00 83.38 775 GLU A N 1
ATOM 5837 C CA . GLU A 1 775 ? -1.264 -18.958 62.056 1.00 83.38 775 GLU A CA 1
ATOM 5838 C C . GLU A 1 775 ? -2.086 -20.136 62.549 1.00 83.38 775 GLU A C 1
ATOM 5840 O O . GLU A 1 775 ? -2.539 -20.942 61.746 1.00 83.38 775 GLU A O 1
ATOM 5845 N N . SER A 1 776 ? -2.259 -20.264 63.867 1.00 85.62 776 SER A N 1
ATOM 5846 C CA . SER A 1 776 ? -2.917 -21.424 64.485 1.00 85.62 776 SER A CA 1
ATOM 5847 C C . SER A 1 776 ? -3.974 -21.008 65.499 1.00 85.62 776 SER A C 1
ATOM 5849 O O . SER A 1 776 ? -3.723 -20.152 66.343 1.00 85.62 776 SER A O 1
ATOM 5851 N N . THR A 1 777 ? -5.134 -21.661 65.468 1.00 85.75 777 THR A N 1
ATOM 5852 C CA . THR A 1 777 ? -6.224 -21.412 66.418 1.00 85.75 777 THR A CA 1
ATOM 5853 C C . THR A 1 777 ? -6.943 -22.696 66.833 1.00 85.75 777 THR A C 1
ATOM 5855 O O . THR A 1 777 ? -7.216 -23.586 66.025 1.00 85.75 777 THR A O 1
ATOM 5858 N N . ASN A 1 778 ? -7.278 -22.781 68.119 1.00 86.31 778 ASN A N 1
ATOM 5859 C CA . ASN A 1 778 ? -8.075 -23.847 68.734 1.00 86.31 778 ASN A CA 1
ATOM 5860 C C . ASN A 1 778 ? -9.587 -23.536 68.756 1.00 86.31 778 ASN A C 1
ATOM 5862 O O . ASN A 1 778 ? -10.391 -24.434 69.010 1.00 86.31 778 ASN A O 1
ATOM 5866 N N . ASN A 1 779 ? -9.977 -22.295 68.455 1.00 85.50 779 ASN A N 1
ATOM 5867 C CA . ASN A 1 779 ? -11.361 -21.823 68.444 1.00 85.50 779 ASN A CA 1
ATOM 5868 C C . ASN A 1 779 ? -11.735 -21.221 67.080 1.00 85.50 779 ASN A C 1
ATOM 5870 O O . ASN A 1 779 ? -10.866 -20.729 66.350 1.00 85.50 779 ASN A O 1
ATOM 5874 N N . LYS A 1 780 ? -13.030 -21.235 66.732 1.00 85.19 780 LYS A N 1
ATOM 5875 C CA . LYS A 1 780 ? -13.487 -20.656 65.459 1.00 85.19 780 LYS A CA 1
ATOM 5876 C C . LYS A 1 780 ? -13.268 -19.129 65.453 1.00 85.19 780 LYS A C 1
ATOM 5878 O O . LYS A 1 780 ? -13.596 -18.478 66.452 1.00 85.19 780 LYS A O 1
ATOM 5883 N N . PRO A 1 781 ? -12.800 -18.543 64.333 1.00 76.38 781 PRO A N 1
ATOM 5884 C CA . PRO A 1 781 ? -12.659 -17.104 64.119 1.00 76.38 781 PRO A CA 1
ATOM 5885 C C . PRO A 1 781 ? -13.813 -16.263 64.680 1.00 76.38 781 PRO A C 1
ATOM 5887 O O . PRO A 1 781 ? -14.969 -16.447 64.304 1.00 76.38 781 PRO A O 1
ATOM 5890 N N . GLY A 1 782 ? -13.494 -15.320 65.573 1.00 68.06 782 GLY A N 1
ATOM 5891 C CA . GLY A 1 782 ? -14.467 -14.374 66.134 1.00 68.06 782 GLY A CA 1
ATOM 5892 C C . GLY A 1 782 ? -15.449 -14.961 67.158 1.00 68.06 782 GLY A C 1
ATOM 5893 O O . GLY A 1 782 ? -16.405 -14.282 67.527 1.00 68.06 782 GLY A O 1
ATOM 5894 N N . THR A 1 783 ? -15.226 -16.190 67.635 1.00 73.94 783 THR A N 1
ATOM 5895 C CA . THR A 1 783 ? -16.061 -16.851 68.653 1.00 73.94 783 THR A CA 1
ATOM 5896 C C . THR A 1 783 ? -15.202 -17.516 69.736 1.00 73.94 783 THR A C 1
ATOM 5898 O O . THR A 1 783 ? -13.994 -17.675 69.572 1.00 73.94 783 THR A O 1
ATOM 5901 N N . PHE A 1 784 ? -15.829 -17.945 70.834 1.00 75.31 784 PHE A N 1
ATOM 5902 C CA . PHE A 1 784 ? -15.204 -18.823 71.835 1.00 75.31 784 PHE A CA 1
ATOM 5903 C C . PHE A 1 784 ? -15.546 -20.307 71.613 1.00 75.31 784 PHE A C 1
ATOM 5905 O O . PHE A 1 784 ? -15.227 -21.148 72.453 1.00 75.31 784 PHE A O 1
ATOM 5912 N N . ASP A 1 785 ? -16.186 -20.641 70.490 1.00 83.75 785 ASP A N 1
ATOM 5913 C CA . ASP A 1 785 ? -16.622 -22.002 70.193 1.00 83.75 785 ASP A CA 1
ATOM 5914 C C . ASP A 1 785 ? -15.460 -22.838 69.643 1.00 83.75 785 ASP A C 1
ATOM 5916 O O . ASP A 1 785 ? -14.554 -22.325 68.978 1.00 83.75 785 ASP A O 1
ATOM 5920 N N . LEU A 1 786 ? -15.467 -24.138 69.940 1.00 85.94 786 LEU A N 1
ATOM 5921 C CA . LEU A 1 786 ? -14.526 -25.103 69.363 1.00 85.94 786 LEU A CA 1
ATOM 5922 C C . LEU A 1 786 ? -14.888 -25.396 67.904 1.00 85.94 786 LEU A C 1
ATOM 5924 O O . LEU A 1 786 ? -16.049 -25.290 67.517 1.00 85.94 786 LEU A O 1
ATOM 5928 N N . TRP A 1 787 ? -13.904 -25.794 67.101 1.00 88.06 787 TRP A N 1
ATOM 5929 C CA . TRP A 1 787 ? -14.116 -26.188 65.708 1.00 88.06 787 TRP A CA 1
ATOM 5930 C C . TRP A 1 787 ? -15.027 -27.416 65.570 1.00 88.06 787 TRP A C 1
ATOM 5932 O O . TRP A 1 787 ? -14.940 -28.367 66.345 1.00 88.06 787 TRP A O 1
ATOM 5942 N N . ASP A 1 788 ? -15.858 -27.407 64.530 1.00 87.81 788 ASP A N 1
ATOM 5943 C CA . ASP A 1 788 ? -16.612 -28.563 64.048 1.00 87.81 788 ASP A CA 1
ATOM 5944 C C . ASP A 1 788 ? -16.413 -28.707 62.534 1.00 87.81 788 ASP A C 1
ATOM 5946 O O . ASP A 1 788 ? -15.998 -27.765 61.858 1.00 87.81 788 ASP A O 1
ATOM 5950 N N . TRP A 1 789 ? -16.673 -29.901 62.004 1.00 85.75 789 TRP A N 1
ATOM 5951 C CA . TRP A 1 789 ? -16.429 -30.209 60.593 1.00 85.75 789 TRP A CA 1
ATOM 5952 C C . TRP A 1 789 ? -17.305 -29.383 59.643 1.00 85.75 789 TRP A C 1
ATOM 5954 O O . TRP A 1 789 ? -16.827 -28.946 58.603 1.00 85.75 789 TRP A O 1
ATOM 5964 N N . ALA A 1 790 ? -18.530 -29.035 60.053 1.00 83.31 790 ALA A N 1
ATOM 5965 C CA . ALA A 1 790 ? -19.393 -28.144 59.279 1.00 83.31 790 ALA A CA 1
ATOM 5966 C C . ALA A 1 790 ? -18.793 -26.734 59.124 1.00 83.31 790 ALA A C 1
ATOM 5968 O O . ALA A 1 790 ? -18.973 -26.091 58.090 1.00 83.31 790 ALA A O 1
ATOM 5969 N N . ALA A 1 791 ? -18.068 -26.235 60.129 1.00 82.88 791 ALA A N 1
ATOM 5970 C CA . ALA A 1 791 ? -17.326 -24.986 60.019 1.00 82.88 791 ALA A CA 1
ATOM 5971 C C . ALA A 1 791 ? -16.107 -25.120 59.094 1.00 82.88 791 ALA A C 1
ATOM 5973 O O . ALA A 1 791 ? -15.817 -24.173 58.373 1.00 82.88 791 ALA A O 1
ATOM 5974 N N . ILE A 1 792 ? -15.426 -26.271 59.072 1.00 84.50 792 ILE A N 1
ATOM 5975 C CA . ILE A 1 792 ? -14.316 -26.523 58.135 1.00 84.50 792 ILE A CA 1
ATOM 5976 C C . ILE A 1 792 ? -14.819 -26.585 56.684 1.00 84.50 792 ILE A C 1
ATOM 5978 O O . ILE A 1 792 ? -14.187 -26.006 55.807 1.00 84.50 792 ILE A O 1
ATOM 5982 N N . ASP A 1 793 ? -15.987 -27.186 56.433 1.00 81.12 793 ASP A N 1
ATOM 5983 C CA . ASP A 1 793 ? -16.593 -27.263 55.090 1.00 81.12 793 ASP A CA 1
ATOM 5984 C C . ASP A 1 793 ? -16.975 -25.888 54.522 1.00 81.12 793 ASP A C 1
ATOM 5986 O O . ASP A 1 793 ? -17.048 -25.708 53.310 1.00 81.12 793 ASP A O 1
ATOM 5990 N N . ASN A 1 794 ? -17.224 -24.911 55.396 1.00 79.69 794 ASN A N 1
ATOM 5991 C CA . ASN A 1 794 ? -17.573 -23.538 55.022 1.00 79.69 794 ASN A CA 1
ATOM 5992 C C . ASN A 1 794 ? -16.397 -22.558 55.190 1.00 79.69 794 ASN A C 1
ATOM 5994 O O . ASN A 1 794 ? -16.600 -21.339 55.172 1.00 79.69 794 ASN A O 1
ATOM 5998 N N . LEU A 1 795 ? -15.186 -23.071 55.420 1.00 82.06 795 LEU A N 1
ATOM 5999 C CA . LEU A 1 795 ? -14.008 -22.264 55.701 1.00 82.06 795 LEU A CA 1
ATOM 6000 C C . LEU A 1 795 ? -13.379 -21.736 54.412 1.00 82.06 795 LEU A C 1
ATOM 6002 O O . LEU A 1 795 ? -13.043 -22.491 53.501 1.00 82.06 795 LEU A O 1
ATOM 6006 N N . GLN A 1 796 ? -13.133 -20.430 54.390 1.00 82.00 796 GLN A N 1
ATOM 6007 C CA . GLN A 1 796 ? -12.256 -19.796 53.417 1.00 82.00 796 GLN A CA 1
ATOM 6008 C C . GLN A 1 796 ? -10.888 -19.526 54.043 1.00 82.00 796 GLN A C 1
ATOM 6010 O O . GLN A 1 796 ? -10.784 -19.126 55.209 1.00 82.00 796 GLN A O 1
ATOM 6015 N N . VAL A 1 797 ? -9.843 -19.690 53.240 1.00 82.06 797 VAL A N 1
ATOM 6016 C CA . VAL A 1 797 ? -8.464 -19.341 53.591 1.00 82.06 797 VAL A CA 1
ATOM 6017 C C . VAL A 1 797 ? -8.004 -18.191 52.712 1.00 82.06 797 VAL A C 1
ATOM 6019 O O . VAL A 1 797 ? -8.316 -18.180 51.531 1.00 82.06 797 VAL A O 1
ATOM 6022 N N . GLY A 1 798 ? -7.273 -17.220 53.243 1.00 77.56 798 GLY A N 1
ATOM 6023 C CA . GLY A 1 798 ? -6.812 -16.094 52.437 1.00 77.56 798 GLY A CA 1
ATOM 6024 C C . GLY A 1 798 ? -5.393 -15.651 52.729 1.00 77.56 798 GLY A C 1
ATOM 6025 O O . GLY A 1 798 ? -4.807 -16.003 53.760 1.00 77.56 798 GLY A O 1
ATOM 6026 N N . VAL A 1 799 ? -4.858 -14.868 51.794 1.00 79.94 799 VAL A N 1
ATOM 6027 C CA . VAL A 1 799 ? -3.542 -14.237 51.897 1.00 79.94 799 VAL A CA 1
ATOM 6028 C C . VAL A 1 799 ? -3.658 -12.730 51.706 1.00 79.94 799 VAL A C 1
ATOM 6030 O O . VAL A 1 799 ? -4.374 -12.253 50.829 1.00 79.94 799 VAL A O 1
ATOM 6033 N N . GLY A 1 800 ? -2.975 -11.980 52.565 1.00 79.88 800 GLY A N 1
ATOM 6034 C CA . GLY A 1 800 ? -2.826 -10.532 52.475 1.00 79.88 800 GLY A CA 1
ATOM 6035 C C . GLY A 1 800 ? -1.375 -10.182 52.182 1.00 79.88 800 GLY A C 1
ATOM 6036 O O . GLY A 1 800 ? -0.485 -10.695 52.857 1.00 79.88 800 GLY A O 1
ATOM 6037 N N . ILE A 1 801 ? -1.122 -9.335 51.188 1.00 79.12 801 ILE A N 1
ATOM 6038 C CA . ILE A 1 801 ? 0.222 -8.903 50.791 1.00 79.12 801 ILE A CA 1
ATOM 6039 C C . ILE A 1 801 ? 0.268 -7.398 50.537 1.00 79.12 801 ILE A C 1
ATOM 6041 O O . ILE A 1 801 ? -0.704 -6.784 50.099 1.00 79.12 801 ILE A O 1
ATOM 6045 N N . TYR A 1 802 ? 1.424 -6.797 50.803 1.00 75.38 802 TYR A N 1
ATOM 6046 C CA . TYR A 1 802 ? 1.777 -5.474 50.294 1.00 75.38 802 TYR A CA 1
ATOM 6047 C C . TYR A 1 802 ? 3.279 -5.340 50.087 1.00 75.38 802 TYR A C 1
ATOM 6049 O O . TYR A 1 802 ? 4.094 -6.018 50.724 1.00 75.38 802 TYR A O 1
ATOM 6057 N N . LYS A 1 803 ? 3.641 -4.431 49.188 1.00 76.62 803 LYS A N 1
ATOM 6058 C CA . LYS A 1 803 ? 5.020 -4.095 48.867 1.00 76.62 803 LYS A CA 1
ATOM 6059 C C . LYS A 1 803 ? 5.664 -3.320 50.016 1.00 76.62 803 LYS A C 1
ATOM 6061 O O . LYS A 1 803 ? 5.130 -2.311 50.474 1.00 76.62 803 LYS A O 1
ATOM 6066 N N . ASN A 1 804 ? 6.850 -3.759 50.435 1.00 70.81 804 ASN A N 1
ATOM 6067 C CA . ASN A 1 804 ? 7.702 -3.037 51.376 1.00 70.81 804 ASN A CA 1
ATOM 6068 C C . ASN A 1 804 ? 9.106 -2.894 50.766 1.00 70.81 804 ASN A C 1
ATOM 6070 O O . ASN A 1 804 ? 9.835 -3.871 50.637 1.00 70.81 804 ASN A O 1
ATOM 6074 N N . GLY A 1 805 ? 9.480 -1.684 50.346 1.00 69.19 805 GLY A N 1
ATOM 6075 C CA . GLY A 1 805 ? 10.759 -1.435 49.670 1.00 69.19 805 GLY A CA 1
ATOM 6076 C C . GLY A 1 805 ? 10.743 -1.724 48.161 1.00 69.19 805 GLY A C 1
ATOM 6077 O O . GLY A 1 805 ? 9.751 -1.466 47.478 1.00 69.19 805 GLY A O 1
ATOM 6078 N N . ALA A 1 806 ? 11.877 -2.183 47.620 1.00 63.78 806 ALA A N 1
ATOM 6079 C CA . ALA A 1 806 ? 12.092 -2.330 46.174 1.00 63.78 806 ALA A CA 1
ATOM 6080 C C . ALA A 1 806 ? 11.615 -3.676 45.595 1.00 63.78 806 ALA A C 1
ATOM 6082 O O . ALA A 1 806 ? 11.368 -3.752 44.393 1.00 63.78 806 ALA A O 1
ATOM 6083 N N . VAL A 1 807 ? 11.461 -4.710 46.429 1.00 65.56 807 VAL A N 1
ATOM 6084 C CA . VAL A 1 807 ? 11.094 -6.073 46.013 1.00 65.56 807 VAL A CA 1
ATOM 6085 C C . VAL A 1 807 ? 9.673 -6.400 46.485 1.00 65.56 807 VAL A C 1
ATOM 6087 O O . VAL A 1 807 ? 9.289 -6.085 47.609 1.00 65.56 807 VAL A O 1
ATOM 6090 N N . GLU A 1 808 ? 8.871 -7.009 45.613 1.00 72.69 808 GLU A N 1
ATOM 6091 C CA . GLU A 1 808 ? 7.487 -7.413 45.905 1.00 72.69 808 GLU A CA 1
ATOM 6092 C C . GLU A 1 808 ? 7.435 -8.750 46.660 1.00 72.69 808 GLU A C 1
ATOM 6094 O O . GLU A 1 808 ? 8.261 -9.636 46.426 1.00 72.69 808 GLU A O 1
ATOM 6099 N N . MET A 1 809 ? 6.450 -8.906 47.553 1.00 77.38 809 MET A N 1
ATOM 6100 C CA . MET A 1 809 ? 6.143 -10.199 48.175 1.00 77.38 809 MET A CA 1
ATOM 6101 C C . MET A 1 809 ? 5.453 -11.112 47.162 1.00 77.38 809 MET A C 1
ATOM 6103 O O . MET A 1 809 ? 4.533 -10.671 46.471 1.00 77.38 809 MET A O 1
ATOM 6107 N N . LYS A 1 810 ? 5.869 -12.381 47.109 1.00 81.19 810 LYS A N 1
ATOM 6108 C CA . LYS A 1 810 ? 5.309 -13.400 46.213 1.00 81.19 810 LYS A CA 1
ATOM 6109 C C . LYS A 1 810 ? 4.819 -14.592 47.021 1.00 81.19 810 LYS A C 1
ATOM 6111 O O . LYS A 1 810 ? 5.573 -15.100 47.850 1.00 81.19 810 LYS A O 1
ATOM 6116 N N . ILE A 1 811 ? 3.597 -15.058 46.768 1.00 79.38 811 ILE A N 1
ATOM 6117 C CA . ILE A 1 811 ? 3.022 -16.257 47.402 1.00 79.38 811 ILE A CA 1
ATOM 6118 C C . ILE A 1 811 ? 2.566 -17.224 46.314 1.00 79.38 811 ILE A C 1
ATOM 6120 O O . ILE A 1 811 ? 1.829 -16.835 45.423 1.00 79.38 811 ILE A O 1
ATOM 6124 N N . THR A 1 812 ? 2.993 -18.482 46.381 1.00 78.75 812 THR A N 1
ATOM 6125 C CA . THR A 1 812 ? 2.630 -19.504 45.381 1.00 78.75 812 THR A CA 1
ATOM 6126 C C . THR A 1 812 ? 1.622 -20.516 45.917 1.00 78.75 812 THR A C 1
ATOM 6128 O O . THR A 1 812 ? 0.786 -21.004 45.165 1.00 78.75 812 THR A O 1
ATOM 6131 N N . LYS A 1 813 ? 1.634 -20.795 47.229 1.00 80.62 813 LYS A N 1
ATOM 6132 C CA . LYS A 1 813 ? 0.690 -21.733 47.849 1.00 80.62 813 LYS A CA 1
ATOM 6133 C C . LYS A 1 813 ? 0.090 -21.187 49.143 1.00 80.62 813 LYS A C 1
ATOM 6135 O O . LYS A 1 813 ? 0.778 -20.504 49.900 1.00 80.62 813 LYS A O 1
ATOM 6140 N N . VAL A 1 814 ? -1.163 -21.540 49.426 1.00 82.44 814 VAL A N 1
ATOM 6141 C CA . VAL A 1 814 ? -1.802 -21.390 50.747 1.00 82.44 814 VAL A CA 1
ATOM 6142 C C . VAL A 1 814 ? -2.596 -22.652 51.056 1.00 82.44 814 VAL A C 1
ATOM 6144 O O . VAL A 1 814 ? -3.221 -23.221 50.164 1.00 82.44 814 VAL A O 1
ATOM 6147 N N . TYR A 1 815 ? -2.559 -23.122 52.297 1.00 83.25 815 TYR A N 1
ATOM 6148 C CA . TYR A 1 815 ? -3.261 -24.339 52.699 1.00 83.25 815 TYR A CA 1
ATOM 6149 C C . TYR A 1 815 ? -3.598 -24.340 54.188 1.00 83.25 815 TYR A C 1
ATOM 6151 O O . TYR A 1 815 ? -2.986 -23.629 54.991 1.00 83.25 815 TYR A O 1
ATOM 6159 N N . VAL A 1 816 ? -4.588 -25.152 54.553 1.00 86.12 816 VAL A N 1
ATOM 6160 C CA . VAL A 1 816 ? -5.057 -25.320 55.930 1.00 86.12 816 VAL A CA 1
ATOM 6161 C C . VAL A 1 816 ? -4.745 -26.725 56.417 1.00 86.12 816 VAL A C 1
ATOM 6163 O O . VAL A 1 816 ? -4.991 -27.705 55.727 1.00 86.12 816 VAL A O 1
ATOM 6166 N N . VAL A 1 817 ? -4.211 -26.815 57.626 1.00 87.06 817 VAL A N 1
ATOM 6167 C CA . VAL A 1 817 ? -3.848 -28.043 58.321 1.00 87.06 817 VAL A CA 1
ATOM 6168 C C . VAL A 1 817 ? -4.781 -28.199 59.519 1.00 87.06 817 VAL A C 1
ATOM 6170 O O . VAL A 1 817 ? -4.737 -27.406 60.461 1.00 87.06 817 VAL A O 1
ATOM 6173 N N . VAL A 1 818 ? -5.638 -29.217 59.493 1.00 87.38 818 VAL A N 1
ATOM 6174 C CA . VAL A 1 818 ? -6.582 -29.537 60.572 1.00 87.38 818 VAL A CA 1
ATOM 6175 C C . VAL A 1 818 ? -6.031 -30.710 61.373 1.00 87.38 818 VAL A C 1
ATOM 6177 O O . VAL A 1 818 ? -5.888 -31.812 60.849 1.00 87.38 818 VAL A O 1
ATOM 6180 N N . THR A 1 819 ? -5.726 -30.484 62.650 1.00 88.56 819 THR A N 1
ATOM 6181 C CA . THR A 1 819 ? -5.325 -31.538 63.589 1.00 88.56 819 THR A CA 1
ATOM 6182 C C . THR A 1 819 ? -6.533 -32.009 64.387 1.00 88.56 819 THR A C 1
ATOM 6184 O O . THR A 1 819 ? -7.193 -31.194 65.034 1.00 88.56 819 THR A O 1
ATOM 6187 N N . TYR A 1 820 ? -6.811 -33.310 64.383 1.00 87.19 820 TYR A N 1
ATOM 6188 C CA . TYR A 1 820 ? -7.969 -33.910 65.046 1.00 87.19 820 TYR A CA 1
ATOM 6189 C C . TYR A 1 820 ? -7.609 -35.240 65.730 1.00 87.19 820 TYR A C 1
ATOM 6191 O O . TYR A 1 820 ? -6.553 -35.824 65.476 1.00 87.19 820 TYR A O 1
ATOM 6199 N N . ASN A 1 821 ? -8.456 -35.698 66.659 1.00 82.56 821 ASN A N 1
ATOM 6200 C CA . ASN A 1 821 ? -8.256 -36.936 67.431 1.00 82.56 821 ASN A CA 1
ATOM 6201 C C . ASN A 1 821 ? -6.828 -37.063 68.010 1.00 82.56 821 ASN A C 1
ATOM 6203 O O . ASN A 1 821 ? -6.162 -38.091 67.881 1.00 82.56 821 ASN A O 1
ATOM 6207 N N . THR A 1 822 ? -6.340 -35.999 68.653 1.00 72.62 822 THR A N 1
ATOM 6208 C CA . THR A 1 822 ? -5.041 -35.871 69.350 1.00 72.62 822 THR A CA 1
ATOM 6209 C C . THR A 1 822 ? -3.756 -35.951 68.514 1.00 72.62 822 THR A C 1
ATOM 6211 O O . THR A 1 822 ? -2.738 -35.459 68.998 1.00 72.62 822 THR A O 1
ATOM 6214 N N . SER A 1 823 ? -3.742 -36.506 67.293 1.00 73.12 823 SER A N 1
ATOM 6215 C CA . SER A 1 823 ? -2.527 -36.554 66.441 1.00 73.12 823 SER A CA 1
ATOM 6216 C C . SER A 1 823 ? -2.771 -36.800 64.938 1.00 73.12 823 SER A C 1
ATOM 6218 O O . SER A 1 823 ? -1.808 -37.028 64.213 1.00 73.12 823 SER A O 1
ATOM 6220 N N . GLN A 1 824 ? -4.015 -36.804 64.447 1.00 80.56 824 GLN A N 1
ATOM 6221 C CA . GLN A 1 824 ? -4.296 -36.963 63.011 1.00 80.56 824 GLN A CA 1
ATOM 6222 C C . GLN A 1 824 ? -4.289 -35.601 62.318 1.00 80.56 824 GLN A C 1
ATOM 6224 O O . GLN A 1 824 ? -4.700 -34.614 62.924 1.00 80.56 824 GLN A O 1
ATOM 6229 N N . THR A 1 825 ? -3.840 -35.544 61.062 1.00 82.25 825 THR A N 1
ATOM 6230 C CA . THR A 1 825 ? -3.722 -34.301 60.291 1.00 82.25 825 THR A CA 1
ATOM 6231 C C . THR A 1 825 ? -4.385 -34.428 58.921 1.00 82.25 825 THR A C 1
ATOM 6233 O O . THR A 1 825 ? -4.160 -35.412 58.222 1.00 82.25 825 THR A O 1
ATOM 6236 N N . LEU A 1 826 ? -5.164 -33.414 58.542 1.00 82.25 826 LEU A N 1
ATOM 6237 C CA . LEU A 1 826 ? -5.764 -33.232 57.218 1.00 82.25 826 LEU A CA 1
ATOM 6238 C C . LEU A 1 826 ? -5.240 -31.931 56.596 1.00 82.25 826 LEU A C 1
ATOM 6240 O O . LEU A 1 826 ? -5.274 -30.896 57.261 1.00 82.25 826 LEU A O 1
ATOM 6244 N N . ILE A 1 827 ? -4.779 -31.978 55.342 1.00 81.00 827 ILE A N 1
ATOM 6245 C CA . ILE A 1 827 ? -4.309 -30.802 54.595 1.00 81.00 827 ILE A CA 1
ATOM 6246 C C . ILE A 1 827 ? -5.331 -30.448 53.510 1.00 81.00 827 ILE A C 1
ATOM 6248 O O . ILE A 1 827 ? -5.719 -31.298 52.709 1.00 81.00 827 ILE A O 1
ATOM 6252 N N . LEU A 1 828 ? -5.764 -29.189 53.491 1.00 78.50 828 LEU A N 1
ATOM 6253 C CA . LEU A 1 828 ? -6.768 -28.648 52.578 1.00 78.50 828 LEU A CA 1
ATOM 6254 C C . LEU A 1 828 ? -6.164 -27.528 51.729 1.00 78.50 828 LEU A C 1
ATOM 6256 O O . LEU A 1 828 ? -5.597 -26.575 52.269 1.00 78.50 828 LEU A O 1
ATOM 6260 N N . TYR A 1 829 ? -6.339 -27.621 50.411 1.00 75.44 829 TYR A N 1
ATOM 6261 C CA . TYR A 1 829 ? -5.892 -26.627 49.436 1.00 75.44 829 TYR A CA 1
ATOM 6262 C C . TYR A 1 829 ? -7.095 -25.943 48.763 1.00 75.44 829 TYR A C 1
ATOM 6264 O O . TYR A 1 829 ? -8.098 -26.608 48.492 1.00 75.44 829 TYR A O 1
ATOM 6272 N N . PRO A 1 830 ? -6.998 -24.644 48.429 1.00 69.06 830 PRO A N 1
ATOM 6273 C CA . PRO A 1 830 ? -7.780 -24.027 47.365 1.00 69.06 830 PRO A CA 1
ATOM 6274 C C . PRO A 1 830 ? -7.804 -24.899 46.103 1.00 69.06 830 PRO A C 1
ATOM 6276 O O . PRO A 1 830 ? -6.747 -25.282 45.608 1.00 69.06 830 PRO A O 1
ATOM 6279 N N . ASN A 1 831 ? -9.004 -25.217 45.610 1.00 60.03 831 ASN A N 1
ATOM 6280 C CA . ASN A 1 831 ? -9.271 -25.914 44.341 1.00 60.03 831 ASN A CA 1
ATOM 6281 C C . ASN A 1 831 ? -8.735 -27.365 44.177 1.00 60.03 831 ASN A C 1
ATOM 6283 O O . ASN A 1 831 ? -8.828 -27.907 43.078 1.00 60.03 831 ASN A O 1
ATOM 6287 N N . GLY A 1 832 ? -8.235 -28.036 45.229 1.00 51.62 832 GLY A N 1
ATOM 6288 C CA . GLY A 1 832 ? -7.742 -29.433 45.174 1.00 51.62 832 GLY A CA 1
ATOM 6289 C C . GLY A 1 832 ? -8.451 -30.403 46.137 1.00 51.62 832 GLY A C 1
ATOM 6290 O O . GLY A 1 832 ? -8.982 -29.975 47.157 1.00 51.62 832 GLY A O 1
ATOM 6291 N N . VAL A 1 833 ? -8.472 -31.711 45.842 1.00 38.00 833 VAL A N 1
ATOM 6292 C CA . VAL A 1 833 ? -8.996 -32.758 46.755 1.00 38.00 833 VAL A CA 1
ATOM 6293 C C . VAL A 1 833 ? -8.006 -32.959 47.916 1.00 38.00 833 VAL A C 1
ATOM 6295 O O . VAL A 1 833 ? -6.807 -33.031 47.672 1.00 38.00 833 VAL A O 1
ATOM 6298 N N . GLY A 1 834 ? -8.481 -33.017 49.169 1.00 39.03 834 GLY A N 1
ATOM 6299 C CA . GLY A 1 834 ? -7.620 -33.138 50.359 1.00 39.03 834 GLY A CA 1
ATOM 6300 C C . GLY A 1 834 ? -6.749 -34.400 50.347 1.00 39.03 834 GLY A C 1
ATOM 6301 O O . GLY A 1 834 ? -7.244 -35.480 50.026 1.00 39.03 834 GLY A O 1
ATOM 6302 N N . ASP A 1 835 ? -5.468 -34.265 50.708 1.00 38.69 835 ASP A N 1
ATOM 6303 C CA . ASP A 1 835 ? -4.486 -35.354 50.645 1.00 38.69 835 ASP A CA 1
ATOM 6304 C C . ASP A 1 835 ? -4.007 -35.757 52.051 1.00 38.69 835 ASP A C 1
ATOM 6306 O O . ASP A 1 835 ? -3.639 -34.924 52.887 1.00 38.69 835 ASP A O 1
ATOM 6310 N N . TYR A 1 836 ? -4.038 -37.059 52.332 1.00 29.48 836 TYR A N 1
ATOM 6311 C CA . TYR A 1 836 ? -3.659 -37.633 53.622 1.00 29.48 836 TYR A CA 1
ATOM 6312 C C . TYR A 1 836 ? -2.162 -37.908 53.674 1.00 29.48 836 TYR A C 1
ATOM 6314 O O . TYR A 1 836 ? -1.693 -38.862 53.055 1.00 29.48 836 TYR A O 1
ATOM 6322 N N . THR A 1 837 ? -1.403 -37.169 54.487 1.00 31.72 837 THR A N 1
ATOM 6323 C CA . THR A 1 837 ? 0.007 -37.511 54.723 1.00 31.72 837 THR A CA 1
ATOM 6324 C C . THR A 1 837 ? 0.442 -37.307 56.175 1.00 31.72 837 THR A C 1
ATOM 6326 O O . THR A 1 837 ? 0.248 -36.262 56.790 1.00 31.72 837 THR A O 1
ATOM 6329 N N . ASN A 1 838 ? 1.065 -38.351 56.733 1.00 27.88 838 ASN A N 1
ATOM 6330 C CA . ASN A 1 838 ? 1.857 -38.267 57.958 1.00 27.88 838 ASN A CA 1
ATOM 6331 C C . ASN A 1 838 ? 3.011 -37.283 57.723 1.00 27.88 838 ASN A C 1
ATOM 6333 O O . ASN A 1 838 ? 3.820 -37.483 56.817 1.00 27.88 838 ASN A O 1
ATOM 6337 N N . ILE A 1 839 ? 3.103 -36.252 58.560 1.00 28.44 839 ILE A N 1
ATOM 6338 C CA . ILE A 1 839 ? 4.139 -35.220 58.493 1.00 28.44 839 ILE A CA 1
ATOM 6339 C C . ILE A 1 839 ? 5.505 -35.850 58.797 1.00 28.44 839 ILE A C 1
ATOM 6341 O O . ILE A 1 839 ? 5.843 -36.098 59.955 1.00 28.44 839 ILE A O 1
ATOM 6345 N N . SER A 1 840 ? 6.315 -36.090 57.764 1.00 25.27 840 SER A N 1
ATOM 6346 C CA . SER A 1 840 ? 7.772 -36.117 57.921 1.00 25.27 840 SER A CA 1
ATOM 6347 C C . SER A 1 840 ? 8.306 -34.709 57.654 1.00 25.27 840 SER A C 1
ATOM 6349 O O . SER A 1 840 ? 7.740 -33.968 56.856 1.00 25.27 840 SER A O 1
ATOM 6351 N N . SER A 1 841 ? 9.359 -34.315 58.367 1.00 32.28 841 SER A N 1
ATOM 6352 C CA . SER A 1 841 ? 9.820 -32.935 58.600 1.00 32.28 841 SER A CA 1
ATOM 6353 C C . SER A 1 841 ? 10.350 -32.151 57.386 1.00 32.28 841 SER A C 1
ATOM 6355 O O . SER A 1 841 ? 11.085 -31.184 57.566 1.00 32.28 841 SER A O 1
ATOM 6357 N N . GLN A 1 842 ? 10.012 -32.547 56.165 1.00 33.66 842 GLN A N 1
ATOM 6358 C CA . GLN A 1 842 ? 10.268 -31.819 54.925 1.00 33.66 842 GLN A CA 1
ATOM 6359 C C . GLN A 1 842 ? 9.171 -32.227 53.937 1.00 33.66 842 GLN A C 1
ATOM 6361 O O . GLN A 1 842 ? 9.237 -33.324 53.392 1.00 33.66 842 GLN A O 1
ATOM 6366 N N . PHE A 1 843 ? 8.143 -31.406 53.726 1.00 31.61 843 PHE A N 1
ATOM 6367 C CA . PHE A 1 843 ? 7.139 -31.693 52.695 1.00 31.61 843 PHE A CA 1
ATOM 6368 C C . PHE A 1 843 ? 7.581 -31.164 51.320 1.00 31.61 843 PHE A C 1
ATOM 6370 O O . PHE A 1 843 ? 7.792 -29.960 51.175 1.00 31.61 843 PHE A O 1
ATOM 6377 N N . PRO A 1 844 ? 7.702 -32.064 50.328 1.00 39.06 844 PRO A N 1
ATOM 6378 C CA . PRO A 1 844 ? 7.136 -31.985 48.973 1.00 39.06 844 PRO A CA 1
ATOM 6379 C C . PRO A 1 844 ? 5.968 -33.008 48.851 1.00 39.06 844 PRO A C 1
ATOM 6381 O O . PRO A 1 844 ? 5.954 -33.960 49.641 1.00 39.06 844 PRO A O 1
ATOM 6384 N N . PRO A 1 845 ? 4.970 -32.866 47.948 1.00 34.91 845 PRO A N 1
ATOM 6385 C CA . PRO A 1 845 ? 5.077 -32.485 46.529 1.00 34.91 845 PRO A CA 1
ATOM 6386 C C . PRO A 1 845 ? 4.536 -31.089 46.165 1.00 34.91 845 PRO A C 1
ATOM 6388 O O . PRO A 1 845 ? 3.530 -30.619 46.746 1.00 34.91 845 PRO A O 1
#

pLDDT: mean 80.68, std 13.54, range [25.27, 97.12]

Secondary structure (DSSP, 8-state):
---------PPPHHHHHHHHHHHHHHHHHHHHHH-HHHHHHHHHHHHHHHHHHHHHHHHHHHHT---TT--B---TTEEEEEEE--SS-TT--SSSSSSS-PPPBPTT-EEEEES-TTTTT-SBS-SSS-BB-TT-TT---SS----SS-BTTTB--EEETTEEEEE--SHHHHHHTGGGSS-S-TTEEESS---SBSS-SSSEEEEE-SSSEE--SS--TTEESSTT--S-PPPP-TTEEEEEETTS-PPTT-EEE--S-EEES-EEEE-SS--EEE-SS--EEESS-EE--TTPEEESTTEEEEE--SSEEEEE-TT--S-EEEEEE--TT-EEEESS-EEBSS-EEESSSEEE-TT--EE-SEEEE---TT-TT---EEE-TT-EEEESEEEE----TTS---EEE-TT-EEEE--SS--SS--EEE-TT-B-SEEEE---S-TT-EEEEESS-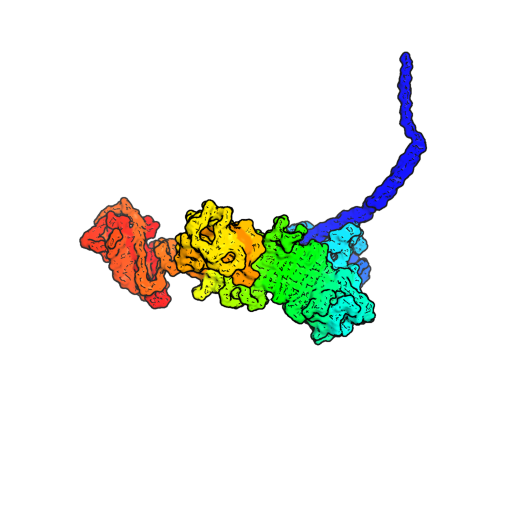EEEEEEEETT-EEEEETT-EEEEEEEEEE-BTTBPEEEEEE--TT-TT-TTSEEEEEEE--SSTT--S--TT-B--TTEEEETTEEEEESSS-PPEEEE----TT-EEEEEEEEEEEEESEEEEE-TTS----B-SSEEEEEEEE--S---EEEEEEE-SSS--EEEEEEEEEEEEEEPPEEEEEEEEEEEEESEEEESEEEEEEEEEEEET-EE-S--TTEEEE-SS--GGGTT-SS--TTT---SSEE---SS-EEEEEEBPP-TT--S-EEEEEEEEEEEESSEEEEEEEETTEEEE-PPEE--SEEEEEEEEEEEESB-TTSSPBP-HHHHHTEEEEEEEE--SSS--EEEEEEEEEEETTTEEEEE-BTS--B-----SS---

Foldseek 3Di:
DDDDDDPPDDDDPVNVVVVVVVVVVVVVVVCVVPVVVQVVLVVQVVVVVVLQVLVVVLVVLLVPDPDPPWDQPADAQEKQKLAEDPDPDPPCQCPDPCVDPDAQWDPPHDYHHQPDPVQQFDQCLSHSRNTNSVPRPPRPDPTRDWGPVRGRVRKIWIDHPFWIKIFGDHPCCLVPALCFQAEFASGMNIVHYDPTHDDGHQAQEWEFADFADEQDQADQCRTDSDQLDHTDDHRADLRHEYEYALNNPHDAATEYEYAAEGEHAEYEYHNVHAYEYEHPHYEYEYQAEYYDAPRYHADDLDYEYEHAHQHEHEYHNNQDEDNHAEYEDNHAQYEYEYPEAEHHLAEYEYQAHEYEPVQHEYEHAYDEHDVPQPDPPTAYEYEQAAYEYEYQEAYFDCDHPRRHTHHYHAHQYEYEHEPSHPDPAAGEYDQNLEEHEEYEDDYDDDPDRAYEYEAQYEYAEYAYAWQHHYEYEFPHEYEYNAYHYHYDVVTFYEYFYDDDPVCQPPPPQWDFDFDWQDDLQQQPPHDPQKDFWPQFDDDDSWTFHAFDDIFWTKHFGFDDAFFKKKKKKFFAWFDDAWKWWDFPQWDIDTDHDGGMDIGMTGHHDRTGMITIDQDDDPGTTGGIMGDTTMTTIDGQAYEYEDAAEEYEAERYEYYRYEYDHHYQAEYEPYHDPDNHHRYDYPPPAWPQVLAQDPDDPPHPPDDSWTWGAAQDKDKDKFAWDADPDDDFFWAKKKKKWWKAKQWKKWKWKDADPAIDIDDIDGRHPGPDTDIPDMDMDQAPGPDPHGDDSVRVRRMIMMMIIYDDPDMIMITNYMWMWIAGPPGAIWIIGRPDDIDGDDDDPDDDD

Organism: NCBI:txid1797688

InterPro domains:
  IPR012902 Prokaryotic N-terminal methylation site [PF07963] (6-30)
  IPR012902 Prokaryotic N-terminal methylation site [TIGR02532] (9-30)
  IPR045584 Pilin-like [SSF54523] (11-129)